Protein AF-A0A9P1D4E1-F1 (afdb_monomer)

Organism: NCBI:txid2562237

Secondary structure (DSSP, 8-state):
-------------------S------------SSHHHHHHHHHHHTTTSTT-TTSHHHHHHHHHHHHHHHHTTT--HHHHHHHHHTT-------TTTTT----THHHHHHHHHHHHHHHTT-TTHHHHHHHHHHHHHHHHHH-HHHHTT-HHHHHHHHHHHHHHHHHHT-HHHHHHHHHHHHHHHHHT-SSSS--HHHHHHHT--HHHHHHHHHHHHHHHHHHHHHHHHTSPP--TT---TT--EEEEEE----TT-S-THHHHHHHHHHHHHHHHT-EEEEESS-SSTTTT--HHHHHHHHHHHHHHTTS-SEEEEE-TTEEE--TTS-HHHHHHHHSSGGGS------------S---S---TTPPPPPTT--EEEEEEEEB-B-SSS-EEEEEEEE--TTS-EEEEEEEE-TT--STTSEEEEEEETTEEEEEE----SSTT---EEEEEEEEPPHHHHTTTEEEEEEEEESB-S-EEEETTTTEEEEHHHHHHHHHHH-PPP-SPEEEEEEEEEEEE----TT-PPP---------------------PPP-PPPPPPP-------TT---EEEEEEEEEESS-EEEEESS--HHHHHHHHHHSTT--EEEEE-GGGTT-EEEE-S---SEEEEEEEEEEE-------------------SS-SSSSSS---------EEEEEETTEEEEEEEEEE-SHHHHHHHHHHHHIIIII-TT--HHHHHHHHHHHHHHT-TT-SS-S-TTEEEEPHHHH-EE-HHHHHHHTSPBP-TT-SEEE-TT---HHHHHHHHHHHHHHHTT---HHHHTTT-HHHHHHHS-HHHHHHHHHHHH-

InterPro domains:
  IPR008630 Glycosyltransferase 34 [PF05637] (262-356)
  IPR008630 Glycosyltransferase 34 [PF05637] (680-793)
  IPR008630 Glycosyltransferase 34 [PTHR31306] (230-350)
  IPR029044 Nucleotide-diphospho-sugar transferases [G3DSA:3.90.550.10] (240-353)

Foldseek 3Di:
DDDDDDDDDDDDDDDDDDDDDDDDDDDDDDDDDPPVVVVVVVVVVCVVPPPDPPVVPVVVVVVVVVCVCVVVVNDDPVNQVVCVVVVVDRPPPPCQQALVDCDDPVVVLLVLLVVLLAPLLPPPVNVVSLLVLLVSLLVQLVALVSCSNYVLSNLLSLQSNLLSCLSLVQLLLSLLSLLLSQLSCCLSVPPSWDPLVSCLSSVDINVVSLLLNLLSCVVCVQLVVVLLVPFDDFDQQDADPPAAEEEEEEQQDPPPALFCLLPQQQVQQVVLCVVRVYHYYYHNHQPPVVVVFDSLLSQLQVVLVVLVVVRGQKYWYFYSQWGFQASSGDPCSVCVRQFFPSSDQDQPPPPDDPDPDPDASADPPRGDAHDQQDKDKDKWFAFFAQQAQQGDKIKYKDFHQLPFKWKKWKWKFLFQLQDPQWWFQWKDKLNDTPGIDRDHDPDNQRRFIDTGDIGTHDSVSSNVSMIMMMIGTHSGGQQWFARSSVRGIGGVVVQVVCCVVSVRHDSGGTTSIMMMMIIGTDDPPPVPPPPPDPDDDDDDDDDDDDDDDDDDDDDDDDDDDDDPFDDDDDPPQDDKGFPDAQKDFPADKAWQDAQADPSVLLVSLLVDPQQFKWWAFAQPRHRTIIRRNDPRPHIDGHRTTMIGRDHPDDDDDDDDDDDDDDDDDDPDPPPPPPPDPPQIQFKEWAAWLSGTDPNIIMGGSDPCSSSLSSQLSCCCRPSSVSRRSRSSSSCVQQSVQSSDPPHRSSGDSNYDYDYCLAIEAEFLQVCLVSVGHHHDPPRRMYGYPPPNDSVLSNLLSVVSSCSSVVNDDCVPPCPPDLSSCRRHNHSVVNNVVVVVVVD

Radius of gyration: 33.72 Å; Cα contacts (8 Å, |Δi|>4): 1392; chains: 1; bounding box: 118×97×82 Å

Nearest PDB structures (foldseek):
  2p6w-assembly1_A  TM=7.660E-01  e=5.331E-03  Paramecium bursaria Chlorella virus 1
  2p72-assembly2_B  TM=7.645E-01  e=8.828E-03  Paramecium bursaria Chlorella virus 1
  6bsu-assembly1_B  TM=6.610E-01  e=6.523E-03  Arabidopsis thaliana

Solvent-accessible surface area (backbone atoms only — not comparable to full-atom values): 48074 Å² total; per-residue (Å²): 135,90,88,85,87,89,85,85,85,89,86,88,84,82,92,81,83,82,82,86,90,89,89,82,90,89,88,87,88,90,79,89,80,73,73,69,55,56,60,58,54,52,62,64,72,50,66,86,60,82,82,58,97,73,57,65,65,62,50,50,53,50,49,51,52,49,49,54,42,62,72,50,74,74,58,51,74,65,58,55,48,52,36,46,75,68,67,69,55,71,95,52,86,46,63,56,43,53,51,66,61,80,63,68,75,56,36,59,49,49,52,51,50,59,50,35,60,79,36,32,76,38,87,79,58,9,57,60,45,47,52,52,51,29,54,55,48,49,58,40,70,73,34,64,76,52,37,59,46,25,40,57,57,54,30,26,52,27,44,54,50,15,54,42,26,46,75,58,61,37,52,66,38,14,44,51,23,35,35,55,21,48,46,53,35,51,51,54,64,72,63,65,38,56,54,68,70,58,18,31,76,55,52,38,50,46,68,58,49,54,50,51,40,44,50,46,44,62,66,45,46,58,59,54,48,54,57,57,69,70,40,69,90,61,60,49,63,39,76,57,90,87,64,39,44,33,42,38,33,61,39,52,56,61,95,84,47,79,53,55,46,64,65,50,33,56,52,51,48,47,53,44,16,68,75,72,73,34,50,66,46,71,34,61,53,68,91,50,62,92,76,71,55,52,73,69,41,44,54,35,48,52,51,28,52,52,37,72,65,67,76,30,52,31,40,35,43,39,42,42,60,38,44,62,38,27,70,68,52,36,70,47,22,53,45,65,47,55,38,39,63,85,62,52,86,71,65,72,75,80,76,84,72,94,67,98,60,92,79,63,71,34,68,74,86,71,63,79,79,49,59,62,78,50,71,44,77,49,78,42,64,43,71,43,64,14,60,35,93,83,32,39,83,44,51,35,45,45,76,38,30,49,88,38,48,37,37,38,36,38,31,35,40,35,30,32,16,52,47,96,75,11,28,33,71,34,33,28,51,42,82,44,78,72,48,63,43,67,63,75,50,98,38,45,69,35,18,54,75,43,81,70,50,75,43,76,52,51,65,75,24,30,57,70,30,39,37,39,40,40,36,30,36,20,40,8,35,43,56,19,29,42,36,84,81,77,73,46,47,41,21,51,67,57,45,52,46,47,22,69,74,72,48,36,55,78,67,55,54,38,24,14,37,42,36,41,41,35,36,38,40,53,74,76,66,82,80,71,64,74,74,80,74,84,79,76,88,79,75,91,84,80,91,79,89,80,86,84,85,83,87,80,81,89,82,85,79,84,82,74,89,83,84,93,83,81,85,92,71,65,96,85,63,78,70,63,49,81,70,44,77,50,19,39,53,70,49,68,68,43,83,75,44,70,77,40,53,70,72,55,40,56,49,56,34,68,73,38,92,84,44,43,32,37,30,38,25,33,80,98,40,49,23,32,22,27,36,38,71,54,86,65,86,50,71,42,85,39,54,16,36,26,28,39,43,63,77,82,76,78,82,74,92,77,84,91,77,88,83,90,79,90,84,86,90,88,84,90,85,81,82,79,83,77,68,69,82,74,81,52,44,37,34,44,31,26,48,54,35,78,36,72,43,70,55,26,37,36,35,33,53,46,76,64,48,37,52,50,25,49,49,26,30,45,37,17,65,69,70,36,68,66,39,47,47,40,42,24,46,48,48,70,35,28,48,69,31,55,48,41,94,83,48,63,77,18,56,39,81,44,51,42,79,45,64,29,51,64,54,54,6,16,31,8,39,58,11,54,76,46,63,40,63,48,43,55,95,80,27,32,24,40,34,49,86,88,68,76,54,40,86,74,37,37,58,39,55,53,47,46,50,35,41,33,70,68,75,49,63,68,92,82,43,55,89,73,43,73,45,37,23,24,43,73,34,56,39,69,57,21,45,48,53,52,58,56,75,75,104

Sequence (839 aa):
MHFTIRGAPSSLVPSCTGTASCLLLYTETLRSREVWGFQAEMHRSLRPWAALGHVTVWMQQFLALAAIHLAAGGKSPADIKARVEEGQGVPFFDERFSCREDGGAWTAFRELVEYGRLRVFDPEEGEELAKELLLSMADRTSNISLILQCNVGVIAGYHLLARRYVAAGDDWRAYRLLQLALIYVFTLRNALRVPVDAARDWATRTDLIVSEIKILKERLQQEQQRRYLRLPHVDPSLRIETMRIAVVSICAYPPEHPLVLRNITPENRRSYGRLHGYDVHVHYDHPMPEKGVHIQHSKLQLVADYLRSGLYDWVAWFDCDSIITNLNRTLDSIIFKYARRDARFTSERKTTSNSSGYDTFGGHDAGTEPLEDEVLESFVGHVGSCNSDDGCFLSTTVRVNPQAHYVATLRVAQIDMAEDSERLSFVTIGGQDMGECNPKPDSDYDCRLHHCFTVEVPEEAVATGRVTLEARAVRTNNDCHCSRIHGICYSAAIAALEEAAEGEKVTDPRYGAFLVLTLTPVAANSSRQPEPAEIEPNQEEAETGVGCSCQQPPMTCSRAPFDLSMWPMSEGAQPAALRRRGAECADPDVLLGISVSLPLCLQLCREVPGCRFVAYGVGRKRGRCHWEVGDCLEFEDDFYMVYDVAPTLAASPASRTAHLGCSTRCALVAEEENNLPEQGVDLLITEEGWGLSSANWLIRASDWSIDFLERAFLLCHADMPLFGDQDAMIHLLLNPGSLSFDAGDSLDPHAVIVPQRELNAYDALNAHFMGCDAFEEGDLLVTFPGCKDPAACNPLFELAAAYSNGSFSLEHETARSAASIRLFGPLELAAELYRASRR

Mean predicted aligned error: 14.96 Å

pLDDT: mean 79.38, std 23.55, range [25.27, 98.81]

Structure (mmCIF, N/CA/C/O backbone):
data_AF-A0A9P1D4E1-F1
#
_entry.id   AF-A0A9P1D4E1-F1
#
loop_
_atom_site.group_PDB
_atom_site.id
_atom_site.type_symbol
_atom_site.label_atom_id
_atom_site.label_alt_id
_atom_site.label_comp_id
_atom_site.label_asym_id
_atom_site.label_entity_id
_atom_site.label_seq_id
_atom_site.pdbx_PDB_ins_code
_atom_site.Cartn_x
_atom_site.Cartn_y
_atom_site.Cartn_z
_atom_site.occupancy
_atom_site.B_iso_or_equiv
_atom_site.auth_seq_id
_atom_site.auth_comp_id
_atom_site.auth_asym_id
_atom_site.auth_atom_id
_atom_site.pdbx_PDB_model_num
ATOM 1 N N . MET A 1 1 ? 32.806 4.586 40.972 1.00 32.34 1 MET A N 1
ATOM 2 C CA . MET A 1 1 ? 33.485 3.894 42.087 1.00 32.34 1 MET A CA 1
ATOM 3 C C . MET A 1 1 ? 34.610 3.051 41.510 1.00 32.34 1 MET A C 1
ATOM 5 O O . MET A 1 1 ? 34.358 2.259 40.615 1.00 32.34 1 MET A O 1
ATOM 9 N N . HIS A 1 2 ? 35.838 3.304 41.961 1.00 28.70 2 HIS A N 1
ATOM 10 C CA . HIS A 1 2 ? 37.046 2.540 41.642 1.00 28.70 2 HIS A CA 1
ATOM 11 C C . HIS A 1 2 ? 36.963 1.109 42.178 1.00 28.70 2 HIS A C 1
ATOM 13 O O . HIS A 1 2 ? 36.552 0.945 43.320 1.00 28.70 2 HIS A O 1
ATOM 19 N N . PHE A 1 3 ? 37.506 0.134 41.444 1.00 25.27 3 PHE A N 1
ATOM 20 C CA . PHE A 1 3 ? 38.372 -0.879 42.052 1.00 25.27 3 PHE A CA 1
ATOM 21 C C . PHE A 1 3 ? 39.476 -1.301 41.078 1.00 25.27 3 PHE A C 1
ATOM 23 O O . PHE A 1 3 ? 39.230 -1.739 39.959 1.00 25.27 3 PHE A O 1
ATOM 30 N N . THR A 1 4 ? 40.705 -1.129 41.550 1.00 29.12 4 THR A N 1
ATOM 31 C CA . THR A 1 4 ? 41.969 -1.498 40.917 1.00 29.12 4 THR A CA 1
ATOM 32 C C . THR A 1 4 ? 42.566 -2.611 41.770 1.00 29.12 4 THR A C 1
ATOM 34 O O . THR A 1 4 ? 42.652 -2.431 42.984 1.00 29.12 4 THR A O 1
ATOM 37 N N . ILE A 1 5 ? 43.050 -3.707 41.181 1.00 27.97 5 ILE A N 1
ATOM 38 C CA . ILE A 1 5 ? 44.009 -4.598 41.852 1.00 27.97 5 ILE A CA 1
ATOM 39 C C . ILE A 1 5 ? 45.175 -4.876 40.899 1.00 27.97 5 ILE A C 1
ATOM 41 O O . ILE A 1 5 ? 45.004 -5.373 39.791 1.00 27.97 5 ILE A O 1
ATOM 45 N N . ARG A 1 6 ? 46.365 -4.480 41.364 1.00 32.62 6 ARG A N 1
ATOM 46 C CA . ARG A 1 6 ? 47.693 -4.725 40.789 1.00 32.62 6 ARG A CA 1
ATOM 47 C C . ARG A 1 6 ? 48.196 -6.114 41.184 1.00 32.62 6 ARG A C 1
ATOM 49 O O . ARG A 1 6 ? 47.969 -6.538 42.312 1.00 32.62 6 ARG A O 1
ATOM 56 N N . GLY A 1 7 ? 49.031 -6.708 40.333 1.00 29.08 7 GLY A N 1
ATOM 57 C CA . GLY A 1 7 ? 49.962 -7.764 40.737 1.00 29.08 7 GLY A CA 1
ATOM 58 C C . GLY A 1 7 ? 50.629 -8.467 39.557 1.00 29.08 7 GLY A C 1
ATOM 59 O O . GLY A 1 7 ? 50.152 -9.507 39.126 1.00 29.08 7 GLY A O 1
ATOM 60 N N . ALA A 1 8 ? 51.730 -7.909 39.046 1.00 30.16 8 ALA A N 1
ATOM 61 C CA . ALA A 1 8 ? 52.682 -8.638 38.199 1.00 30.16 8 ALA A CA 1
ATOM 62 C C . ALA A 1 8 ? 53.682 -9.417 39.079 1.00 30.16 8 ALA A C 1
ATOM 64 O O . ALA A 1 8 ? 53.907 -9.030 40.230 1.00 30.16 8 ALA A O 1
ATOM 65 N N . PRO A 1 9 ? 54.349 -10.446 38.526 1.00 39.97 9 PRO A N 1
ATOM 66 C CA . PRO A 1 9 ? 55.766 -10.227 38.244 1.00 39.97 9 PRO A CA 1
ATOM 67 C C . PRO A 1 9 ? 56.241 -10.780 36.890 1.00 39.97 9 PRO A C 1
ATOM 69 O O . PRO A 1 9 ? 55.778 -11.787 36.367 1.00 39.97 9 PRO A O 1
ATOM 72 N N . SER A 1 10 ? 57.227 -10.065 36.364 1.00 33.34 10 SER A N 1
ATOM 73 C CA . SER A 1 10 ? 58.017 -10.265 35.152 1.00 33.34 10 SER A CA 1
ATOM 74 C C . SER A 1 10 ? 58.994 -11.445 35.220 1.00 33.34 10 SER A C 1
ATOM 76 O O . SER A 1 10 ? 59.761 -11.533 36.176 1.00 33.34 10 SER A O 1
ATOM 78 N N . SER A 1 11 ? 59.090 -12.248 34.156 1.00 30.31 11 SER A N 1
ATOM 79 C CA . SER A 1 11 ? 60.371 -12.685 33.561 1.00 30.31 11 SER A CA 1
ATOM 80 C C . SER A 1 11 ? 60.148 -13.486 32.267 1.00 30.31 11 SER A C 1
ATOM 82 O O . SER A 1 11 ? 59.163 -14.204 32.152 1.00 30.31 11 SER A O 1
ATOM 84 N N . LEU A 1 12 ? 61.111 -13.361 31.341 1.00 29.27 12 LEU A N 1
ATOM 85 C CA . LEU A 1 12 ? 61.277 -14.024 30.033 1.00 29.27 12 LEU A CA 1
ATOM 86 C C . LEU A 1 12 ? 60.630 -13.341 28.815 1.00 29.27 12 LEU A C 1
ATOM 88 O O . LEU A 1 12 ? 59.543 -13.676 28.363 1.00 29.27 12 LEU A O 1
ATOM 92 N N . VAL A 1 13 ? 61.410 -12.430 28.227 1.00 33.59 13 VAL A N 1
ATOM 93 C CA . VAL A 1 13 ? 61.359 -12.069 26.804 1.00 33.59 13 VAL A CA 1
ATOM 94 C C . VAL A 1 13 ? 62.480 -12.835 26.094 1.00 33.59 13 VAL A C 1
ATOM 96 O O . VAL A 1 13 ? 63.618 -12.798 26.571 1.00 33.59 13 VAL A O 1
ATOM 99 N N . PRO A 1 14 ? 62.209 -13.433 24.924 1.00 33.41 14 PRO A N 1
ATOM 100 C CA . PRO A 1 14 ? 63.155 -13.351 23.826 1.00 33.41 14 PRO A CA 1
ATOM 101 C C . PRO A 1 14 ? 62.529 -12.642 22.625 1.00 33.41 14 PRO A C 1
ATOM 103 O O . PRO A 1 14 ? 61.423 -12.933 22.176 1.00 33.41 14 PRO A O 1
ATOM 106 N N . SER A 1 15 ? 63.309 -11.706 22.105 1.00 33.56 15 SER A N 1
ATOM 107 C CA . SER A 1 15 ? 63.177 -11.074 20.803 1.00 33.56 15 SER A CA 1
ATOM 108 C C . SER A 1 15 ? 63.181 -12.104 19.668 1.00 33.56 15 SER A C 1
ATOM 110 O O . SER A 1 15 ? 64.092 -12.929 19.599 1.00 33.56 15 SER A O 1
ATOM 112 N N . CYS A 1 16 ? 62.252 -11.981 18.720 1.00 27.22 16 CYS A N 1
ATOM 113 C CA . CYS A 1 16 ? 62.432 -12.486 17.360 1.00 27.22 16 CYS A CA 1
ATOM 114 C C . CYS A 1 16 ? 62.030 -11.402 16.360 1.00 27.22 16 CYS A C 1
ATOM 116 O O . CYS A 1 16 ? 60.898 -10.928 16.317 1.00 27.22 16 CYS A O 1
ATOM 118 N N . THR A 1 17 ? 63.032 -10.986 15.599 1.00 36.44 17 THR A N 1
ATOM 119 C CA . THR A 1 17 ? 62.999 -10.068 14.468 1.00 36.44 17 THR A CA 1
ATOM 120 C C . THR A 1 17 ? 62.680 -10.836 13.186 1.00 36.44 17 THR A C 1
ATOM 122 O O . THR A 1 17 ? 63.377 -11.797 12.887 1.00 36.44 17 THR A O 1
ATOM 125 N N . GLY A 1 18 ? 61.727 -10.342 12.392 1.00 31.28 18 GLY A N 1
ATOM 126 C CA . GLY A 1 18 ? 61.769 -10.442 10.928 1.00 31.28 18 GLY A CA 1
ATOM 127 C C . GLY A 1 18 ? 61.234 -11.712 10.246 1.00 31.28 18 GLY A C 1
ATOM 128 O O . GLY A 1 18 ? 61.791 -12.792 10.370 1.00 31.28 18 GLY A O 1
ATOM 129 N N . THR A 1 19 ? 60.224 -11.467 9.401 1.00 34.00 19 THR A N 1
ATOM 130 C CA . THR A 1 19 ? 59.847 -12.147 8.142 1.00 34.00 19 THR A CA 1
ATOM 131 C C . THR A 1 19 ? 59.418 -13.619 8.161 1.00 34.00 19 THR A C 1
ATOM 133 O O . THR A 1 19 ? 60.243 -14.515 8.239 1.00 34.00 19 THR A O 1
ATOM 136 N N . ALA A 1 20 ? 58.113 -13.797 7.908 1.00 36.31 20 ALA A N 1
ATOM 137 C CA . ALA A 1 20 ? 57.430 -14.937 7.287 1.00 36.31 20 ALA A CA 1
ATOM 138 C C . ALA A 1 20 ? 57.621 -16.340 7.905 1.00 36.31 20 ALA A C 1
ATOM 140 O O . ALA A 1 20 ? 58.701 -16.915 7.892 1.00 36.31 20 ALA A O 1
ATOM 141 N N . SER A 1 21 ? 56.480 -16.948 8.254 1.00 36.00 21 SER A N 1
ATOM 142 C CA . SER A 1 21 ? 56.278 -18.349 8.674 1.00 36.00 21 SER A CA 1
ATOM 143 C C . SER A 1 21 ? 56.428 -18.620 10.173 1.00 36.00 21 SER A C 1
ATOM 145 O O . SER A 1 21 ? 57.499 -18.986 10.636 1.00 36.00 21 SER A O 1
ATOM 147 N N . CYS A 1 22 ? 55.321 -18.492 10.917 1.00 28.73 22 CYS A N 1
ATOM 148 C CA . CYS A 1 22 ? 55.071 -19.216 12.173 1.00 28.73 22 CYS A CA 1
ATOM 149 C C . CYS A 1 22 ? 53.614 -19.000 12.630 1.00 28.73 22 CYS A C 1
ATOM 151 O O . CYS A 1 22 ? 53.337 -18.158 13.479 1.00 28.73 22 CYS A O 1
ATOM 153 N N . LEU A 1 23 ? 52.666 -19.742 12.047 1.00 27.28 23 LEU A N 1
ATOM 154 C CA . LEU A 1 23 ? 51.347 -19.966 12.653 1.00 27.28 23 LEU A CA 1
ATOM 155 C C . LEU A 1 23 ? 50.782 -21.316 12.187 1.00 27.28 23 LEU A C 1
ATOM 157 O O . LEU A 1 23 ? 49.871 -21.400 11.375 1.00 27.28 23 LEU A O 1
ATOM 161 N N . LEU A 1 24 ? 51.390 -22.391 12.674 1.00 33.19 24 LEU A N 1
ATOM 162 C CA . LEU A 1 24 ? 50.832 -23.740 12.668 1.00 33.19 24 LEU A CA 1
ATOM 163 C C . LEU A 1 24 ? 51.345 -24.412 13.942 1.00 33.19 24 LEU A C 1
ATOM 165 O O . LEU A 1 24 ? 52.542 -24.351 14.206 1.00 33.19 24 LEU A O 1
ATOM 169 N N . LEU A 1 25 ? 50.426 -25.038 14.684 1.00 31.20 25 LEU A N 1
ATOM 170 C CA . LEU A 1 25 ? 50.564 -25.681 16.003 1.00 31.20 25 LEU A CA 1
ATOM 171 C C . LEU A 1 25 ? 50.239 -24.780 17.201 1.00 31.20 25 LEU A C 1
ATOM 173 O O . LEU A 1 25 ? 51.135 -24.257 17.846 1.00 31.20 25 LEU A O 1
ATOM 177 N N . TYR A 1 26 ? 48.949 -24.680 17.538 1.00 25.67 26 TYR A N 1
ATOM 178 C CA . TYR A 1 26 ? 48.451 -24.800 18.919 1.00 25.67 26 TYR A CA 1
ATOM 179 C C . TYR A 1 26 ? 46.920 -24.944 18.885 1.00 25.67 26 TYR A C 1
ATOM 181 O O . TYR A 1 26 ? 46.212 -23.954 18.748 1.00 25.67 26 TYR A O 1
ATOM 189 N N . THR A 1 27 ? 46.420 -26.186 18.927 1.00 26.00 27 THR A N 1
ATOM 190 C CA . THR A 1 27 ? 45.128 -26.625 19.516 1.00 26.00 27 THR A CA 1
ATOM 191 C C . THR A 1 27 ? 44.895 -28.111 19.202 1.00 26.00 27 THR A C 1
ATOM 193 O O . THR A 1 27 ? 43.996 -28.496 18.467 1.00 26.00 27 THR A O 1
ATOM 196 N N . GLU A 1 28 ? 45.706 -28.980 19.802 1.00 29.30 28 GLU A N 1
ATOM 197 C CA . GLU A 1 28 ? 45.331 -30.376 20.046 1.00 29.30 28 GLU A CA 1
ATOM 198 C C . GLU A 1 28 ? 45.457 -30.614 21.546 1.00 29.30 28 GLU A C 1
ATOM 200 O O . GLU A 1 28 ? 46.565 -30.743 22.054 1.00 29.30 28 GLU A O 1
ATOM 205 N N . THR A 1 29 ? 44.337 -30.594 22.271 1.00 30.55 29 THR A N 1
ATOM 206 C CA . THR A 1 29 ? 44.002 -31.538 23.356 1.00 30.55 29 THR A CA 1
ATOM 207 C C . THR A 1 29 ? 42.703 -31.108 24.039 1.00 30.55 29 THR A C 1
ATOM 209 O O . THR A 1 29 ? 42.581 -29.976 24.490 1.00 30.55 29 THR A O 1
ATOM 212 N N . LEU A 1 30 ? 41.773 -32.068 24.139 1.00 30.53 30 LEU A N 1
ATOM 213 C CA . LEU A 1 30 ? 40.460 -32.075 24.816 1.00 30.53 30 LEU A CA 1
ATOM 214 C C . LEU A 1 30 ? 39.245 -32.145 23.879 1.00 30.53 30 LEU A C 1
ATOM 216 O O . LEU A 1 30 ? 38.290 -31.383 23.989 1.00 30.53 30 LEU A O 1
ATOM 220 N N . ARG A 1 31 ? 39.225 -33.173 23.024 1.00 31.59 31 ARG A N 1
ATOM 221 C CA . ARG A 1 31 ? 37.985 -33.866 22.651 1.00 31.59 31 ARG A CA 1
ATOM 222 C C . ARG A 1 31 ? 38.226 -35.373 22.619 1.00 31.59 31 ARG A C 1
ATOM 224 O O . ARG A 1 31 ? 39.291 -35.835 22.229 1.00 31.59 31 ARG A O 1
ATOM 231 N N . SER A 1 32 ? 37.179 -36.105 22.986 1.00 38.88 32 SER A N 1
ATOM 232 C CA . SER A 1 32 ? 37.030 -37.565 22.987 1.00 38.88 32 SER A CA 1
ATOM 233 C C . SER A 1 32 ? 37.583 -38.314 24.210 1.00 38.88 32 SER A C 1
ATOM 235 O O . SER A 1 32 ? 38.723 -38.764 24.246 1.00 38.88 32 SER A O 1
ATOM 237 N N . ARG A 1 33 ? 36.698 -38.540 25.194 1.00 31.45 33 ARG A N 1
ATOM 238 C CA . ARG A 1 33 ? 36.604 -39.859 25.850 1.00 31.45 33 ARG A CA 1
ATOM 239 C C . ARG A 1 33 ? 35.279 -40.205 26.539 1.00 31.45 33 ARG A C 1
ATOM 241 O O . ARG A 1 33 ? 35.138 -41.353 26.930 1.00 31.45 33 ARG A O 1
ATOM 248 N N . GLU A 1 34 ? 34.276 -39.325 26.588 1.00 39.25 34 GLU A N 1
ATOM 249 C CA . GLU A 1 34 ? 33.007 -39.660 27.278 1.00 39.25 34 GLU A CA 1
ATOM 250 C C . GLU A 1 34 ? 31.797 -39.952 26.374 1.00 39.25 34 GLU A C 1
ATOM 252 O O . GLU A 1 34 ? 30.815 -40.513 26.841 1.00 39.25 34 GLU A O 1
ATOM 257 N N . VAL A 1 35 ? 31.863 -39.701 25.061 1.00 39.06 35 VAL A N 1
ATOM 258 C CA . VAL A 1 35 ? 30.693 -39.916 24.174 1.00 39.06 35 VAL A CA 1
ATOM 259 C C . VAL A 1 35 ? 30.660 -41.316 23.537 1.00 39.06 35 VAL A C 1
ATOM 261 O O . VAL A 1 35 ? 29.594 -41.830 23.217 1.00 39.06 35 VAL A O 1
ATOM 264 N N . TRP A 1 36 ? 31.801 -42.007 23.440 1.00 33.53 36 TRP A N 1
ATOM 265 C CA . TRP A 1 36 ? 31.865 -43.350 22.836 1.00 33.53 36 TRP A CA 1
ATOM 266 C C . TRP A 1 36 ? 31.626 -44.500 23.830 1.00 33.53 36 TRP A C 1
ATOM 268 O O . TRP A 1 36 ? 31.346 -45.621 23.410 1.00 33.53 36 TRP A O 1
ATOM 278 N N . GLY A 1 37 ? 31.673 -44.232 25.142 1.00 36.66 37 GLY A N 1
ATOM 279 C CA . GLY A 1 37 ? 31.307 -45.214 26.172 1.00 36.66 37 GLY A CA 1
ATOM 280 C C . GLY A 1 37 ? 29.794 -45.436 26.259 1.00 36.66 37 GLY A C 1
ATOM 281 O O . GLY A 1 37 ? 29.332 -46.571 26.342 1.00 36.66 37 GLY A O 1
ATOM 282 N N . PHE A 1 38 ? 29.006 -44.365 26.131 1.00 37.06 38 PHE A N 1
ATOM 283 C CA . PHE A 1 38 ? 27.554 -44.421 26.314 1.00 37.06 38 PHE A CA 1
ATOM 284 C C . PHE A 1 38 ? 26.831 -45.156 25.169 1.00 37.06 38 PHE A C 1
ATOM 286 O O . PHE A 1 38 ? 25.896 -45.919 25.405 1.00 37.06 38 PHE A O 1
ATOM 293 N N . GLN A 1 39 ? 27.312 -45.019 23.927 1.00 38.16 39 GLN A N 1
ATOM 294 C CA . GLN A 1 39 ? 26.740 -45.718 22.767 1.00 38.16 39 GLN A CA 1
ATOM 295 C C . GLN A 1 39 ? 26.998 -47.236 22.789 1.00 38.16 39 GLN A C 1
ATOM 297 O O . GLN A 1 39 ? 26.144 -48.011 22.352 1.00 38.16 39 GLN A O 1
ATOM 302 N N . ALA A 1 40 ? 28.136 -47.679 23.336 1.00 40.56 40 ALA A N 1
ATOM 303 C CA . ALA A 1 40 ? 28.479 -49.099 23.435 1.00 40.56 40 ALA A CA 1
ATOM 304 C C . ALA A 1 40 ? 27.738 -49.813 24.586 1.00 40.56 40 ALA A C 1
ATOM 306 O O . ALA A 1 40 ? 27.355 -50.979 24.444 1.00 40.56 40 ALA A O 1
ATOM 307 N N . GLU A 1 41 ? 27.478 -49.112 25.695 1.00 39.62 41 GLU A N 1
ATOM 308 C CA . GLU A 1 41 ? 26.704 -49.620 26.839 1.00 39.62 41 GLU A CA 1
ATOM 309 C C . GLU A 1 41 ? 25.198 -49.711 26.510 1.00 39.62 41 GLU A C 1
ATOM 311 O O . GLU A 1 41 ? 24.534 -50.699 26.839 1.00 39.62 41 GLU A O 1
ATOM 316 N N . MET A 1 42 ? 24.662 -48.735 25.764 1.00 42.81 42 MET A N 1
ATOM 317 C CA . MET A 1 42 ? 23.251 -48.708 25.354 1.00 42.81 42 MET A CA 1
ATOM 318 C C . MET A 1 42 ? 22.921 -49.821 24.343 1.00 42.81 42 MET A C 1
ATOM 320 O O . MET A 1 42 ? 21.876 -50.466 24.439 1.00 42.81 42 MET A O 1
ATOM 324 N N . HIS A 1 43 ? 23.851 -50.142 23.434 1.00 44.28 43 HIS A N 1
ATOM 325 C CA . HIS A 1 43 ? 23.685 -51.250 22.483 1.00 44.28 43 HIS A CA 1
ATOM 326 C C . HIS A 1 43 ? 23.759 -52.646 23.127 1.00 44.28 43 HIS A C 1
ATOM 328 O O . HIS A 1 43 ? 23.209 -53.600 22.569 1.00 44.28 43 HIS A O 1
ATOM 334 N N . ARG A 1 44 ? 24.414 -52.793 24.290 1.00 43.88 44 ARG A N 1
ATOM 335 C CA . ARG A 1 44 ? 24.419 -54.056 25.054 1.00 43.88 44 ARG A CA 1
ATOM 336 C C . ARG A 1 44 ? 23.149 -54.243 25.877 1.00 43.88 44 ARG A C 1
ATOM 338 O O . ARG A 1 44 ? 22.650 -55.364 25.939 1.00 43.88 44 ARG A O 1
ATOM 345 N N . SER A 1 45 ? 22.600 -53.167 26.434 1.00 45.31 45 SER A N 1
ATOM 346 C CA . SER A 1 45 ? 21.413 -53.225 27.299 1.00 45.31 45 SER A CA 1
ATOM 347 C C . SER A 1 45 ? 20.089 -53.374 26.536 1.00 45.31 45 SER A C 1
ATOM 349 O O . SER A 1 45 ? 19.115 -53.866 27.099 1.00 45.31 45 SER A O 1
ATOM 351 N N . LEU A 1 46 ? 20.044 -53.019 25.245 1.00 46.09 46 LEU A N 1
ATOM 352 C CA . LEU A 1 46 ? 18.813 -53.050 24.435 1.00 46.09 46 LEU A CA 1
ATOM 353 C C . LEU A 1 46 ? 18.612 -54.325 23.593 1.00 46.09 46 LEU A C 1
ATOM 355 O O . LEU A 1 46 ? 17.566 -54.486 22.965 1.00 46.09 46 LEU A O 1
ATOM 359 N N . ARG A 1 47 ? 19.553 -55.282 23.611 1.00 41.44 47 ARG A N 1
ATOM 360 C CA . ARG A 1 47 ? 19.388 -56.571 22.903 1.00 41.44 47 ARG A CA 1
ATOM 361 C C . ARG A 1 47 ? 18.205 -57.447 23.363 1.00 41.44 47 ARG A C 1
ATOM 363 O O . ARG A 1 47 ? 17.713 -58.183 22.512 1.00 41.44 47 ARG A O 1
ATOM 370 N N . PRO A 1 48 ? 17.693 -57.394 24.611 1.00 39.59 48 PRO A N 1
ATOM 371 C CA . PRO A 1 48 ? 16.541 -58.221 24.989 1.00 39.59 48 PRO A CA 1
ATOM 372 C C . PRO A 1 48 ? 15.175 -57.690 24.517 1.00 39.59 48 PRO A C 1
ATOM 374 O O . PRO A 1 48 ? 14.193 -58.417 24.614 1.00 39.59 48 PRO A O 1
ATOM 377 N N . TRP A 1 49 ? 15.081 -56.451 24.014 1.00 46.34 49 TRP A N 1
ATOM 378 C CA . TRP A 1 49 ? 13.791 -55.777 23.767 1.00 46.34 49 TRP A CA 1
ATOM 379 C C . TRP A 1 49 ? 13.394 -55.683 22.285 1.00 46.34 49 TRP A C 1
ATOM 381 O O . TRP A 1 49 ? 12.312 -55.202 21.961 1.00 46.34 49 TRP A O 1
ATOM 391 N N . ALA A 1 50 ? 14.215 -56.212 21.374 1.00 39.06 50 ALA A N 1
ATOM 392 C CA . ALA A 1 50 ? 13.969 -56.186 19.929 1.00 39.06 50 ALA A CA 1
ATOM 393 C C . ALA A 1 50 ? 12.860 -57.153 19.439 1.00 39.06 50 ALA A C 1
ATOM 395 O O . ALA A 1 50 ? 12.708 -57.341 18.236 1.00 39.06 50 ALA A O 1
ATOM 396 N N . ALA A 1 51 ? 12.084 -57.766 20.341 1.00 44.12 51 ALA A N 1
ATOM 397 C CA . ALA A 1 51 ? 11.055 -58.757 20.004 1.00 44.12 51 ALA A CA 1
ATOM 398 C C . ALA A 1 51 ? 9.599 -58.256 20.118 1.00 44.12 51 ALA A C 1
ATOM 400 O O . ALA A 1 51 ? 8.679 -59.037 19.899 1.00 44.12 51 ALA A O 1
ATOM 401 N N . LEU A 1 52 ? 9.350 -56.979 20.435 1.00 43.06 52 LEU A N 1
ATOM 402 C CA . LEU A 1 52 ? 7.987 -56.436 20.547 1.00 43.06 52 LEU A CA 1
ATOM 403 C C . LEU A 1 52 ? 7.873 -55.121 19.761 1.00 43.06 52 LEU A C 1
ATOM 405 O O . LEU A 1 52 ? 8.316 -54.065 20.206 1.00 43.06 52 LEU A O 1
ATOM 409 N N . GLY A 1 53 ? 7.287 -55.202 18.563 1.00 38.31 53 GLY A N 1
ATOM 410 C CA . GLY A 1 53 ? 7.213 -54.151 17.534 1.00 38.31 53 GLY A CA 1
ATOM 411 C C . GLY A 1 53 ? 6.358 -52.914 17.846 1.00 38.31 53 GLY A C 1
ATOM 412 O O . GLY A 1 53 ? 5.818 -52.321 16.922 1.00 38.31 53 GLY A O 1
ATOM 413 N N . HIS A 1 54 ? 6.239 -52.501 19.110 1.00 41.25 54 HIS A N 1
ATOM 414 C CA . HIS A 1 54 ? 5.453 -51.327 19.525 1.00 41.25 54 HIS A CA 1
ATOM 415 C C . HIS A 1 54 ? 6.282 -50.191 20.158 1.00 41.25 54 HIS A C 1
ATOM 417 O O . HIS A 1 54 ? 5.725 -49.171 20.552 1.00 41.25 54 HIS A O 1
ATOM 423 N N . VAL A 1 55 ? 7.613 -50.315 20.232 1.00 41.44 55 VAL A N 1
ATOM 424 C CA . VAL A 1 55 ? 8.482 -49.334 20.924 1.00 41.44 55 VAL A CA 1
ATOM 425 C C . VAL A 1 55 ? 8.981 -48.198 20.007 1.00 41.44 55 VAL A C 1
ATOM 427 O O . VAL A 1 55 ? 9.427 -47.158 20.485 1.00 41.44 55 VAL A O 1
ATOM 430 N N . THR A 1 56 ? 8.873 -48.326 18.684 1.00 44.16 56 THR A N 1
ATOM 431 C CA . THR A 1 56 ? 9.494 -47.389 17.726 1.00 44.16 56 THR A CA 1
ATOM 432 C C . THR A 1 56 ? 8.817 -46.019 17.640 1.00 44.16 56 THR A C 1
ATOM 434 O O . THR A 1 56 ? 9.519 -45.017 17.533 1.00 44.16 56 THR A O 1
ATOM 437 N N . VAL A 1 57 ? 7.488 -45.936 17.757 1.00 40.25 57 VAL A N 1
ATOM 438 C CA . VAL A 1 57 ? 6.755 -44.658 17.623 1.00 40.25 57 VAL A CA 1
ATOM 439 C C . VAL A 1 57 ? 6.918 -43.782 18.867 1.00 40.25 57 VAL A C 1
ATOM 441 O O . VAL A 1 57 ? 7.203 -42.590 18.760 1.00 40.25 57 VAL A O 1
ATOM 444 N N . TRP A 1 58 ? 6.828 -44.382 20.056 1.00 39.94 58 TRP A N 1
ATOM 445 C CA . TRP A 1 58 ? 6.984 -43.655 21.319 1.00 39.94 58 TRP A CA 1
ATOM 446 C C . TRP A 1 58 ? 8.419 -43.150 21.505 1.00 39.94 58 TRP A C 1
ATOM 448 O O . TRP A 1 58 ? 8.636 -42.033 21.966 1.00 39.94 58 TRP A O 1
ATOM 458 N N . MET A 1 59 ? 9.412 -43.937 21.074 1.00 37.97 59 MET A N 1
ATOM 459 C CA . MET A 1 59 ? 10.816 -43.547 21.177 1.00 37.97 59 MET A CA 1
ATOM 460 C C . MET A 1 59 ? 11.200 -42.473 20.147 1.00 37.97 59 MET A C 1
ATOM 462 O O . MET A 1 59 ? 12.001 -41.603 20.469 1.00 37.97 59 MET A O 1
ATOM 466 N N . GLN A 1 60 ? 10.585 -42.452 18.957 1.00 41.59 60 GLN A N 1
ATOM 467 C CA . GLN A 1 60 ? 10.751 -41.348 18.001 1.00 41.59 60 GLN A CA 1
ATOM 468 C C . GLN A 1 60 ? 10.098 -40.047 18.485 1.00 41.59 60 GLN A C 1
ATOM 470 O O . GLN A 1 60 ? 10.714 -38.991 18.367 1.00 41.59 60 GLN A O 1
ATOM 475 N N . GLN A 1 61 ? 8.911 -40.108 19.099 1.00 42.19 61 GLN A N 1
ATOM 476 C CA . GLN A 1 61 ? 8.272 -38.930 19.702 1.00 42.19 61 GLN A CA 1
ATOM 477 C C . GLN A 1 61 ? 9.052 -38.407 20.914 1.00 42.19 61 GLN A C 1
ATOM 479 O O . GLN A 1 61 ? 9.237 -37.199 21.051 1.00 42.19 61 GLN A O 1
ATOM 484 N N . PHE A 1 62 ? 9.576 -39.299 21.758 1.00 51.12 62 PHE A N 1
ATOM 485 C CA . PHE A 1 62 ? 10.392 -38.915 22.909 1.00 51.12 62 PHE A CA 1
ATOM 486 C C . PHE A 1 62 ? 11.747 -38.330 22.487 1.00 51.12 62 PHE A C 1
ATOM 488 O O . PHE A 1 62 ? 12.192 -37.346 23.069 1.00 51.12 62 PHE A O 1
ATOM 495 N N . LEU A 1 63 ? 12.386 -38.873 21.444 1.00 47.19 63 LEU A N 1
ATOM 496 C CA . LEU A 1 63 ? 13.625 -38.320 20.887 1.00 47.19 63 LEU A CA 1
ATOM 497 C C . LEU A 1 63 ? 13.394 -36.989 20.163 1.00 47.19 63 LEU A C 1
ATOM 499 O O . LEU A 1 63 ? 14.238 -36.105 20.274 1.00 47.19 63 LEU A O 1
ATOM 503 N N . ALA A 1 64 ? 12.252 -36.802 19.493 1.00 41.16 64 ALA A N 1
ATOM 504 C CA . ALA A 1 64 ? 11.872 -35.517 18.909 1.00 41.16 64 ALA A CA 1
ATOM 505 C C . ALA A 1 64 ? 11.626 -34.457 19.996 1.00 41.16 64 ALA A C 1
ATOM 507 O O . ALA A 1 64 ? 12.169 -33.359 19.914 1.00 41.16 64 ALA A O 1
ATOM 508 N N . LEU A 1 65 ? 10.897 -34.799 21.065 1.00 40.59 65 LEU A N 1
ATOM 509 C CA . LEU A 1 65 ? 10.669 -33.908 22.208 1.00 40.59 65 LEU A CA 1
ATOM 510 C C . LEU A 1 65 ? 11.960 -33.607 22.980 1.00 40.59 65 LEU A C 1
ATOM 512 O O . LEU A 1 65 ? 12.203 -32.455 23.329 1.00 40.59 65 LEU A O 1
ATOM 516 N N . ALA A 1 66 ? 12.825 -34.600 23.195 1.00 41.44 66 ALA A N 1
ATOM 517 C CA . ALA A 1 66 ? 14.120 -34.409 23.843 1.00 41.44 66 ALA A CA 1
ATOM 518 C C . ALA A 1 66 ? 15.082 -33.577 22.979 1.00 41.44 66 ALA A C 1
ATOM 520 O O . ALA A 1 66 ? 15.806 -32.745 23.520 1.00 41.44 66 ALA A O 1
ATOM 521 N N . ALA A 1 67 ? 15.058 -33.736 21.651 1.00 40.31 67 ALA A N 1
ATOM 522 C CA . ALA A 1 67 ? 15.821 -32.903 20.724 1.00 40.31 67 ALA A CA 1
ATOM 523 C C . ALA A 1 67 ? 15.305 -31.457 20.703 1.00 40.31 67 ALA A C 1
ATOM 525 O O . ALA A 1 67 ? 16.115 -30.535 20.710 1.00 40.31 67 ALA A O 1
ATOM 526 N N . ILE A 1 68 ? 13.985 -31.245 20.771 1.00 39.75 68 ILE A N 1
ATOM 527 C CA . ILE A 1 68 ? 13.377 -29.914 20.925 1.00 39.75 68 ILE A CA 1
ATOM 528 C C . ILE A 1 68 ? 13.793 -29.284 22.265 1.00 39.75 68 ILE A C 1
ATOM 530 O O . ILE A 1 68 ? 14.155 -28.109 22.307 1.00 39.75 68 ILE A O 1
ATOM 534 N N . HIS A 1 69 ? 13.818 -30.059 23.353 1.00 38.00 69 HIS A N 1
ATOM 535 C CA . HIS A 1 69 ? 14.175 -29.560 24.685 1.00 38.00 69 HIS A CA 1
ATOM 536 C C . HIS A 1 69 ? 15.678 -29.260 24.840 1.00 38.00 69 HIS A C 1
ATOM 538 O O . HIS A 1 69 ? 16.052 -28.253 25.444 1.00 38.00 69 HIS A O 1
ATOM 544 N N . LEU A 1 70 ? 16.543 -30.083 24.238 1.00 41.19 70 LEU A N 1
ATOM 545 C CA . LEU A 1 70 ? 17.990 -29.853 24.172 1.00 41.19 70 LEU A CA 1
ATOM 546 C C . LEU A 1 70 ? 18.344 -28.695 23.225 1.00 41.19 70 LEU A C 1
ATOM 548 O O . LEU A 1 70 ? 19.231 -27.906 23.545 1.00 41.19 70 LEU A O 1
ATOM 552 N N . ALA A 1 71 ? 17.627 -28.537 22.107 1.00 42.12 71 ALA A N 1
ATOM 553 C CA . ALA A 1 71 ? 17.816 -27.425 21.172 1.00 42.12 71 ALA A CA 1
ATOM 554 C C . ALA A 1 71 ? 17.307 -26.077 21.719 1.00 42.12 71 ALA A C 1
ATOM 556 O O . ALA A 1 71 ? 17.813 -25.031 21.322 1.00 42.12 71 ALA A O 1
ATOM 557 N N . ALA A 1 72 ? 16.351 -26.082 22.656 1.00 38.81 72 ALA A N 1
ATOM 558 C CA . ALA A 1 72 ? 15.853 -24.882 23.338 1.00 38.81 72 ALA A CA 1
ATOM 559 C C . ALA A 1 72 ? 16.746 -24.405 24.506 1.00 38.81 72 ALA A C 1
ATOM 561 O O . ALA A 1 72 ? 16.377 -23.481 25.233 1.00 38.81 72 ALA A O 1
ATOM 562 N N . GLY A 1 73 ? 17.902 -25.042 24.739 1.00 48.09 73 GLY A N 1
ATOM 563 C CA . GLY A 1 73 ? 18.790 -24.693 25.851 1.00 48.09 73 GLY A CA 1
ATOM 564 C C . GLY A 1 73 ? 18.137 -24.840 27.233 1.00 48.09 73 GLY A C 1
ATOM 565 O O . GLY A 1 73 ? 18.528 -24.139 28.165 1.00 48.09 73 GLY A O 1
ATOM 566 N N . GLY A 1 74 ? 17.122 -25.705 27.363 1.00 46.34 74 GLY A N 1
ATOM 567 C CA . GLY A 1 74 ? 16.420 -25.969 28.623 1.00 46.34 74 GLY A CA 1
ATOM 568 C C . GLY A 1 74 ? 15.518 -24.841 29.140 1.00 46.34 74 GLY A C 1
ATOM 569 O O . GLY A 1 74 ? 15.096 -24.908 30.291 1.00 46.34 74 GLY A O 1
ATOM 570 N N . LYS A 1 75 ? 15.217 -23.809 28.341 1.00 50.28 75 LYS A N 1
ATOM 571 C CA . LYS A 1 75 ? 14.306 -22.726 28.753 1.00 50.28 75 LYS A CA 1
ATOM 572 C C . LYS A 1 75 ? 12.876 -23.031 28.327 1.00 50.28 75 LYS A C 1
ATOM 574 O O . LYS A 1 75 ? 12.635 -23.443 27.192 1.00 50.28 75 LYS A O 1
ATOM 579 N N . SER A 1 76 ? 11.928 -22.844 29.239 1.00 59.72 76 SER A N 1
ATOM 580 C CA . SER A 1 76 ? 10.514 -23.069 28.954 1.00 59.72 76 SER A CA 1
ATOM 581 C C . SER A 1 76 ? 9.959 -21.966 28.034 1.00 59.72 76 SER A C 1
ATOM 583 O O . SER A 1 76 ? 10.483 -20.848 28.026 1.00 59.72 76 SER A O 1
ATOM 585 N N . PRO A 1 77 ? 8.872 -22.218 27.282 1.00 45.81 77 PRO A N 1
ATOM 586 C CA . PRO A 1 77 ? 8.160 -21.169 26.543 1.00 45.81 77 PRO A CA 1
ATOM 587 C C . PRO A 1 77 ? 7.762 -19.965 27.417 1.00 45.81 77 PRO A C 1
ATOM 589 O O . PRO A 1 77 ? 7.744 -18.835 26.933 1.00 45.81 77 PRO A O 1
ATOM 592 N N . ALA A 1 78 ? 7.513 -20.188 28.713 1.00 53.00 78 ALA A N 1
ATOM 593 C CA . ALA A 1 78 ? 7.231 -19.130 29.680 1.00 53.00 78 ALA A CA 1
ATOM 594 C C . ALA A 1 78 ? 8.456 -18.237 29.955 1.00 53.00 78 ALA A C 1
ATOM 596 O O . ALA A 1 78 ? 8.310 -17.021 30.030 1.00 53.00 78 ALA A O 1
ATOM 597 N N . ASP A 1 79 ? 9.666 -18.804 30.012 1.00 51.12 79 ASP A N 1
ATOM 598 C CA . ASP A 1 79 ? 10.909 -18.033 30.189 1.00 51.12 79 ASP A CA 1
ATOM 599 C C . ASP A 1 79 ? 11.247 -17.193 28.950 1.00 51.12 79 ASP A C 1
ATOM 601 O O . ASP A 1 79 ? 11.807 -16.102 29.051 1.00 51.12 79 ASP A O 1
ATOM 605 N N . ILE A 1 80 ? 10.919 -17.702 27.758 1.00 48.12 80 ILE A N 1
ATOM 606 C CA . ILE A 1 80 ? 11.087 -16.968 26.497 1.00 48.12 80 ILE A CA 1
ATOM 607 C C . ILE A 1 80 ? 10.116 -15.784 26.459 1.00 48.12 80 ILE A C 1
ATOM 609 O O . ILE A 1 80 ? 10.534 -14.669 26.150 1.00 48.12 80 ILE A O 1
ATOM 613 N N . LYS A 1 81 ? 8.852 -16.015 26.833 1.00 53.53 81 LYS A N 1
ATOM 614 C CA . LYS A 1 81 ? 7.813 -14.985 26.929 1.00 53.53 81 LYS A CA 1
ATOM 615 C C . LYS A 1 81 ? 8.172 -13.892 27.940 1.00 53.53 81 LYS A C 1
ATOM 617 O O . LYS A 1 81 ? 8.174 -12.724 27.567 1.00 53.53 81 LYS A O 1
ATOM 622 N N . ALA A 1 82 ? 8.583 -14.261 29.154 1.00 56.03 82 ALA A N 1
ATOM 623 C CA . ALA A 1 82 ? 8.967 -13.304 30.194 1.00 56.03 82 ALA A CA 1
ATOM 624 C C . ALA A 1 82 ? 10.100 -12.366 29.738 1.00 56.03 82 ALA A C 1
ATOM 626 O O . ALA A 1 82 ? 10.056 -11.166 29.978 1.00 56.03 82 ALA A O 1
ATOM 627 N N . ARG A 1 83 ? 11.086 -12.874 28.987 1.00 51.94 83 ARG A N 1
ATOM 628 C CA . ARG A 1 83 ? 12.187 -12.045 28.460 1.00 51.94 83 ARG A CA 1
ATOM 629 C C . ARG A 1 83 ? 11.772 -11.112 27.323 1.00 51.94 83 ARG A C 1
ATOM 631 O O . ARG A 1 83 ? 12.345 -10.029 27.194 1.00 51.94 83 ARG A O 1
ATOM 638 N N . VAL A 1 84 ? 10.813 -11.531 26.492 1.00 47.09 84 VAL A N 1
ATOM 639 C CA . VAL A 1 84 ? 10.205 -10.665 25.465 1.00 47.09 84 VAL A CA 1
ATOM 640 C C . VAL A 1 84 ? 9.460 -9.517 26.144 1.00 47.09 84 VAL A C 1
ATOM 642 O O . VAL A 1 84 ? 9.649 -8.362 25.771 1.00 47.09 84 VAL A O 1
ATOM 645 N N . GLU A 1 85 ? 8.671 -9.836 27.169 1.00 49.62 85 GLU A N 1
ATOM 646 C CA . GLU A 1 85 ? 7.893 -8.872 27.953 1.00 49.62 85 GLU A CA 1
ATOM 647 C C . GLU A 1 85 ? 8.793 -7.916 28.760 1.00 49.62 85 GLU A C 1
ATOM 649 O O . GLU A 1 85 ? 8.492 -6.730 28.860 1.00 49.62 85 GLU A O 1
ATOM 654 N N . GLU A 1 86 ? 9.953 -8.377 29.238 1.00 54.53 86 GLU A N 1
ATOM 655 C CA . GLU A 1 86 ? 10.982 -7.549 29.893 1.00 54.53 86 GLU A CA 1
ATOM 656 C C . GLU A 1 86 ? 11.800 -6.672 28.920 1.00 54.53 86 GLU A C 1
ATOM 658 O O . GLU A 1 86 ? 12.748 -6.000 29.333 1.00 54.53 86 GLU A O 1
ATOM 663 N N . GLY A 1 87 ? 11.492 -6.685 27.618 1.00 35.69 87 GLY A N 1
ATOM 664 C CA . GLY A 1 87 ? 12.202 -5.879 26.621 1.00 35.69 87 GLY A CA 1
ATOM 665 C C . GLY A 1 87 ? 13.661 -6.297 26.401 1.00 35.69 87 GLY A C 1
ATOM 666 O O . GLY A 1 87 ? 14.417 -5.570 25.760 1.00 35.69 87 GLY A O 1
ATOM 667 N N . GLN A 1 88 ? 14.071 -7.476 26.883 1.00 43.31 88 GLN A N 1
ATOM 668 C CA . GLN A 1 88 ? 15.443 -7.980 26.735 1.00 43.31 88 GLN A CA 1
ATOM 669 C C . GLN A 1 88 ? 15.774 -8.441 25.308 1.00 43.31 88 GLN A C 1
ATOM 671 O O . GLN A 1 88 ? 16.901 -8.872 25.053 1.00 43.31 88 GLN A O 1
ATOM 676 N N . GLY A 1 89 ? 14.807 -8.364 24.388 1.00 42.44 89 GLY A N 1
ATOM 677 C CA . GLY A 1 89 ? 14.895 -8.952 23.061 1.00 42.44 89 GLY A CA 1
ATOM 678 C C . GLY A 1 89 ? 14.936 -10.480 23.138 1.00 42.44 89 GLY A C 1
ATOM 679 O O . GLY A 1 89 ? 15.520 -11.091 24.037 1.00 42.44 89 GLY A O 1
ATOM 680 N N . VAL A 1 90 ? 14.306 -11.144 22.179 1.00 43.19 90 VAL A N 1
ATOM 681 C CA . VAL A 1 90 ? 14.521 -12.581 22.002 1.00 43.19 90 VAL A CA 1
ATOM 682 C C . VAL A 1 90 ? 15.860 -12.720 21.272 1.00 43.19 90 VAL A C 1
ATOM 684 O O . VAL A 1 90 ? 15.982 -12.170 20.180 1.00 43.19 90 VAL A O 1
ATOM 687 N N . PRO A 1 91 ? 16.880 -13.418 21.810 1.00 39.53 91 PRO A N 1
ATOM 688 C CA . PRO A 1 91 ? 18.109 -13.681 21.070 1.00 39.53 91 PRO A CA 1
ATOM 689 C C . PRO A 1 91 ? 17.800 -14.747 20.010 1.00 39.53 91 PRO A C 1
ATOM 691 O O . PRO A 1 91 ? 18.075 -15.923 20.201 1.00 39.53 91 PRO A O 1
ATOM 694 N N . PHE A 1 92 ? 17.129 -14.341 18.935 1.00 50.03 92 PHE A N 1
ATOM 695 C CA . PHE A 1 92 ? 16.693 -15.188 17.824 1.00 50.03 92 PHE A CA 1
ATOM 696 C C . PHE A 1 92 ? 17.122 -14.555 16.499 1.00 50.03 92 PHE A C 1
ATOM 698 O O . PHE A 1 92 ? 16.349 -14.522 15.539 1.00 50.03 92 PHE A O 1
ATOM 705 N N . PHE A 1 93 ? 18.347 -14.026 16.398 1.00 45.97 93 PHE A N 1
ATOM 706 C CA . PHE A 1 93 ? 18.966 -14.072 15.074 1.00 45.97 93 PHE A CA 1
ATOM 707 C C . PHE A 1 93 ? 19.294 -15.538 14.832 1.00 45.97 93 PHE A C 1
ATOM 709 O O . PHE A 1 93 ? 20.371 -16.034 15.145 1.00 45.97 93 PHE A O 1
ATOM 716 N N . ASP A 1 94 ? 18.250 -16.260 14.470 1.00 51.62 94 ASP A N 1
ATOM 717 C CA . ASP A 1 94 ? 18.302 -17.675 14.284 1.00 51.62 94 ASP A CA 1
ATOM 718 C C . ASP A 1 94 ? 18.517 -17.883 12.806 1.00 51.62 94 ASP A C 1
ATOM 720 O O . ASP A 1 94 ? 17.612 -17.652 12.002 1.00 51.62 94 ASP A O 1
ATOM 724 N N . GLU A 1 95 ? 19.717 -18.335 12.458 1.00 56.16 95 GLU A N 1
ATOM 725 C CA . GLU A 1 95 ? 20.042 -18.822 11.118 1.00 56.16 95 GLU A CA 1
ATOM 726 C C . GLU A 1 95 ? 18.999 -19.846 10.615 1.00 56.16 95 GLU A C 1
ATOM 728 O O . GLU A 1 95 ? 18.920 -20.113 9.425 1.00 56.16 95 GLU A O 1
ATOM 733 N N . ARG A 1 96 ? 18.135 -20.392 11.491 1.00 54.06 96 ARG A N 1
ATOM 734 C CA . ARG A 1 96 ? 16.930 -21.150 11.122 1.00 54.06 96 ARG A CA 1
ATOM 735 C C . ARG A 1 96 ? 16.001 -20.461 10.123 1.00 54.06 96 ARG A C 1
ATOM 737 O O . ARG A 1 96 ? 15.422 -21.174 9.313 1.00 54.06 96 ARG A O 1
ATOM 744 N N . PHE A 1 97 ? 15.816 -19.141 10.186 1.00 58.94 97 PHE A N 1
ATOM 745 C CA . PHE A 1 97 ? 14.878 -18.442 9.290 1.00 58.94 97 PHE A CA 1
ATOM 746 C C . PHE A 1 97 ? 15.513 -18.042 7.951 1.00 58.94 97 PHE A C 1
ATOM 748 O O . PHE A 1 97 ? 14.802 -17.818 6.967 1.00 58.94 97 PHE A O 1
ATOM 755 N N . SER A 1 98 ? 16.846 -17.997 7.891 1.00 64.62 98 SER A N 1
ATOM 756 C CA . SER A 1 98 ? 17.606 -17.967 6.645 1.00 64.62 98 SER A CA 1
ATOM 757 C C . SER A 1 98 ? 17.741 -19.398 6.130 1.00 64.62 98 SER A C 1
ATOM 759 O O . SER A 1 98 ? 18.652 -20.094 6.548 1.00 64.62 98 SER A O 1
ATOM 761 N N . CYS A 1 99 ? 16.793 -19.839 5.294 1.00 75.38 99 CYS A N 1
ATOM 762 C CA . CYS A 1 99 ? 16.805 -21.073 4.483 1.00 75.38 99 CYS A CA 1
ATOM 763 C C . CYS A 1 99 ? 17.898 -22.081 4.894 1.00 75.38 99 CYS A C 1
ATOM 765 O O . CYS A 1 99 ? 18.977 -22.105 4.306 1.00 75.38 99 CYS A O 1
ATOM 767 N N . ARG A 1 100 ? 17.643 -22.834 5.975 1.00 57.94 100 ARG A N 1
ATOM 768 C CA . ARG A 1 100 ? 18.692 -23.420 6.835 1.00 57.94 100 ARG A CA 1
ATOM 769 C C . ARG A 1 100 ? 19.574 -24.492 6.176 1.00 57.94 100 ARG A C 1
ATOM 771 O O . ARG A 1 100 ? 20.573 -24.860 6.770 1.00 57.94 100 ARG A O 1
ATOM 778 N N . GLU A 1 101 ? 19.203 -25.002 5.005 1.00 60.88 101 GLU A N 1
ATOM 779 C CA . GLU A 1 101 ? 19.977 -25.889 4.123 1.00 60.88 101 GLU A CA 1
ATOM 780 C C . GLU A 1 101 ? 19.117 -26.122 2.864 1.00 60.88 101 GLU A C 1
ATOM 782 O O . GLU A 1 101 ? 17.905 -26.314 2.987 1.00 60.88 101 GLU A O 1
ATOM 787 N N . ASP A 1 102 ? 19.705 -26.112 1.661 1.00 61.16 102 ASP A N 1
ATOM 788 C CA . ASP A 1 102 ? 19.022 -26.407 0.385 1.00 61.16 102 ASP A CA 1
ATOM 789 C C . ASP A 1 102 ? 18.657 -27.901 0.271 1.00 61.16 102 ASP A C 1
ATOM 791 O O . ASP A 1 102 ? 19.138 -28.626 -0.602 1.00 61.16 102 ASP A O 1
ATOM 795 N N . GLY A 1 103 ? 17.832 -28.393 1.193 1.00 69.12 103 GLY A N 1
ATOM 796 C CA . GLY A 1 103 ? 17.288 -29.742 1.190 1.00 69.12 103 GLY A CA 1
ATOM 797 C C . GLY A 1 103 ? 15.857 -29.773 0.656 1.00 69.12 103 GLY A C 1
ATOM 798 O O . GLY A 1 103 ? 14.960 -29.128 1.198 1.00 69.12 103 GLY A O 1
ATOM 799 N N . GLY A 1 104 ? 15.609 -30.591 -0.368 1.00 80.31 104 GLY A N 1
ATOM 800 C CA . GLY A 1 104 ? 14.258 -30.947 -0.812 1.00 80.31 104 GLY A CA 1
ATOM 801 C C . GLY A 1 104 ? 13.540 -29.850 -1.605 1.00 80.31 104 GLY A C 1
ATOM 802 O O . GLY A 1 104 ? 14.031 -29.392 -2.633 1.00 80.31 104 GLY A O 1
ATOM 803 N N . ALA A 1 105 ? 12.335 -29.471 -1.161 1.00 82.19 105 ALA A N 1
ATOM 804 C CA . ALA A 1 105 ? 11.409 -28.609 -1.910 1.00 82.19 105 ALA A CA 1
ATOM 805 C C . ALA A 1 105 ? 11.903 -27.161 -2.103 1.00 82.19 105 ALA A C 1
ATOM 807 O O . ALA A 1 105 ? 11.454 -26.473 -3.024 1.00 82.19 105 ALA A O 1
ATOM 808 N N . TRP A 1 106 ? 12.819 -26.687 -1.254 1.00 89.25 106 TRP A N 1
ATOM 809 C CA . TRP A 1 106 ? 13.377 -25.336 -1.357 1.00 89.25 106 TRP A CA 1
ATOM 810 C C . TRP A 1 106 ? 14.503 -25.225 -2.383 1.00 89.25 106 TRP A C 1
ATOM 812 O O . TRP A 1 106 ? 14.654 -24.157 -2.963 1.00 89.25 106 TRP A O 1
ATOM 822 N N . THR A 1 107 ? 15.216 -26.313 -2.689 1.00 89.75 107 THR A N 1
ATOM 823 C CA . THR A 1 107 ? 16.239 -26.343 -3.748 1.00 89.75 107 THR A CA 1
ATOM 824 C C . THR A 1 107 ? 15.608 -26.115 -5.114 1.00 89.75 107 THR A C 1
ATOM 826 O O . THR A 1 107 ? 15.988 -25.187 -5.816 1.00 89.75 107 THR A O 1
ATOM 829 N N . ALA A 1 108 ? 14.570 -26.892 -5.443 1.00 91.25 108 ALA A N 1
ATOM 830 C CA . ALA A 1 108 ? 13.834 -26.736 -6.697 1.00 91.25 108 ALA A CA 1
ATOM 831 C C . ALA A 1 108 ? 13.188 -25.346 -6.802 1.00 91.25 108 ALA A C 1
ATOM 833 O O . ALA A 1 108 ? 13.178 -24.735 -7.863 1.00 91.25 108 ALA A O 1
ATOM 834 N N . PHE A 1 109 ? 12.687 -24.810 -5.684 1.00 94.06 109 PHE A N 1
ATOM 835 C CA . PHE A 1 109 ? 12.131 -23.461 -5.682 1.00 94.06 109 PHE A CA 1
ATOM 836 C C . PHE A 1 109 ? 13.194 -22.378 -5.860 1.00 94.06 109 PHE A C 1
ATOM 838 O O . PHE A 1 109 ? 12.959 -21.409 -6.571 1.00 94.06 109 PHE A O 1
ATOM 845 N N . ARG A 1 110 ? 14.371 -22.536 -5.249 1.00 92.31 110 ARG A N 1
ATOM 846 C CA . ARG A 1 110 ? 15.505 -21.639 -5.472 1.00 92.31 110 ARG A CA 1
ATOM 847 C C . ARG A 1 110 ? 15.927 -21.665 -6.937 1.00 92.31 110 ARG A C 1
ATOM 849 O O . ARG A 1 110 ? 16.115 -20.605 -7.514 1.00 92.31 110 ARG A O 1
ATOM 856 N N . GLU A 1 111 ? 16.036 -22.846 -7.541 1.00 92.50 111 GLU A N 1
ATOM 857 C CA . GLU A 1 111 ? 16.327 -22.994 -8.972 1.00 92.50 111 GLU A CA 1
ATOM 858 C C . GLU A 1 111 ? 15.263 -22.305 -9.834 1.00 92.50 111 GLU A C 1
ATOM 860 O O . GLU A 1 111 ? 15.617 -21.575 -10.755 1.00 92.50 111 GLU A O 1
ATOM 865 N N . LEU A 1 112 ? 13.979 -22.457 -9.489 1.00 94.69 112 LEU A N 1
ATOM 866 C CA . LEU A 1 112 ? 12.875 -21.771 -10.160 1.00 94.69 112 LEU A CA 1
ATOM 867 C C . LEU A 1 112 ? 12.970 -20.246 -10.022 1.00 94.69 112 LEU A C 1
ATOM 869 O O . LEU A 1 112 ? 12.760 -19.537 -10.999 1.00 94.69 112 LEU A O 1
ATOM 873 N N . VAL A 1 113 ? 13.300 -19.725 -8.838 1.00 93.56 113 VAL A N 1
ATOM 874 C CA . VAL A 1 113 ? 13.488 -18.283 -8.617 1.00 93.56 113 VAL A CA 1
ATOM 875 C C . VAL A 1 113 ? 14.714 -17.773 -9.375 1.00 93.56 113 VAL A C 1
ATOM 877 O O . VAL A 1 113 ? 14.621 -16.752 -10.046 1.00 93.56 113 VAL A O 1
ATOM 880 N N . GLU A 1 114 ? 15.844 -18.477 -9.339 1.00 90.88 114 GLU A N 1
ATOM 881 C CA . GLU A 1 114 ? 17.061 -18.100 -10.072 1.00 90.88 114 GLU A CA 1
ATOM 882 C C . GLU A 1 114 ? 16.853 -18.133 -11.592 1.00 90.88 114 GLU A C 1
ATOM 884 O O . GLU A 1 114 ? 17.262 -17.203 -12.287 1.00 90.88 114 GLU A O 1
ATOM 889 N N . TYR A 1 115 ? 16.162 -19.151 -12.110 1.00 92.00 115 TYR A N 1
ATOM 890 C CA . TYR A 1 115 ? 15.755 -19.212 -13.514 1.00 92.00 115 TYR A CA 1
ATOM 891 C C . TYR A 1 115 ? 14.763 -18.089 -13.852 1.00 92.00 115 TYR A C 1
ATOM 893 O O . TYR A 1 115 ? 14.954 -17.345 -14.816 1.00 92.00 115 TYR A O 1
ATOM 901 N N . GLY A 1 116 ? 13.767 -17.910 -12.980 1.00 91.12 116 GLY A N 1
ATOM 902 C CA . GLY A 1 116 ? 12.815 -16.805 -12.916 1.00 91.12 116 GLY A CA 1
ATOM 903 C C . GLY A 1 116 ? 13.466 -15.460 -13.164 1.00 91.12 116 GLY A C 1
ATOM 904 O O . GLY A 1 116 ? 13.138 -14.754 -14.105 1.00 91.12 116 GLY A O 1
ATOM 905 N N . ARG A 1 117 ? 14.463 -15.110 -12.371 1.00 87.94 117 ARG A N 1
ATOM 906 C CA . ARG A 1 117 ? 15.138 -13.816 -12.474 1.00 87.94 117 ARG A CA 1
ATOM 907 C C . ARG A 1 117 ? 15.748 -13.531 -13.844 1.00 87.94 117 ARG A C 1
ATOM 909 O O . ARG A 1 117 ? 15.792 -12.376 -14.252 1.00 87.94 117 ARG A O 1
ATOM 916 N N . LEU A 1 118 ? 16.213 -14.563 -14.543 1.00 84.75 118 LEU A N 1
ATOM 917 C CA . LEU A 1 118 ? 16.844 -14.419 -15.855 1.00 84.75 118 LEU A CA 1
ATOM 918 C C . LEU A 1 118 ? 15.828 -14.373 -17.001 1.00 84.75 118 LEU A C 1
ATOM 920 O O . LEU A 1 118 ? 16.137 -13.812 -18.050 1.00 84.75 118 LEU A O 1
ATOM 924 N N . ARG A 1 119 ? 14.654 -14.992 -16.826 1.00 88.44 119 ARG A N 1
ATOM 925 C CA . ARG A 1 119 ? 13.711 -15.285 -17.920 1.00 88.44 119 ARG A CA 1
ATOM 926 C C . ARG A 1 119 ? 12.287 -14.794 -17.695 1.00 88.44 119 ARG A C 1
ATOM 928 O O . ARG A 1 119 ? 11.512 -14.769 -18.638 1.00 88.44 119 ARG A O 1
ATOM 935 N N . VAL A 1 120 ? 11.914 -14.356 -16.493 1.00 86.94 120 VAL A N 1
ATOM 936 C CA . VAL A 1 120 ? 10.522 -13.976 -16.191 1.00 86.94 120 VAL A CA 1
ATOM 937 C C . VAL A 1 120 ? 10.088 -12.759 -17.007 1.00 86.94 120 VAL A C 1
ATOM 939 O O . VAL A 1 120 ? 8.910 -12.600 -17.290 1.00 86.94 120 VAL A O 1
ATOM 942 N N . PHE A 1 121 ? 11.034 -11.920 -17.431 1.00 87.06 121 PHE A N 1
ATOM 943 C CA . PHE A 1 121 ? 10.781 -10.750 -18.273 1.00 87.06 121 PHE A CA 1
ATOM 944 C C . PHE A 1 121 ? 10.782 -11.051 -19.776 1.00 87.06 121 PHE A C 1
ATOM 946 O O . PHE A 1 121 ? 10.544 -10.142 -20.570 1.00 87.06 121 PHE A O 1
ATOM 953 N N . ASP A 1 122 ? 11.063 -12.294 -20.164 1.00 85.88 122 ASP A N 1
ATOM 954 C CA . ASP A 1 122 ? 10.948 -12.736 -21.547 1.00 85.88 122 ASP A CA 1
ATOM 955 C C . ASP A 1 122 ? 9.464 -12.732 -21.975 1.00 85.88 122 ASP A C 1
ATOM 957 O O . ASP A 1 122 ? 8.615 -13.210 -21.214 1.00 85.88 122 ASP A O 1
ATOM 961 N N . PRO A 1 123 ? 9.109 -12.191 -23.153 1.00 78.81 123 PRO A N 1
ATOM 962 C CA . PRO A 1 123 ? 7.717 -12.148 -23.599 1.00 78.81 123 PRO A CA 1
ATOM 963 C C . PRO A 1 123 ? 7.076 -13.527 -23.813 1.00 78.81 123 PRO A C 1
ATOM 965 O O . PRO A 1 123 ? 5.871 -13.656 -23.611 1.00 78.81 123 PRO A O 1
ATOM 968 N N . GLU A 1 124 ? 7.850 -14.537 -24.222 1.00 83.38 124 GLU A N 1
ATOM 969 C CA . GLU A 1 124 ? 7.348 -15.876 -24.550 1.00 83.38 124 GLU A CA 1
ATOM 970 C C . GLU A 1 124 ? 7.420 -16.814 -23.338 1.00 83.38 124 GLU A C 1
ATOM 972 O O . GLU A 1 124 ? 6.437 -17.466 -22.987 1.00 83.38 124 GLU A O 1
ATOM 977 N N . GLU A 1 125 ? 8.572 -16.869 -22.664 1.00 89.81 125 GLU A N 1
ATOM 978 C CA . GLU A 1 125 ? 8.798 -17.767 -21.521 1.00 89.81 125 GLU A CA 1
ATOM 979 C C . GLU A 1 125 ? 8.264 -17.185 -20.204 1.00 89.81 125 GLU A C 1
ATOM 981 O O . GLU A 1 125 ? 7.892 -17.918 -19.282 1.00 89.81 125 GLU A O 1
ATOM 986 N N . GLY A 1 126 ? 8.228 -15.857 -20.089 1.00 88.88 126 GLY A N 1
ATOM 987 C CA . GLY A 1 126 ? 8.026 -15.178 -18.819 1.00 88.88 126 GLY A CA 1
ATOM 988 C C . GLY A 1 126 ? 6.625 -15.311 -18.237 1.00 88.88 126 GLY A C 1
ATOM 989 O O . GLY A 1 126 ? 6.463 -15.237 -17.020 1.00 88.88 126 GLY A O 1
ATOM 990 N N . GLU A 1 127 ? 5.601 -15.497 -19.073 1.00 91.00 127 GLU A N 1
ATOM 991 C CA . GLU A 1 127 ? 4.235 -15.761 -18.604 1.00 91.00 127 GLU A CA 1
ATOM 992 C C . GLU A 1 127 ? 4.118 -17.152 -17.971 1.00 91.00 127 GLU A C 1
ATOM 994 O O . GLU A 1 127 ? 3.647 -17.271 -16.842 1.00 91.00 127 GLU A O 1
ATOM 999 N N . GLU A 1 128 ? 4.594 -18.197 -18.650 1.00 93.12 128 GLU A N 1
ATOM 1000 C CA . GLU A 1 128 ? 4.564 -19.566 -18.119 1.00 93.12 128 GLU A CA 1
ATOM 1001 C C . GLU A 1 128 ? 5.396 -19.689 -16.840 1.00 93.12 128 GLU A C 1
ATOM 1003 O O . GLU A 1 128 ? 4.962 -20.294 -15.859 1.00 93.12 128 GLU A O 1
ATOM 1008 N N . LEU A 1 129 ? 6.544 -19.014 -16.794 1.00 94.38 129 LEU A N 1
ATOM 1009 C CA . LEU A 1 129 ? 7.386 -18.972 -15.605 1.00 94.38 129 LEU A CA 1
ATOM 1010 C C . LEU A 1 129 ? 6.722 -18.228 -14.441 1.00 94.38 129 LEU A C 1
ATOM 1012 O O . LEU A 1 129 ? 6.803 -18.668 -13.293 1.00 94.38 129 LEU A O 1
ATOM 1016 N N . ALA A 1 130 ? 6.019 -17.127 -14.721 1.00 94.31 130 ALA A N 1
ATOM 1017 C CA . ALA A 1 130 ? 5.203 -16.456 -13.716 1.00 94.31 130 ALA A CA 1
ATOM 1018 C C . ALA A 1 130 ? 4.097 -17.385 -13.199 1.00 94.31 130 ALA A C 1
ATOM 1020 O O . ALA A 1 130 ? 3.868 -17.433 -11.992 1.00 94.31 130 ALA A O 1
ATOM 1021 N N . LYS A 1 131 ? 3.454 -18.169 -14.077 1.00 94.94 131 LYS A N 1
ATOM 1022 C CA . LYS A 1 131 ? 2.428 -19.138 -13.669 1.00 94.94 131 LYS A CA 1
ATOM 1023 C C . LYS A 1 131 ? 2.986 -20.217 -12.749 1.00 94.94 131 LYS A C 1
ATOM 1025 O O . LYS A 1 131 ? 2.381 -20.516 -11.719 1.00 94.94 131 LYS A O 1
ATOM 1030 N N . GLU A 1 132 ? 4.149 -20.765 -13.080 1.00 96.25 132 GLU A N 1
ATOM 1031 C CA . GLU A 1 132 ? 4.824 -21.759 -12.247 1.00 96.25 132 GLU A CA 1
ATOM 1032 C C . GLU A 1 132 ? 5.216 -21.180 -10.878 1.00 96.25 132 GLU A C 1
ATOM 1034 O O . GLU A 1 132 ? 4.948 -21.790 -9.837 1.00 96.25 132 GLU A O 1
ATOM 1039 N N . LEU A 1 133 ? 5.771 -19.963 -10.860 1.00 96.00 133 LEU A N 1
ATOM 1040 C CA . LEU A 1 133 ? 6.094 -19.242 -9.628 1.00 96.00 133 LEU A CA 1
ATOM 1041 C C . LEU A 1 133 ? 4.848 -18.995 -8.766 1.00 96.00 133 LEU A C 1
ATOM 1043 O O . LEU A 1 133 ? 4.906 -19.230 -7.560 1.00 96.00 133 LEU A O 1
ATOM 1047 N N . LEU A 1 134 ? 3.722 -18.579 -9.356 1.00 95.88 134 LEU A N 1
ATOM 1048 C CA . LEU A 1 134 ? 2.454 -18.363 -8.643 1.00 95.88 134 LEU A CA 1
ATOM 1049 C C . LEU A 1 134 ? 1.959 -19.643 -7.967 1.00 95.88 134 LEU A C 1
ATOM 1051 O O . LEU A 1 134 ? 1.649 -19.619 -6.778 1.00 95.88 134 LEU A O 1
ATOM 1055 N N . LEU A 1 135 ? 1.933 -20.766 -8.693 1.00 95.69 135 LEU A N 1
ATOM 1056 C CA . LEU A 1 135 ? 1.506 -22.060 -8.149 1.00 95.69 135 LEU A CA 1
ATOM 1057 C C . LEU A 1 135 ? 2.422 -22.522 -7.015 1.00 95.69 135 LEU A C 1
ATOM 1059 O O . LEU A 1 135 ? 1.947 -22.940 -5.957 1.00 95.69 135 LEU A O 1
ATOM 1063 N N . SER A 1 136 ? 3.736 -22.405 -7.213 1.00 95.56 136 SER A N 1
ATOM 1064 C CA . SER A 1 136 ? 4.725 -22.769 -6.200 1.00 95.56 136 SER A CA 1
ATOM 1065 C C . SER A 1 136 ? 4.608 -21.903 -4.940 1.00 95.56 136 SER A C 1
ATOM 1067 O O . SER A 1 136 ? 4.727 -22.414 -3.819 1.00 95.56 136 SER A O 1
ATOM 1069 N N . MET A 1 137 ? 4.350 -20.603 -5.113 1.00 96.31 137 MET A N 1
ATOM 1070 C CA . MET A 1 137 ? 4.114 -19.662 -4.020 1.00 96.31 137 MET A CA 1
ATOM 1071 C C . MET A 1 137 ? 2.800 -19.945 -3.298 1.00 96.31 137 MET A C 1
ATOM 1073 O O . MET A 1 137 ? 2.778 -19.907 -2.069 1.00 96.31 137 MET A O 1
ATOM 1077 N N . ALA A 1 138 ? 1.726 -20.276 -4.017 1.00 94.81 138 ALA A N 1
ATOM 1078 C CA . ALA A 1 138 ? 0.432 -20.598 -3.419 1.00 94.81 138 ALA A CA 1
ATOM 1079 C C . ALA A 1 138 ? 0.533 -21.851 -2.540 1.00 94.81 138 ALA A C 1
ATOM 1081 O O . ALA A 1 138 ? 0.096 -21.838 -1.391 1.00 94.81 138 ALA A O 1
ATOM 1082 N N . ASP A 1 139 ? 1.200 -22.897 -3.035 1.00 92.81 139 ASP A N 1
ATOM 1083 C CA . ASP A 1 139 ? 1.482 -24.114 -2.268 1.00 92.81 139 ASP A CA 1
ATOM 1084 C C . ASP A 1 139 ? 2.291 -23.806 -0.996 1.00 92.81 139 ASP A C 1
ATOM 1086 O O . ASP A 1 139 ? 1.855 -24.106 0.119 1.00 92.81 139 ASP A O 1
ATOM 1090 N N . ARG A 1 140 ? 3.421 -23.098 -1.132 1.00 92.25 140 ARG A N 1
ATOM 1091 C CA . ARG A 1 140 ? 4.294 -22.748 0.005 1.00 92.25 140 ARG A CA 1
ATOM 1092 C C . ARG A 1 140 ? 3.609 -21.877 1.034 1.00 92.25 140 ARG A C 1
ATOM 1094 O O . ARG A 1 140 ? 3.835 -22.060 2.227 1.00 92.25 140 ARG A O 1
ATOM 1101 N N . THR A 1 141 ? 2.798 -20.929 0.585 1.00 93.56 141 THR A N 1
ATOM 1102 C CA . THR A 1 141 ? 2.196 -19.936 1.473 1.00 93.56 141 THR A CA 1
ATOM 1103 C C . THR A 1 141 ? 0.888 -20.406 2.094 1.00 93.56 141 THR A C 1
ATOM 1105 O O . THR A 1 141 ? 0.461 -19.840 3.095 1.00 93.56 141 THR A O 1
ATOM 1108 N N . SER A 1 142 ? 0.312 -21.499 1.580 1.00 89.62 142 SER A N 1
ATOM 1109 C CA . SER A 1 142 ? -0.804 -22.208 2.212 1.00 89.62 142 SER A CA 1
ATOM 1110 C C . SER A 1 142 ? -0.398 -22.979 3.475 1.00 89.62 142 SER A C 1
ATOM 1112 O O . SER A 1 142 ? -1.247 -23.263 4.321 1.00 89.62 142 SER A O 1
ATOM 1114 N N . ASN A 1 143 ? 0.892 -23.315 3.625 1.00 85.31 143 ASN A N 1
ATOM 1115 C CA . ASN A 1 143 ? 1.404 -24.072 4.761 1.00 85.31 143 ASN A CA 1
ATOM 1116 C C . ASN A 1 143 ? 2.467 -23.292 5.535 1.00 85.31 143 ASN A C 1
ATOM 1118 O O . ASN A 1 143 ? 3.631 -23.174 5.149 1.00 85.31 143 ASN A O 1
ATOM 1122 N N . ILE A 1 144 ? 2.068 -22.872 6.726 1.00 79.88 144 ILE A N 1
ATOM 1123 C CA . ILE A 1 144 ? 2.881 -22.139 7.689 1.00 79.88 144 ILE A CA 1
ATOM 1124 C C . ILE A 1 144 ? 4.247 -22.782 7.969 1.00 79.88 144 ILE A C 1
ATOM 1126 O O . ILE A 1 144 ? 5.266 -22.101 8.076 1.00 79.88 144 ILE A O 1
ATOM 1130 N N . SER A 1 145 ? 4.284 -24.116 8.039 1.00 81.00 145 SER A N 1
ATOM 1131 C CA . SER A 1 145 ? 5.490 -24.873 8.367 1.00 81.00 145 SER A CA 1
ATOM 1132 C C . SER A 1 145 ? 6.497 -24.846 7.226 1.00 81.00 145 SER A C 1
ATOM 1134 O O . SER A 1 145 ? 7.686 -25.017 7.482 1.00 81.00 145 SER A O 1
ATOM 1136 N N . LEU A 1 146 ? 6.046 -24.640 5.983 1.00 84.44 146 LEU A N 1
ATOM 1137 C CA . LEU A 1 146 ? 6.932 -24.454 4.837 1.00 84.44 146 LEU A CA 1
ATOM 1138 C C . LEU A 1 146 ? 7.550 -23.059 4.867 1.00 84.44 146 LEU A C 1
ATOM 1140 O O . LEU A 1 146 ? 8.763 -22.945 4.730 1.00 84.44 146 LEU A O 1
ATOM 1144 N N . ILE A 1 147 ? 6.759 -22.017 5.133 1.00 86.69 147 ILE A N 1
ATOM 1145 C CA . ILE A 1 147 ? 7.261 -20.635 5.216 1.00 86.69 147 ILE A CA 1
ATOM 1146 C C . ILE A 1 147 ? 8.402 -20.524 6.234 1.00 86.69 147 ILE A C 1
ATOM 1148 O O . ILE A 1 147 ? 9.454 -19.961 5.935 1.00 86.69 147 ILE A O 1
ATOM 1152 N N . LEU A 1 148 ? 8.231 -21.112 7.424 1.00 83.06 148 LEU A N 1
ATOM 1153 C CA . LEU A 1 148 ? 9.243 -21.060 8.485 1.00 83.06 148 LEU A CA 1
ATOM 1154 C C . LEU A 1 148 ? 10.546 -21.806 8.140 1.00 83.06 148 LEU A C 1
ATOM 1156 O O . LEU A 1 148 ? 11.547 -21.593 8.821 1.00 83.06 148 LEU A O 1
ATOM 1160 N N . GLN A 1 149 ? 10.566 -22.650 7.101 1.00 86.81 149 GLN A N 1
ATOM 1161 C CA . GLN A 1 149 ? 11.791 -23.312 6.633 1.00 86.81 149 GLN A CA 1
ATOM 1162 C C . GLN A 1 149 ? 12.684 -22.378 5.806 1.00 86.81 149 GLN A C 1
ATOM 1164 O O . GLN A 1 149 ? 13.904 -22.538 5.825 1.00 86.81 149 GLN A O 1
ATOM 1169 N N . CYS A 1 150 ? 12.100 -21.426 5.070 1.00 90.06 150 CYS A N 1
ATOM 1170 C CA . CYS A 1 150 ? 12.842 -20.510 4.202 1.00 90.06 150 CYS A CA 1
ATOM 1171 C C . CYS A 1 150 ? 12.034 -19.236 3.931 1.00 90.06 150 CYS A C 1
ATOM 1173 O O . CYS A 1 150 ? 11.503 -19.004 2.845 1.00 90.06 150 CYS A O 1
ATOM 1175 N N . ASN A 1 151 ? 11.976 -18.372 4.940 1.00 90.69 151 ASN A N 1
ATOM 1176 C CA . ASN A 1 151 ? 11.214 -17.130 4.869 1.00 90.69 151 ASN A CA 1
ATOM 1177 C C . ASN A 1 151 ? 11.771 -16.174 3.796 1.00 90.69 151 ASN A C 1
ATOM 1179 O O . ASN A 1 151 ? 11.023 -15.550 3.051 1.00 90.69 151 ASN A O 1
ATOM 1183 N N . VAL A 1 152 ? 13.100 -16.128 3.637 1.00 91.69 152 VAL A N 1
ATOM 1184 C CA . VAL A 1 152 ? 13.748 -15.323 2.584 1.00 91.69 152 VAL A CA 1
ATOM 1185 C C . VAL A 1 152 ? 13.366 -15.796 1.179 1.00 91.69 152 VAL A C 1
ATOM 1187 O O . VAL A 1 152 ? 13.165 -14.961 0.303 1.00 91.69 152 VAL A O 1
ATOM 1190 N N . GLY A 1 153 ? 13.179 -17.103 0.974 1.00 93.88 153 GLY A N 1
ATOM 1191 C CA . GLY A 1 153 ? 12.690 -17.628 -0.300 1.00 93.88 153 GLY A CA 1
ATOM 1192 C C . GLY A 1 153 ? 11.274 -17.150 -0.618 1.00 93.88 153 GLY A C 1
ATOM 1193 O O . GLY A 1 153 ? 11.004 -16.746 -1.745 1.00 93.88 153 GLY A O 1
ATOM 1194 N N . VAL A 1 154 ? 10.386 -17.108 0.382 1.00 94.94 154 VAL A N 1
ATOM 1195 C CA . VAL A 1 154 ? 9.033 -16.537 0.238 1.00 94.94 154 VAL A CA 1
ATOM 1196 C C . VAL A 1 154 ? 9.100 -15.053 -0.141 1.00 94.94 154 VAL A C 1
ATOM 1198 O O . VAL A 1 154 ? 8.450 -14.635 -1.097 1.00 94.94 154 VAL A O 1
ATOM 1201 N N . ILE A 1 155 ? 9.929 -14.267 0.556 1.00 95.56 155 ILE A N 1
ATOM 1202 C CA . ILE A 1 155 ? 10.147 -12.839 0.260 1.00 95.56 155 ILE A CA 1
ATOM 1203 C C . ILE A 1 155 ? 10.635 -12.656 -1.186 1.00 95.56 155 ILE A C 1
ATOM 1205 O O . ILE A 1 155 ? 10.118 -11.808 -1.911 1.00 95.56 155 ILE A O 1
ATOM 1209 N N . ALA A 1 156 ? 11.603 -13.465 -1.622 1.00 95.19 156 ALA A N 1
ATOM 1210 C CA . ALA A 1 156 ? 12.155 -13.417 -2.974 1.00 95.19 156 ALA A CA 1
ATOM 1211 C C . ALA A 1 156 ? 11.126 -13.794 -4.046 1.00 95.19 156 ALA A C 1
ATOM 1213 O O . ALA A 1 156 ? 11.044 -13.123 -5.071 1.00 95.19 156 ALA A O 1
ATOM 1214 N N . GLY A 1 157 ? 10.309 -14.822 -3.798 1.00 96.56 157 GLY A N 1
ATOM 1215 C CA . GLY A 1 157 ? 9.250 -15.242 -4.714 1.00 96.56 157 GLY A CA 1
ATOM 1216 C C . GLY A 1 157 ? 8.205 -14.150 -4.946 1.00 96.56 157 GLY A C 1
ATOM 1217 O O . GLY A 1 157 ? 7.888 -13.843 -6.095 1.00 96.56 157 GLY A O 1
ATOM 1218 N N . TYR A 1 158 ? 7.721 -13.508 -3.877 1.00 97.69 158 TYR A N 1
ATOM 1219 C CA . TYR A 1 158 ? 6.794 -12.378 -4.003 1.00 97.69 158 TYR A CA 1
ATOM 1220 C C . TYR A 1 158 ? 7.427 -11.175 -4.704 1.00 97.69 158 TYR A C 1
ATOM 1222 O O . TYR A 1 158 ? 6.804 -10.600 -5.592 1.00 97.69 158 TYR A O 1
ATOM 1230 N N . HIS A 1 159 ? 8.659 -10.809 -4.342 1.00 96.69 159 HIS A N 1
ATOM 1231 C CA . HIS A 1 159 ? 9.366 -9.680 -4.952 1.00 96.69 159 HIS A CA 1
ATOM 1232 C C . HIS A 1 159 ? 9.617 -9.903 -6.456 1.00 96.69 159 HIS A C 1
ATOM 1234 O O . HIS A 1 159 ? 9.368 -9.008 -7.264 1.00 96.69 159 HIS A O 1
ATOM 1240 N N . LEU A 1 160 ? 10.015 -11.114 -6.864 1.00 95.50 160 LEU A N 1
ATOM 1241 C CA . LEU A 1 160 ? 10.198 -11.457 -8.276 1.00 95.50 160 LEU A CA 1
ATOM 1242 C C . LEU A 1 160 ? 8.880 -11.390 -9.060 1.00 95.50 160 LEU A C 1
ATOM 1244 O O . LEU A 1 160 ? 8.834 -10.797 -10.140 1.00 95.50 160 LEU A O 1
ATOM 1248 N N . LEU A 1 161 ? 7.804 -11.961 -8.507 1.00 96.38 161 LEU A N 1
ATOM 1249 C CA . LEU A 1 161 ? 6.472 -11.869 -9.106 1.00 96.38 161 LEU A CA 1
ATOM 1250 C C . LEU A 1 161 ? 6.021 -10.411 -9.224 1.00 96.38 161 LEU A C 1
ATOM 1252 O O . LEU A 1 161 ? 5.522 -10.021 -10.276 1.00 96.38 161 LEU A O 1
ATOM 1256 N N . ALA A 1 162 ? 6.238 -9.588 -8.196 1.00 96.00 162 ALA A N 1
ATOM 1257 C CA . ALA A 1 162 ? 5.862 -8.180 -8.228 1.00 96.00 162 ALA A CA 1
ATOM 1258 C C . ALA A 1 162 ? 6.503 -7.455 -9.414 1.00 96.00 162 ALA A C 1
ATOM 1260 O O . ALA A 1 162 ? 5.814 -6.828 -10.215 1.00 96.00 162 ALA A O 1
ATOM 1261 N N . ARG A 1 163 ? 7.814 -7.618 -9.597 1.00 93.44 163 ARG A N 1
ATOM 1262 C CA . ARG A 1 163 ? 8.539 -6.980 -10.702 1.00 93.44 163 ARG A CA 1
ATOM 1263 C C . ARG A 1 163 ? 8.099 -7.486 -12.063 1.00 93.44 163 ARG A C 1
ATOM 1265 O O . ARG A 1 163 ? 8.002 -6.696 -13.003 1.00 93.44 163 ARG A O 1
ATOM 1272 N N . ARG A 1 164 ? 7.769 -8.774 -12.171 1.00 92.75 164 ARG A N 1
ATOM 1273 C CA . ARG A 1 164 ? 7.146 -9.317 -13.380 1.00 92.75 164 ARG A CA 1
ATOM 1274 C C . ARG A 1 164 ? 5.806 -8.646 -13.684 1.00 92.75 164 ARG A C 1
ATOM 1276 O O . ARG A 1 164 ? 5.541 -8.354 -14.850 1.00 92.75 164 ARG A O 1
ATOM 1283 N N . TYR A 1 165 ? 4.972 -8.401 -12.679 1.00 92.50 165 TYR A N 1
ATOM 1284 C CA . TYR A 1 165 ? 3.684 -7.740 -12.885 1.00 92.50 165 TYR A CA 1
ATOM 1285 C C . TYR A 1 165 ? 3.831 -6.257 -13.233 1.00 92.50 165 TYR A C 1
ATOM 1287 O O . TYR A 1 165 ? 3.134 -5.805 -14.134 1.00 92.50 165 TYR A O 1
ATOM 1295 N N . VAL A 1 166 ? 4.829 -5.544 -12.700 1.00 90.38 166 VAL A N 1
ATOM 1296 C CA . VAL A 1 166 ? 5.179 -4.202 -13.216 1.00 90.38 166 VAL A CA 1
ATOM 1297 C C . VAL A 1 166 ? 5.601 -4.272 -14.686 1.00 90.38 166 VAL A C 1
ATOM 1299 O O . VAL A 1 166 ? 5.185 -3.460 -15.510 1.00 90.38 166 VAL A O 1
ATOM 1302 N N . ALA A 1 167 ? 6.391 -5.278 -15.073 1.00 85.81 167 ALA A N 1
ATOM 1303 C CA . ALA A 1 167 ? 6.726 -5.490 -16.482 1.00 85.81 167 ALA A CA 1
ATOM 1304 C C . ALA A 1 167 ? 5.506 -5.865 -17.348 1.00 85.81 167 ALA A C 1
ATOM 1306 O O . ALA A 1 167 ? 5.507 -5.598 -18.549 1.00 85.81 167 ALA A O 1
ATOM 1307 N N . ALA A 1 168 ? 4.456 -6.428 -16.748 1.00 85.94 168 ALA A N 1
ATOM 1308 C CA . ALA A 1 168 ? 3.174 -6.690 -17.398 1.00 85.94 168 ALA A CA 1
ATOM 1309 C C . ALA A 1 168 ? 2.249 -5.458 -17.465 1.00 85.94 168 ALA A C 1
ATOM 1311 O O . ALA A 1 168 ? 1.242 -5.516 -18.165 1.00 85.94 168 ALA A O 1
ATOM 1312 N N . GLY A 1 169 ? 2.562 -4.375 -16.743 1.00 84.62 169 GLY A N 1
ATOM 1313 C CA . GLY A 1 169 ? 1.678 -3.216 -16.570 1.00 84.62 169 GLY A CA 1
ATOM 1314 C C . GLY A 1 169 ? 0.574 -3.406 -15.517 1.00 84.62 169 GLY A C 1
ATOM 1315 O O . GLY A 1 169 ? -0.414 -2.678 -15.534 1.00 84.62 169 GLY A O 1
ATOM 1316 N N . ASP A 1 170 ? 0.713 -4.383 -14.615 1.00 89.56 170 ASP A N 1
ATOM 1317 C CA . ASP A 1 170 ? -0.208 -4.629 -13.498 1.00 89.56 170 ASP A CA 1
ATOM 1318 C C . ASP A 1 170 ? 0.399 -4.142 -12.172 1.00 89.56 170 ASP A C 1
ATOM 1320 O O . ASP A 1 170 ? 0.822 -4.914 -11.301 1.00 89.56 170 ASP A O 1
ATOM 1324 N N . ASP A 1 171 ? 0.471 -2.818 -12.042 1.00 91.19 171 ASP A N 1
ATOM 1325 C CA . ASP A 1 171 ? 1.077 -2.150 -10.889 1.00 91.19 171 ASP A CA 1
ATOM 1326 C C . ASP A 1 171 ? 0.306 -2.420 -9.585 1.00 91.19 171 ASP A C 1
ATOM 1328 O O . ASP A 1 171 ? 0.925 -2.531 -8.527 1.00 91.19 171 ASP A O 1
ATOM 1332 N N . TRP A 1 172 ? -1.021 -2.607 -9.636 1.00 91.69 172 TRP A N 1
ATOM 1333 C CA . TRP A 1 172 ? -1.822 -2.949 -8.452 1.00 91.69 172 TRP A CA 1
ATOM 1334 C C . TRP A 1 172 ? -1.417 -4.300 -7.879 1.00 91.69 172 TRP A C 1
ATOM 1336 O O . TRP A 1 172 ? -1.128 -4.407 -6.684 1.00 91.69 172 TRP A O 1
ATOM 1346 N N . ARG A 1 173 ? -1.370 -5.336 -8.720 1.00 93.94 173 ARG A N 1
ATOM 1347 C CA . ARG A 1 173 ? -0.965 -6.668 -8.278 1.00 93.94 173 ARG A CA 1
ATOM 1348 C C . ARG A 1 173 ? 0.483 -6.689 -7.821 1.00 93.94 173 ARG A C 1
ATOM 1350 O O . ARG A 1 173 ? 0.782 -7.284 -6.785 1.00 93.94 173 ARG A O 1
ATOM 1357 N N . ALA A 1 174 ? 1.368 -6.002 -8.542 1.00 95.12 174 ALA A N 1
ATOM 1358 C CA . ALA A 1 174 ? 2.752 -5.843 -8.126 1.00 95.12 174 ALA A CA 1
ATOM 1359 C C . ALA A 1 174 ? 2.860 -5.215 -6.732 1.00 95.12 174 ALA A C 1
ATOM 1361 O O . ALA A 1 174 ? 3.540 -5.750 -5.857 1.00 95.12 174 ALA A O 1
ATOM 1362 N N . TYR A 1 175 ? 2.120 -4.135 -6.492 1.00 95.31 175 TYR A N 1
ATOM 1363 C CA . TYR A 1 175 ? 2.081 -3.458 -5.206 1.00 95.31 175 TYR A CA 1
ATOM 1364 C C . TYR A 1 175 ? 1.582 -4.377 -4.078 1.00 95.31 175 TYR A C 1
ATOM 1366 O O . TYR A 1 175 ? 2.200 -4.424 -3.013 1.00 95.31 175 TYR A O 1
ATOM 1374 N N . ARG A 1 176 ? 0.540 -5.192 -4.312 1.00 95.81 176 ARG A N 1
ATOM 1375 C CA . ARG A 1 176 ? 0.066 -6.192 -3.327 1.00 95.81 176 ARG A CA 1
ATOM 1376 C C . ARG A 1 176 ? 1.099 -7.277 -3.038 1.00 95.81 176 ARG A C 1
ATOM 1378 O O . ARG A 1 176 ? 1.293 -7.644 -1.880 1.00 95.81 176 ARG A O 1
ATOM 1385 N N . LEU A 1 177 ? 1.798 -7.758 -4.064 1.00 97.06 177 LEU A N 1
ATOM 1386 C CA . LEU A 1 177 ? 2.873 -8.738 -3.911 1.00 97.06 177 LEU A CA 1
ATOM 1387 C C . LEU A 1 177 ? 4.050 -8.165 -3.106 1.00 97.06 177 LEU A C 1
ATOM 1389 O O . LEU A 1 177 ? 4.597 -8.867 -2.258 1.00 97.06 177 LEU A O 1
ATOM 1393 N N . LEU A 1 178 ? 4.402 -6.888 -3.286 1.00 97.19 178 LEU A N 1
ATOM 1394 C CA . LEU A 1 178 ? 5.424 -6.245 -2.455 1.00 97.19 178 LEU A CA 1
ATOM 1395 C C . LEU A 1 178 ? 4.980 -6.087 -0.995 1.00 97.19 178 LEU A C 1
ATOM 1397 O O . LEU A 1 178 ? 5.786 -6.319 -0.095 1.00 97.19 178 LEU A O 1
ATOM 1401 N N . GLN A 1 179 ? 3.710 -5.757 -0.734 1.00 96.31 179 GLN A N 1
ATOM 1402 C CA . GLN A 1 179 ? 3.177 -5.742 0.637 1.00 96.31 179 GLN A CA 1
ATOM 1403 C C . GLN A 1 179 ? 3.265 -7.126 1.287 1.00 96.31 179 GLN A C 1
ATOM 1405 O O . GLN A 1 179 ? 3.690 -7.243 2.437 1.00 96.31 179 GLN A O 1
ATOM 1410 N N . LEU A 1 180 ? 2.933 -8.184 0.538 1.00 96.69 180 LEU A N 1
ATOM 1411 C CA . LEU A 1 180 ? 3.113 -9.563 0.991 1.00 96.69 180 LEU A CA 1
ATOM 1412 C C . LEU A 1 180 ? 4.590 -9.861 1.278 1.00 96.69 180 LEU A C 1
ATOM 1414 O O . LEU A 1 180 ? 4.904 -10.397 2.336 1.00 96.69 180 LEU A O 1
ATOM 1418 N N . ALA A 1 181 ? 5.518 -9.457 0.408 1.00 96.69 181 ALA A N 1
ATOM 1419 C CA . ALA A 1 181 ? 6.949 -9.600 0.674 1.00 96.69 181 ALA A CA 1
ATOM 1420 C C . ALA A 1 181 ? 7.363 -8.884 1.978 1.00 96.69 181 ALA A C 1
ATOM 1422 O O . ALA A 1 181 ? 8.110 -9.443 2.785 1.00 96.69 181 ALA A O 1
ATOM 1423 N N . LEU A 1 182 ? 6.845 -7.676 2.220 1.00 95.31 182 LEU A N 1
ATOM 1424 C CA . LEU A 1 182 ? 7.193 -6.861 3.381 1.00 95.31 182 LEU A CA 1
ATOM 1425 C C . LEU A 1 182 ? 6.698 -7.449 4.711 1.00 95.31 182 LEU A C 1
ATOM 1427 O O . LEU A 1 182 ? 7.465 -7.460 5.676 1.00 95.31 182 LEU A O 1
ATOM 1431 N N . ILE A 1 183 ? 5.482 -8.006 4.782 1.00 94.00 183 ILE A N 1
ATOM 1432 C CA . ILE A 1 183 ? 5.018 -8.650 6.029 1.00 94.00 183 ILE A CA 1
ATOM 1433 C C . ILE A 1 183 ? 5.926 -9.826 6.419 1.00 94.00 183 ILE A C 1
ATOM 1435 O O . ILE A 1 183 ? 6.255 -10.019 7.591 1.00 94.00 183 ILE A O 1
ATOM 1439 N N . TYR A 1 184 ? 6.451 -10.564 5.436 1.00 93.12 184 TYR A N 1
ATOM 1440 C CA . TYR A 1 184 ? 7.415 -11.630 5.696 1.00 93.12 184 TYR A CA 1
ATOM 1441 C C . TYR A 1 184 ? 8.785 -11.086 6.117 1.00 93.12 184 TYR A C 1
ATOM 1443 O O . TYR A 1 184 ? 9.426 -11.683 6.984 1.00 93.12 184 TYR A O 1
ATOM 1451 N N . VAL A 1 185 ? 9.208 -9.912 5.635 1.00 92.00 185 VAL A N 1
ATOM 1452 C CA . VAL A 1 185 ? 10.394 -9.220 6.174 1.00 92.00 185 VAL A CA 1
ATOM 1453 C C . VAL A 1 185 ? 10.221 -8.902 7.663 1.00 92.00 185 VAL A C 1
ATOM 1455 O O . VAL A 1 185 ? 11.145 -9.139 8.446 1.00 92.00 185 VAL A O 1
ATOM 1458 N N . PHE A 1 186 ? 9.055 -8.408 8.093 1.00 88.19 186 PHE A N 1
ATOM 1459 C CA . PHE A 1 186 ? 8.813 -8.075 9.505 1.00 88.19 186 PHE A CA 1
ATOM 1460 C C . PHE A 1 186 ? 8.908 -9.290 10.427 1.00 88.19 186 PHE A C 1
ATOM 1462 O O . PHE A 1 186 ? 9.368 -9.189 11.569 1.00 88.19 186 PHE A O 1
ATOM 1469 N N . THR A 1 187 ? 8.595 -10.471 9.906 1.00 82.94 187 THR A N 1
ATOM 1470 C CA . THR A 1 187 ? 8.659 -11.720 10.674 1.00 82.94 187 THR A CA 1
ATOM 1471 C C . THR A 1 187 ? 10.085 -12.216 10.900 1.00 82.94 187 THR A C 1
ATOM 1473 O O . THR A 1 187 ? 10.317 -13.022 11.800 1.00 82.94 187 THR A O 1
ATOM 1476 N N . LEU A 1 188 ? 11.075 -11.648 10.196 1.00 81.31 188 LEU A N 1
ATOM 1477 C CA . LEU A 1 188 ? 12.497 -11.838 10.498 1.00 81.31 188 LEU A CA 1
ATOM 1478 C C . LEU A 1 188 ? 12.925 -11.146 11.815 1.00 81.31 188 LEU A C 1
ATOM 1480 O O . LEU A 1 188 ? 14.068 -11.337 12.226 1.00 81.31 188 LEU A O 1
ATOM 1484 N N . ARG A 1 189 ? 12.019 -10.366 12.452 1.00 62.38 189 ARG A N 1
ATOM 1485 C CA . ARG A 1 189 ? 11.963 -9.687 13.781 1.00 62.38 189 ARG A CA 1
ATOM 1486 C C . ARG A 1 189 ? 13.233 -9.104 14.417 1.00 62.38 189 ARG A C 1
ATOM 1488 O O . ARG A 1 189 ? 13.152 -8.039 15.015 1.00 62.38 189 ARG A O 1
ATOM 1495 N N . ASN A 1 190 ? 14.398 -9.731 14.309 1.00 53.91 190 ASN A N 1
ATOM 1496 C CA . ASN A 1 190 ? 15.634 -9.252 14.931 1.00 53.91 190 ASN A CA 1
ATOM 1497 C C . ASN A 1 190 ? 16.428 -8.266 14.080 1.00 53.91 190 ASN A C 1
ATOM 1499 O O . ASN A 1 190 ? 17.412 -7.710 14.564 1.00 53.91 190 ASN A O 1
ATOM 1503 N N . ALA A 1 191 ? 16.008 -8.014 12.841 1.00 55.72 191 ALA A N 1
ATOM 1504 C CA . ALA A 1 191 ? 16.694 -7.029 12.019 1.00 55.72 191 ALA A CA 1
ATOM 1505 C C . ALA A 1 191 ? 15.792 -6.174 11.122 1.00 55.72 191 ALA A C 1
ATOM 1507 O O . ALA A 1 191 ? 16.316 -5.235 10.528 1.00 55.72 191 ALA A O 1
ATOM 1508 N N . LEU A 1 192 ? 14.481 -6.478 11.032 1.00 77.12 192 LEU A N 1
ATOM 1509 C CA . LEU A 1 192 ? 13.535 -5.827 10.102 1.00 77.12 192 LEU A CA 1
ATOM 1510 C C . LEU A 1 192 ? 14.144 -5.659 8.701 1.00 77.12 192 LEU A C 1
ATOM 1512 O O . LEU A 1 192 ? 13.925 -4.664 8.021 1.00 77.12 192 LEU A O 1
ATOM 1516 N N . ARG A 1 193 ? 15.001 -6.613 8.330 1.00 84.75 193 ARG A N 1
ATOM 1517 C CA . ARG A 1 193 ? 15.796 -6.607 7.116 1.00 84.75 193 ARG A CA 1
ATOM 1518 C C . ARG A 1 193 ? 16.132 -8.040 6.745 1.00 84.75 193 ARG A C 1
ATOM 1520 O O . ARG A 1 193 ? 16.409 -8.858 7.629 1.00 84.75 193 ARG A O 1
ATOM 1527 N N . VAL A 1 194 ? 16.157 -8.322 5.452 1.00 85.88 194 VAL A N 1
ATOM 1528 C CA . VAL A 1 194 ? 16.732 -9.565 4.934 1.00 85.88 194 VAL A CA 1
ATOM 1529 C C . VAL A 1 194 ? 18.226 -9.610 5.316 1.00 85.88 194 VAL A C 1
ATOM 1531 O O . VAL A 1 194 ? 18.922 -8.605 5.147 1.00 85.88 194 VAL A O 1
ATOM 1534 N N . PRO A 1 195 ? 18.744 -10.720 5.880 1.00 87.12 195 PRO A N 1
ATOM 1535 C CA . PRO A 1 195 ? 20.172 -10.865 6.171 1.00 87.12 195 PRO A CA 1
ATOM 1536 C C . PRO A 1 195 ? 21.018 -10.703 4.903 1.00 87.12 195 PRO A C 1
ATOM 1538 O O . PRO A 1 195 ? 20.629 -11.224 3.868 1.00 87.12 195 PRO A O 1
ATOM 1541 N N . VAL A 1 196 ? 22.182 -10.049 4.983 1.00 83.81 196 VAL A N 1
ATOM 1542 C CA . VAL A 1 196 ? 23.013 -9.710 3.804 1.00 83.81 196 VAL A CA 1
ATOM 1543 C C . VAL A 1 196 ? 23.366 -10.936 2.956 1.00 83.81 196 VAL A C 1
ATOM 1545 O O . VAL A 1 196 ? 23.183 -10.908 1.744 1.00 83.81 196 VAL A O 1
ATOM 1548 N N . ASP A 1 197 ? 23.808 -12.035 3.574 1.00 83.75 197 ASP A N 1
ATOM 1549 C CA . ASP A 1 197 ? 24.148 -13.254 2.828 1.00 83.75 197 ASP A CA 1
ATOM 1550 C C . ASP A 1 197 ? 22.923 -13.859 2.127 1.00 83.75 197 ASP A C 1
ATOM 1552 O O . ASP A 1 197 ? 22.990 -14.221 0.957 1.00 83.75 197 ASP A O 1
ATOM 1556 N N . ALA A 1 198 ? 21.775 -13.892 2.809 1.00 86.00 198 ALA A N 1
ATOM 1557 C CA . ALA A 1 198 ? 20.535 -14.386 2.221 1.00 86.00 198 ALA A CA 1
ATOM 1558 C C . ALA A 1 198 ? 19.999 -13.440 1.131 1.00 86.00 198 ALA A C 1
ATOM 1560 O O . ALA A 1 198 ? 19.452 -13.904 0.135 1.00 86.00 198 ALA A O 1
ATOM 1561 N N . ALA A 1 199 ? 20.188 -12.129 1.300 1.00 84.12 199 ALA A N 1
ATOM 1562 C CA . ALA A 1 199 ? 19.846 -11.117 0.312 1.00 84.12 199 ALA A CA 1
ATOM 1563 C C . ALA A 1 199 ? 20.666 -11.298 -0.967 1.00 84.12 199 ALA A C 1
ATOM 1565 O O . ALA A 1 199 ? 20.088 -11.268 -2.045 1.00 84.12 199 ALA A O 1
ATOM 1566 N N . ARG A 1 200 ? 21.974 -11.577 -0.859 1.00 83.94 200 ARG A N 1
ATOM 1567 C CA . ARG A 1 200 ? 22.820 -11.959 -2.003 1.00 83.94 200 ARG A CA 1
ATOM 1568 C C . ARG A 1 200 ? 22.307 -13.222 -2.684 1.00 83.94 200 ARG A C 1
ATOM 1570 O O . ARG A 1 200 ? 22.158 -13.256 -3.906 1.00 83.94 200 ARG A O 1
ATOM 1577 N N . ASP A 1 201 ? 22.049 -14.261 -1.898 1.00 86.06 201 ASP A N 1
ATOM 1578 C CA . ASP A 1 201 ? 21.746 -15.587 -2.431 1.00 86.06 201 ASP A CA 1
ATOM 1579 C C . ASP A 1 201 ? 20.383 -15.653 -3.132 1.00 86.06 201 ASP A C 1
ATOM 1581 O O . ASP A 1 201 ? 20.223 -16.441 -4.061 1.00 86.06 201 ASP A O 1
ATOM 1585 N N . TRP A 1 202 ? 19.424 -14.827 -2.703 1.00 89.50 202 TRP A N 1
ATOM 1586 C CA . TRP A 1 202 ? 18.067 -14.756 -3.256 1.00 89.50 202 TRP A CA 1
ATOM 1587 C C . TRP A 1 202 ? 17.792 -13.482 -4.073 1.00 89.50 202 TRP A C 1
ATOM 1589 O O . TRP A 1 202 ? 16.688 -13.323 -4.590 1.00 89.50 202 TRP A O 1
ATOM 1599 N N . ALA A 1 203 ? 18.770 -12.572 -4.160 1.00 88.56 203 ALA A N 1
ATOM 1600 C CA . ALA A 1 203 ? 18.659 -11.217 -4.715 1.00 88.56 203 ALA A CA 1
ATOM 1601 C C . ALA A 1 203 ? 17.379 -10.485 -4.330 1.00 88.56 203 ALA A C 1
ATOM 1603 O O . ALA A 1 203 ? 16.585 -10.046 -5.164 1.00 88.56 203 ALA A O 1
ATOM 1604 N N . THR A 1 204 ? 17.170 -10.386 -3.027 1.00 90.69 204 THR A N 1
ATOM 1605 C CA . THR A 1 204 ? 16.049 -9.641 -2.483 1.00 90.69 204 THR A CA 1
ATOM 1606 C C . THR A 1 204 ? 16.495 -8.883 -1.250 1.00 90.69 204 THR A C 1
ATOM 1608 O O . THR A 1 204 ? 17.174 -9.427 -0.377 1.00 90.69 204 THR A O 1
ATOM 1611 N N . ARG A 1 205 ? 16.121 -7.609 -1.177 1.00 89.94 205 ARG A N 1
ATOM 1612 C CA . ARG A 1 205 ? 16.513 -6.703 -0.104 1.00 89.94 205 ARG A CA 1
ATOM 1613 C C . ARG A 1 205 ? 15.316 -5.939 0.408 1.00 89.94 205 ARG A C 1
ATOM 1615 O O . ARG A 1 205 ? 14.408 -5.581 -0.334 1.00 89.94 205 ARG A O 1
ATOM 1622 N N . THR A 1 206 ? 15.353 -5.643 1.696 1.00 91.50 206 THR A N 1
ATOM 1623 C CA . THR A 1 206 ? 14.272 -4.907 2.343 1.00 91.50 206 THR A CA 1
ATOM 1624 C C . THR A 1 206 ? 14.184 -3.464 1.884 1.00 91.50 206 THR A C 1
ATOM 1626 O O . THR A 1 206 ? 13.084 -2.981 1.658 1.00 91.50 206 THR A O 1
ATOM 1629 N N . ASP A 1 207 ? 15.308 -2.766 1.753 1.00 89.00 207 ASP A N 1
ATOM 1630 C CA . ASP A 1 207 ? 15.310 -1.372 1.315 1.00 89.00 207 ASP A CA 1
ATOM 1631 C C . ASP A 1 207 ? 14.842 -1.229 -0.135 1.00 89.00 207 ASP A C 1
ATOM 1633 O O . ASP A 1 207 ? 14.090 -0.302 -0.423 1.00 89.00 207 ASP A O 1
ATOM 1637 N N . LEU A 1 208 ? 15.180 -2.193 -0.999 1.00 89.62 208 LEU A N 1
ATOM 1638 C CA . LEU A 1 208 ? 14.646 -2.263 -2.358 1.00 89.62 208 LEU A CA 1
ATOM 1639 C C . LEU A 1 208 ? 13.124 -2.476 -2.350 1.00 89.62 208 LEU A C 1
ATOM 1641 O O . LEU A 1 208 ? 12.409 -1.658 -2.914 1.00 89.62 208 LEU A O 1
ATOM 1645 N N . ILE A 1 209 ? 12.614 -3.482 -1.625 1.00 94.06 209 ILE A N 1
ATOM 1646 C CA . ILE A 1 209 ? 11.161 -3.722 -1.494 1.00 94.06 209 ILE A CA 1
ATOM 1647 C C . ILE A 1 209 ? 10.438 -2.467 -0.982 1.00 94.06 209 ILE A C 1
ATOM 1649 O O . ILE A 1 209 ? 9.416 -2.072 -1.534 1.00 94.06 209 ILE A O 1
ATOM 1653 N N . VAL A 1 210 ? 10.961 -1.812 0.060 1.00 92.25 210 VAL A N 1
ATOM 1654 C CA . VAL A 1 210 ? 10.353 -0.595 0.624 1.00 92.25 210 VAL A CA 1
ATOM 1655 C C . VAL A 1 210 ? 10.402 0.572 -0.367 1.00 92.25 210 VAL A C 1
ATOM 1657 O O . VAL A 1 210 ? 9.434 1.326 -0.450 1.00 92.25 210 VAL A O 1
ATOM 1660 N N . SER A 1 211 ? 11.498 0.732 -1.113 1.00 90.56 211 SER A N 1
ATOM 1661 C CA . SER A 1 211 ? 11.614 1.745 -2.171 1.00 90.56 211 SER A CA 1
ATOM 1662 C C . SER A 1 211 ? 10.574 1.518 -3.269 1.00 90.56 211 SER A C 1
ATOM 1664 O O . SER A 1 211 ? 9.826 2.429 -3.617 1.00 90.56 211 SER A O 1
ATOM 1666 N N . GLU A 1 212 ? 10.457 0.282 -3.753 1.00 94.44 212 GLU A N 1
ATOM 1667 C CA . GLU A 1 212 ? 9.508 -0.089 -4.801 1.00 94.44 212 GLU A CA 1
ATOM 1668 C C . GLU A 1 212 ? 8.047 0.067 -4.346 1.00 94.44 212 GLU A C 1
ATOM 1670 O O . GLU A 1 212 ? 7.221 0.561 -5.113 1.00 94.44 212 GLU A O 1
ATOM 1675 N N . ILE A 1 213 ? 7.727 -0.255 -3.085 1.00 94.69 213 ILE A N 1
ATOM 1676 C CA . ILE A 1 213 ? 6.409 0.018 -2.480 1.00 94.69 213 ILE A CA 1
ATOM 1677 C C . ILE A 1 213 ? 6.088 1.509 -2.538 1.00 94.69 213 ILE A C 1
ATOM 1679 O O . ILE A 1 213 ? 4.977 1.866 -2.921 1.00 94.69 213 ILE A O 1
ATOM 1683 N N . LYS A 1 214 ? 7.032 2.381 -2.163 1.00 91.25 214 LYS A N 1
ATOM 1684 C CA . LYS A 1 214 ? 6.811 3.835 -2.170 1.00 91.25 214 LYS A CA 1
ATOM 1685 C C . LYS A 1 214 ? 6.553 4.352 -3.580 1.00 91.25 214 LYS A C 1
ATOM 1687 O O . LYS A 1 214 ? 5.577 5.063 -3.786 1.00 91.25 214 LYS A O 1
ATOM 1692 N N . ILE A 1 215 ? 7.365 3.925 -4.545 1.00 91.19 215 ILE A N 1
ATOM 1693 C CA . ILE A 1 215 ? 7.226 4.352 -5.940 1.00 91.19 215 ILE A CA 1
ATOM 1694 C C . ILE A 1 215 ? 5.894 3.882 -6.533 1.00 91.19 215 ILE A C 1
ATOM 1696 O O . ILE A 1 215 ? 5.167 4.678 -7.125 1.00 91.19 215 ILE A O 1
ATOM 1700 N N . LEU A 1 216 ? 5.538 2.603 -6.359 1.00 92.56 216 LEU A N 1
ATOM 1701 C CA . LEU A 1 216 ? 4.258 2.096 -6.857 1.00 92.56 216 LEU A CA 1
ATOM 1702 C C . LEU A 1 216 ? 3.079 2.761 -6.147 1.00 92.56 216 LEU A C 1
ATOM 1704 O O . LEU A 1 216 ? 2.100 3.102 -6.800 1.00 92.56 216 LEU A O 1
ATOM 1708 N N . LYS A 1 217 ? 3.171 3.013 -4.838 1.00 92.50 217 LYS A N 1
ATOM 1709 C CA . LYS A 1 217 ? 2.131 3.742 -4.110 1.00 92.50 217 LYS A CA 1
ATOM 1710 C C . LYS A 1 217 ? 1.908 5.136 -4.692 1.00 92.50 217 LYS A C 1
ATOM 1712 O O . LYS A 1 217 ? 0.764 5.489 -4.943 1.00 92.50 217 LYS A O 1
ATOM 1717 N N . GLU A 1 218 ? 2.969 5.908 -4.922 1.00 89.38 218 GLU A N 1
ATOM 1718 C CA . GLU A 1 218 ? 2.873 7.253 -5.508 1.00 89.38 218 GLU A CA 1
ATOM 1719 C C . GLU A 1 218 ? 2.192 7.222 -6.886 1.00 89.38 218 GLU A C 1
ATOM 1721 O O . GLU A 1 218 ? 1.299 8.028 -7.150 1.00 89.38 218 GLU A O 1
ATOM 1726 N N . ARG A 1 219 ? 2.535 6.239 -7.732 1.00 87.62 219 ARG A N 1
ATOM 1727 C CA . ARG A 1 219 ? 1.879 6.026 -9.037 1.00 87.62 219 ARG A CA 1
ATOM 1728 C C . ARG A 1 219 ? 0.394 5.694 -8.896 1.00 87.62 219 ARG A C 1
ATOM 1730 O O . ARG A 1 219 ? -0.443 6.243 -9.607 1.00 87.62 219 ARG A O 1
ATOM 1737 N N . LEU A 1 220 ? 0.059 4.800 -7.969 1.00 89.44 220 LEU A N 1
ATOM 1738 C CA . LEU A 1 220 ? -1.307 4.312 -7.771 1.00 89.44 220 LEU A CA 1
ATOM 1739 C C . LEU A 1 220 ? -2.193 5.310 -7.011 1.00 89.44 220 LEU A C 1
ATOM 1741 O O . LEU A 1 220 ? -3.416 5.258 -7.141 1.00 89.44 220 LEU A O 1
ATOM 1745 N N . GLN A 1 221 ? -1.608 6.242 -6.253 1.00 88.19 221 GLN A N 1
ATOM 1746 C CA . GLN A 1 221 ? -2.336 7.208 -5.428 1.00 88.19 221 GLN A CA 1
ATOM 1747 C C . GLN A 1 221 ? -3.276 8.088 -6.258 1.00 88.19 221 GLN A C 1
ATOM 1749 O O . GLN A 1 221 ? -4.406 8.333 -5.838 1.00 88.19 221 GLN A O 1
ATOM 1754 N N . GLN A 1 222 ? -2.856 8.514 -7.452 1.00 84.44 222 GLN A 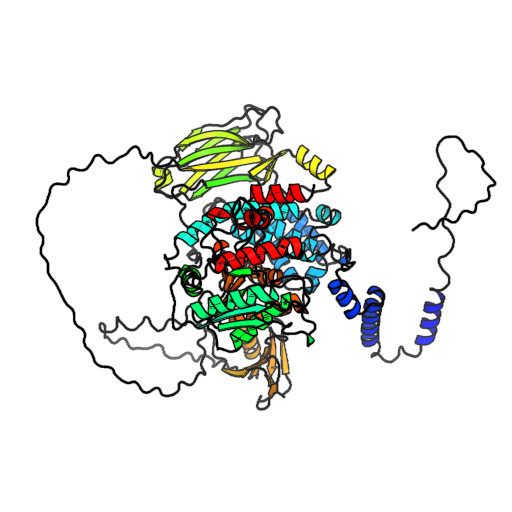N 1
ATOM 1755 C CA . GLN A 1 222 ? -3.706 9.299 -8.354 1.00 84.44 222 GLN A CA 1
ATOM 1756 C C . GLN A 1 222 ? -4.918 8.486 -8.817 1.00 84.44 222 GLN A C 1
ATOM 1758 O O . GLN A 1 222 ? -6.056 8.957 -8.745 1.00 84.44 222 GLN A O 1
ATOM 1763 N N . GLU A 1 223 ? -4.709 7.226 -9.211 1.00 85.19 223 GLU A N 1
ATOM 1764 C CA . GLU A 1 223 ? -5.810 6.334 -9.567 1.00 85.19 223 GLU A CA 1
ATOM 1765 C C . GLU A 1 223 ? -6.763 6.119 -8.392 1.00 85.19 223 GLU A C 1
ATOM 1767 O O . GLU A 1 223 ? -7.983 6.190 -8.550 1.00 85.19 223 GLU A O 1
ATOM 1772 N N . GLN A 1 224 ? -6.215 5.903 -7.204 1.00 86.75 224 GLN A N 1
ATOM 1773 C CA . GLN A 1 224 ? -6.989 5.734 -5.988 1.00 86.75 224 GLN A CA 1
ATOM 1774 C C . GLN A 1 224 ? -7.813 6.993 -5.665 1.00 86.75 224 GLN A C 1
ATOM 1776 O O . GLN A 1 224 ? -9.004 6.896 -5.368 1.00 86.75 224 GLN A O 1
ATOM 1781 N N . GLN A 1 225 ? -7.231 8.185 -5.817 1.00 86.69 225 GLN A N 1
ATOM 1782 C CA . GLN A 1 225 ? -7.923 9.460 -5.637 1.00 86.69 225 GLN A CA 1
ATOM 1783 C C . GLN A 1 225 ? -9.059 9.645 -6.651 1.00 86.69 225 GLN A C 1
ATOM 1785 O O . GLN A 1 225 ? -10.159 10.038 -6.257 1.00 86.69 225 GLN A O 1
ATOM 1790 N N . ARG A 1 226 ? -8.856 9.281 -7.928 1.00 83.88 226 ARG A N 1
ATOM 1791 C CA . ARG A 1 226 ? -9.930 9.265 -8.943 1.00 83.88 226 ARG A CA 1
ATOM 1792 C C . ARG A 1 226 ? -11.100 8.392 -8.512 1.00 83.88 226 ARG A C 1
ATOM 1794 O O . ARG A 1 226 ? -12.253 8.802 -8.648 1.00 83.88 226 ARG A O 1
ATOM 1801 N N . ARG A 1 227 ? -10.815 7.200 -7.978 1.00 83.50 227 ARG A N 1
ATOM 1802 C CA . ARG A 1 227 ? -11.853 6.287 -7.474 1.00 83.50 227 ARG A CA 1
ATOM 1803 C C . ARG A 1 227 ? -12.657 6.953 -6.358 1.00 83.50 22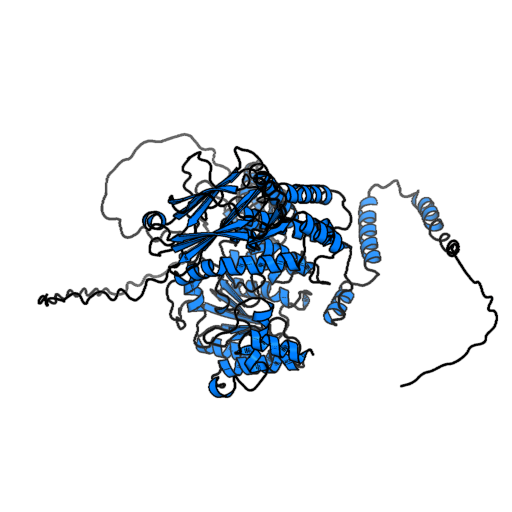7 ARG A C 1
ATOM 1805 O O . ARG A 1 227 ? -13.882 6.902 -6.382 1.00 83.50 227 ARG A O 1
ATOM 1812 N N . TYR A 1 228 ? -11.993 7.651 -5.440 1.00 87.38 228 TYR A N 1
ATOM 1813 C CA . TYR A 1 228 ? -12.663 8.340 -4.336 1.00 87.38 228 TYR A CA 1
ATOM 1814 C C . TYR A 1 228 ? -13.486 9.558 -4.761 1.00 87.38 228 TYR A C 1
ATOM 1816 O O . TYR A 1 228 ? -14.534 9.802 -4.165 1.00 87.38 228 TYR A O 1
ATOM 1824 N N . LEU A 1 229 ? -13.053 10.300 -5.784 1.00 87.00 229 LEU A N 1
ATOM 1825 C CA . LEU A 1 229 ? -13.791 11.453 -6.315 1.00 87.00 229 LEU A CA 1
ATOM 1826 C C . LEU A 1 229 ? -15.096 11.057 -7.023 1.00 87.00 229 LEU A C 1
ATOM 1828 O O . LEU A 1 229 ? -16.008 11.873 -7.118 1.00 87.00 229 LEU A O 1
ATOM 1832 N N . ARG A 1 230 ? -15.203 9.810 -7.496 1.00 85.75 230 ARG A N 1
ATOM 1833 C CA . ARG A 1 230 ? -16.423 9.264 -8.120 1.00 85.75 230 ARG A CA 1
ATOM 1834 C C . ARG A 1 230 ? -17.465 8.805 -7.109 1.00 85.75 230 ARG A C 1
ATOM 1836 O O . ARG A 1 230 ? -18.624 8.607 -7.473 1.00 85.75 230 ARG A O 1
ATOM 1843 N N . LEU A 1 231 ? -17.061 8.602 -5.858 1.00 87.75 231 LEU A N 1
ATOM 1844 C CA . LEU A 1 231 ? -17.997 8.257 -4.800 1.00 87.75 231 LEU A CA 1
ATOM 1845 C C . LEU A 1 231 ? -18.941 9.437 -4.553 1.00 87.75 231 LEU A C 1
ATOM 1847 O O . LEU A 1 231 ? -18.529 10.593 -4.683 1.00 87.75 231 LEU A O 1
ATOM 1851 N N . PRO A 1 232 ? -20.207 9.173 -4.184 1.00 88.06 232 PRO A N 1
ATOM 1852 C CA . PRO A 1 232 ? -21.153 10.241 -3.909 1.00 88.06 232 PRO A CA 1
ATOM 1853 C C . PRO A 1 232 ? -20.598 11.180 -2.836 1.00 88.06 232 PRO A C 1
ATOM 1855 O O . PRO A 1 232 ? -19.962 10.745 -1.872 1.00 88.06 232 PRO A O 1
ATOM 1858 N N . HIS A 1 233 ? -20.871 12.474 -2.988 1.00 93.56 233 HIS A N 1
ATOM 1859 C CA . HIS A 1 233 ? -20.659 13.409 -1.896 1.00 93.56 233 HIS A CA 1
ATOM 1860 C C . HIS A 1 233 ? -21.591 13.031 -0.739 1.00 93.56 233 HIS A C 1
ATOM 1862 O O . HIS A 1 233 ? -22.795 12.852 -0.935 1.00 93.56 233 HIS A O 1
ATOM 1868 N N . VAL A 1 234 ? -21.027 12.889 0.457 1.00 94.44 234 VAL A N 1
ATOM 1869 C CA . VAL A 1 234 ? -21.756 12.528 1.673 1.00 94.44 234 VAL A CA 1
ATOM 1870 C C . VAL A 1 234 ? -21.509 13.619 2.696 1.00 94.44 234 VAL A C 1
ATOM 1872 O O . VAL A 1 234 ? -20.356 13.975 2.939 1.00 94.44 234 VAL A O 1
ATOM 1875 N N . ASP A 1 235 ? -22.585 14.134 3.292 1.00 96.69 235 ASP A N 1
ATOM 1876 C CA . ASP A 1 235 ? -22.484 15.053 4.422 1.00 96.69 235 ASP A CA 1
ATOM 1877 C C . ASP A 1 235 ? -21.669 14.371 5.541 1.00 96.69 235 ASP A C 1
ATOM 1879 O O . ASP A 1 235 ? -22.063 13.291 5.996 1.00 96.69 235 ASP A O 1
ATOM 1883 N N . PRO A 1 236 ? -20.546 14.956 6.001 1.00 96.94 236 PRO A N 1
ATOM 1884 C CA . PRO A 1 236 ? -19.736 14.373 7.071 1.00 96.94 236 PRO A CA 1
ATOM 1885 C C . PRO A 1 236 ? -20.525 14.113 8.364 1.00 96.94 236 PRO A C 1
ATOM 1887 O O . PRO A 1 236 ? -20.144 13.257 9.161 1.00 96.94 236 PRO A O 1
ATOM 1890 N N . SER A 1 237 ? -21.634 14.825 8.576 1.00 97.50 237 SER A N 1
ATOM 1891 C CA . SER A 1 237 ? -22.522 14.692 9.733 1.00 97.50 237 SER A CA 1
ATOM 1892 C C . SER A 1 237 ? -23.684 13.706 9.535 1.00 97.50 237 SER A C 1
ATOM 1894 O O . SER A 1 237 ? -24.500 13.545 10.443 1.00 97.50 237 SER A O 1
ATOM 1896 N N . LEU A 1 238 ? -23.770 13.027 8.380 1.00 97.19 238 LEU A N 1
ATOM 1897 C CA . LEU A 1 238 ? -24.834 12.065 8.076 1.00 97.19 238 LEU A CA 1
ATOM 1898 C C . LEU A 1 238 ? -24.979 11.022 9.194 1.00 97.19 238 LEU A C 1
ATOM 1900 O O . LEU A 1 238 ? -24.046 10.284 9.470 1.00 97.19 238 LEU A O 1
ATOM 1904 N N . ARG A 1 239 ? -26.172 10.888 9.781 1.00 97.31 239 ARG A N 1
ATOM 1905 C CA . ARG A 1 239 ? -26.508 9.791 10.702 1.00 97.31 239 ARG A CA 1
ATOM 1906 C C . ARG A 1 239 ? -27.603 8.913 10.117 1.00 97.31 239 ARG A C 1
ATOM 1908 O O . ARG A 1 239 ? -28.643 9.412 9.695 1.00 97.31 239 ARG A O 1
ATOM 1915 N N . ILE A 1 240 ? -27.386 7.601 10.132 1.00 95.19 240 ILE A N 1
ATOM 1916 C CA . ILE A 1 240 ? -28.394 6.600 9.794 1.00 95.19 240 ILE A CA 1
ATOM 1917 C C . ILE A 1 240 ? -28.903 6.027 11.118 1.00 95.19 240 ILE A C 1
ATOM 1919 O O . ILE A 1 240 ? -28.239 5.208 11.751 1.00 95.19 240 ILE A O 1
ATOM 1923 N N . GLU A 1 241 ? -30.081 6.475 11.563 1.00 92.50 241 GLU A N 1
ATOM 1924 C CA . GLU A 1 241 ? -30.627 6.145 12.895 1.00 92.50 241 GLU A CA 1
ATOM 1925 C C . GLU A 1 241 ? -30.812 4.640 13.130 1.00 92.50 241 GLU A C 1
ATOM 1927 O O . GLU A 1 241 ? -30.753 4.167 14.263 1.00 92.50 241 GLU A O 1
ATOM 1932 N N . THR A 1 242 ? -31.025 3.871 12.061 1.00 92.31 242 THR A N 1
ATOM 1933 C CA . THR A 1 242 ? -31.214 2.419 12.137 1.00 92.31 242 THR A CA 1
ATOM 1934 C C . THR A 1 242 ? -29.906 1.635 12.199 1.00 92.31 242 THR A C 1
ATOM 1936 O O . THR A 1 242 ? -29.955 0.437 12.459 1.00 92.31 242 THR A O 1
ATOM 1939 N N . MET A 1 243 ? -28.756 2.262 11.926 1.00 96.88 243 MET A N 1
ATOM 1940 C CA . MET A 1 243 ? -27.457 1.590 11.913 1.00 96.88 243 MET A CA 1
ATOM 1941 C C . MET A 1 243 ? -26.851 1.581 13.317 1.00 96.88 243 MET A C 1
ATOM 1943 O O . MET A 1 243 ? -26.554 2.628 13.896 1.00 96.88 243 MET A O 1
ATOM 1947 N N . ARG A 1 244 ? -26.648 0.383 13.869 1.00 97.56 244 ARG A N 1
ATOM 1948 C CA . ARG A 1 244 ? -26.075 0.181 15.204 1.00 97.56 244 ARG A CA 1
ATOM 1949 C C . ARG A 1 244 ? -24.567 0.017 15.086 1.00 97.56 244 ARG A C 1
ATOM 1951 O O . ARG A 1 244 ? -24.093 -0.993 14.562 1.00 97.56 244 ARG A O 1
ATOM 1958 N N . ILE A 1 245 ? -23.821 0.995 15.588 1.00 98.56 245 ILE A N 1
ATOM 1959 C CA . ILE A 1 245 ? -22.358 1.021 15.505 1.00 98.56 245 ILE A CA 1
ATOM 1960 C C . ILE A 1 245 ? -21.758 0.959 16.909 1.00 98.56 245 ILE A C 1
ATOM 1962 O O . ILE A 1 245 ? -22.151 1.727 17.791 1.00 98.56 245 ILE A O 1
ATOM 1966 N N . ALA A 1 246 ? -20.783 0.068 17.095 1.00 98.81 246 ALA A N 1
ATOM 1967 C CA . ALA A 1 246 ? -19.928 0.040 18.277 1.00 98.81 246 ALA A CA 1
ATOM 1968 C C . ALA A 1 246 ? -18.538 0.605 17.969 1.00 98.81 246 ALA A C 1
ATOM 1970 O O . ALA A 1 246 ? -17.933 0.256 16.959 1.00 98.81 246 ALA A O 1
ATOM 1971 N N . VAL A 1 247 ? -18.001 1.415 18.878 1.00 98.75 247 VAL A N 1
ATOM 1972 C CA . VAL A 1 247 ? -16.600 1.844 18.897 1.00 98.75 247 VAL A CA 1
ATOM 1973 C C . VAL A 1 247 ? -15.855 1.009 19.931 1.00 98.75 247 VAL A C 1
ATOM 1975 O O . VAL A 1 247 ? -16.146 1.102 21.124 1.00 98.75 247 VAL A O 1
ATOM 1978 N N . VAL A 1 248 ? -14.896 0.197 19.489 1.00 98.62 248 VAL A N 1
ATOM 1979 C CA . VAL A 1 248 ? -14.184 -0.774 20.331 1.00 98.62 248 VAL A CA 1
ATOM 1980 C C . VAL A 1 248 ? -12.690 -0.451 20.373 1.00 98.62 248 VAL A C 1
ATOM 1982 O O . VAL A 1 248 ? -12.076 -0.176 19.345 1.00 98.62 248 VAL A O 1
ATOM 1985 N N . SER A 1 249 ? -12.099 -0.490 21.569 1.00 98.31 249 SER A N 1
ATOM 1986 C CA . SER A 1 249 ? -10.663 -0.267 21.781 1.00 98.31 249 SER A CA 1
ATOM 1987 C C . SER A 1 249 ? -10.137 -1.058 22.985 1.00 98.31 249 SER A C 1
ATOM 1989 O O . SER A 1 249 ? -10.886 -1.352 23.922 1.00 98.31 249 SER A O 1
ATOM 1991 N N . ILE A 1 250 ? -8.839 -1.373 22.993 1.00 97.69 250 ILE A N 1
ATOM 1992 C CA . ILE A 1 250 ? -8.134 -1.954 24.148 1.00 97.69 250 ILE A CA 1
ATOM 1993 C C . ILE A 1 250 ? -7.078 -0.957 24.632 1.00 97.69 250 ILE A C 1
ATOM 1995 O O . ILE A 1 250 ? -6.078 -0.732 23.960 1.00 97.69 250 ILE A O 1
ATOM 1999 N N . CYS A 1 251 ? -7.263 -0.429 25.839 1.00 96.38 251 CYS A N 1
ATOM 2000 C CA . CYS A 1 251 ? -6.355 0.493 26.522 1.00 96.38 251 CYS A CA 1
ATOM 2001 C C . CYS A 1 251 ? -5.801 -0.131 27.814 1.00 96.38 251 CYS A C 1
ATOM 2003 O O . CYS A 1 251 ? -5.802 0.501 28.875 1.00 96.38 251 CYS A O 1
ATOM 2005 N N . ALA A 1 252 ? -5.334 -1.380 27.734 1.00 94.81 252 ALA A N 1
ATOM 2006 C CA . ALA A 1 252 ? -4.886 -2.161 28.889 1.00 94.81 252 ALA A CA 1
ATOM 2007 C C . ALA A 1 252 ? -3.457 -1.830 29.361 1.00 94.81 252 ALA A C 1
ATOM 2009 O O . ALA A 1 252 ? -2.631 -2.712 29.592 1.00 94.81 252 ALA A O 1
ATOM 2010 N N . TYR A 1 253 ? -3.155 -0.540 29.503 1.00 92.81 253 TYR A N 1
ATOM 2011 C CA . TYR A 1 253 ? -1.950 -0.070 30.186 1.00 92.81 253 TYR A CA 1
ATOM 2012 C C . TYR A 1 253 ? -2.123 -0.238 31.693 1.00 92.81 253 TYR A C 1
ATOM 2014 O O . TYR A 1 253 ? -3.202 0.090 32.169 1.00 92.81 253 TYR A O 1
ATOM 2022 N N . PRO A 1 254 ? -1.120 -0.659 32.478 1.00 92.62 254 PRO A N 1
ATOM 2023 C CA . PRO A 1 254 ? -1.207 -0.631 33.941 1.00 92.62 254 PRO A CA 1
ATOM 2024 C C . PRO A 1 254 ? -1.586 0.764 34.487 1.00 92.62 254 PRO A C 1
ATOM 2026 O O . PRO A 1 254 ? -1.264 1.766 33.845 1.00 92.62 254 PRO A O 1
ATOM 2029 N N . PRO A 1 255 ? -2.267 0.883 35.643 1.00 92.75 255 PRO A N 1
ATOM 2030 C CA . PRO A 1 255 ? -2.629 2.184 36.223 1.00 92.75 255 PRO A CA 1
ATOM 2031 C C . PRO A 1 255 ? -1.440 3.134 36.438 1.00 92.75 255 PRO A C 1
ATOM 2033 O O . PRO A 1 255 ? -1.584 4.346 36.324 1.00 92.75 255 PRO A O 1
ATOM 2036 N N . GLU A 1 256 ? -0.271 2.576 36.739 1.00 95.06 256 GLU A N 1
ATOM 2037 C CA . GLU A 1 256 ? 1.003 3.266 36.939 1.00 95.06 256 GLU A CA 1
ATOM 2038 C C . GLU A 1 256 ? 1.791 3.508 35.642 1.00 95.06 256 GLU A C 1
ATOM 2040 O O . GLU A 1 256 ? 2.894 4.057 35.685 1.00 95.06 256 GLU A O 1
ATOM 2045 N N . HIS A 1 257 ? 1.259 3.088 34.490 1.00 94.19 257 HIS A N 1
ATOM 2046 C CA . HIS A 1 257 ? 1.935 3.271 33.216 1.00 94.19 257 HIS A CA 1
ATOM 2047 C C . HIS A 1 257 ? 2.086 4.771 32.909 1.00 94.19 257 HIS A C 1
ATOM 2049 O O . HIS A 1 257 ? 1.112 5.519 32.993 1.00 94.19 257 HIS A O 1
ATOM 2055 N N . PRO A 1 258 ? 3.281 5.239 32.514 1.00 95.94 258 PRO A N 1
ATOM 2056 C CA . PRO A 1 258 ? 3.552 6.670 32.365 1.00 95.94 258 PRO A CA 1
ATOM 2057 C C . PRO A 1 258 ? 2.880 7.321 31.144 1.00 95.94 258 PRO A C 1
ATOM 2059 O O . PRO A 1 258 ? 2.842 8.549 31.059 1.00 95.94 258 PRO A O 1
ATOM 2062 N N . LEU A 1 259 ? 2.365 6.532 30.193 1.00 95.88 259 LEU A N 1
ATOM 2063 C CA . LEU A 1 259 ? 1.587 7.064 29.068 1.00 95.88 259 LEU A CA 1
ATOM 2064 C C . LEU A 1 259 ? 0.180 7.478 29.507 1.00 95.88 259 LEU A C 1
ATOM 2066 O O . LEU A 1 259 ? -0.552 6.690 30.103 1.00 95.88 259 LEU A O 1
ATOM 2070 N N . VAL A 1 260 ? -0.237 8.682 29.116 1.00 96.62 260 VAL A N 1
ATOM 2071 C CA . VAL A 1 260 ? -1.546 9.262 29.481 1.00 96.62 260 VAL A CA 1
ATOM 2072 C C . VAL A 1 260 ? -2.746 8.641 28.748 1.00 96.62 260 VAL A C 1
ATOM 2074 O O . VAL A 1 260 ? -3.895 8.932 29.087 1.00 96.62 260 VAL A O 1
ATOM 2077 N N . LEU A 1 261 ? -2.507 7.754 27.775 1.00 95.38 261 LEU A N 1
ATOM 2078 C CA . LEU A 1 261 ? -3.538 7.151 26.919 1.00 95.38 261 LEU A CA 1
ATOM 2079 C C . LEU A 1 261 ? -4.649 6.439 27.701 1.00 95.38 261 LEU A C 1
ATOM 2081 O O . LEU A 1 261 ? -5.814 6.564 27.335 1.00 95.38 261 LEU A O 1
ATOM 2085 N N . ARG A 1 262 ? -4.326 5.773 28.825 1.00 94.75 262 ARG A N 1
ATOM 2086 C CA . ARG A 1 262 ? -5.327 5.112 29.693 1.00 94.75 262 ARG A CA 1
ATOM 2087 C C . ARG A 1 262 ? -6.426 6.073 30.163 1.00 94.75 262 ARG A C 1
ATOM 2089 O O . ARG A 1 262 ? -7.545 5.634 30.417 1.00 94.75 262 ARG A O 1
ATOM 2096 N N . ASN A 1 263 ? -6.120 7.365 30.277 1.00 94.88 263 ASN A N 1
ATOM 2097 C CA . ASN A 1 263 ? -7.053 8.381 30.757 1.00 94.88 263 ASN A CA 1
ATOM 2098 C C . ASN A 1 263 ? -7.657 9.203 29.613 1.00 94.88 263 ASN A C 1
ATOM 2100 O O . ASN A 1 263 ? -8.846 9.511 29.650 1.00 94.88 263 ASN A O 1
ATOM 2104 N N . ILE A 1 264 ? -6.858 9.534 28.595 1.00 97.00 264 ILE A N 1
ATOM 2105 C CA . ILE A 1 264 ? -7.276 10.413 27.496 1.00 97.00 264 ILE A CA 1
ATOM 2106 C C . ILE A 1 264 ? -8.171 9.683 26.494 1.00 97.00 264 ILE A C 1
ATOM 2108 O O . ILE A 1 264 ? -9.287 10.131 26.221 1.00 97.00 264 ILE A O 1
ATOM 2112 N N . THR A 1 265 ? -7.708 8.551 25.962 1.00 97.38 265 THR A N 1
ATOM 2113 C CA . THR A 1 265 ? -8.399 7.850 24.875 1.00 97.38 265 THR A CA 1
ATOM 2114 C C . THR A 1 265 ? -9.822 7.449 25.263 1.00 97.38 265 THR A C 1
ATOM 2116 O O . THR A 1 265 ? -10.740 7.730 24.491 1.00 97.38 265 THR A O 1
ATOM 2119 N N . PRO A 1 266 ? -10.088 6.877 26.455 1.00 97.94 266 PRO A N 1
ATOM 2120 C CA . PRO A 1 266 ? -11.439 6.439 26.775 1.00 97.94 266 PRO A CA 1
ATOM 2121 C C . PRO A 1 266 ? -12.447 7.585 26.870 1.00 97.94 266 PRO A C 1
ATOM 2123 O O . PRO A 1 266 ? -13.583 7.424 26.432 1.00 97.94 266 PRO A O 1
ATOM 2126 N N . GLU A 1 267 ? -12.053 8.747 27.404 1.00 97.94 267 GLU A N 1
ATOM 2127 C CA . GLU A 1 267 ? -12.955 9.902 27.471 1.00 97.94 267 GLU A CA 1
ATOM 2128 C C . GLU A 1 267 ? -13.190 10.530 26.095 1.00 97.94 267 GLU A C 1
ATOM 2130 O O . GLU A 1 267 ? -14.322 10.901 25.779 1.00 97.94 267 GLU A O 1
ATOM 2135 N N . ASN A 1 268 ? -12.159 10.570 25.244 1.00 98.38 268 ASN A N 1
ATOM 2136 C CA . ASN A 1 268 ? -12.294 10.981 23.848 1.00 98.38 268 ASN A CA 1
ATOM 2137 C C . ASN A 1 268 ? -13.315 10.093 23.106 1.00 98.38 268 ASN A C 1
ATOM 2139 O O . ASN A 1 268 ? -14.270 10.611 22.523 1.00 98.38 268 ASN A O 1
ATOM 2143 N N . ARG A 1 269 ? -13.212 8.758 23.227 1.00 98.38 269 ARG A N 1
ATOM 2144 C CA . ARG A 1 269 ? -14.183 7.829 22.615 1.00 98.38 269 ARG A CA 1
ATOM 2145 C C . ARG A 1 269 ? -15.586 7.978 23.200 1.00 98.38 269 ARG A C 1
ATOM 2147 O O . ARG A 1 269 ? -16.547 8.011 22.440 1.00 98.38 269 ARG A O 1
ATOM 2154 N N . ARG A 1 270 ? -15.731 8.103 24.527 1.00 98.44 270 ARG A N 1
ATOM 2155 C CA . ARG A 1 270 ? -17.047 8.303 25.170 1.00 98.44 270 ARG A CA 1
ATOM 2156 C C . ARG A 1 270 ? -17.712 9.599 24.740 1.00 98.44 270 ARG A C 1
ATOM 2158 O O . ARG A 1 270 ? -18.926 9.618 24.570 1.00 98.44 270 ARG A O 1
ATOM 2165 N N . SER A 1 271 ? -16.948 10.677 24.598 1.00 98.12 271 SER A N 1
ATOM 2166 C CA . SER A 1 271 ? -17.472 11.963 24.132 1.00 98.12 271 SER A CA 1
ATOM 2167 C C . SER A 1 271 ? -17.986 11.849 22.699 1.00 98.12 271 SER A C 1
ATOM 2169 O O . SER A 1 271 ? -19.116 12.247 22.428 1.00 98.12 271 SER A O 1
ATOM 2171 N N . TYR A 1 272 ? -17.216 11.198 21.824 1.00 98.62 272 TYR A N 1
ATOM 2172 C CA . TYR A 1 272 ? -17.632 10.908 20.453 1.00 98.62 272 TYR A CA 1
ATOM 2173 C C . TYR A 1 272 ? -18.878 10.008 20.381 1.00 98.62 272 TYR A C 1
ATOM 2175 O O . TYR A 1 272 ? -19.841 10.330 19.689 1.00 98.62 272 TYR A O 1
ATOM 2183 N N . GLY A 1 273 ? -18.909 8.913 21.146 1.00 98.56 273 GLY A N 1
ATOM 2184 C CA . GLY A 1 273 ? -20.060 8.010 21.185 1.00 98.56 273 GLY A CA 1
ATOM 2185 C C . GLY A 1 273 ? -21.327 8.675 21.719 1.00 98.56 273 GLY A C 1
ATOM 2186 O O . GLY A 1 273 ? -22.388 8.524 21.121 1.00 98.56 273 GLY A O 1
ATOM 2187 N N . ARG A 1 274 ? -21.221 9.490 22.782 1.00 98.44 274 ARG A N 1
ATOM 2188 C CA . ARG A 1 274 ? -22.351 10.276 23.315 1.00 98.44 274 ARG A CA 1
ATOM 2189 C C . ARG A 1 274 ? -22.906 11.267 22.296 1.00 98.44 274 ARG A C 1
ATOM 2191 O O . ARG A 1 274 ? -24.116 11.462 22.270 1.00 98.44 274 ARG A O 1
ATOM 2198 N N . LEU A 1 275 ? -22.042 11.890 21.495 1.00 98.12 275 LEU A N 1
ATOM 2199 C CA . LEU A 1 275 ? -22.449 12.869 20.488 1.00 98.12 275 LEU A CA 1
ATOM 2200 C C . LEU A 1 275 ? -23.282 12.231 19.366 1.00 98.12 275 LEU A C 1
ATOM 2202 O O . LEU A 1 275 ? -24.267 12.820 18.934 1.00 98.12 275 LEU A O 1
ATOM 2206 N N . HIS A 1 276 ? -22.922 11.018 18.937 1.00 98.25 276 HIS A N 1
ATOM 2207 C CA . HIS A 1 276 ? -23.523 10.366 17.763 1.00 98.25 276 HIS A CA 1
ATOM 2208 C C . HIS A 1 276 ? -24.459 9.195 18.072 1.00 98.25 276 HIS A C 1
ATOM 2210 O O . HIS A 1 276 ? -25.037 8.607 17.152 1.00 98.25 276 HIS A O 1
ATOM 2216 N N . GLY A 1 277 ? -24.597 8.834 19.348 1.00 97.94 277 GLY A N 1
ATOM 2217 C CA . GLY A 1 277 ? -25.373 7.675 19.787 1.00 97.94 277 GLY A CA 1
ATOM 2218 C C . GLY A 1 277 ? -24.711 6.331 19.465 1.00 97.94 277 GLY A C 1
ATOM 2219 O O . GLY A 1 277 ? -25.421 5.364 19.208 1.00 97.94 277 GLY A O 1
ATOM 2220 N N . TYR A 1 278 ? -23.376 6.264 19.440 1.00 98.56 278 TYR A N 1
ATOM 2221 C CA . TYR A 1 278 ? -22.647 4.998 19.297 1.00 98.56 278 TYR A CA 1
ATOM 2222 C C . TYR A 1 278 ? -22.377 4.368 20.662 1.00 98.56 278 TYR A C 1
ATOM 2224 O O . TYR A 1 278 ? -22.034 5.068 21.621 1.00 98.56 278 TYR A O 1
ATOM 2232 N N . ASP A 1 279 ? -22.433 3.040 20.725 1.00 98.62 279 ASP A N 1
ATOM 2233 C CA . ASP A 1 279 ? -21.966 2.311 21.900 1.00 98.62 279 ASP A CA 1
ATOM 2234 C C . ASP A 1 279 ? -20.436 2.316 21.932 1.00 98.62 279 ASP A C 1
ATOM 2236 O O . ASP A 1 279 ? -19.777 2.086 20.920 1.00 98.62 279 ASP A O 1
ATOM 2240 N N . VAL A 1 280 ? -19.849 2.571 23.102 1.00 98.69 280 VAL A N 1
ATOM 2241 C CA . VAL A 1 280 ? -18.393 2.680 23.262 1.00 98.69 280 VAL A CA 1
ATOM 2242 C C . VAL A 1 280 ? -17.901 1.640 24.253 1.00 98.69 280 VAL A C 1
ATOM 2244 O O . VAL A 1 280 ? -18.267 1.665 25.429 1.00 98.69 280 VAL A O 1
ATOM 2247 N N . HIS A 1 281 ? -17.002 0.776 23.788 1.00 98.44 281 HIS A N 1
ATOM 2248 C CA . HIS A 1 281 ? -16.410 -0.308 24.559 1.00 98.44 281 HIS A CA 1
ATOM 2249 C C . HIS A 1 281 ? -14.896 -0.153 24.624 1.00 98.44 281 HIS A C 1
ATOM 2251 O O . HIS A 1 281 ? -14.173 -0.482 23.685 1.00 98.44 281 HIS A O 1
ATOM 2257 N N . VAL A 1 282 ? -14.407 0.331 25.762 1.00 98.19 282 VAL A N 1
ATOM 2258 C CA . VAL A 1 282 ? -12.971 0.444 26.025 1.00 98.19 282 VAL A CA 1
ATOM 2259 C C . VAL A 1 282 ? -12.583 -0.571 27.088 1.00 98.19 282 VAL A C 1
ATOM 2261 O O . VAL A 1 282 ? -13.026 -0.484 28.234 1.00 98.19 282 VAL A O 1
ATOM 2264 N N . HIS A 1 283 ? -11.718 -1.504 26.707 1.00 97.81 283 HIS A N 1
ATOM 2265 C CA . HIS A 1 283 ? -11.199 -2.540 27.593 1.00 97.81 283 HIS A CA 1
ATOM 2266 C C . HIS A 1 283 ? -9.944 -2.034 28.309 1.00 97.81 283 HIS A C 1
ATOM 2268 O O . HIS A 1 283 ? -8.930 -1.747 27.675 1.00 97.81 283 HIS A O 1
ATOM 2274 N N . TYR A 1 284 ? -10.027 -1.894 29.634 1.00 96.81 284 TYR A N 1
ATOM 2275 C CA . TYR A 1 284 ? -8.930 -1.425 30.499 1.00 96.81 284 TYR A CA 1
ATOM 2276 C C . TYR A 1 284 ? -7.988 -2.532 30.964 1.00 96.81 284 TYR A C 1
ATOM 2278 O O . TYR A 1 284 ? -6.926 -2.246 31.515 1.00 96.81 284 TYR A O 1
ATOM 2286 N N . ASP A 1 285 ? -8.395 -3.775 30.749 1.00 96.00 285 ASP A N 1
ATOM 2287 C CA . ASP A 1 285 ? -7.650 -4.972 31.082 1.00 96.00 285 ASP A CA 1
ATOM 2288 C C . ASP A 1 285 ? -7.471 -5.800 29.811 1.00 96.00 285 ASP A C 1
ATOM 2290 O O . ASP A 1 285 ? -8.203 -5.643 28.828 1.00 96.00 285 ASP A O 1
ATOM 2294 N N . HIS A 1 286 ? -6.471 -6.676 29.814 1.00 95.38 286 HIS A N 1
ATOM 2295 C CA . HIS A 1 286 ? -6.265 -7.597 28.707 1.00 95.38 286 HIS A CA 1
ATOM 2296 C C . HIS A 1 286 ? -7.509 -8.497 28.582 1.00 95.38 286 HIS A C 1
ATOM 2298 O O . HIS A 1 286 ? -7.831 -9.176 29.554 1.00 95.38 286 HIS A O 1
ATOM 2304 N N . PRO A 1 287 ? -8.203 -8.561 27.429 1.00 93.62 287 PRO A N 1
ATOM 2305 C CA . PRO A 1 287 ? -9.496 -9.251 27.338 1.00 93.62 287 PRO A CA 1
ATOM 2306 C C . PRO A 1 287 ? -9.367 -10.783 27.375 1.00 93.62 287 PRO A C 1
ATOM 2308 O O . PRO A 1 287 ? -10.324 -11.483 27.688 1.00 93.62 287 PRO A O 1
ATOM 2311 N N . MET A 1 288 ? -8.184 -11.329 27.063 1.00 92.50 288 MET A N 1
ATOM 2312 C CA . MET A 1 288 ? -7.924 -12.780 27.063 1.00 92.50 288 MET A CA 1
ATOM 2313 C C . MET A 1 288 ? -6.594 -13.177 27.740 1.00 92.50 288 MET A C 1
ATOM 2315 O O . MET A 1 288 ? -5.745 -13.803 27.103 1.00 92.50 288 MET A O 1
ATOM 2319 N N . PRO A 1 289 ? -6.363 -12.813 29.015 1.00 88.50 289 PRO A N 1
ATOM 2320 C CA . PRO A 1 289 ? -5.058 -12.987 29.655 1.00 88.50 289 PRO A CA 1
ATOM 2321 C C . PRO A 1 289 ? -4.753 -14.465 29.940 1.00 88.50 289 PRO A C 1
ATOM 2323 O O . PRO A 1 289 ? -3.630 -14.928 29.751 1.00 88.50 289 PRO A O 1
ATOM 2326 N N . GLU A 1 290 ? -5.773 -15.236 30.322 1.00 86.00 290 GLU A N 1
ATOM 2327 C CA . GLU A 1 290 ? -5.649 -16.647 30.715 1.00 86.00 290 GLU A CA 1
ATOM 2328 C C . GLU A 1 290 ? -5.247 -17.569 29.556 1.00 86.00 290 GLU A C 1
ATOM 2330 O O . GLU A 1 290 ? -4.676 -18.634 29.772 1.00 86.00 290 GLU A O 1
ATOM 2335 N N . LYS A 1 291 ? -5.505 -17.148 28.313 1.00 82.62 291 LYS A N 1
ATOM 2336 C CA . LYS A 1 291 ? -5.204 -17.926 27.104 1.00 82.62 291 LYS A CA 1
ATOM 2337 C C . LYS A 1 291 ? -3.770 -17.722 26.604 1.00 82.62 291 LYS A C 1
ATOM 2339 O O . LYS A 1 291 ? -3.395 -18.273 25.577 1.00 82.62 291 LYS A O 1
ATOM 2344 N N . GLY A 1 292 ? -2.972 -16.896 27.288 1.00 86.88 292 GLY A N 1
ATOM 2345 C CA . GLY A 1 292 ? -1.610 -16.564 26.867 1.00 86.88 292 GLY A CA 1
ATOM 2346 C C . GLY A 1 292 ? -1.530 -15.774 25.555 1.00 86.88 292 GLY A C 1
ATOM 2347 O O . GLY A 1 292 ? -0.429 -15.601 25.033 1.00 86.88 292 GLY A O 1
ATOM 2348 N N . VAL A 1 293 ? -2.670 -15.294 25.052 1.00 90.31 293 VAL A N 1
ATOM 2349 C CA . VAL A 1 293 ? -2.812 -14.491 23.835 1.00 90.31 293 VAL A CA 1
ATOM 2350 C C . VAL A 1 293 ? -2.087 -13.164 24.021 1.00 90.31 293 VAL A C 1
ATOM 2352 O O . VAL A 1 293 ? -2.178 -12.557 25.083 1.00 90.31 293 VAL A O 1
ATOM 2355 N N . HIS A 1 294 ? -1.357 -12.715 23.000 1.00 90.44 294 HIS A N 1
ATOM 2356 C CA . HIS A 1 294 ? -0.742 -11.392 23.017 1.00 90.44 294 HIS A CA 1
ATOM 2357 C C . HIS A 1 294 ? -1.809 -10.303 22.843 1.00 90.44 294 HIS A C 1
ATOM 2359 O O . HIS A 1 294 ? -2.768 -10.472 22.084 1.00 90.44 294 HIS A O 1
ATOM 2365 N N . ILE A 1 295 ? -1.635 -9.152 23.492 1.00 90.62 295 ILE A N 1
ATOM 2366 C CA . ILE A 1 295 ? -2.645 -8.085 23.477 1.00 90.62 295 ILE A CA 1
ATOM 2367 C C . ILE A 1 295 ? -2.971 -7.595 22.062 1.00 90.62 295 ILE A C 1
ATOM 2369 O O . ILE A 1 295 ? -4.135 -7.364 21.750 1.00 90.62 295 ILE A O 1
ATOM 2373 N N . GLN A 1 296 ? -1.970 -7.536 21.179 1.00 88.06 296 GLN A N 1
ATOM 2374 C CA . GLN A 1 296 ? -2.166 -7.138 19.782 1.00 88.06 296 GLN A CA 1
ATOM 2375 C C . GLN A 1 296 ? -3.080 -8.109 19.030 1.00 88.06 296 GLN A C 1
ATOM 2377 O O . GLN A 1 296 ? -3.920 -7.677 18.257 1.00 88.06 296 GLN A O 1
ATOM 2382 N N . HIS A 1 297 ? -2.986 -9.413 19.303 1.00 93.81 297 HIS A N 1
ATOM 2383 C CA . HIS A 1 297 ? -3.805 -10.422 18.620 1.00 93.81 297 HIS A CA 1
ATOM 2384 C C . HIS A 1 297 ? -5.220 -10.446 19.200 1.00 93.81 297 HIS A C 1
ATOM 2386 O O . HIS A 1 297 ? -6.176 -10.843 18.537 1.00 93.81 297 HIS A O 1
ATOM 2392 N N . SER A 1 298 ? -5.364 -9.994 20.449 1.00 95.06 298 SER A N 1
ATOM 2393 C CA . SER A 1 298 ? -6.630 -10.044 21.165 1.00 95.06 298 SER A CA 1
ATOM 2394 C C . SER A 1 298 ? -7.733 -9.220 20.507 1.00 95.06 298 SER A C 1
ATOM 2396 O O . SER A 1 298 ? -8.902 -9.577 20.644 1.00 95.06 298 SER A O 1
ATOM 2398 N N . LYS A 1 299 ? -7.376 -8.158 19.770 1.00 96.00 299 LYS A N 1
ATOM 2399 C CA . LYS A 1 299 ? -8.345 -7.310 19.067 1.00 96.00 299 LYS A CA 1
ATOM 2400 C C . LYS A 1 299 ? -9.182 -8.091 18.050 1.00 96.00 299 LYS A C 1
ATOM 2402 O O . LYS A 1 299 ? -10.382 -7.864 17.960 1.00 96.00 299 LYS A O 1
ATOM 2407 N N . LEU A 1 300 ? -8.578 -9.053 17.347 1.00 97.88 300 LEU A N 1
ATOM 2408 C CA . LEU A 1 300 ? -9.234 -9.807 16.275 1.00 97.88 300 LEU A CA 1
ATOM 2409 C C . LEU A 1 300 ? -10.382 -10.658 16.825 1.00 97.88 300 LEU A C 1
ATOM 2411 O O . LEU A 1 300 ? -11.531 -10.514 16.409 1.00 97.88 300 LEU A O 1
ATOM 2415 N N . GLN A 1 301 ? -10.087 -11.483 17.831 1.00 97.25 301 GLN A N 1
ATOM 2416 C CA . GLN A 1 301 ? -11.097 -12.307 18.492 1.00 97.25 301 GLN A CA 1
ATOM 2417 C C . GLN A 1 301 ? -12.129 -11.450 19.237 1.00 97.25 301 GLN A C 1
ATOM 2419 O O . GLN A 1 301 ? -13.314 -11.759 19.183 1.00 97.25 301 GLN A O 1
ATOM 2424 N N . LEU A 1 302 ? -11.703 -10.363 19.892 1.00 97.81 302 LEU A N 1
ATOM 2425 C CA . LEU A 1 302 ? -12.613 -9.468 20.607 1.00 97.81 302 LEU A CA 1
ATOM 2426 C C . LEU A 1 302 ? -13.644 -8.840 19.661 1.00 97.81 302 LEU A C 1
ATOM 2428 O O . LEU A 1 302 ? -14.836 -8.849 19.961 1.00 97.81 302 LEU A O 1
ATOM 2432 N N . VAL A 1 303 ? -13.212 -8.316 18.512 1.00 98.50 303 VAL A N 1
ATOM 2433 C CA . VAL A 1 303 ? -14.139 -7.759 17.519 1.00 98.50 303 VAL A CA 1
ATOM 2434 C C . VAL A 1 303 ? -15.048 -8.856 16.962 1.00 98.50 303 VAL A C 1
ATOM 2436 O O . VAL A 1 303 ? -16.252 -8.636 16.863 1.00 98.50 303 VAL A O 1
ATOM 2439 N N . ALA A 1 304 ? -14.529 -10.059 16.695 1.00 98.38 304 ALA A N 1
ATOM 2440 C CA . ALA A 1 304 ? -15.357 -11.190 16.268 1.00 98.38 304 ALA A CA 1
ATOM 2441 C C . ALA A 1 304 ? -16.446 -11.546 17.302 1.00 98.38 304 ALA A C 1
ATOM 2443 O O . ALA A 1 304 ? -17.585 -11.822 16.924 1.00 98.38 304 ALA A O 1
ATOM 2444 N N . ASP A 1 305 ? -16.134 -11.486 18.602 1.00 97.88 305 ASP A N 1
ATOM 2445 C CA . ASP A 1 305 ? -17.104 -11.690 19.686 1.00 97.88 305 ASP A CA 1
ATOM 2446 C C . ASP A 1 305 ? -18.208 -10.613 19.667 1.00 97.88 305 ASP A C 1
ATOM 2448 O O . ASP A 1 305 ? -19.392 -10.942 19.795 1.00 97.88 305 ASP A O 1
ATOM 2452 N N . TYR A 1 306 ? -17.853 -9.342 19.431 1.00 98.44 306 TYR A N 1
ATOM 2453 C CA . TYR A 1 306 ? -18.831 -8.258 19.273 1.00 98.44 306 TYR A CA 1
ATOM 2454 C C . TYR A 1 306 ? -19.739 -8.457 18.057 1.00 98.44 306 TYR A C 1
ATOM 2456 O O . TYR A 1 306 ? -20.950 -8.270 18.181 1.00 98.44 306 TYR A O 1
ATOM 2464 N N . LEU A 1 307 ? -19.201 -8.883 16.912 1.00 98.12 307 LEU A N 1
ATOM 2465 C CA . LEU A 1 307 ? -20.013 -9.181 15.726 1.00 98.12 307 LEU A CA 1
ATOM 2466 C C . LEU A 1 307 ? -20.959 -10.367 15.974 1.00 98.12 307 LEU A C 1
ATOM 2468 O O . LEU A 1 307 ? -22.147 -10.281 15.667 1.00 98.12 307 LEU A O 1
ATOM 2472 N N . ARG A 1 308 ? -20.472 -11.444 16.610 1.00 97.88 308 ARG A N 1
ATOM 2473 C CA . ARG A 1 308 ? -21.284 -12.633 16.945 1.00 97.88 308 ARG A CA 1
ATOM 2474 C C . ARG A 1 308 ? -22.438 -12.338 17.901 1.00 97.88 308 ARG A C 1
ATOM 2476 O O . ARG A 1 308 ? -23.424 -13.070 17.901 1.00 97.88 308 ARG A O 1
ATOM 2483 N N . SER A 1 309 ? -22.343 -11.278 18.701 1.00 97.69 309 SER A N 1
ATOM 2484 C CA . SER A 1 309 ? -23.418 -10.890 19.619 1.00 97.69 309 SER A CA 1
ATOM 2485 C C . SER A 1 309 ? -24.723 -10.496 18.907 1.00 97.69 309 SER A C 1
ATOM 2487 O O . SER A 1 309 ? -25.784 -10.515 19.529 1.00 97.69 309 SER A O 1
ATOM 2489 N N . GLY A 1 310 ? -24.659 -10.103 17.626 1.00 95.75 310 GLY A N 1
ATOM 2490 C CA . GLY A 1 310 ? -25.804 -9.587 16.867 1.00 95.75 310 GLY A CA 1
ATOM 2491 C C . GLY A 1 310 ? -26.314 -8.214 17.337 1.00 95.75 310 GLY A C 1
ATOM 2492 O O . GLY A 1 310 ? -27.335 -7.720 16.843 1.00 95.75 310 GLY A O 1
ATOM 2493 N N . LEU A 1 311 ? -25.623 -7.579 18.293 1.00 97.56 311 LEU A N 1
ATOM 2494 C CA . LEU A 1 311 ? -25.998 -6.274 18.846 1.00 97.56 311 LEU A CA 1
ATOM 2495 C C . LEU A 1 311 ? -25.664 -5.110 17.909 1.00 97.56 311 LEU A C 1
ATOM 2497 O O . LEU A 1 311 ? -26.329 -4.077 17.976 1.00 97.56 311 LEU A O 1
ATOM 2501 N N . TYR A 1 312 ? -24.685 -5.294 17.025 1.00 98.38 312 TYR A N 1
ATOM 2502 C CA . TYR A 1 312 ? -24.141 -4.250 16.164 1.00 98.38 312 TYR A CA 1
ATOM 2503 C C . TYR A 1 312 ? -24.181 -4.673 14.705 1.00 98.38 312 TYR A C 1
ATOM 2505 O O . TYR A 1 312 ? -23.950 -5.837 14.387 1.00 98.38 312 TYR A O 1
ATOM 2513 N N . ASP A 1 313 ? -24.457 -3.713 13.829 1.00 96.88 313 ASP A N 1
ATOM 2514 C CA . ASP A 1 313 ? -24.366 -3.896 12.381 1.00 96.88 313 ASP A CA 1
ATOM 2515 C C . ASP A 1 313 ? -22.936 -3.624 11.904 1.00 96.88 313 ASP A C 1
ATOM 2517 O O . ASP A 1 313 ? -22.471 -4.255 10.957 1.00 96.88 313 ASP A O 1
ATOM 2521 N N . TRP A 1 314 ? -22.232 -2.719 12.595 1.00 98.50 314 TRP A N 1
ATOM 2522 C CA . TRP A 1 314 ? -20.829 -2.392 12.365 1.00 98.50 314 TRP A CA 1
ATOM 2523 C C . TRP A 1 314 ? -20.055 -2.248 13.673 1.00 98.50 314 TRP A C 1
ATOM 2525 O O . TRP A 1 314 ? -20.560 -1.727 14.670 1.00 98.50 314 TRP A O 1
ATOM 2535 N N . VAL A 1 315 ? -18.791 -2.656 13.644 1.00 98.81 315 VAL A N 1
ATOM 2536 C CA . VAL A 1 315 ? -17.819 -2.407 14.708 1.00 98.81 315 VAL A CA 1
ATOM 2537 C C . VAL A 1 315 ? -16.670 -1.593 14.128 1.00 98.81 315 VAL A C 1
ATOM 2539 O O . VAL A 1 315 ? -16.022 -2.020 13.176 1.00 98.81 315 VAL A O 1
ATOM 2542 N N . ALA A 1 316 ? -16.420 -0.422 14.705 1.00 98.75 316 ALA A N 1
ATOM 2543 C CA . ALA A 1 316 ? -15.236 0.381 14.452 1.00 98.75 316 ALA A CA 1
ATOM 2544 C C . ALA A 1 316 ? -14.172 0.031 15.494 1.00 98.75 316 ALA A C 1
ATOM 2546 O O . ALA A 1 316 ? -14.333 0.319 16.685 1.00 98.75 316 ALA A O 1
ATOM 2547 N N . TRP A 1 317 ? -13.099 -0.609 15.045 1.00 98.62 317 TRP A N 1
ATOM 2548 C CA . TRP A 1 317 ? -11.918 -0.830 15.860 1.00 98.62 317 TRP A CA 1
ATOM 2549 C C . TRP A 1 317 ? -11.003 0.382 15.759 1.00 98.62 317 TRP A C 1
ATOM 2551 O O . TRP A 1 317 ? -10.643 0.788 14.653 1.00 98.62 317 TRP A O 1
ATOM 2561 N N . PHE A 1 318 ? -10.575 0.899 16.909 1.00 98.44 318 PHE A N 1
ATOM 2562 C CA . PHE A 1 318 ? -9.546 1.922 16.958 1.00 98.44 318 PHE A CA 1
ATOM 2563 C C . PHE A 1 318 ? -8.498 1.624 18.031 1.00 98.44 318 PHE A C 1
ATOM 2565 O O . PHE A 1 318 ? -8.837 1.438 19.207 1.00 98.44 318 PHE A O 1
ATOM 2572 N N . ASP A 1 319 ? -7.222 1.625 17.648 1.00 97.50 319 ASP A N 1
ATOM 2573 C CA . ASP A 1 319 ? -6.114 1.432 18.583 1.00 97.50 319 ASP A CA 1
ATOM 2574 C C . ASP A 1 319 ? -6.083 2.536 19.663 1.00 97.50 319 ASP A C 1
ATOM 2576 O O . ASP A 1 319 ? -6.574 3.659 19.486 1.00 97.50 319 ASP A O 1
ATOM 2580 N N . CYS A 1 320 ? -5.534 2.206 20.838 1.00 97.12 320 CYS A N 1
ATOM 2581 C CA . CYS A 1 320 ? -5.566 3.115 21.987 1.00 97.12 320 CYS A CA 1
ATOM 2582 C C . CYS A 1 320 ? -4.706 4.374 21.787 1.00 97.12 320 CYS A C 1
ATOM 2584 O O . CYS A 1 320 ? -4.980 5.408 22.393 1.00 97.12 320 CYS A O 1
ATOM 2586 N N . ASP A 1 321 ? -3.686 4.294 20.938 1.00 97.00 321 ASP A N 1
ATOM 2587 C CA . ASP A 1 321 ? -2.814 5.393 20.514 1.00 97.00 321 ASP A CA 1
ATOM 2588 C C . ASP A 1 321 ? -3.375 6.159 19.301 1.00 97.00 321 ASP A C 1
ATOM 2590 O O . ASP A 1 321 ? -2.640 6.862 18.610 1.00 97.00 321 ASP A O 1
ATOM 2594 N N . SER A 1 322 ? -4.683 6.053 19.056 1.00 97.81 322 SER A N 1
ATOM 2595 C CA . SER A 1 322 ? -5.421 6.891 18.112 1.00 97.81 322 SER A CA 1
ATOM 2596 C C . SER A 1 322 ? -6.395 7.810 18.855 1.00 97.81 322 SER A C 1
ATOM 2598 O O . SER A 1 322 ? -7.116 7.363 19.754 1.00 97.81 322 SER A O 1
ATOM 2600 N N . ILE A 1 323 ? -6.442 9.088 18.476 1.00 98.44 323 ILE A N 1
ATOM 2601 C CA . ILE A 1 323 ? -7.290 10.121 19.091 1.00 98.44 323 ILE A CA 1
ATOM 2602 C C . ILE A 1 323 ? -8.246 10.679 18.040 1.00 98.44 323 ILE A C 1
ATOM 2604 O O . ILE A 1 323 ? -7.799 11.150 16.999 1.00 98.44 323 ILE A O 1
ATOM 2608 N N . ILE A 1 324 ? -9.555 10.652 18.314 1.00 98.56 324 ILE A N 1
ATOM 2609 C CA . ILE A 1 324 ? -10.567 11.264 17.441 1.00 98.56 324 ILE A CA 1
ATOM 2610 C C . ILE A 1 324 ? -10.424 12.777 17.539 1.00 98.56 324 ILE A C 1
ATOM 2612 O O . ILE A 1 324 ? -10.585 13.335 18.622 1.00 98.56 324 ILE A O 1
ATOM 2616 N N . THR A 1 325 ? -10.135 13.426 16.421 1.00 98.00 325 THR A N 1
ATOM 2617 C CA . THR A 1 325 ? -9.846 14.860 16.303 1.00 98.00 325 THR A CA 1
ATOM 2618 C C . THR A 1 325 ? -11.025 15.643 15.751 1.00 98.00 325 THR A C 1
ATOM 2620 O O . THR A 1 325 ? -11.256 16.766 16.187 1.00 98.00 325 THR A O 1
ATOM 2623 N N . ASN A 1 326 ? -11.813 15.052 14.850 1.00 97.69 326 ASN A N 1
ATOM 2624 C CA . ASN A 1 326 ? -13.022 15.671 14.316 1.00 97.69 326 ASN A CA 1
ATOM 2625 C C . ASN A 1 326 ? -14.266 14.989 14.891 1.00 97.69 326 ASN A C 1
ATOM 2627 O O . ASN A 1 326 ? -14.760 13.994 14.359 1.00 97.69 326 ASN A O 1
ATOM 2631 N N . LEU A 1 327 ? -14.799 15.555 15.975 1.00 97.94 327 LEU A N 1
ATOM 2632 C CA . LEU A 1 327 ? -15.993 15.017 16.621 1.00 97.94 327 LEU A CA 1
ATOM 2633 C C . LEU A 1 327 ? -17.263 15.188 15.778 1.00 97.94 327 LEU A C 1
ATOM 2635 O O . LEU A 1 327 ? -18.220 14.474 16.034 1.00 97.94 327 LEU A O 1
ATOM 2639 N N . ASN A 1 328 ? -17.300 16.069 14.775 1.00 97.81 328 ASN A N 1
ATOM 2640 C CA . ASN A 1 328 ? -18.503 16.294 13.960 1.00 97.81 328 ASN A CA 1
ATOM 2641 C C . ASN A 1 328 ? -18.656 15.284 12.816 1.00 97.81 328 ASN A C 1
ATOM 2643 O O . ASN A 1 328 ? -19.757 15.114 12.293 1.00 97.81 328 ASN A O 1
ATOM 2647 N N . ARG A 1 329 ? -17.571 14.606 12.430 1.00 98.06 329 ARG A N 1
ATOM 2648 C CA . ARG A 1 329 ? -17.597 13.580 11.388 1.00 98.06 329 ARG A CA 1
ATOM 2649 C C . ARG A 1 329 ? -18.135 12.267 11.947 1.00 98.06 329 ARG A C 1
ATOM 2651 O O . ARG A 1 329 ? -17.668 11.780 12.972 1.00 98.06 329 ARG A O 1
ATOM 2658 N N . THR A 1 330 ? -19.109 11.680 11.273 1.00 98.44 330 THR A N 1
ATOM 2659 C CA . THR A 1 330 ? -19.805 10.453 11.690 1.00 98.44 330 THR A CA 1
ATOM 2660 C C . THR A 1 330 ? -19.193 9.211 11.046 1.00 98.44 330 THR A C 1
ATOM 2662 O O . THR A 1 330 ? -18.704 9.273 9.917 1.00 98.44 330 THR A O 1
ATOM 2665 N N . LEU A 1 331 ? -19.269 8.059 11.719 1.00 98.50 331 LEU A N 1
ATOM 2666 C CA . LEU A 1 331 ? -18.870 6.776 11.131 1.00 98.50 331 LEU A CA 1
ATOM 2667 C C . LEU A 1 331 ? -19.826 6.356 10.011 1.00 98.50 331 LEU A C 1
ATOM 2669 O O . LEU A 1 331 ? -19.392 5.773 9.024 1.00 98.50 331 LEU A O 1
ATOM 2673 N N . ASP A 1 332 ? -21.105 6.711 10.115 1.00 97.88 332 ASP A N 1
ATOM 2674 C CA . ASP A 1 332 ? -22.097 6.481 9.067 1.00 97.88 332 ASP A CA 1
ATOM 2675 C C . ASP A 1 332 ? -21.759 7.184 7.766 1.00 97.88 332 ASP A C 1
ATOM 2677 O O . ASP A 1 332 ? -21.928 6.574 6.718 1.00 97.88 332 ASP A O 1
ATOM 2681 N N . SER A 1 333 ? -21.271 8.430 7.804 1.00 97.19 333 SER A N 1
ATOM 2682 C CA . SER A 1 333 ? -20.860 9.117 6.576 1.00 97.19 333 SER A CA 1
ATOM 2683 C C . SER A 1 333 ? -19.773 8.331 5.835 1.00 97.19 333 SER A C 1
ATOM 2685 O O . SER A 1 333 ? -19.851 8.162 4.618 1.00 97.19 333 SER A O 1
ATOM 2687 N N . ILE A 1 334 ? -18.814 7.761 6.572 1.00 97.50 334 ILE A N 1
ATOM 2688 C CA . ILE A 1 334 ? -17.729 6.935 6.031 1.00 97.50 334 ILE A CA 1
ATOM 2689 C C . ILE A 1 334 ? -18.289 5.604 5.511 1.00 97.50 334 ILE A C 1
ATOM 2691 O O . ILE A 1 334 ? -18.049 5.239 4.360 1.00 97.50 334 ILE A O 1
ATOM 2695 N N . ILE A 1 335 ? -19.091 4.896 6.311 1.00 96.50 335 ILE A N 1
ATOM 2696 C CA . ILE A 1 335 ? -19.706 3.618 5.918 1.00 96.50 335 ILE A CA 1
ATOM 2697 C C . ILE A 1 335 ? -20.591 3.800 4.684 1.00 96.50 335 ILE A C 1
ATOM 2699 O O . ILE A 1 335 ? -20.485 3.040 3.726 1.00 96.50 335 ILE A O 1
ATOM 2703 N N . PHE A 1 336 ? -21.442 4.821 4.668 1.00 93.94 336 PHE A N 1
ATOM 2704 C CA . PHE A 1 336 ? -22.331 5.112 3.550 1.00 93.94 336 PHE A CA 1
ATOM 2705 C C . PHE A 1 336 ? -21.551 5.460 2.280 1.00 93.94 336 PHE A C 1
ATOM 2707 O O . PHE A 1 336 ? -21.954 5.057 1.189 1.00 93.94 336 PHE A O 1
ATOM 2714 N N . LYS A 1 337 ? -20.427 6.174 2.411 1.00 93.69 337 LYS A N 1
ATOM 2715 C CA . LYS A 1 337 ? -19.573 6.532 1.277 1.00 93.69 337 LYS A CA 1
ATOM 2716 C C . LYS A 1 337 ? -18.853 5.318 0.683 1.00 93.69 337 LYS A C 1
ATOM 2718 O O . LYS A 1 337 ? -18.865 5.159 -0.534 1.00 93.69 337 LYS A O 1
ATOM 2723 N N . TYR A 1 338 ? -18.250 4.467 1.518 1.00 94.56 338 TYR A N 1
ATOM 2724 C CA . TYR A 1 338 ? -17.303 3.439 1.057 1.00 94.56 338 TYR A CA 1
ATOM 2725 C C . TYR A 1 338 ? -17.831 1.999 1.089 1.00 94.56 338 TYR A C 1
ATOM 2727 O O . TYR A 1 338 ? -17.329 1.159 0.350 1.00 94.56 338 TYR A O 1
ATOM 2735 N N . ALA A 1 339 ? -18.851 1.675 1.891 1.00 92.06 339 ALA A N 1
ATOM 2736 C CA . ALA A 1 339 ? -19.347 0.298 2.012 1.00 92.06 339 ALA A CA 1
ATOM 2737 C C . ALA A 1 339 ? -20.400 -0.094 0.953 1.00 92.06 339 ALA A C 1
ATOM 2739 O O . ALA A 1 339 ? -21.027 -1.158 1.043 1.00 92.06 339 ALA A O 1
ATOM 2740 N N . ARG A 1 340 ? -20.633 0.774 -0.039 1.00 81.38 340 ARG A N 1
ATOM 2741 C CA . ARG A 1 340 ? -21.557 0.536 -1.155 1.00 81.38 340 ARG A CA 1
ATOM 2742 C C . ARG A 1 340 ? -20.916 -0.364 -2.206 1.00 81.38 340 ARG A C 1
ATOM 2744 O O . ARG A 1 340 ? -19.711 -0.324 -2.418 1.00 81.38 340 ARG A O 1
ATOM 2751 N N . ARG A 1 341 ? -21.732 -1.151 -2.913 1.00 67.81 341 ARG A N 1
ATOM 2752 C CA . ARG A 1 341 ? -21.251 -2.033 -3.988 1.00 67.81 341 ARG A CA 1
ATOM 2753 C C . ARG A 1 341 ? -20.535 -1.257 -5.097 1.00 67.81 341 ARG A C 1
ATOM 2755 O O . ARG A 1 341 ? -19.483 -1.709 -5.530 1.00 67.81 341 ARG A O 1
ATOM 2762 N N . ASP A 1 342 ? -21.053 -0.085 -5.459 1.00 59.88 342 ASP A N 1
ATOM 2763 C CA . ASP A 1 342 ? -20.476 0.809 -6.478 1.00 59.88 342 ASP A CA 1
ATOM 2764 C C . ASP A 1 342 ? -19.093 1.356 -6.091 1.00 59.88 342 ASP A C 1
ATOM 2766 O O . ASP A 1 342 ? -18.360 1.844 -6.944 1.00 59.88 342 ASP A O 1
ATOM 2770 N N . ALA A 1 343 ? -18.718 1.277 -4.808 1.00 55.97 343 ALA A N 1
ATOM 2771 C CA . ALA A 1 343 ? -17.377 1.641 -4.368 1.00 55.97 343 ALA A CA 1
ATOM 2772 C C . ALA A 1 343 ? -16.325 0.582 -4.746 1.00 55.97 343 ALA A C 1
ATOM 2774 O O . ALA A 1 343 ? -15.129 0.852 -4.642 1.00 55.97 343 ALA A O 1
ATOM 2775 N N . ARG A 1 344 ? -16.747 -0.616 -5.186 1.00 57.94 344 ARG A N 1
ATOM 2776 C CA . ARG A 1 344 ? -15.844 -1.672 -5.651 1.00 57.94 344 ARG A CA 1
ATOM 2777 C C . ARG A 1 344 ? -15.591 -1.590 -7.144 1.00 57.94 344 ARG A C 1
ATOM 2779 O O . ARG A 1 344 ? -16.475 -1.327 -7.953 1.00 57.94 344 ARG A O 1
ATOM 2786 N N . PHE A 1 345 ? -14.362 -1.944 -7.491 1.00 52.12 345 PHE A N 1
ATOM 2787 C CA . PHE A 1 345 ? -13.948 -2.217 -8.851 1.00 52.12 345 PHE A CA 1
ATOM 2788 C C . PHE A 1 345 ? -14.586 -3.528 -9.322 1.00 52.12 345 PHE A C 1
ATOM 2790 O O . PHE A 1 345 ? -14.067 -4.613 -9.070 1.00 52.12 345 PHE A O 1
ATOM 2797 N N . THR A 1 346 ? -15.718 -3.464 -10.019 1.00 49.69 346 THR A N 1
ATOM 2798 C CA . THR A 1 346 ? -16.050 -4.557 -10.931 1.00 49.69 346 THR A CA 1
ATOM 2799 C C . THR A 1 346 ? -15.258 -4.307 -12.200 1.00 49.69 346 THR A C 1
ATOM 2801 O O . THR A 1 346 ? -15.658 -3.484 -13.019 1.00 49.69 346 THR A O 1
ATOM 2804 N N . SER A 1 347 ? -14.130 -5.005 -12.359 1.00 45.78 347 SER A N 1
ATOM 2805 C CA . SER A 1 347 ? -13.617 -5.296 -13.698 1.00 45.78 347 SER A CA 1
ATOM 2806 C C . SER A 1 347 ? -14.798 -5.885 -14.460 1.00 45.78 347 SER A C 1
ATOM 2808 O O . SER A 1 347 ? -15.241 -6.992 -14.137 1.00 45.78 347 SER A O 1
ATOM 2810 N N . GLU A 1 348 ? -15.415 -5.110 -15.354 1.00 46.06 348 GLU A N 1
ATOM 2811 C CA . GLU A 1 348 ? -16.440 -5.650 -16.235 1.00 46.06 348 GLU A CA 1
ATOM 2812 C C . GLU A 1 348 ? -15.803 -6.856 -16.912 1.00 46.06 348 GLU A C 1
ATOM 2814 O O . GLU A 1 348 ? -14.794 -6.730 -17.608 1.00 46.06 348 GLU A O 1
ATOM 2819 N N . ARG A 1 349 ? -16.332 -8.050 -16.608 1.00 43.31 349 ARG A N 1
ATOM 2820 C CA . ARG A 1 349 ? -15.859 -9.316 -17.166 1.00 43.31 349 ARG A CA 1
ATOM 2821 C C . ARG A 1 349 ? -15.657 -9.097 -18.658 1.00 43.31 349 ARG A C 1
ATOM 2823 O O . ARG A 1 349 ? -16.649 -8.868 -19.350 1.00 43.31 349 ARG A O 1
ATOM 2830 N N . LYS A 1 350 ? -14.403 -9.193 -19.131 1.00 44.75 350 LYS A N 1
ATOM 2831 C CA . LYS A 1 350 ? -14.067 -9.298 -20.555 1.00 44.75 350 LYS A CA 1
ATOM 2832 C C . LYS A 1 350 ? -15.013 -10.343 -21.139 1.00 44.75 350 LYS A C 1
ATOM 2834 O O . LYS A 1 350 ? -14.843 -11.542 -20.924 1.00 44.75 350 LYS A O 1
ATOM 2839 N N . THR A 1 351 ? -16.064 -9.890 -21.814 1.00 39.06 351 THR A N 1
ATOM 2840 C CA . THR A 1 351 ? -16.902 -10.758 -22.625 1.00 39.06 351 THR A CA 1
ATOM 2841 C C . THR A 1 351 ? -16.015 -11.108 -23.798 1.00 39.06 351 THR A C 1
ATOM 2843 O O . THR A 1 351 ? -15.821 -10.312 -24.704 1.00 39.06 351 THR A O 1
ATOM 2846 N N . THR A 1 352 ? -15.376 -12.269 -23.682 1.00 39.91 352 THR A N 1
ATOM 2847 C CA . THR A 1 352 ? -14.473 -12.904 -24.640 1.00 39.91 352 THR A CA 1
ATOM 2848 C C . THR A 1 352 ? -14.897 -12.641 -26.084 1.00 39.91 352 THR A C 1
ATOM 2850 O O . THR A 1 352 ? -15.714 -13.376 -26.644 1.00 39.91 352 THR A O 1
ATOM 2853 N N . SER A 1 353 ? -14.338 -11.597 -26.693 1.00 36.66 353 SER A N 1
ATOM 2854 C CA . SER A 1 353 ? -14.272 -11.439 -28.135 1.00 36.66 353 SER A CA 1
ATOM 2855 C C . SER A 1 353 ? -13.002 -12.147 -28.596 1.00 36.66 353 SER A C 1
ATOM 2857 O O . SER A 1 353 ? -11.886 -11.758 -28.268 1.00 36.66 353 SER A O 1
ATOM 2859 N N . ASN A 1 354 ? -13.175 -13.242 -29.333 1.00 38.62 354 ASN A N 1
ATOM 2860 C CA . ASN A 1 354 ? -12.083 -13.957 -29.988 1.00 38.62 354 ASN A CA 1
ATOM 2861 C C . ASN A 1 354 ? -11.487 -13.081 -31.104 1.00 38.62 354 ASN A C 1
ATOM 2863 O O . ASN A 1 354 ? -11.897 -13.200 -32.259 1.00 38.62 354 ASN A O 1
ATOM 2867 N N . SER A 1 355 ? -10.522 -12.217 -30.789 1.00 34.38 355 SER A N 1
ATOM 2868 C CA . SER A 1 355 ? -9.631 -11.623 -31.791 1.00 34.38 355 SER A CA 1
ATOM 2869 C C . SER A 1 355 ? -8.191 -12.037 -31.511 1.00 34.38 355 SER A C 1
ATOM 2871 O O . SER A 1 355 ? -7.558 -11.543 -30.587 1.00 34.38 355 SER A O 1
ATOM 2873 N N . SER A 1 356 ? -7.679 -12.954 -32.332 1.00 32.56 356 SER A N 1
ATOM 2874 C CA . SER A 1 356 ? -6.263 -13.302 -32.415 1.00 32.56 356 SER A CA 1
ATOM 2875 C C . SER A 1 356 ? -5.508 -12.181 -33.139 1.00 32.56 356 SER A C 1
ATOM 2877 O O . SER A 1 356 ? -5.344 -12.215 -34.360 1.00 32.56 356 SER A O 1
ATOM 2879 N N . GLY A 1 357 ? -5.105 -11.158 -32.399 1.00 31.27 357 GLY A N 1
ATOM 2880 C CA . GLY A 1 357 ? -4.165 -10.130 -32.832 1.00 31.27 357 GLY A CA 1
ATOM 2881 C C . GLY A 1 357 ? -3.142 -9.953 -31.721 1.00 31.27 357 GLY A C 1
ATOM 2882 O O . GLY A 1 357 ? -3.511 -10.074 -30.561 1.00 31.27 357 GLY A O 1
ATOM 2883 N N . TYR A 1 358 ? -1.873 -9.756 -32.078 1.00 32.38 358 TYR A N 1
ATOM 2884 C CA . TYR A 1 358 ? -0.778 -9.501 -31.144 1.00 32.38 358 TYR A CA 1
ATOM 2885 C C . TYR A 1 358 ? -1.194 -8.435 -30.120 1.00 32.38 358 TYR A C 1
ATOM 2887 O O . TYR A 1 358 ? -1.274 -7.257 -30.459 1.00 32.38 358 TYR A O 1
ATOM 2895 N N . ASP A 1 359 ? -1.509 -8.869 -28.898 1.00 31.70 359 ASP A N 1
ATOM 2896 C CA . ASP A 1 359 ? -1.922 -7.985 -27.813 1.00 31.70 359 ASP A CA 1
ATOM 2897 C C . ASP A 1 359 ? -0.647 -7.324 -27.283 1.00 31.70 359 ASP A C 1
ATOM 2899 O O . ASP A 1 359 ? 0.197 -7.941 -26.629 1.00 31.70 359 ASP A O 1
ATOM 2903 N N . THR A 1 360 ? -0.442 -6.073 -27.679 1.00 38.44 360 THR A N 1
ATOM 2904 C CA . THR A 1 360 ? 0.651 -5.231 -27.204 1.00 38.44 360 THR A CA 1
ATOM 2905 C C . THR A 1 360 ? 0.537 -5.070 -25.690 1.00 38.44 360 THR A C 1
ATOM 2907 O O . THR A 1 360 ? -0.464 -4.559 -25.189 1.00 38.44 360 THR A O 1
ATOM 2910 N N . PHE A 1 361 ? 1.572 -5.503 -24.967 1.00 35.94 361 PHE A N 1
ATOM 2911 C CA . PHE A 1 361 ? 1.738 -5.305 -23.528 1.00 35.94 361 PHE A CA 1
ATOM 2912 C C . PHE A 1 361 ? 1.640 -3.813 -23.175 1.00 35.94 361 PHE A C 1
ATOM 2914 O O . PHE A 1 361 ? 2.578 -3.053 -23.399 1.00 35.94 361 PHE A O 1
ATOM 2921 N N . GLY A 1 362 ? 0.498 -3.399 -22.628 1.00 38.38 362 GLY A N 1
ATOM 2922 C CA . GLY A 1 362 ? 0.246 -2.018 -22.217 1.00 38.38 362 GLY A CA 1
ATOM 2923 C C . GLY A 1 362 ? -1.229 -1.667 -22.352 1.00 38.38 362 GLY A C 1
ATOM 2924 O O . GLY A 1 362 ? -1.626 -0.980 -23.287 1.00 38.38 362 GLY A O 1
ATOM 2925 N N . GLY A 1 363 ? -2.062 -2.178 -21.446 1.00 36.06 363 GLY A N 1
ATOM 2926 C CA . GLY A 1 363 ? -3.496 -1.916 -21.487 1.00 36.06 363 GLY A CA 1
ATOM 2927 C C . GLY A 1 363 ? -4.166 -2.138 -20.141 1.00 36.06 363 GLY A C 1
ATOM 2928 O O . GLY A 1 363 ? -4.652 -3.230 -19.861 1.00 36.06 363 GLY A O 1
ATOM 2929 N N . HIS A 1 364 ? -4.245 -1.078 -19.331 1.00 46.56 364 HIS A N 1
ATOM 2930 C CA . HIS A 1 364 ? -5.159 -0.966 -18.191 1.00 46.56 364 HIS A CA 1
ATOM 2931 C C . HIS A 1 364 ? -6.611 -1.080 -18.671 1.00 46.56 364 HIS A C 1
ATOM 2933 O O . HIS A 1 364 ? -7.289 -0.070 -18.838 1.00 46.56 364 HIS A O 1
ATOM 2939 N N . ASP A 1 365 ? -7.107 -2.286 -18.956 1.00 45.12 365 ASP A N 1
ATOM 2940 C CA . ASP A 1 365 ? -8.328 -2.404 -19.757 1.00 45.12 365 ASP A CA 1
ATOM 2941 C C . ASP A 1 365 ? -9.647 -2.207 -18.984 1.00 45.12 365 ASP A C 1
ATOM 2943 O O . ASP A 1 365 ? -10.704 -2.059 -19.592 1.00 45.12 365 ASP A O 1
ATOM 2947 N N . ALA A 1 366 ? -9.588 -2.061 -17.659 1.00 49.12 366 ALA A N 1
ATOM 2948 C CA . ALA A 1 366 ? -10.752 -1.774 -16.812 1.00 49.12 366 ALA A CA 1
ATOM 2949 C C . ALA A 1 366 ? -10.622 -0.467 -15.995 1.00 49.12 366 ALA A C 1
ATOM 2951 O O . ALA A 1 366 ? -11.454 -0.185 -15.138 1.00 49.12 366 ALA A O 1
ATOM 2952 N N . GLY A 1 367 ? -9.585 0.341 -16.249 1.00 57.00 367 GLY A N 1
ATOM 2953 C CA . GLY A 1 367 ? -9.284 1.537 -15.458 1.00 57.00 367 GLY A CA 1
ATOM 2954 C C . GLY A 1 367 ? -10.199 2.732 -15.746 1.00 57.00 367 GLY A C 1
ATOM 2955 O O . GLY A 1 367 ? -10.611 2.967 -16.883 1.00 57.00 367 GLY A O 1
ATOM 2956 N N . THR A 1 368 ? -10.471 3.507 -14.700 1.00 66.19 368 THR A N 1
ATOM 2957 C CA . THR A 1 368 ? -11.134 4.817 -14.732 1.00 66.19 368 THR A CA 1
ATOM 2958 C C . THR A 1 368 ? -10.412 5.808 -15.657 1.00 66.19 368 THR A C 1
ATOM 2960 O O . THR A 1 368 ? -9.194 5.918 -15.557 1.00 66.19 368 THR A O 1
ATOM 2963 N N . GLU A 1 369 ? -11.144 6.552 -16.503 1.00 83.50 369 GLU A N 1
ATOM 2964 C CA . GLU A 1 369 ? -10.592 7.667 -17.308 1.00 83.50 369 GLU A CA 1
ATOM 2965 C C . GLU A 1 369 ? -9.723 8.635 -16.469 1.00 83.50 369 GLU A C 1
ATOM 2967 O O . GLU A 1 369 ? -10.137 8.966 -15.346 1.00 83.50 369 GLU A O 1
ATOM 2972 N N . PRO A 1 370 ? -8.558 9.088 -16.989 1.00 86.12 370 PRO A N 1
ATOM 2973 C CA . PRO A 1 370 ? -7.684 10.044 -16.302 1.00 86.12 370 PRO A CA 1
ATOM 2974 C C . PRO A 1 370 ? -8.292 11.416 -16.007 1.00 86.12 370 PRO A C 1
ATOM 2976 O O . PRO A 1 370 ? -9.232 11.841 -16.679 1.00 86.12 370 PRO A O 1
ATOM 2979 N N . LEU A 1 371 ? -7.747 12.131 -15.011 1.00 86.94 3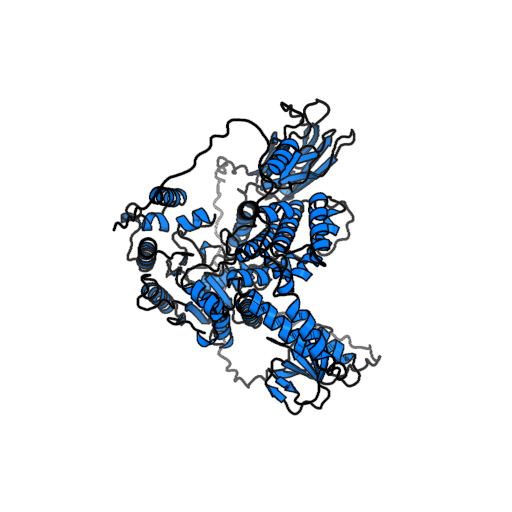71 LEU A N 1
ATOM 2980 C CA . LEU A 1 371 ? -8.136 13.527 -14.758 1.00 86.94 371 LEU A CA 1
ATOM 2981 C C . LEU A 1 371 ? -7.585 14.450 -15.855 1.00 86.94 371 LEU A C 1
ATOM 2983 O O . LEU A 1 371 ? -6.625 14.111 -16.548 1.00 86.94 371 LEU A O 1
ATOM 2987 N N . GLU A 1 372 ? -8.207 15.618 -16.021 1.00 87.88 372 GLU A N 1
ATOM 2988 C CA . GLU A 1 372 ? -7.817 16.594 -17.050 1.00 87.88 372 GLU A CA 1
ATOM 2989 C C . GLU A 1 372 ? -6.405 17.162 -16.838 1.00 87.88 372 GLU A C 1
ATOM 2991 O O . GLU A 1 372 ? -5.737 17.509 -17.805 1.00 87.88 372 GLU A O 1
ATOM 2996 N N . ASP A 1 373 ? -5.948 17.248 -15.589 1.00 87.50 373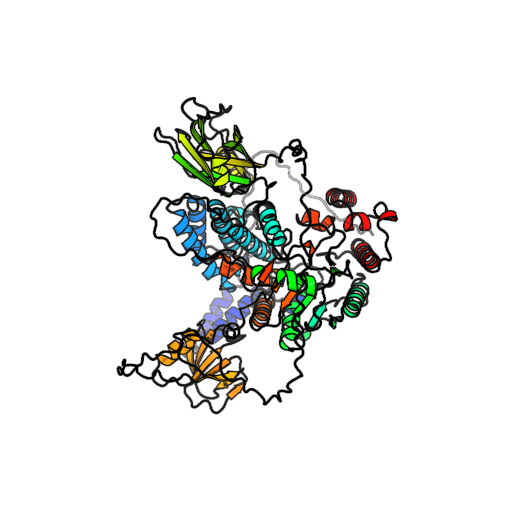 ASP A N 1
ATOM 2997 C CA . ASP A 1 373 ? -4.661 17.806 -15.166 1.00 87.50 373 ASP A CA 1
ATOM 2998 C C . ASP A 1 373 ? -3.623 16.735 -14.776 1.00 87.50 373 ASP A C 1
ATOM 3000 O O . ASP A 1 373 ? -2.527 17.054 -14.313 1.00 87.50 373 ASP A O 1
ATOM 3004 N N . GLU A 1 374 ? -3.928 15.460 -15.021 1.00 88.75 374 GLU A N 1
ATOM 3005 C CA . GLU A 1 374 ? -3.060 14.339 -14.673 1.00 88.75 374 GLU A CA 1
ATOM 3006 C C . GLU A 1 374 ? -1.906 14.126 -15.658 1.00 88.75 374 GLU A C 1
ATOM 3008 O O . GLU A 1 374 ? -2.113 13.941 -16.860 1.00 88.75 374 GLU A O 1
ATOM 3013 N N . VAL A 1 375 ? -0.680 14.078 -15.129 1.00 91.25 375 VAL A N 1
ATOM 3014 C CA . VAL A 1 375 ? 0.513 13.674 -15.883 1.00 91.25 375 VAL A CA 1
ATOM 3015 C C . VAL A 1 375 ? 0.570 12.154 -15.954 1.00 91.25 375 VAL A C 1
ATOM 3017 O O . VAL A 1 375 ? 0.629 11.484 -14.927 1.00 91.25 375 VAL A O 1
ATOM 3020 N N . LEU A 1 376 ? 0.606 11.616 -17.169 1.00 92.12 376 LEU A N 1
ATOM 3021 C CA . LEU A 1 376 ? 0.616 10.176 -17.408 1.00 92.12 376 LEU A CA 1
ATOM 3022 C C . LEU A 1 376 ? 2.011 9.741 -17.840 1.00 92.12 376 LEU A C 1
ATOM 3024 O O . LEU A 1 376 ? 2.592 10.337 -18.743 1.00 92.12 376 LEU A O 1
ATOM 3028 N N . GLU A 1 377 ? 2.541 8.685 -17.235 1.00 91.31 377 GLU A N 1
ATOM 3029 C CA . GLU A 1 377 ? 3.838 8.119 -17.601 1.00 91.31 377 GLU A CA 1
ATOM 3030 C C . GLU A 1 377 ? 3.682 6.650 -18.003 1.00 91.31 377 GLU A C 1
ATOM 3032 O O . GLU A 1 377 ? 2.973 5.886 -17.352 1.00 91.31 377 GLU A O 1
ATOM 3037 N N . SER A 1 378 ? 4.336 6.250 -19.094 1.00 91.62 378 SER A N 1
ATOM 3038 C CA . SER A 1 378 ? 4.344 4.873 -19.582 1.00 91.62 378 SER A CA 1
ATOM 3039 C C . SER A 1 378 ? 5.733 4.470 -20.058 1.00 91.62 378 SER A C 1
ATOM 3041 O O . SER A 1 378 ? 6.449 5.245 -20.690 1.00 91.62 378 SER A O 1
ATOM 3043 N N . PHE A 1 379 ? 6.076 3.206 -19.822 1.00 92.31 379 PHE A N 1
ATOM 3044 C CA . PHE A 1 379 ? 7.350 2.607 -20.203 1.00 92.31 379 PHE A CA 1
ATOM 3045 C C . PHE A 1 379 ? 7.137 1.586 -21.316 1.00 92.31 379 PHE A C 1
ATOM 3047 O O . PHE A 1 379 ? 6.210 0.780 -21.252 1.00 92.31 379 PHE A O 1
ATOM 3054 N N . VAL A 1 380 ? 8.020 1.572 -22.310 1.00 93.25 380 VAL A N 1
ATOM 3055 C CA . VAL A 1 380 ? 8.064 0.509 -23.320 1.00 93.25 380 VAL A CA 1
ATOM 3056 C C . VAL A 1 380 ? 9.509 0.118 -23.577 1.00 93.25 380 VAL A C 1
ATOM 3058 O O . VAL A 1 380 ? 10.389 0.966 -23.679 1.00 93.25 380 VAL A O 1
ATOM 3061 N N . GLY A 1 381 ? 9.780 -1.178 -23.653 1.00 92.81 381 GLY A N 1
ATOM 3062 C CA . GLY A 1 381 ? 11.132 -1.667 -23.876 1.00 92.81 381 GLY A CA 1
ATOM 3063 C C . GLY A 1 381 ? 11.149 -3.097 -24.384 1.00 92.81 381 GLY A C 1
ATOM 3064 O O . GLY A 1 381 ? 10.204 -3.850 -24.146 1.00 92.81 381 GLY A O 1
ATOM 3065 N N . HIS A 1 382 ? 12.234 -3.457 -25.063 1.00 92.88 382 HIS A N 1
ATOM 3066 C CA . HIS A 1 382 ? 12.489 -4.798 -25.574 1.00 92.88 382 HIS A CA 1
ATOM 3067 C C . HIS A 1 382 ? 13.608 -5.444 -24.757 1.00 92.88 382 HIS A C 1
ATOM 3069 O O . HIS A 1 382 ? 14.729 -4.933 -24.735 1.00 92.88 382 HIS A O 1
ATOM 3075 N N . VAL A 1 383 ? 13.290 -6.539 -24.067 1.00 90.00 383 VAL A N 1
ATOM 3076 C CA . VAL A 1 383 ? 14.269 -7.335 -23.316 1.00 90.00 383 VAL A CA 1
ATOM 3077 C C . VAL A 1 383 ? 15.082 -8.166 -24.305 1.00 90.00 383 VAL A C 1
ATOM 3079 O O . VAL A 1 383 ? 14.507 -8.831 -25.157 1.00 90.00 383 VAL A O 1
ATOM 3082 N N . GLY A 1 384 ? 16.409 -8.147 -24.185 1.00 91.38 384 GLY A N 1
ATOM 3083 C CA . GLY A 1 384 ? 17.302 -8.744 -25.185 1.00 91.38 384 GLY A CA 1
ATOM 3084 C C . GLY A 1 384 ? 17.805 -7.733 -26.217 1.00 91.38 384 GLY A C 1
ATOM 3085 O O . GLY A 1 384 ? 17.490 -6.555 -26.142 1.00 91.38 384 GLY A O 1
ATOM 3086 N N . SER A 1 385 ? 18.674 -8.172 -27.127 1.00 94.25 385 SER A N 1
ATOM 3087 C CA . SER A 1 385 ? 19.383 -7.290 -28.066 1.00 94.25 385 SER A CA 1
ATOM 3088 C C . SER A 1 385 ? 18.529 -6.952 -29.288 1.00 94.25 385 SER A C 1
ATOM 3090 O O . SER A 1 385 ? 17.906 -7.838 -29.867 1.00 94.25 385 SER A O 1
ATOM 3092 N N . CYS A 1 386 ? 18.571 -5.691 -29.720 1.00 96.19 386 CYS A N 1
ATOM 3093 C CA . CYS A 1 386 ? 17.993 -5.211 -30.976 1.00 96.19 386 CYS A CA 1
ATOM 3094 C C . CYS A 1 386 ? 19.065 -5.013 -32.055 1.00 96.19 386 CYS A C 1
ATOM 3096 O O . CYS A 1 386 ? 18.833 -4.317 -33.049 1.00 96.19 386 CYS A O 1
ATOM 3098 N N . ASN A 1 387 ? 20.235 -5.643 -31.872 1.00 95.94 387 ASN A N 1
ATOM 3099 C CA . ASN A 1 387 ? 21.403 -5.467 -32.720 1.00 95.94 387 ASN A CA 1
ATOM 3100 C C . ASN A 1 387 ? 21.278 -6.206 -34.065 1.00 95.94 387 ASN A C 1
ATOM 3102 O O . ASN A 1 387 ? 21.935 -7.213 -34.331 1.00 95.94 387 ASN A O 1
ATOM 3106 N N . SER A 1 388 ? 20.370 -5.725 -34.909 1.00 96.44 388 SER A N 1
ATOM 3107 C CA . SER A 1 388 ? 20.187 -6.166 -36.287 1.00 96.44 388 SER A CA 1
ATOM 3108 C C . SER A 1 388 ? 19.663 -5.022 -37.156 1.00 96.44 388 SER A C 1
ATOM 3110 O O . SER A 1 388 ? 19.169 -4.013 -36.647 1.00 96.44 388 SER A O 1
ATOM 3112 N N . ASP A 1 389 ? 19.741 -5.196 -38.477 1.00 94.94 389 ASP A N 1
ATOM 3113 C CA . ASP A 1 389 ? 19.139 -4.268 -39.446 1.00 94.94 389 ASP A CA 1
ATOM 3114 C C . ASP A 1 389 ? 17.610 -4.239 -39.341 1.00 94.94 389 ASP A C 1
ATOM 3116 O O . ASP A 1 389 ? 16.983 -3.209 -39.594 1.00 94.94 389 ASP A O 1
ATOM 3120 N N . ASP A 1 390 ? 17.014 -5.364 -38.937 1.00 95.19 390 ASP A N 1
ATOM 3121 C CA . ASP A 1 390 ? 15.578 -5.455 -38.710 1.00 95.19 390 ASP A CA 1
ATOM 3122 C C . ASP A 1 390 ? 15.164 -4.791 -37.386 1.00 95.1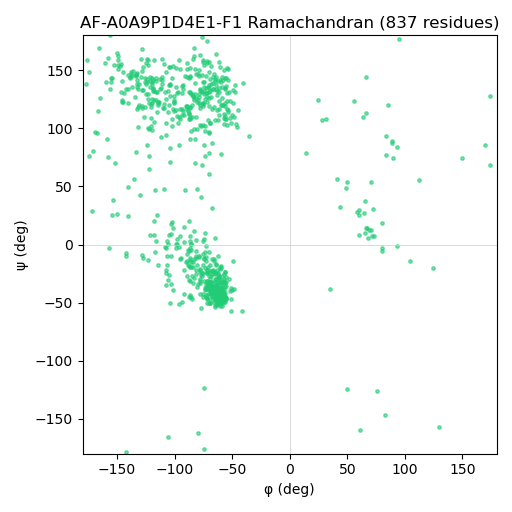9 390 ASP A C 1
ATOM 3124 O O . ASP A 1 390 ? 14.055 -4.260 -37.283 1.00 95.19 390 ASP A O 1
ATOM 3128 N N . GLY A 1 391 ? 16.065 -4.740 -36.406 1.00 95.88 391 GLY A N 1
ATOM 3129 C CA . GLY A 1 391 ? 15.820 -4.126 -35.108 1.00 95.88 391 GLY A CA 1
ATOM 3130 C C . GLY A 1 391 ? 14.684 -4.782 -34.321 1.00 95.88 391 GLY A C 1
ATOM 3131 O O . GLY A 1 391 ? 14.287 -5.916 -34.583 1.00 95.88 391 GLY A O 1
ATOM 3132 N N . CYS A 1 392 ? 14.140 -4.041 -33.361 1.00 96.06 392 CYS A N 1
ATOM 3133 C CA . CYS A 1 392 ? 12.972 -4.428 -32.577 1.00 96.06 392 CYS A CA 1
ATOM 3134 C C . CYS A 1 392 ? 11.855 -3.405 -32.741 1.00 96.06 392 CYS A C 1
ATOM 3136 O O . CYS A 1 392 ? 12.102 -2.197 -32.716 1.00 96.06 392 CYS A O 1
ATOM 3138 N N . PHE A 1 393 ? 10.621 -3.893 -32.830 1.00 96.31 393 PHE A N 1
ATOM 3139 C CA . PHE A 1 393 ? 9.431 -3.055 -32.758 1.00 96.31 393 PHE A CA 1
ATOM 3140 C C . PHE A 1 393 ? 8.922 -2.974 -31.319 1.00 96.31 393 PHE A C 1
ATOM 3142 O O . PHE A 1 393 ? 8.894 -3.969 -30.595 1.00 96.31 393 PHE A O 1
ATOM 3149 N N . LEU A 1 394 ? 8.534 -1.773 -30.913 1.00 94.81 394 LEU A N 1
ATOM 3150 C CA . LEU A 1 394 ? 8.089 -1.427 -29.572 1.00 94.81 394 LEU A CA 1
ATOM 3151 C C . LEU A 1 394 ? 6.748 -0.719 -29.709 1.00 94.81 394 LEU A C 1
ATOM 3153 O O . LEU A 1 394 ? 6.624 0.191 -30.525 1.00 94.81 394 LEU A O 1
ATOM 3157 N N . SER A 1 395 ? 5.761 -1.104 -28.908 1.00 94.50 395 SER A N 1
ATOM 3158 C CA . SER A 1 395 ? 4.479 -0.406 -28.870 1.00 94.50 395 SER A CA 1
ATOM 3159 C C . SER A 1 395 ? 3.896 -0.421 -27.465 1.00 94.50 395 SER A C 1
ATOM 3161 O O . SER A 1 395 ? 4.025 -1.413 -26.747 1.00 94.50 395 SER A O 1
ATOM 3163 N N . THR A 1 396 ? 3.293 0.693 -27.064 1.00 93.00 396 THR A N 1
ATOM 3164 C CA . THR A 1 396 ? 2.492 0.804 -25.842 1.00 93.00 396 THR A CA 1
ATOM 3165 C C . THR A 1 396 ? 1.326 1.755 -26.075 1.00 93.00 396 THR A C 1
ATOM 3167 O O . THR A 1 396 ? 1.434 2.712 -26.845 1.00 93.00 396 THR A O 1
ATOM 3170 N N . THR A 1 397 ? 0.206 1.503 -25.402 1.00 93.19 397 THR A N 1
ATOM 3171 C CA . THR A 1 397 ? -0.986 2.348 -25.469 1.00 93.19 397 THR A CA 1
ATOM 3172 C C . THR A 1 397 ? -1.296 2.924 -24.097 1.00 93.19 397 THR A C 1
ATOM 3174 O O . THR A 1 397 ? -1.496 2.195 -23.128 1.00 93.19 397 THR A O 1
ATOM 3177 N N . VAL A 1 398 ? -1.391 4.248 -24.020 1.00 92.38 398 VAL A N 1
ATOM 3178 C CA . VAL A 1 398 ? -1.729 4.976 -22.795 1.00 92.38 398 VAL A CA 1
ATOM 3179 C C . VAL A 1 398 ? -3.173 5.447 -22.884 1.00 92.38 398 VAL A C 1
ATOM 3181 O O . VAL A 1 398 ? -3.568 6.069 -23.869 1.00 92.38 398 VAL A O 1
ATOM 3184 N N . ARG A 1 399 ? -3.985 5.152 -21.865 1.00 90.31 399 ARG A N 1
ATOM 3185 C CA . ARG A 1 399 ? -5.329 5.736 -21.747 1.00 90.31 399 ARG A CA 1
ATOM 3186 C C . ARG A 1 399 ? -5.207 7.202 -21.355 1.00 90.31 399 ARG A C 1
ATOM 3188 O O . ARG A 1 399 ? -4.451 7.515 -20.446 1.00 90.31 399 ARG A O 1
ATOM 3195 N N . VAL A 1 400 ? -5.961 8.070 -22.016 1.00 94.75 400 VAL A N 1
ATOM 3196 C CA . VAL A 1 400 ? -5.937 9.525 -21.809 1.00 94.75 400 VAL A CA 1
ATOM 3197 C C . VAL A 1 400 ? -7.349 10.062 -21.606 1.00 94.75 400 VAL A C 1
ATOM 3199 O O . VAL A 1 400 ? -8.318 9.411 -21.998 1.00 94.75 400 VAL A O 1
ATOM 3202 N N . ASN A 1 401 ? -7.479 11.245 -21.007 1.00 93.38 401 ASN A N 1
ATOM 3203 C CA . ASN A 1 401 ? -8.760 11.939 -20.958 1.00 93.38 401 ASN A CA 1
ATOM 3204 C C . ASN A 1 401 ? -9.060 12.548 -22.344 1.00 93.38 401 ASN A C 1
ATOM 3206 O O . ASN A 1 401 ? -8.278 13.383 -22.802 1.00 93.38 401 ASN A O 1
ATOM 3210 N N . PRO A 1 402 ? -10.170 12.185 -23.014 1.00 95.19 402 PRO A N 1
ATOM 3211 C CA . PRO A 1 402 ? -10.479 12.681 -24.357 1.00 95.19 402 PRO A CA 1
ATOM 3212 C C . PRO A 1 402 ? -10.799 14.184 -24.411 1.00 95.19 402 PRO A C 1
ATOM 3214 O O . PRO A 1 402 ? -10.870 14.749 -25.499 1.00 95.19 402 PRO A O 1
ATOM 3217 N N . GLN A 1 403 ? -11.019 14.827 -23.260 1.00 93.75 403 GLN A N 1
ATOM 3218 C CA . GLN A 1 403 ? -11.304 16.259 -23.132 1.00 93.75 403 GLN A CA 1
ATOM 3219 C C . GLN A 1 403 ? -10.052 17.096 -22.835 1.00 93.75 403 GLN A C 1
ATOM 3221 O O . GLN A 1 403 ? -10.102 18.321 -22.937 1.00 93.75 403 GLN A O 1
ATOM 3226 N N . ALA A 1 404 ? -8.936 16.460 -22.478 1.00 94.69 404 ALA A N 1
ATOM 3227 C CA . ALA A 1 404 ? -7.686 17.151 -22.199 1.00 94.69 404 ALA A CA 1
ATOM 3228 C C . ALA A 1 404 ? -6.838 17.312 -23.468 1.00 94.69 404 ALA A C 1
ATOM 3230 O O . ALA A 1 404 ? -6.936 16.543 -24.420 1.00 94.69 404 ALA A O 1
ATOM 3231 N N . HIS A 1 405 ? -5.953 18.305 -23.464 1.00 96.06 405 HIS A N 1
ATOM 3232 C CA . HIS A 1 405 ? -4.897 18.434 -24.466 1.00 96.06 405 HIS A CA 1
ATOM 3233 C C . HIS A 1 405 ? -3.582 18.004 -23.836 1.00 96.06 405 HIS A C 1
ATOM 3235 O O . HIS A 1 405 ? -3.305 18.392 -22.706 1.00 96.06 405 HIS A O 1
ATOM 3241 N N . TYR A 1 406 ? -2.755 17.249 -24.555 1.00 96.94 406 TYR A N 1
ATOM 3242 C CA . TYR A 1 406 ? -1.503 16.724 -24.011 1.00 96.94 406 TYR A CA 1
ATOM 3243 C C . TYR A 1 406 ? -0.294 17.174 -24.822 1.00 96.94 406 TYR A C 1
ATOM 3245 O O . TYR A 1 406 ? -0.323 17.224 -26.050 1.00 96.94 406 TYR A O 1
ATOM 3253 N N . VAL A 1 407 ? 0.804 17.421 -24.115 1.00 97.81 407 VAL A N 1
ATOM 3254 C CA . VAL A 1 407 ? 2.155 17.466 -24.667 1.00 97.81 407 VAL A CA 1
ATOM 3255 C C . VAL A 1 407 ? 2.839 16.152 -24.319 1.00 97.81 407 VAL A C 1
ATOM 3257 O O . VAL A 1 407 ? 3.053 15.838 -23.148 1.00 97.81 407 VAL A O 1
ATOM 3260 N N . ALA A 1 408 ? 3.190 15.382 -25.343 1.00 97.81 408 ALA A N 1
ATOM 3261 C CA . ALA A 1 408 ? 3.971 14.168 -25.204 1.00 97.81 408 ALA A CA 1
ATOM 3262 C C . ALA A 1 408 ? 5.464 14.495 -25.176 1.00 97.81 408 ALA A C 1
ATOM 3264 O O . ALA A 1 408 ? 5.984 15.175 -26.060 1.00 97.81 408 ALA A O 1
ATOM 3265 N N . THR A 1 409 ? 6.165 13.969 -24.177 1.00 98.06 409 THR A N 1
ATOM 3266 C CA . THR A 1 409 ? 7.622 13.976 -24.076 1.00 98.06 409 THR A CA 1
ATOM 3267 C C . THR A 1 409 ? 8.129 12.545 -24.163 1.00 98.06 409 THR A C 1
ATOM 3269 O O . THR A 1 409 ? 7.737 11.705 -23.356 1.00 98.06 409 THR A O 1
ATOM 3272 N N . LEU A 1 410 ? 9.005 12.268 -25.132 1.00 98.00 410 LEU A N 1
ATOM 3273 C CA . LEU A 1 410 ? 9.628 10.956 -25.294 1.00 98.00 410 LEU A CA 1
ATOM 3274 C C . LEU A 1 410 ? 11.097 11.008 -24.890 1.00 98.00 410 LEU A C 1
ATOM 3276 O O . LEU A 1 410 ? 11.882 11.795 -25.432 1.00 98.00 410 LEU A O 1
ATOM 3280 N N . ARG A 1 411 ? 11.471 10.118 -23.972 1.00 97.94 411 ARG A N 1
ATOM 3281 C CA . ARG A 1 411 ? 12.858 9.876 -23.580 1.00 97.94 411 ARG A CA 1
ATOM 3282 C C . ARG A 1 411 ? 13.265 8.455 -23.945 1.00 97.94 411 ARG A C 1
ATOM 3284 O O . ARG A 1 411 ? 12.461 7.537 -23.816 1.00 97.94 411 ARG A O 1
ATOM 3291 N N . VAL A 1 412 ? 14.508 8.270 -24.370 1.00 97.38 412 VAL A N 1
ATOM 3292 C CA . VAL A 1 412 ? 15.079 6.968 -24.743 1.00 97.38 412 VAL A CA 1
ATOM 3293 C C . VAL A 1 412 ? 16.352 6.712 -23.950 1.00 97.38 412 VAL A C 1
ATOM 3295 O O . VAL A 1 412 ? 17.156 7.623 -23.766 1.00 97.38 412 VAL A O 1
ATOM 3298 N N . ALA A 1 413 ? 16.544 5.490 -23.465 1.00 96.81 413 ALA A N 1
ATOM 3299 C CA . ALA A 1 413 ? 17.830 5.074 -22.921 1.00 96.81 413 ALA A CA 1
ATOM 3300 C C . ALA A 1 413 ? 18.848 4.967 -24.064 1.00 96.81 413 ALA A C 1
ATOM 3302 O O . ALA A 1 413 ? 18.547 4.372 -25.096 1.00 96.81 413 ALA A O 1
ATOM 3303 N N . GLN A 1 414 ? 20.040 5.535 -23.888 1.00 96.25 414 GLN A N 1
ATOM 3304 C CA . GLN A 1 414 ? 21.087 5.612 -24.918 1.00 96.25 414 GLN A CA 1
ATOM 3305 C C . GLN A 1 414 ? 21.847 4.280 -25.116 1.00 96.25 414 GLN A C 1
ATOM 3307 O O . GLN A 1 414 ? 23.061 4.267 -25.273 1.00 96.25 414 GLN A O 1
ATOM 3312 N N . ILE A 1 415 ? 21.113 3.166 -25.105 1.00 94.81 415 ILE A N 1
ATOM 3313 C CA . ILE A 1 415 ? 21.627 1.793 -25.148 1.00 94.81 415 ILE A CA 1
ATOM 3314 C C . ILE A 1 415 ? 22.328 1.544 -26.482 1.00 94.81 415 ILE A C 1
ATOM 3316 O O . ILE A 1 415 ? 21.635 1.412 -27.492 1.00 94.81 415 ILE A O 1
ATOM 3320 N N . ASP A 1 416 ? 23.663 1.468 -26.473 1.00 93.25 416 ASP A N 1
ATOM 3321 C CA . ASP A 1 416 ? 24.474 1.173 -27.658 1.00 93.25 416 ASP A CA 1
ATOM 3322 C C . ASP A 1 416 ? 24.072 2.066 -28.844 1.00 93.25 416 ASP A C 1
ATOM 3324 O O . ASP A 1 416 ? 23.644 1.562 -29.873 1.00 93.25 416 ASP A O 1
ATOM 3328 N N . MET A 1 417 ? 24.065 3.394 -28.633 1.00 94.75 417 MET A N 1
ATOM 3329 C CA . MET A 1 417 ? 23.706 4.419 -29.637 1.00 94.75 417 MET A CA 1
ATOM 3330 C C . MET A 1 417 ? 24.883 5.342 -30.000 1.00 94.75 417 MET A C 1
ATOM 3332 O O . MET A 1 417 ? 24.693 6.501 -30.358 1.00 94.75 417 MET A O 1
ATOM 3336 N N . ALA A 1 418 ? 26.126 4.883 -29.850 1.00 93.94 418 ALA A N 1
ATOM 3337 C CA . ALA A 1 418 ? 27.307 5.710 -30.110 1.00 93.94 418 ALA A CA 1
ATOM 3338 C C . ALA A 1 418 ? 27.575 5.905 -31.614 1.00 93.94 418 ALA A C 1
ATOM 3340 O O . ALA A 1 418 ? 28.208 6.893 -32.011 1.00 93.94 418 ALA A O 1
ATOM 3341 N N . GLU A 1 419 ? 27.099 4.987 -32.458 1.00 94.12 419 GLU A N 1
ATOM 3342 C CA . GLU A 1 419 ? 27.260 5.048 -33.906 1.00 94.12 419 GLU A CA 1
ATOM 3343 C C . GLU A 1 419 ? 26.027 5.611 -34.629 1.00 94.12 419 GLU A C 1
ATOM 3345 O O . GLU A 1 419 ? 24.878 5.411 -34.249 1.00 94.12 419 GLU A O 1
ATOM 3350 N N . ASP A 1 420 ? 26.237 6.243 -35.791 1.00 93.50 420 ASP A N 1
ATOM 3351 C CA . ASP A 1 420 ? 25.131 6.802 -36.588 1.00 93.50 420 ASP A CA 1
ATOM 3352 C C . ASP A 1 420 ? 24.108 5.727 -37.044 1.00 93.50 420 ASP A C 1
ATOM 3354 O O . ASP A 1 420 ? 22.974 6.043 -37.426 1.00 93.50 420 ASP A O 1
ATOM 3358 N N . SER A 1 421 ? 24.511 4.450 -37.040 1.00 94.75 421 SER A N 1
ATOM 3359 C CA . SER A 1 421 ? 23.667 3.321 -37.439 1.00 94.75 421 SER A CA 1
ATOM 3360 C C . SER A 1 421 ? 22.784 2.761 -36.321 1.00 94.75 421 SER A C 1
ATOM 3362 O O . SER A 1 421 ? 21.815 2.066 -36.625 1.00 94.75 421 SER A O 1
ATOM 3364 N N . GLU A 1 422 ? 23.075 3.118 -35.074 1.00 96.31 422 GLU A N 1
ATOM 3365 C CA . GLU A 1 422 ? 22.361 2.705 -33.871 1.00 96.31 422 GLU A CA 1
ATOM 3366 C C . GLU A 1 422 ? 21.378 3.802 -33.461 1.00 96.31 422 GLU A C 1
ATOM 3368 O O . GLU A 1 422 ? 21.777 4.910 -33.108 1.00 96.31 422 GLU A O 1
ATOM 3373 N N . ARG A 1 423 ? 20.070 3.556 -33.584 1.00 97.00 423 ARG A N 1
ATOM 3374 C CA . ARG A 1 423 ? 19.073 4.616 -33.360 1.00 97.00 423 ARG A CA 1
ATOM 3375 C C . ARG A 1 423 ? 17.654 4.106 -33.203 1.00 97.00 423 ARG A C 1
ATOM 3377 O O . ARG A 1 423 ? 17.326 2.976 -33.569 1.00 97.00 423 ARG A O 1
ATOM 3384 N N . LEU A 1 424 ? 16.770 5.003 -32.772 1.00 97.88 424 LEU A N 1
ATOM 3385 C CA . LEU A 1 424 ? 15.349 4.891 -33.082 1.00 97.88 424 LEU A CA 1
ATOM 3386 C C . LEU A 1 424 ? 15.145 5.307 -34.539 1.00 97.88 424 LEU A C 1
ATOM 3388 O O . LEU A 1 424 ? 15.180 6.489 -34.864 1.00 97.88 424 LEU A O 1
ATOM 3392 N N . SER A 1 425 ? 14.961 4.326 -35.418 1.00 97.25 425 SER A N 1
ATOM 3393 C CA . SER A 1 425 ? 14.775 4.538 -36.862 1.00 97.25 425 SER A CA 1
ATOM 3394 C C . SER A 1 425 ? 13.413 5.132 -37.229 1.00 97.25 425 SER A C 1
ATOM 3396 O O . SER A 1 425 ? 13.259 5.686 -38.314 1.00 97.25 425 SER A O 1
ATOM 3398 N N . PHE A 1 426 ? 12.430 4.980 -36.342 1.00 96.31 426 PHE A N 1
ATOM 3399 C CA . PHE A 1 426 ? 11.059 5.439 -36.520 1.00 96.31 426 PHE A CA 1
ATOM 3400 C C . PHE A 1 426 ? 10.378 5.561 -35.159 1.00 96.31 426 PHE A C 1
ATOM 3402 O O . PHE A 1 426 ? 10.565 4.685 -34.307 1.00 96.31 426 PHE A O 1
ATOM 3409 N N . VAL A 1 427 ? 9.582 6.615 -34.982 1.00 97.88 427 VAL A N 1
ATOM 3410 C CA . VAL A 1 427 ? 8.750 6.854 -33.801 1.00 97.88 427 VAL A CA 1
ATOM 3411 C C . VAL A 1 427 ? 7.436 7.509 -34.224 1.00 97.88 427 VAL A C 1
ATOM 3413 O O . VAL A 1 427 ? 7.450 8.542 -34.889 1.00 97.88 427 VAL A O 1
ATOM 3416 N N . THR A 1 428 ? 6.307 6.976 -33.762 1.00 97.94 428 THR A N 1
ATOM 3417 C CA . THR A 1 428 ? 4.994 7.628 -33.854 1.00 97.94 428 THR A CA 1
ATOM 3418 C C . THR A 1 428 ? 4.341 7.784 -32.495 1.00 97.94 428 THR A C 1
ATOM 3420 O O . THR A 1 428 ? 4.366 6.866 -31.678 1.00 97.94 428 THR A O 1
ATOM 3423 N N . ILE A 1 429 ? 3.695 8.930 -32.278 1.00 97.62 429 ILE A N 1
ATOM 3424 C CA . ILE A 1 429 ? 2.900 9.215 -31.078 1.00 97.62 429 ILE A CA 1
ATOM 3425 C C . ILE A 1 429 ? 1.508 9.646 -31.530 1.00 97.62 429 ILE A C 1
ATOM 3427 O O . ILE A 1 429 ? 1.363 10.631 -32.249 1.00 97.62 429 ILE A O 1
ATOM 3431 N N . GLY A 1 430 ? 0.478 8.885 -31.155 1.00 95.56 430 GLY A N 1
ATOM 3432 C CA . GLY A 1 430 ? -0.897 9.151 -31.590 1.00 95.56 430 GLY A CA 1
ATOM 3433 C C . GLY A 1 430 ? -1.072 9.093 -33.114 1.00 95.56 430 GLY A C 1
ATOM 3434 O O . GLY A 1 430 ? -1.886 9.823 -33.663 1.00 95.56 430 GLY A O 1
ATOM 3435 N N . GLY A 1 431 ? -0.266 8.280 -33.806 1.00 95.69 431 GLY A N 1
ATOM 3436 C CA . GLY A 1 431 ? -0.254 8.186 -35.272 1.00 95.69 431 GLY A CA 1
ATOM 3437 C C . GLY A 1 431 ? 0.527 9.295 -35.992 1.00 95.69 431 GLY A C 1
ATOM 3438 O O . GLY A 1 431 ? 0.710 9.208 -37.204 1.00 95.69 431 GLY A O 1
ATOM 3439 N N . GLN A 1 432 ? 1.031 10.306 -35.278 1.00 96.88 432 GLN A N 1
ATOM 3440 C CA . GLN A 1 432 ? 1.887 11.340 -35.855 1.00 96.88 432 GLN A CA 1
ATOM 3441 C C . GLN A 1 432 ? 3.347 10.870 -35.897 1.00 96.88 432 GLN A C 1
ATOM 3443 O O . GLN A 1 432 ? 3.887 10.453 -34.872 1.00 96.88 432 GLN A O 1
ATOM 3448 N N . ASP A 1 433 ? 3.984 10.961 -37.068 1.00 97.19 433 ASP A N 1
ATOM 3449 C CA . ASP A 1 433 ? 5.393 10.596 -37.287 1.00 97.19 433 ASP A CA 1
ATOM 3450 C C . ASP A 1 433 ? 6.342 11.658 -36.716 1.00 97.19 433 ASP A C 1
ATOM 3452 O O . ASP A 1 433 ? 6.263 12.839 -37.068 1.00 97.19 433 ASP A O 1
ATOM 3456 N N . MET A 1 434 ? 7.213 11.231 -35.803 1.00 97.25 434 MET A N 1
ATOM 3457 C CA . MET A 1 434 ? 8.217 12.063 -35.134 1.00 97.25 434 MET A CA 1
ATOM 3458 C C . MET A 1 434 ? 9.580 12.008 -35.835 1.00 97.25 434 MET A C 1
ATOM 3460 O O . MET A 1 434 ? 10.462 12.811 -35.528 1.00 97.25 434 MET A O 1
ATOM 3464 N N . GLY A 1 435 ? 9.764 11.079 -36.777 1.00 95.75 435 GLY A N 1
ATOM 3465 C CA . GLY A 1 435 ? 11.036 10.801 -37.429 1.00 95.75 435 GLY A CA 1
ATOM 3466 C C . GLY A 1 435 ? 11.940 9.872 -36.615 1.00 95.75 435 GLY A C 1
ATOM 3467 O O . GLY A 1 435 ? 11.484 8.955 -35.929 1.00 95.75 435 GLY A O 1
ATOM 3468 N N . GLU A 1 436 ? 13.249 10.091 -36.731 1.00 97.25 436 GLU A N 1
ATOM 3469 C CA . GLU A 1 436 ? 14.280 9.293 -36.064 1.00 97.25 436 GLU A CA 1
ATOM 3470 C C . GLU A 1 436 ? 14.886 10.025 -34.859 1.00 97.25 436 GLU A C 1
ATOM 3472 O O . GLU A 1 436 ? 14.937 11.254 -34.816 1.00 97.25 436 GLU A O 1
ATOM 3477 N N . CYS A 1 437 ? 15.382 9.261 -33.886 1.00 97.44 437 CYS A N 1
ATOM 3478 C CA . CYS A 1 437 ? 16.172 9.786 -32.775 1.00 97.44 437 CYS A CA 1
ATOM 3479 C C . CYS A 1 437 ? 17.474 8.999 -32.658 1.00 97.44 437 CYS A C 1
ATOM 3481 O O . CYS A 1 437 ? 17.458 7.796 -32.395 1.00 97.44 437 CYS A O 1
ATOM 3483 N N . ASN A 1 438 ? 18.593 9.695 -32.850 1.00 96.12 438 ASN A N 1
ATOM 3484 C CA . ASN A 1 438 ? 19.935 9.158 -32.674 1.00 96.12 438 ASN A CA 1
ATOM 3485 C C . ASN A 1 438 ? 20.699 10.029 -31.659 1.00 96.12 438 ASN A C 1
ATOM 3487 O O . ASN A 1 438 ? 21.346 11.011 -32.052 1.00 96.12 438 ASN A O 1
ATOM 3491 N N . PRO A 1 439 ? 20.559 9.752 -30.353 1.00 94.00 439 PRO A N 1
ATOM 3492 C CA . PRO A 1 439 ? 21.370 10.419 -29.352 1.00 94.00 439 PRO A CA 1
ATOM 3493 C C . PRO A 1 439 ? 22.835 10.026 -29.543 1.00 94.00 439 PRO A C 1
ATOM 3495 O O . PRO A 1 439 ? 23.119 8.868 -29.780 1.00 94.00 439 PRO A O 1
ATOM 3498 N N . LYS A 1 440 ? 23.771 10.967 -29.381 1.00 93.44 440 LYS A N 1
ATOM 3499 C CA . LYS A 1 440 ? 25.215 10.686 -29.469 1.00 93.44 440 LYS A CA 1
ATOM 3500 C C . LYS A 1 440 ? 25.827 10.661 -28.064 1.00 93.44 440 LYS A C 1
ATOM 3502 O O . LYS A 1 440 ? 26.282 11.716 -27.611 1.00 93.44 440 LYS A O 1
ATOM 3507 N N . PRO A 1 441 ? 25.749 9.539 -27.322 1.00 94.50 441 PRO A N 1
ATOM 3508 C CA . PRO A 1 441 ? 26.371 9.429 -26.011 1.00 94.50 441 PRO A CA 1
ATOM 3509 C C . PRO A 1 441 ? 27.897 9.531 -26.091 1.00 94.50 441 PRO A C 1
ATOM 3511 O O . PRO A 1 441 ? 28.504 9.353 -27.145 1.00 94.50 441 PRO A O 1
ATOM 3514 N N . ASP A 1 442 ? 28.522 9.775 -24.939 1.00 91.19 442 ASP A N 1
ATOM 3515 C CA . ASP A 1 442 ? 29.985 9.796 -24.819 1.00 91.19 442 ASP A CA 1
ATOM 3516 C C . ASP A 1 442 ? 30.604 8.382 -24.936 1.00 91.19 442 ASP A C 1
ATOM 3518 O O . ASP A 1 442 ? 31.800 8.251 -25.201 1.00 91.19 442 ASP A O 1
ATOM 3522 N N . SER A 1 443 ? 29.800 7.331 -24.720 1.00 92.31 443 SER A N 1
ATOM 3523 C CA . SER A 1 443 ? 30.170 5.910 -24.797 1.00 92.31 443 SER A CA 1
ATOM 3524 C C . SER A 1 443 ? 28.971 5.074 -25.250 1.00 92.31 443 SER A C 1
ATOM 3526 O O . SER A 1 443 ? 27.838 5.403 -24.916 1.00 92.31 443 SER A O 1
ATOM 3528 N N . ASP A 1 444 ? 29.241 3.957 -25.918 1.00 88.12 444 ASP A N 1
ATOM 3529 C CA . ASP A 1 444 ? 28.319 2.830 -26.156 1.00 88.12 444 ASP A CA 1
ATOM 3530 C C . ASP A 1 444 ? 27.599 2.353 -24.877 1.00 88.12 444 ASP A C 1
ATOM 3532 O O . ASP A 1 444 ? 26.397 2.125 -24.901 1.00 88.12 444 ASP A O 1
ATOM 3536 N N . TYR A 1 445 ? 28.297 2.331 -23.735 1.00 90.50 445 TYR A N 1
ATOM 3537 C CA . TYR A 1 445 ? 27.740 1.931 -22.432 1.00 90.50 445 TYR A CA 1
ATOM 3538 C C . TYR A 1 445 ? 26.980 3.038 -21.671 1.00 90.50 445 TYR A C 1
ATOM 3540 O O . TYR A 1 445 ? 26.745 2.906 -20.462 1.00 90.50 445 TYR A O 1
ATOM 3548 N N . ASP A 1 446 ? 26.666 4.175 -22.298 1.00 93.50 446 ASP A N 1
ATOM 3549 C CA . ASP A 1 446 ? 25.907 5.241 -21.638 1.00 93.50 446 ASP A CA 1
ATOM 3550 C C . ASP A 1 446 ? 24.420 4.885 -21.588 1.00 93.50 446 ASP A C 1
ATOM 3552 O O . ASP A 1 446 ? 23.688 5.035 -22.552 1.00 93.50 446 ASP A O 1
ATOM 3556 N N . CYS A 1 447 ? 23.935 4.456 -20.430 1.00 95.75 447 CYS A N 1
ATOM 3557 C CA . CYS A 1 447 ? 22.538 4.057 -20.282 1.00 95.75 447 CYS A CA 1
ATOM 3558 C C . CYS A 1 447 ? 21.616 5.199 -19.830 1.00 95.75 447 CYS A C 1
ATOM 3560 O O . CYS A 1 447 ? 20.511 4.942 -19.356 1.00 95.75 447 CYS A O 1
ATOM 3562 N N . ARG A 1 448 ? 22.035 6.469 -19.909 1.00 95.75 448 ARG A N 1
ATOM 3563 C CA . ARG A 1 448 ? 21.187 7.593 -19.481 1.00 95.75 448 ARG A CA 1
ATOM 3564 C C . ARG A 1 448 ? 19.979 7.771 -20.404 1.00 95.75 448 ARG A C 1
ATOM 3566 O O . ARG A 1 448 ? 20.000 7.429 -21.582 1.00 95.75 448 ARG A O 1
ATOM 3573 N N . LEU A 1 449 ? 18.907 8.342 -19.852 1.00 96.62 449 LEU A N 1
ATOM 3574 C CA . LEU A 1 449 ? 17.710 8.705 -20.611 1.00 96.62 449 LEU A CA 1
ATOM 3575 C C . LEU A 1 449 ? 17.909 10.046 -21.332 1.00 96.62 449 LEU A C 1
ATOM 3577 O O . LEU A 1 449 ? 17.890 11.102 -20.688 1.00 96.62 449 LEU A O 1
ATOM 3581 N N . HIS A 1 450 ? 18.018 10.003 -22.657 1.00 97.31 450 HIS A N 1
ATOM 3582 C CA . HIS A 1 450 ? 18.067 11.158 -23.549 1.00 97.31 450 HIS A CA 1
ATOM 3583 C C . HIS A 1 450 ? 16.668 11.635 -23.940 1.00 97.31 450 HIS A C 1
ATOM 3585 O O . HIS A 1 450 ? 15.760 10.832 -24.131 1.00 97.31 450 HIS A O 1
ATOM 3591 N N . HIS A 1 451 ? 16.489 12.946 -24.077 1.00 97.75 451 HIS A N 1
ATOM 3592 C CA . HIS A 1 451 ? 15.248 13.552 -24.560 1.00 97.75 451 HIS A CA 1
ATOM 3593 C C . HIS A 1 451 ? 15.255 13.608 -26.092 1.00 97.75 451 HIS A C 1
ATOM 3595 O O . HIS A 1 451 ? 16.132 14.243 -26.664 1.00 97.75 451 HIS A O 1
ATOM 3601 N N . CYS A 1 452 ? 14.302 12.938 -26.746 1.00 97.62 452 CYS A N 1
ATOM 3602 C CA . CYS A 1 452 ? 14.205 12.929 -28.210 1.00 97.62 452 CYS A CA 1
ATOM 3603 C C . CYS A 1 452 ? 13.213 13.970 -28.725 1.00 97.62 452 CYS A C 1
ATOM 3605 O O . CYS A 1 452 ? 13.527 14.753 -29.619 1.00 97.62 452 CYS A O 1
ATOM 3607 N N . PHE A 1 453 ? 11.995 13.957 -28.177 1.00 97.00 453 PHE A N 1
ATOM 3608 C CA . PHE A 1 453 ? 10.874 14.710 -28.730 1.00 97.00 453 PHE A CA 1
ATOM 3609 C C . PHE A 1 453 ? 10.026 15.336 -27.628 1.00 97.00 453 PHE A C 1
ATOM 3611 O O . PHE A 1 453 ? 9.814 14.741 -26.569 1.00 97.00 453 PHE A O 1
ATOM 3618 N N . THR A 1 454 ? 9.491 16.514 -27.934 1.00 97.56 454 THR A N 1
ATOM 3619 C CA . THR A 1 454 ? 8.354 17.122 -27.244 1.00 97.56 454 THR A CA 1
ATOM 3620 C C . THR A 1 454 ? 7.374 17.577 -28.313 1.00 97.56 454 THR A C 1
ATOM 3622 O O . THR A 1 454 ? 7.734 18.396 -29.159 1.00 97.56 454 THR A O 1
ATOM 3625 N N . VAL A 1 455 ? 6.164 17.024 -28.304 1.00 97.38 455 VAL A N 1
ATOM 3626 C CA . VAL A 1 455 ? 5.156 17.255 -29.344 1.00 97.38 455 VAL A CA 1
ATOM 3627 C C . VAL A 1 455 ? 3.774 17.416 -28.724 1.00 97.38 455 VAL A C 1
ATOM 3629 O O . VAL A 1 455 ? 3.446 16.752 -27.744 1.00 97.38 455 VAL A O 1
ATOM 3632 N N . GLU A 1 456 ? 2.957 18.301 -29.284 1.00 97.38 456 GLU A N 1
ATOM 3633 C CA . GLU A 1 456 ? 1.531 18.354 -28.959 1.00 97.38 456 GLU A CA 1
ATOM 3634 C C . GLU A 1 456 ? 0.833 17.140 -29.577 1.00 97.38 456 GLU A C 1
ATOM 3636 O O . GLU A 1 456 ? 0.985 16.872 -30.767 1.00 97.38 456 GLU A O 1
ATOM 3641 N N . VAL A 1 457 ? 0.090 16.384 -28.769 1.00 97.38 457 VAL A N 1
ATOM 3642 C CA . VAL A 1 457 ? -0.626 15.201 -29.251 1.00 97.38 457 VAL A CA 1
ATOM 3643 C C . VAL A 1 457 ? -1.852 15.656 -30.053 1.00 97.38 457 VAL A C 1
ATOM 3645 O O . VAL A 1 457 ? -2.631 16.459 -29.533 1.00 97.38 457 VAL A O 1
ATOM 3648 N N . PRO A 1 458 ? -2.069 15.146 -31.283 1.00 96.75 458 PRO A N 1
ATOM 3649 C CA . PRO A 1 458 ? -3.238 15.504 -32.081 1.00 96.75 458 PRO A CA 1
ATOM 3650 C C . PRO A 1 458 ? -4.552 15.253 -31.333 1.00 96.75 458 PRO A C 1
ATOM 3652 O O . PRO A 1 458 ? -4.744 14.185 -30.747 1.00 96.75 458 PRO A O 1
ATOM 3655 N N . GLU A 1 459 ? -5.488 16.204 -31.407 1.00 95.69 459 GLU A N 1
ATOM 3656 C CA . GLU A 1 459 ? -6.811 16.085 -30.769 1.00 95.69 459 GLU A CA 1
ATOM 3657 C C . GLU A 1 459 ? -7.548 14.816 -31.215 1.00 95.69 459 GLU A C 1
ATOM 3659 O O . GLU A 1 459 ? -8.204 14.166 -30.411 1.00 95.69 459 GLU A O 1
ATOM 3664 N N . GLU A 1 460 ? -7.392 14.416 -32.480 1.00 96.38 460 GLU A N 1
ATOM 3665 C CA . GLU A 1 460 ? -7.986 13.193 -33.029 1.00 96.38 460 GLU A CA 1
ATOM 3666 C C . GLU A 1 460 ? -7.465 11.914 -32.363 1.00 96.38 460 GLU A C 1
ATOM 3668 O O . GLU A 1 460 ? -8.232 10.970 -32.177 1.00 96.38 460 GLU A O 1
ATOM 3673 N N . ALA A 1 461 ? -6.193 11.889 -31.949 1.00 94.75 461 ALA A N 1
ATOM 3674 C CA . ALA A 1 461 ? -5.624 10.765 -31.216 1.00 94.75 461 ALA A CA 1
ATOM 3675 C C . ALA A 1 461 ? -6.180 10.727 -29.788 1.00 94.75 461 ALA A C 1
ATOM 3677 O O . ALA A 1 461 ? -6.649 9.684 -29.328 1.00 94.75 461 ALA A O 1
ATOM 3678 N N . VAL A 1 462 ? -6.210 11.882 -29.116 1.00 96.12 462 VAL A N 1
ATOM 3679 C CA . VAL A 1 462 ? -6.735 12.009 -27.749 1.00 96.12 462 VAL A CA 1
ATOM 3680 C C . VAL A 1 462 ? -8.234 11.704 -27.683 1.00 96.12 462 VAL A C 1
ATOM 3682 O O . VAL A 1 462 ? -8.676 11.030 -26.755 1.00 96.12 462 VAL A O 1
ATOM 3685 N N . ALA A 1 463 ? -9.006 12.089 -28.703 1.00 94.62 463 ALA A N 1
ATOM 3686 C CA . ALA A 1 463 ? -10.449 11.856 -28.793 1.00 94.62 463 ALA A CA 1
ATOM 3687 C C . ALA A 1 463 ? -10.841 10.368 -28.763 1.00 94.62 463 ALA A C 1
ATOM 3689 O O . ALA A 1 463 ? -11.977 10.038 -28.425 1.00 94.62 463 ALA A O 1
ATOM 3690 N N . THR A 1 464 ? -9.915 9.455 -29.079 1.00 94.12 464 THR A N 1
ATOM 3691 C CA . THR A 1 464 ? -10.143 8.006 -28.939 1.00 94.12 464 THR A CA 1
ATOM 3692 C C . THR A 1 464 ? -10.078 7.519 -27.484 1.00 94.12 464 THR A C 1
ATOM 3694 O O . THR A 1 464 ? -10.358 6.351 -27.209 1.00 94.12 464 THR A O 1
ATOM 3697 N N . GLY A 1 465 ? -9.669 8.387 -26.552 1.00 94.12 465 GLY A N 1
ATOM 3698 C CA . GLY A 1 465 ? -9.348 8.042 -25.167 1.00 94.12 465 GLY A CA 1
ATOM 3699 C C . GLY A 1 465 ? -8.044 7.250 -25.026 1.00 94.12 465 GLY A C 1
ATOM 3700 O O . GLY A 1 465 ? -7.743 6.741 -23.943 1.00 94.12 465 GLY A O 1
ATOM 3701 N N . ARG A 1 466 ? -7.269 7.093 -26.110 1.00 95.31 466 ARG A N 1
ATOM 3702 C CA . ARG A 1 466 ? -6.026 6.314 -26.140 1.00 95.31 466 ARG A CA 1
ATOM 3703 C C . ARG A 1 466 ? -4.964 6.980 -27.011 1.00 95.31 466 ARG A C 1
ATOM 3705 O O . ARG A 1 466 ? -5.210 7.341 -28.153 1.00 95.31 466 ARG A O 1
ATOM 3712 N N . VAL A 1 467 ? -3.742 7.062 -26.501 1.00 96.31 467 VAL A N 1
ATOM 3713 C CA . VAL A 1 467 ? -2.569 7.513 -27.256 1.00 96.31 467 VAL A CA 1
ATOM 3714 C C . VAL A 1 467 ? -1.607 6.344 -27.383 1.00 96.31 467 VAL A C 1
ATOM 3716 O O . VAL A 1 467 ? -1.148 5.796 -26.384 1.00 96.31 467 VAL A O 1
ATOM 3719 N N . THR A 1 468 ? -1.313 5.952 -28.622 1.00 97.00 468 THR A N 1
ATOM 3720 C CA . THR A 1 468 ? -0.373 4.860 -28.916 1.00 97.00 468 THR A CA 1
ATOM 3721 C C . THR A 1 468 ? 1.004 5.437 -29.223 1.00 97.00 468 THR A C 1
ATOM 3723 O O . THR A 1 468 ? 1.115 6.359 -30.033 1.00 97.00 468 THR A O 1
ATOM 3726 N N . LEU A 1 469 ? 2.039 4.898 -28.582 1.00 97.25 469 LEU A N 1
ATOM 3727 C CA . LEU A 1 469 ? 3.437 5.079 -28.962 1.00 97.25 469 LEU A CA 1
ATOM 3728 C C . LEU A 1 469 ? 3.886 3.833 -29.713 1.00 97.25 469 LEU A C 1
ATOM 3730 O O . LEU A 1 469 ? 3.776 2.734 -29.178 1.00 97.25 469 LEU A O 1
ATOM 3734 N N . GLU A 1 470 ? 4.460 4.019 -30.895 1.00 97.81 470 GLU A N 1
ATOM 3735 C CA . GLU A 1 470 ? 5.155 2.963 -31.627 1.00 97.81 470 GLU A CA 1
ATOM 3736 C C . GLU A 1 470 ? 6.569 3.431 -31.961 1.00 97.81 470 GLU A C 1
ATOM 3738 O O . GLU A 1 470 ? 6.783 4.594 -32.301 1.00 97.81 470 GLU A O 1
ATOM 3743 N N . ALA A 1 471 ? 7.550 2.544 -31.844 1.00 97.88 471 ALA A N 1
ATOM 3744 C CA . ALA A 1 471 ? 8.939 2.860 -32.135 1.00 97.88 471 ALA A CA 1
ATOM 3745 C C . ALA A 1 471 ? 9.685 1.645 -32.687 1.00 97.88 471 ALA A C 1
ATOM 3747 O O . ALA A 1 471 ? 9.353 0.498 -32.383 1.00 97.88 471 ALA A O 1
ATOM 3748 N N . ARG A 1 472 ? 10.738 1.896 -33.471 1.00 97.94 472 ARG A N 1
ATOM 3749 C CA . ARG A 1 472 ? 11.652 0.853 -33.953 1.00 97.94 472 ARG A CA 1
ATOM 3750 C C . ARG A 1 472 ? 13.099 1.193 -33.624 1.00 97.94 472 ARG A C 1
ATOM 3752 O O . ARG A 1 472 ? 13.678 2.089 -34.244 1.00 97.94 472 ARG A O 1
ATOM 3759 N N . ALA A 1 473 ? 13.685 0.446 -32.696 1.00 97.81 473 ALA A N 1
ATOM 3760 C CA . ALA A 1 473 ? 15.107 0.523 -32.376 1.00 97.81 473 ALA A CA 1
ATOM 3761 C C . ALA A 1 473 ? 15.895 -0.414 -33.294 1.00 97.81 473 ALA A C 1
ATOM 3763 O O . ALA A 1 473 ? 15.500 -1.566 -33.459 1.00 97.81 473 ALA A O 1
ATOM 3764 N N . VAL A 1 474 ? 16.976 0.067 -33.905 1.00 97.75 474 VAL A N 1
ATOM 3765 C CA . VAL A 1 474 ? 17.825 -0.721 -34.812 1.00 97.75 474 VAL A CA 1
ATOM 3766 C C . VAL A 1 474 ? 19.265 -0.697 -34.339 1.00 97.75 474 VAL A C 1
ATOM 3768 O O . VAL A 1 474 ? 19.752 0.340 -33.893 1.00 97.75 474 VAL A O 1
ATOM 3771 N N . ARG A 1 475 ? 19.935 -1.842 -34.486 1.00 96.31 475 ARG A N 1
ATOM 3772 C CA . ARG A 1 475 ? 21.355 -2.045 -34.172 1.00 96.31 475 ARG A CA 1
ATOM 3773 C C . ARG A 1 475 ? 21.779 -1.793 -32.718 1.00 96.31 475 ARG A C 1
ATOM 3775 O O . ARG A 1 475 ? 22.954 -1.915 -32.436 1.00 96.31 475 ARG A O 1
ATOM 3782 N N . THR A 1 476 ? 20.849 -1.574 -31.795 1.00 95.81 476 THR A N 1
ATOM 3783 C CA . THR A 1 476 ? 21.153 -1.364 -30.374 1.00 95.81 476 THR A CA 1
ATOM 3784 C C . THR A 1 476 ? 21.324 -2.691 -29.626 1.00 95.81 476 THR A C 1
ATOM 3786 O O . THR A 1 476 ? 20.451 -3.566 -29.654 1.00 95.81 476 THR A O 1
ATOM 3789 N N . ASN A 1 477 ? 22.461 -2.886 -28.965 1.00 94.94 477 ASN A N 1
ATOM 3790 C CA . ASN A 1 477 ? 22.749 -4.061 -28.145 1.00 94.94 477 ASN A CA 1
ATOM 3791 C C . ASN A 1 477 ? 22.038 -4.041 -26.775 1.00 94.94 477 ASN A C 1
ATOM 3793 O O . ASN A 1 477 ? 21.297 -3.120 -26.479 1.00 94.94 477 ASN A O 1
ATOM 3797 N N . ASN A 1 478 ? 22.200 -5.079 -25.944 1.00 93.06 478 ASN A N 1
ATOM 3798 C CA . ASN A 1 478 ? 21.550 -5.212 -24.631 1.00 93.06 478 ASN A CA 1
ATOM 3799 C C . ASN A 1 478 ? 22.509 -5.063 -23.442 1.00 93.06 478 ASN A C 1
ATOM 3801 O O . ASN A 1 478 ? 22.524 -5.881 -22.516 1.00 93.06 478 ASN A O 1
ATOM 3805 N N . ASP A 1 479 ? 23.340 -4.036 -23.473 1.00 92.38 479 ASP A N 1
ATOM 3806 C CA . ASP A 1 479 ? 24.357 -3.754 -22.462 1.00 92.38 479 ASP A CA 1
ATOM 3807 C C . ASP A 1 479 ? 23.848 -2.897 -21.286 1.00 92.38 479 ASP A C 1
ATOM 3809 O O . ASP A 1 479 ? 24.563 -2.739 -20.295 1.00 92.38 479 ASP A O 1
ATOM 3813 N N . CYS A 1 480 ? 22.603 -2.418 -21.342 1.00 94.38 480 CYS A N 1
ATOM 3814 C CA . CYS A 1 480 ? 21.952 -1.666 -20.272 1.00 94.38 480 CYS A CA 1
ATOM 3815 C C . CYS A 1 480 ? 20.913 -2.499 -19.508 1.00 94.38 480 CYS A C 1
ATOM 3817 O O . CYS A 1 480 ? 20.081 -3.197 -20.093 1.00 94.38 480 CYS A O 1
ATOM 3819 N N . HIS A 1 481 ? 20.919 -2.366 -18.183 1.00 93.25 481 HIS A N 1
ATOM 3820 C CA . HIS A 1 481 ? 19.856 -2.814 -17.288 1.00 93.25 481 HIS A CA 1
ATOM 3821 C C . HIS A 1 481 ? 18.892 -1.654 -17.033 1.00 93.25 481 HIS A C 1
ATOM 3823 O O . HIS A 1 481 ? 19.343 -0.535 -16.797 1.00 93.25 481 HIS A O 1
ATOM 3829 N N . CYS A 1 482 ? 17.581 -1.904 -17.067 1.00 92.88 482 CYS A N 1
ATOM 3830 C CA . CYS A 1 482 ? 16.579 -0.862 -16.819 1.00 92.88 482 CYS A CA 1
ATOM 3831 C C . CYS A 1 482 ? 15.506 -1.312 -15.829 1.00 92.88 482 CYS A C 1
ATOM 3833 O O . CYS A 1 482 ? 14.910 -2.381 -15.971 1.00 92.88 482 CYS A O 1
ATOM 3835 N N . SER A 1 483 ? 15.198 -0.443 -14.870 1.00 89.62 483 SER A N 1
ATOM 3836 C CA . SER A 1 483 ? 14.127 -0.651 -13.903 1.00 89.62 483 SER A CA 1
ATOM 3837 C C . SER A 1 483 ? 12.876 0.105 -14.335 1.00 89.62 483 SER A C 1
ATOM 3839 O O . SER A 1 483 ? 12.864 1.335 -14.354 1.00 89.62 483 SER A O 1
ATOM 3841 N N . ARG A 1 484 ? 11.786 -0.611 -14.640 1.00 87.94 484 ARG A N 1
ATOM 3842 C CA . ARG A 1 484 ? 10.472 0.014 -14.907 1.00 87.94 484 ARG A CA 1
ATOM 3843 C C . ARG A 1 484 ? 9.858 0.654 -13.661 1.00 87.94 484 ARG A C 1
ATOM 3845 O O . ARG A 1 484 ? 9.080 1.599 -13.776 1.00 87.94 484 ARG A O 1
ATOM 3852 N N . ILE A 1 485 ? 10.210 0.154 -12.475 1.00 86.00 485 ILE A N 1
ATOM 3853 C CA . ILE A 1 485 ? 9.760 0.745 -11.211 1.00 86.00 485 ILE A CA 1
ATOM 3854 C C . ILE A 1 485 ? 10.481 2.069 -10.989 1.00 86.00 485 ILE A C 1
ATOM 3856 O O . ILE A 1 485 ? 9.833 3.080 -10.792 1.00 86.00 485 ILE A O 1
ATOM 3860 N N . HIS A 1 486 ? 11.807 2.107 -11.101 1.00 86.19 486 HIS A N 1
ATOM 3861 C CA . HIS A 1 486 ? 12.551 3.339 -10.827 1.00 86.19 486 HIS A CA 1
ATOM 3862 C C . HIS A 1 486 ? 12.613 4.301 -12.024 1.00 86.19 486 HIS A C 1
ATOM 3864 O O . HIS A 1 486 ? 12.980 5.459 -11.853 1.00 86.19 486 HIS A O 1
ATOM 3870 N N . GLY A 1 487 ? 12.283 3.842 -13.235 1.00 87.62 487 GLY A N 1
ATOM 3871 C CA . GLY A 1 487 ? 12.388 4.644 -14.455 1.00 87.62 487 GLY A CA 1
ATOM 3872 C C . GLY A 1 487 ? 13.831 5.028 -14.802 1.00 87.62 487 GLY A C 1
ATOM 3873 O O . GLY A 1 487 ? 14.060 6.062 -15.425 1.00 87.62 487 GLY A O 1
ATOM 3874 N N . ILE A 1 488 ? 14.809 4.222 -14.380 1.00 91.00 488 ILE A N 1
ATOM 3875 C CA . ILE A 1 488 ? 16.240 4.458 -14.611 1.00 91.00 488 ILE A CA 1
ATOM 3876 C C . ILE A 1 488 ? 16.872 3.278 -15.343 1.00 91.00 488 ILE A C 1
ATOM 3878 O O . ILE A 1 488 ? 16.414 2.140 -15.223 1.00 91.00 488 ILE A O 1
ATOM 3882 N N . CYS A 1 489 ? 17.957 3.564 -16.055 1.00 94.19 489 CYS A N 1
ATOM 3883 C CA . CYS A 1 489 ? 18.807 2.571 -16.690 1.00 94.19 489 CYS A CA 1
ATOM 3884 C C . CYS A 1 489 ? 20.270 2.800 -16.290 1.00 94.19 489 CYS A C 1
ATOM 3886 O O . CYS A 1 489 ? 20.690 3.932 -16.042 1.00 94.19 489 CYS A O 1
ATOM 3888 N N . TYR A 1 490 ? 21.040 1.721 -16.227 1.00 94.00 490 TYR A N 1
ATOM 3889 C CA . TYR A 1 490 ? 22.457 1.713 -15.868 1.00 94.00 490 TYR A CA 1
ATOM 3890 C C . TYR A 1 490 ? 23.183 0.605 -16.639 1.00 94.00 490 TYR A C 1
ATOM 3892 O O . TYR A 1 490 ? 22.570 -0.362 -17.090 1.00 94.00 490 TYR A O 1
ATOM 3900 N N . SER A 1 491 ? 24.492 0.755 -16.843 1.00 93.50 491 SER A N 1
ATOM 3901 C CA . SER A 1 491 ? 25.254 -0.179 -17.679 1.00 93.50 491 SER A CA 1
ATOM 3902 C C . SER A 1 491 ? 25.495 -1.509 -16.984 1.00 93.50 491 SER A C 1
ATOM 3904 O O . SER A 1 491 ? 25.585 -1.576 -15.759 1.00 93.50 491 SER A O 1
ATOM 3906 N N . ALA A 1 492 ? 25.688 -2.571 -17.764 1.00 89.06 492 ALA A N 1
ATOM 3907 C CA . ALA A 1 492 ? 26.086 -3.882 -17.259 1.00 89.06 492 ALA A CA 1
ATOM 3908 C C . ALA A 1 492 ? 27.397 -3.830 -16.457 1.00 89.06 492 ALA A C 1
ATOM 3910 O O . ALA A 1 492 ? 27.612 -4.661 -15.579 1.00 89.06 492 ALA A O 1
ATOM 3911 N N . ALA A 1 493 ? 28.263 -2.847 -16.724 1.00 87.12 493 ALA A N 1
ATOM 3912 C CA . ALA A 1 493 ? 29.470 -2.614 -15.942 1.00 87.12 493 ALA A CA 1
ATOM 3913 C C . ALA A 1 493 ? 29.165 -2.019 -14.557 1.00 87.12 493 ALA A C 1
ATOM 3915 O O . ALA A 1 493 ? 29.744 -2.475 -13.573 1.00 87.12 493 ALA A O 1
ATOM 3916 N N . ILE A 1 494 ? 28.256 -1.037 -14.470 1.00 87.44 494 ILE A N 1
ATOM 3917 C CA . ILE A 1 494 ? 27.784 -0.495 -13.183 1.00 87.44 494 ILE A CA 1
ATOM 3918 C C . ILE A 1 494 ? 27.055 -1.587 -12.407 1.00 87.44 494 ILE A C 1
ATOM 3920 O O . ILE A 1 494 ? 27.385 -1.815 -11.250 1.00 87.44 494 ILE A O 1
ATOM 3924 N N . ALA A 1 495 ? 26.167 -2.321 -13.080 1.00 85.81 495 ALA A N 1
ATOM 3925 C CA . ALA A 1 495 ? 25.466 -3.473 -12.535 1.00 85.81 495 ALA A CA 1
ATOM 3926 C C . ALA A 1 495 ? 26.463 -4.457 -11.905 1.00 85.81 495 ALA A C 1
ATOM 3928 O O . ALA A 1 495 ? 26.418 -4.688 -10.706 1.00 85.81 495 ALA A O 1
ATOM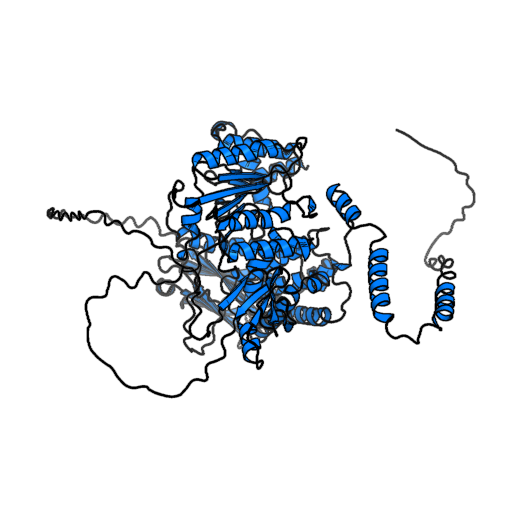 3929 N N . ALA A 1 496 ? 27.443 -4.947 -12.675 1.00 85.62 496 ALA A N 1
ATOM 3930 C CA . ALA A 1 496 ? 28.469 -5.874 -12.192 1.00 85.62 496 ALA A CA 1
ATOM 3931 C C . ALA A 1 496 ? 29.334 -5.299 -11.056 1.00 85.62 496 ALA A C 1
ATOM 3933 O O . ALA A 1 496 ? 29.802 -6.050 -10.199 1.00 85.62 496 ALA A O 1
ATOM 3934 N N . LEU A 1 497 ? 29.574 -3.983 -11.043 1.00 86.00 497 LEU A N 1
ATOM 3935 C CA . LEU A 1 497 ? 30.292 -3.316 -9.959 1.00 86.00 497 LEU A CA 1
ATOM 3936 C C . LEU A 1 497 ? 29.462 -3.294 -8.673 1.00 86.00 497 LEU A C 1
ATOM 3938 O O . LEU A 1 497 ? 30.016 -3.572 -7.613 1.00 86.00 497 LEU A O 1
ATOM 3942 N N . GLU A 1 498 ? 28.166 -3.003 -8.762 1.00 81.81 498 GLU A N 1
ATOM 3943 C CA . GLU A 1 498 ? 27.225 -3.087 -7.640 1.00 81.81 498 GLU A CA 1
ATOM 3944 C C . GLU A 1 498 ? 27.111 -4.534 -7.143 1.00 81.81 498 GLU A C 1
ATOM 3946 O O . GLU A 1 498 ? 27.239 -4.771 -5.940 1.00 81.81 498 GLU A O 1
ATOM 3951 N N . GLU A 1 499 ? 27.040 -5.521 -8.050 1.00 81.81 499 GLU A N 1
ATOM 3952 C CA . GLU A 1 499 ? 27.064 -6.937 -7.660 1.00 81.81 499 GLU A CA 1
ATOM 3953 C C . GLU A 1 499 ? 28.352 -7.312 -6.928 1.00 81.81 499 GLU A C 1
ATOM 3955 O O . GLU A 1 499 ? 28.324 -8.052 -5.946 1.00 81.81 499 GLU A O 1
ATOM 3960 N N . ALA A 1 500 ? 29.498 -6.802 -7.378 1.00 80.38 500 ALA A N 1
ATOM 3961 C CA . ALA A 1 500 ? 30.782 -7.085 -6.753 1.00 80.38 500 ALA A CA 1
ATOM 3962 C C . ALA A 1 500 ? 30.966 -6.353 -5.412 1.00 80.38 500 ALA A C 1
ATOM 3964 O O . ALA A 1 500 ? 31.567 -6.909 -4.491 1.00 80.38 500 ALA A O 1
ATOM 3965 N N . ALA A 1 501 ? 30.487 -5.111 -5.305 1.00 76.75 501 ALA A N 1
ATOM 3966 C CA . ALA A 1 501 ? 30.655 -4.265 -4.127 1.00 76.75 501 ALA A CA 1
ATOM 3967 C C . ALA A 1 501 ? 29.694 -4.651 -2.999 1.00 76.75 501 ALA A C 1
ATOM 3969 O O . ALA A 1 501 ? 30.098 -4.713 -1.836 1.00 76.75 501 ALA A O 1
ATOM 3970 N N . GLU A 1 502 ? 28.439 -4.927 -3.343 1.00 73.88 502 GLU A N 1
ATOM 3971 C CA . GLU A 1 502 ? 27.368 -5.193 -2.381 1.00 73.88 502 GLU A CA 1
ATOM 3972 C C . GLU A 1 502 ? 27.049 -6.690 -2.272 1.00 73.88 502 GLU A C 1
ATOM 3974 O O . GLU A 1 502 ? 26.349 -7.120 -1.355 1.00 73.88 502 GLU A O 1
ATOM 3979 N N . GLY A 1 503 ? 27.610 -7.509 -3.170 1.00 65.12 503 GLY A N 1
ATOM 3980 C CA . GLY A 1 503 ? 27.279 -8.924 -3.290 1.00 65.12 503 GLY A CA 1
ATOM 3981 C C . GLY A 1 503 ? 25.904 -9.155 -3.915 1.00 65.12 503 GLY A C 1
ATOM 3982 O O . GLY A 1 503 ? 25.430 -10.283 -3.898 1.00 65.12 503 GLY A O 1
ATOM 3983 N N . GLU A 1 504 ? 25.225 -8.124 -4.411 1.00 66.50 504 GLU A N 1
ATOM 3984 C CA . GLU A 1 504 ? 23.842 -8.220 -4.864 1.00 66.50 504 GLU A CA 1
ATOM 3985 C C . GLU A 1 504 ? 23.766 -8.579 -6.340 1.00 66.50 504 GLU A C 1
ATOM 3987 O O . GLU A 1 504 ? 24.196 -7.818 -7.186 1.00 66.50 504 GLU A O 1
ATOM 3992 N N . LYS A 1 505 ? 23.154 -9.707 -6.683 1.00 74.50 505 LYS A N 1
ATOM 3993 C CA . LYS A 1 505 ? 22.904 -10.008 -8.093 1.00 74.50 505 LYS A CA 1
ATOM 3994 C C . LYS A 1 505 ? 21.831 -9.062 -8.650 1.00 74.50 505 LYS A C 1
ATOM 3996 O O . LYS A 1 505 ? 20.709 -9.053 -8.139 1.00 74.50 505 LYS A O 1
ATOM 4001 N N . VAL A 1 506 ? 22.131 -8.374 -9.743 1.00 75.88 506 VAL A N 1
ATOM 4002 C CA . VAL A 1 506 ? 21.216 -7.504 -10.477 1.00 75.88 506 VAL A CA 1
ATOM 4003 C C . VAL A 1 506 ? 20.012 -8.307 -10.955 1.00 75.88 506 VAL A C 1
ATOM 4005 O O . VAL A 1 506 ? 20.078 -9.480 -11.331 1.00 75.88 506 VAL A O 1
ATOM 4008 N N . THR A 1 507 ? 18.859 -7.670 -10.856 1.00 75.81 507 THR A N 1
ATOM 4009 C CA . THR A 1 507 ? 17.542 -8.272 -11.088 1.00 75.81 507 THR A CA 1
ATOM 4010 C C . THR A 1 507 ? 16.764 -7.535 -12.169 1.00 75.81 507 THR A C 1
ATOM 4012 O O . THR A 1 507 ? 15.769 -8.060 -12.662 1.00 75.81 507 THR A O 1
ATOM 4015 N N . ASP A 1 508 ? 17.215 -6.339 -12.559 1.00 85.44 508 ASP A N 1
ATOM 4016 C CA . ASP A 1 508 ? 16.638 -5.630 -13.693 1.00 85.44 508 ASP A CA 1
ATOM 4017 C C . ASP A 1 508 ? 17.028 -6.341 -14.994 1.00 85.44 508 ASP A C 1
ATOM 4019 O O . ASP A 1 508 ? 18.194 -6.720 -15.163 1.00 85.44 508 ASP A O 1
ATOM 4023 N N . PRO A 1 509 ? 16.087 -6.533 -15.931 1.00 86.56 509 PRO A N 1
ATOM 4024 C CA . PRO A 1 509 ? 16.396 -7.175 -17.195 1.00 86.56 509 PRO A CA 1
ATOM 4025 C C . PRO A 1 509 ? 17.264 -6.275 -18.076 1.00 86.56 509 PRO A C 1
ATOM 4027 O O . PRO A 1 509 ? 17.279 -5.047 -17.941 1.00 86.56 509 PRO A O 1
ATOM 4030 N N . ARG A 1 510 ? 17.987 -6.914 -18.999 1.00 91.38 510 ARG A N 1
ATOM 4031 C CA . ARG A 1 510 ? 18.777 -6.229 -20.022 1.00 91.38 510 ARG A CA 1
ATOM 4032 C C . ARG A 1 510 ? 17.903 -5.871 -21.208 1.00 91.38 510 ARG A C 1
ATOM 4034 O O . ARG A 1 510 ? 17.244 -6.751 -21.764 1.00 91.38 510 ARG A O 1
ATOM 4041 N N . TYR A 1 511 ? 17.937 -4.611 -21.608 1.00 92.75 511 TYR A N 1
ATOM 4042 C CA . TYR A 1 511 ? 17.118 -4.099 -22.700 1.00 92.75 511 TYR A CA 1
ATOM 4043 C C . TYR A 1 511 ? 17.974 -3.739 -23.898 1.00 92.75 511 TYR A C 1
ATOM 4045 O O . TYR A 1 511 ? 19.043 -3.174 -23.727 1.00 92.75 511 TYR A O 1
ATOM 4053 N N . GLY A 1 512 ? 17.466 -4.025 -25.092 1.00 93.88 512 GLY A N 1
ATOM 4054 C CA . GLY A 1 512 ? 17.987 -3.515 -26.359 1.00 93.88 512 GLY A CA 1
ATOM 4055 C C . GLY A 1 512 ? 17.356 -2.185 -26.742 1.00 93.88 512 GLY A C 1
ATOM 4056 O O . GLY A 1 512 ? 17.877 -1.449 -27.568 1.00 93.88 512 GLY A O 1
ATOM 4057 N N . ALA A 1 513 ? 16.223 -1.855 -26.129 1.00 96.12 513 ALA A N 1
ATOM 4058 C CA . ALA A 1 513 ? 15.587 -0.555 -26.233 1.00 96.12 513 ALA A CA 1
ATOM 4059 C C . ALA A 1 513 ? 14.725 -0.312 -24.998 1.00 96.12 513 ALA A C 1
ATOM 4061 O O . ALA A 1 513 ? 14.030 -1.221 -24.539 1.00 96.12 513 ALA A O 1
ATOM 4062 N N . PHE A 1 514 ? 14.742 0.915 -24.486 1.00 96.50 514 PHE A N 1
ATOM 4063 C CA . PHE A 1 514 ? 13.910 1.334 -23.365 1.00 96.50 514 PHE A CA 1
ATOM 4064 C C . PHE A 1 514 ? 13.505 2.796 -23.540 1.00 96.50 514 PHE A C 1
ATOM 4066 O O . PHE A 1 514 ? 14.355 3.666 -23.728 1.00 96.50 514 PHE A O 1
ATOM 4073 N N . LEU A 1 515 ? 12.202 3.058 -23.517 1.00 96.69 515 LEU A N 1
ATOM 4074 C CA . LEU A 1 515 ? 11.604 4.357 -23.778 1.00 96.69 515 LEU A CA 1
ATOM 4075 C C . LEU A 1 515 ? 10.635 4.717 -22.653 1.00 96.69 515 LEU A C 1
ATOM 4077 O O . LEU A 1 515 ? 9.924 3.859 -22.124 1.00 96.69 515 LEU A O 1
ATOM 4081 N N . VAL A 1 516 ? 10.593 6.006 -22.334 1.00 96.06 516 VAL A N 1
ATOM 4082 C CA . VAL A 1 516 ? 9.672 6.609 -21.369 1.00 96.06 516 VAL A CA 1
ATOM 4083 C C . VAL A 1 516 ? 8.844 7.657 -22.098 1.00 96.06 516 VAL A C 1
ATOM 4085 O O . VAL A 1 516 ? 9.394 8.626 -22.629 1.00 96.06 516 VAL A O 1
ATOM 4088 N N . LEU A 1 517 ? 7.532 7.448 -22.138 1.00 96.56 517 LEU A N 1
ATOM 4089 C CA . LEU A 1 517 ? 6.556 8.405 -22.640 1.00 96.56 517 LEU A CA 1
ATOM 4090 C C . LEU A 1 517 ? 5.904 9.113 -21.458 1.00 96.56 517 LEU A C 1
ATOM 4092 O O . LEU A 1 517 ? 5.265 8.463 -20.635 1.00 96.56 517 LEU A O 1
ATOM 4096 N N . THR A 1 518 ? 6.001 10.436 -21.428 1.00 96.31 518 THR A N 1
ATOM 4097 C CA . THR A 1 518 ? 5.278 11.279 -20.474 1.00 96.31 518 THR A CA 1
ATOM 4098 C C . THR A 1 518 ? 4.263 12.127 -21.233 1.00 96.31 518 THR A C 1
ATOM 4100 O O . THR A 1 518 ? 4.643 12.875 -22.132 1.00 96.31 518 THR A O 1
ATOM 4103 N N . LEU A 1 519 ? 2.981 12.025 -20.893 1.00 96.81 519 LEU A N 1
ATOM 4104 C CA . LEU A 1 519 ? 1.910 12.875 -21.408 1.00 96.81 519 LEU A CA 1
ATOM 4105 C C . LEU A 1 519 ? 1.559 13.906 -20.338 1.00 96.81 519 LEU A C 1
ATOM 4107 O O . LEU A 1 519 ? 0.964 13.574 -19.314 1.00 96.81 519 LEU A O 1
ATOM 4111 N N . THR A 1 520 ? 1.933 15.158 -20.578 1.00 96.81 520 THR A N 1
ATOM 4112 C CA . THR A 1 520 ? 1.654 16.272 -19.670 1.00 96.81 520 THR A CA 1
ATOM 4113 C C . THR A 1 520 ? 0.451 17.050 -20.191 1.00 96.81 520 THR A C 1
ATOM 4115 O O . THR A 1 520 ? 0.513 17.542 -21.322 1.00 96.81 520 THR A O 1
ATOM 4118 N N . PRO A 1 521 ? -0.633 17.195 -19.419 1.00 96.00 521 PRO A N 1
ATOM 4119 C CA . PRO A 1 521 ? -1.780 17.961 -19.863 1.00 96.00 521 PRO A CA 1
ATOM 4120 C C . PRO A 1 521 ? -1.436 19.447 -19.949 1.00 96.00 521 PRO A C 1
ATOM 4122 O O . PRO A 1 521 ? -0.751 20.015 -19.095 1.00 96.00 521 PRO A O 1
ATOM 4125 N N . VAL A 1 522 ? -1.909 20.089 -21.009 1.00 95.31 522 VAL A N 1
ATOM 4126 C CA . VAL A 1 522 ? -1.798 21.529 -21.211 1.00 95.31 522 VAL A CA 1
ATOM 4127 C C . VAL A 1 522 ? -2.996 22.156 -20.526 1.00 95.31 522 VAL A C 1
ATOM 4129 O O . VAL A 1 522 ? -4.129 21.961 -20.965 1.00 95.31 522 VAL A O 1
ATOM 4132 N N . ALA A 1 523 ? -2.749 22.914 -19.454 1.00 86.81 523 ALA A N 1
ATOM 4133 C CA . ALA A 1 523 ? -3.798 23.676 -18.791 1.00 86.81 523 ALA A CA 1
ATOM 4134 C C . ALA A 1 523 ? -4.572 24.468 -19.850 1.00 86.81 523 ALA A C 1
ATOM 4136 O O . ALA A 1 523 ? -3.965 25.245 -20.596 1.00 86.81 523 ALA A O 1
ATOM 4137 N N . ALA A 1 524 ? -5.888 24.238 -19.935 1.00 77.19 524 ALA A N 1
ATOM 4138 C CA . ALA A 1 524 ? -6.751 24.945 -20.866 1.00 77.19 524 ALA A CA 1
ATOM 4139 C C . ALA A 1 524 ? -6.472 26.436 -20.700 1.00 77.19 524 ALA A C 1
ATOM 4141 O O . ALA A 1 524 ? -6.697 27.004 -19.629 1.00 77.19 524 ALA A O 1
ATOM 4142 N N . ASN A 1 525 ? -5.869 27.040 -21.725 1.00 65.12 525 ASN A N 1
ATOM 4143 C CA . ASN A 1 525 ? -5.398 28.411 -21.660 1.00 65.12 525 ASN A CA 1
ATOM 4144 C C . ASN A 1 525 ? -6.608 29.272 -21.273 1.00 65.12 525 ASN A C 1
ATOM 4146 O O . ASN A 1 525 ? -7.526 29.462 -22.074 1.00 65.12 525 ASN A O 1
ATOM 4150 N N . SER A 1 526 ? -6.629 29.780 -20.038 1.00 55.84 526 SER A N 1
ATOM 4151 C CA . SER A 1 526 ? -7.748 30.539 -19.457 1.00 55.84 526 SER A CA 1
ATOM 4152 C C . SER A 1 526 ? -8.010 31.873 -20.175 1.00 55.84 526 SER A C 1
ATOM 4154 O O . SER A 1 526 ? -8.858 32.665 -19.770 1.00 55.84 526 SER A O 1
ATOM 4156 N N . SER A 1 527 ? -7.294 32.120 -21.274 1.00 48.19 527 SER A N 1
ATOM 4157 C CA . SER A 1 527 ? -7.419 33.250 -22.182 1.00 48.19 527 SER A CA 1
ATOM 4158 C C . SER A 1 527 ? -8.536 33.111 -23.219 1.00 48.19 527 SER A C 1
ATOM 4160 O O . SER A 1 527 ? -8.881 34.116 -23.840 1.00 48.19 527 SER A O 1
ATOM 4162 N N . ARG A 1 528 ? -9.178 31.943 -23.381 1.00 47.50 528 ARG A N 1
ATOM 4163 C CA . ARG A 1 528 ? -10.504 31.883 -24.024 1.00 47.50 528 ARG A CA 1
ATOM 4164 C C . ARG A 1 528 ? -11.579 32.231 -22.993 1.00 47.50 528 ARG A C 1
ATOM 4166 O O . ARG A 1 528 ? -12.361 31.378 -22.587 1.00 47.50 528 ARG A O 1
ATOM 4173 N N . GLN A 1 529 ? -11.636 33.502 -22.582 1.00 44.75 529 GLN A N 1
ATOM 4174 C CA . GLN A 1 529 ? -12.922 34.037 -22.142 1.00 44.75 529 GLN A CA 1
ATOM 4175 C C . GLN A 1 529 ? -13.869 33.883 -23.338 1.00 44.75 529 GLN A C 1
ATOM 4177 O O . GLN A 1 529 ? -13.545 34.415 -24.404 1.00 44.75 529 GLN A O 1
ATOM 4182 N N . PRO A 1 530 ? -14.980 33.135 -23.230 1.00 47.66 530 PRO A N 1
ATOM 4183 C CA . PRO A 1 530 ? -16.002 33.209 -24.256 1.00 47.66 530 PRO A CA 1
ATOM 4184 C C . PRO A 1 530 ? -16.380 34.686 -24.380 1.00 47.66 530 PRO A C 1
ATOM 4186 O O . PRO A 1 530 ? -16.706 35.321 -23.372 1.00 47.66 530 PRO A O 1
ATOM 4189 N N . GLU A 1 531 ? -16.269 35.255 -25.586 1.00 46.31 531 GLU A N 1
ATOM 4190 C CA . GLU A 1 531 ? -16.908 36.540 -25.860 1.00 46.31 531 GLU A CA 1
ATOM 4191 C C . GLU A 1 531 ? -18.347 36.435 -25.343 1.00 46.31 531 GLU A C 1
ATOM 4193 O O . GLU A 1 531 ? -18.995 35.410 -25.587 1.00 46.31 531 GLU A O 1
ATOM 4198 N N . PRO A 1 532 ? -18.825 37.415 -24.557 1.00 46.47 532 PRO A N 1
ATOM 4199 C CA . PRO A 1 532 ? -20.149 37.344 -23.970 1.00 46.47 532 PRO A CA 1
ATOM 4200 C C . PRO A 1 532 ? -21.150 37.186 -25.109 1.00 46.47 532 PRO A C 1
ATOM 4202 O O . PRO A 1 532 ? -21.357 38.112 -25.890 1.00 46.47 532 PRO A O 1
ATOM 4205 N N . ALA A 1 533 ? -21.736 35.994 -25.221 1.00 45.88 533 ALA A N 1
ATOM 4206 C CA . ALA A 1 533 ? -22.843 35.762 -26.124 1.00 45.88 533 ALA A CA 1
ATOM 4207 C C . ALA A 1 533 ? -23.931 36.773 -25.750 1.00 45.88 533 ALA A C 1
ATOM 4209 O O . ALA A 1 533 ? -24.380 36.804 -24.601 1.00 45.88 533 ALA A O 1
ATOM 4210 N N . GLU A 1 534 ? -24.301 37.638 -26.694 1.00 45.59 534 GLU A N 1
ATOM 4211 C CA . GLU A 1 534 ? -25.439 38.538 -26.551 1.00 45.59 534 GLU A CA 1
ATOM 4212 C C . GLU A 1 534 ? -26.682 37.683 -26.276 1.00 45.59 534 GLU A C 1
ATOM 4214 O O . GLU A 1 534 ? -27.211 37.001 -27.152 1.00 45.59 534 GLU A O 1
ATOM 4219 N N . ILE A 1 535 ? -27.112 37.669 -25.014 1.00 41.94 535 ILE A N 1
ATOM 4220 C CA . ILE A 1 535 ? -28.361 37.045 -24.593 1.00 41.94 535 ILE A CA 1
ATOM 4221 C C . ILE A 1 535 ? -29.487 37.962 -25.077 1.00 41.94 535 ILE A C 1
ATOM 4223 O O . ILE A 1 535 ? -29.754 39.002 -24.471 1.00 41.94 535 ILE A O 1
ATOM 4227 N N . GLU A 1 536 ? -30.150 37.584 -26.170 1.00 44.16 536 GLU A N 1
ATOM 4228 C CA . GLU A 1 536 ? -31.450 38.157 -26.518 1.00 44.16 536 GLU A CA 1
ATOM 4229 C C . GLU A 1 536 ? -32.507 37.737 -25.475 1.00 44.16 536 GLU A C 1
ATOM 4231 O O . GLU A 1 536 ? -32.588 36.560 -25.106 1.00 44.16 536 GLU A O 1
ATOM 4236 N N . PRO A 1 537 ? -33.341 38.670 -24.981 1.00 43.56 537 PRO A N 1
ATOM 4237 C CA . PRO A 1 537 ? -34.344 38.377 -23.968 1.00 43.56 537 PRO A CA 1
ATOM 4238 C C . PRO A 1 537 ? -35.611 37.809 -24.619 1.00 43.56 537 PRO A C 1
ATOM 4240 O O . PRO A 1 537 ? -36.461 38.566 -25.087 1.00 43.56 537 PRO A O 1
ATOM 4243 N N . ASN A 1 538 ? -35.780 36.485 -24.599 1.00 39.78 538 ASN A N 1
ATOM 4244 C CA . ASN A 1 538 ? -37.059 35.858 -24.939 1.00 39.78 538 ASN A CA 1
ATOM 4245 C C . ASN A 1 538 ? -37.880 35.516 -23.687 1.00 39.78 538 ASN A C 1
ATOM 4247 O O . ASN A 1 538 ? -37.568 34.609 -22.925 1.00 39.78 538 ASN A O 1
ATOM 4251 N N . GLN A 1 539 ? -38.891 36.365 -23.502 1.00 41.09 539 GLN A N 1
ATOM 4252 C CA . GLN A 1 539 ? -40.296 36.111 -23.163 1.00 41.09 539 GLN A CA 1
ATOM 4253 C C . GLN A 1 539 ? -40.692 34.817 -22.427 1.00 41.09 539 GLN A C 1
ATOM 4255 O O . GLN A 1 539 ? -40.511 33.712 -22.920 1.00 41.09 539 GLN A O 1
ATOM 4260 N N . GLU A 1 540 ? -41.357 35.055 -21.287 1.00 47.88 540 GLU A N 1
ATOM 4261 C CA . GLU A 1 540 ? -42.586 34.411 -20.790 1.00 47.88 540 GLU A CA 1
ATOM 4262 C C . GLU A 1 540 ? -42.867 32.966 -21.225 1.00 47.88 540 GLU A C 1
ATOM 4264 O O . GLU A 1 540 ? -43.418 32.742 -22.299 1.00 47.88 540 GLU A O 1
ATOM 4269 N N . GLU A 1 541 ? -42.710 32.013 -20.300 1.00 39.09 541 GLU A N 1
ATOM 4270 C CA . GLU A 1 541 ? -43.577 30.832 -20.276 1.00 39.09 541 GLU A CA 1
ATOM 4271 C C . GLU A 1 541 ? -44.084 30.515 -18.866 1.00 39.09 541 GLU A C 1
ATOM 4273 O O . GLU A 1 541 ? -43.452 30.790 -17.846 1.00 39.09 541 GLU A O 1
ATOM 4278 N N . ALA A 1 542 ? -45.316 30.014 -18.866 1.00 38.09 542 ALA A N 1
ATOM 4279 C CA . ALA A 1 542 ? -46.268 30.016 -17.778 1.00 38.09 542 ALA A CA 1
ATOM 4280 C C . ALA A 1 542 ? -46.014 28.930 -16.726 1.00 38.09 542 ALA A C 1
ATOM 4282 O O . ALA A 1 542 ? -45.660 27.790 -17.023 1.00 38.09 542 ALA A O 1
ATOM 4283 N N . GLU A 1 543 ? -46.346 29.284 -15.486 1.00 40.97 543 GLU A N 1
ATOM 4284 C CA . GLU A 1 543 ? -46.578 28.352 -14.393 1.00 40.97 543 GLU A CA 1
ATOM 4285 C C . GLU A 1 543 ? -47.757 27.421 -14.724 1.00 40.97 543 GLU A C 1
ATOM 4287 O O . GLU A 1 543 ? -48.911 27.847 -14.804 1.00 40.97 543 GLU A O 1
ATOM 4292 N N . THR A 1 544 ? -47.496 26.120 -14.829 1.00 36.34 544 THR A N 1
ATOM 4293 C CA . THR A 1 544 ? -48.529 25.095 -14.640 1.00 36.34 544 THR A CA 1
ATOM 4294 C C . THR A 1 544 ? -48.135 24.200 -13.480 1.00 36.34 544 THR A C 1
ATOM 4296 O O . THR A 1 544 ? -47.339 23.273 -13.619 1.00 36.34 544 THR A O 1
ATOM 4299 N N . GLY A 1 545 ? -48.711 24.498 -12.316 1.00 38.38 545 GLY A N 1
ATOM 4300 C CA . GLY A 1 545 ? -48.687 23.625 -11.154 1.00 38.38 545 GLY A CA 1
ATOM 4301 C C . GLY A 1 545 ? -49.528 22.373 -11.393 1.00 38.38 545 GLY A C 1
ATOM 4302 O O . GLY A 1 545 ? -50.713 22.456 -11.716 1.00 38.38 545 GLY A O 1
ATOM 4303 N N . VAL A 1 546 ? -48.922 21.208 -11.177 1.00 36.41 546 VAL A N 1
ATOM 4304 C CA . VAL A 1 546 ? -49.629 19.935 -11.025 1.00 36.41 546 VAL A CA 1
ATOM 4305 C C . VAL A 1 546 ? -49.247 19.371 -9.664 1.00 36.41 546 VAL A C 1
ATOM 4307 O O . VAL A 1 546 ? -48.169 18.815 -9.472 1.00 36.41 546 VAL A O 1
ATOM 4310 N N . GLY A 1 547 ? -50.137 19.575 -8.695 1.00 34.38 547 GLY A N 1
ATOM 4311 C CA . GLY A 1 547 ? -50.080 18.918 -7.398 1.00 34.38 547 GLY A CA 1
ATOM 4312 C C . GLY A 1 547 ? -50.636 17.501 -7.501 1.00 34.38 547 GLY A C 1
ATOM 4313 O O . GLY A 1 547 ? -51.791 17.317 -7.881 1.00 34.38 547 GLY A O 1
ATOM 4314 N N . CYS A 1 548 ? -49.840 16.511 -7.105 1.00 30.67 548 CYS A N 1
ATOM 4315 C CA . CYS A 1 548 ? -50.313 15.157 -6.832 1.00 30.67 548 CYS A CA 1
ATOM 4316 C C . CYS A 1 548 ? -50.291 14.920 -5.319 1.00 30.67 548 CYS A C 1
ATOM 4318 O O . CYS A 1 548 ? -49.241 14.738 -4.709 1.00 30.67 548 CYS A O 1
ATOM 4320 N N . SER A 1 549 ? -51.483 14.954 -4.723 1.00 32.09 549 SER A N 1
ATOM 4321 C CA . SER A 1 549 ? -51.764 14.530 -3.352 1.00 32.09 549 SER A CA 1
ATOM 4322 C C . SER A 1 549 ? -52.123 13.046 -3.364 1.00 32.09 549 SER A C 1
ATOM 4324 O O . SER A 1 549 ? -53.142 12.666 -3.940 1.00 32.09 549 SER A O 1
ATOM 4326 N N . CYS A 1 550 ? -51.312 12.216 -2.710 1.00 28.27 550 CYS A N 1
ATOM 4327 C CA . CYS A 1 550 ? -51.650 10.830 -2.399 1.00 28.27 550 CYS A CA 1
ATOM 4328 C C . CYS A 1 550 ? -51.814 10.698 -0.882 1.00 28.27 550 CYS A C 1
ATOM 4330 O O . CYS A 1 550 ? -50.853 10.471 -0.154 1.00 28.27 550 CYS A O 1
ATOM 4332 N N . GLN A 1 551 ? -53.048 10.851 -0.403 1.00 33.62 551 GLN A N 1
ATOM 4333 C CA . GLN A 1 551 ? -53.452 10.362 0.913 1.00 33.62 551 GLN A CA 1
ATOM 4334 C C . GLN A 1 551 ? -53.959 8.925 0.760 1.00 33.62 551 GLN A C 1
ATOM 4336 O O . GLN A 1 551 ? -54.965 8.698 0.089 1.00 33.62 551 GLN A O 1
ATOM 4341 N N . GLN A 1 552 ? -53.305 7.963 1.414 1.00 35.50 552 GLN A N 1
ATOM 4342 C CA . GLN A 1 552 ? -53.915 6.677 1.755 1.00 35.50 552 GLN A CA 1
ATOM 4343 C C . GLN A 1 552 ? -53.617 6.300 3.220 1.00 35.50 552 GLN A C 1
ATOM 4345 O O . GLN A 1 552 ? -52.573 6.686 3.747 1.00 35.50 552 GLN A O 1
ATOM 4350 N N . PRO A 1 553 ? -54.554 5.608 3.899 1.00 36.75 553 PRO A N 1
ATOM 4351 C CA . PRO A 1 553 ? -54.490 5.311 5.331 1.00 36.75 553 PRO A CA 1
ATOM 4352 C C . PRO A 1 553 ? -53.628 4.070 5.642 1.00 36.75 553 PRO A C 1
ATOM 4354 O O . PRO A 1 553 ? -53.391 3.248 4.755 1.00 36.75 553 PRO A O 1
ATOM 4357 N N . PRO A 1 554 ? -53.187 3.882 6.902 1.00 36.00 554 PRO A N 1
ATOM 4358 C CA . PRO A 1 554 ? -52.285 2.793 7.264 1.00 36.00 554 PRO A CA 1
ATOM 4359 C C . PRO A 1 554 ? -53.022 1.446 7.319 1.00 36.00 554 PRO A C 1
ATOM 4361 O O . PRO A 1 554 ? -53.951 1.266 8.109 1.00 36.00 554 PRO A O 1
ATOM 4364 N N . MET A 1 555 ? -52.576 0.473 6.518 1.00 30.22 555 MET A N 1
ATOM 4365 C CA . MET A 1 555 ? -52.902 -0.938 6.735 1.00 30.22 555 MET A CA 1
ATOM 4366 C C . MET A 1 555 ? -51.974 -1.518 7.803 1.00 30.22 555 MET A C 1
ATOM 4368 O O . MET A 1 555 ? -50.751 -1.446 7.709 1.00 30.22 555 MET A O 1
ATOM 4372 N N . THR A 1 556 ? -52.573 -2.108 8.831 1.00 32.81 556 THR A N 1
ATOM 4373 C CA . THR A 1 556 ? -51.886 -2.877 9.867 1.00 32.81 556 THR A CA 1
ATOM 4374 C C . THR A 1 556 ? -51.744 -4.325 9.398 1.00 32.81 556 THR A C 1
ATOM 4376 O O . THR A 1 556 ? -52.724 -5.062 9.341 1.00 32.81 556 THR A O 1
ATOM 4379 N N . CYS A 1 557 ? -50.520 -4.752 9.076 1.00 27.19 557 CYS A N 1
ATOM 4380 C CA . CYS A 1 557 ? -50.200 -6.165 8.861 1.00 27.19 557 CYS A CA 1
ATOM 4381 C C . CYS A 1 557 ? -49.690 -6.785 10.165 1.00 27.19 557 CYS A C 1
ATOM 4383 O O . CYS A 1 557 ? -48.651 -6.400 10.701 1.00 27.19 557 CYS A O 1
ATOM 4385 N N . SER A 1 558 ? -50.434 -7.760 10.678 1.00 32.06 558 SER A N 1
ATOM 4386 C CA . SER A 1 558 ? -50.032 -8.611 11.796 1.00 32.06 558 SER A CA 1
ATOM 4387 C C . SER A 1 558 ? -49.003 -9.631 11.296 1.00 32.06 558 SER A C 1
ATOM 4389 O O . SER A 1 558 ? -49.298 -10.428 10.409 1.00 32.06 558 SER A O 1
ATOM 4391 N N . ARG A 1 559 ? -47.787 -9.607 11.854 1.00 30.41 559 ARG A N 1
ATOM 4392 C CA . ARG A 1 559 ? -46.748 -10.616 11.598 1.00 30.41 559 ARG A CA 1
ATOM 4393 C C . ARG A 1 559 ? -47.118 -11.942 12.271 1.00 30.41 559 ARG A C 1
ATOM 4395 O O . ARG A 1 559 ? -47.272 -11.989 13.489 1.00 30.41 559 ARG A O 1
ATOM 4402 N N . ALA A 1 560 ? -47.197 -13.011 11.483 1.00 32.47 560 ALA A N 1
ATOM 4403 C CA . ALA A 1 560 ? -46.962 -14.378 11.947 1.00 32.47 560 ALA A CA 1
ATOM 4404 C C . ALA A 1 560 ? -45.445 -14.683 11.872 1.00 32.47 560 ALA A C 1
ATOM 4406 O O . ALA A 1 560 ? -44.753 -14.061 11.060 1.00 32.47 560 ALA A O 1
ATOM 4407 N N . PRO A 1 561 ? -44.902 -15.583 12.711 1.00 31.73 561 PRO A N 1
ATOM 4408 C CA . PRO A 1 561 ? -43.471 -15.880 12.735 1.00 31.73 561 PRO A CA 1
ATOM 4409 C C . PRO A 1 561 ? -43.038 -16.668 11.490 1.00 31.73 561 PRO A C 1
ATOM 4411 O O . PRO A 1 561 ? -43.653 -17.673 11.139 1.00 31.73 561 PRO A O 1
ATOM 4414 N N . PHE A 1 562 ? -41.972 -16.196 10.840 1.00 29.08 562 PHE A N 1
ATOM 4415 C CA . PHE A 1 562 ? -41.274 -16.882 9.752 1.00 29.08 562 PHE A CA 1
ATOM 4416 C C . PHE A 1 562 ? -40.289 -17.912 10.326 1.00 29.08 562 PHE A C 1
ATOM 4418 O O . PHE A 1 562 ? -39.483 -17.586 11.197 1.00 29.08 562 PHE A O 1
ATOM 4425 N N . ASP A 1 563 ? -40.373 -19.139 9.818 1.00 32.41 563 ASP A N 1
ATOM 4426 C CA . ASP A 1 563 ? -39.454 -20.258 10.046 1.00 32.41 563 ASP A CA 1
ATOM 4427 C C . ASP A 1 563 ? -38.268 -20.142 9.065 1.00 32.41 563 ASP A C 1
ATOM 4429 O O . ASP A 1 563 ? -38.457 -20.089 7.848 1.00 32.41 563 ASP A O 1
ATOM 4433 N N . LEU A 1 564 ? -37.051 -20.030 9.604 1.00 33.84 564 LEU A N 1
ATOM 4434 C CA . LEU A 1 564 ? -35.787 -19.912 8.870 1.00 33.84 564 LEU A CA 1
ATOM 4435 C C . LEU A 1 564 ? -35.137 -21.298 8.737 1.00 33.84 564 LEU A C 1
ATOM 4437 O O . LEU A 1 564 ? -34.282 -21.665 9.542 1.00 33.84 564 LEU A O 1
ATOM 4441 N N . SER A 1 565 ? -35.510 -22.066 7.711 1.00 33.78 565 SER A N 1
ATOM 4442 C CA . SER A 1 565 ? -34.899 -23.384 7.456 1.00 33.78 565 SER A CA 1
ATOM 4443 C C . SER A 1 565 ? -34.645 -23.733 5.981 1.00 33.78 565 SER A C 1
ATOM 4445 O O . SER A 1 565 ? -34.491 -24.906 5.649 1.00 33.78 565 SER A O 1
ATOM 4447 N N . MET A 1 566 ? -34.493 -22.753 5.079 1.00 31.86 566 MET A N 1
ATOM 4448 C CA . MET A 1 566 ? -34.054 -23.027 3.698 1.00 31.86 566 MET A CA 1
ATOM 4449 C C . MET A 1 566 ? -33.073 -21.974 3.164 1.00 31.86 566 MET A C 1
ATOM 4451 O O . MET A 1 566 ? -33.384 -20.789 3.108 1.00 31.86 566 MET A O 1
ATOM 4455 N N . TRP A 1 567 ? -31.882 -22.429 2.765 1.00 36.97 567 TRP A N 1
ATOM 4456 C CA . TRP A 1 567 ? -30.884 -21.655 2.017 1.00 36.97 567 TRP A CA 1
ATOM 4457 C C . TRP A 1 567 ? -31.136 -21.774 0.501 1.00 36.97 567 TRP A C 1
ATOM 4459 O O . TRP A 1 567 ? -31.460 -22.872 0.041 1.00 36.97 567 TRP A O 1
ATOM 4469 N N . PRO A 1 568 ? -30.920 -20.715 -0.299 1.00 33.88 568 PRO A N 1
ATOM 4470 C CA . PRO A 1 568 ? -30.886 -20.805 -1.754 1.00 33.88 568 PRO A CA 1
ATOM 4471 C C . PRO A 1 568 ? -29.455 -21.114 -2.227 1.00 33.88 568 PRO A C 1
ATOM 4473 O O . PRO A 1 568 ? -28.528 -20.348 -1.972 1.00 33.88 568 PRO A O 1
ATOM 4476 N N . MET A 1 569 ? -29.271 -22.245 -2.914 1.00 36.31 569 MET A N 1
ATOM 4477 C CA . MET A 1 569 ? -28.033 -22.575 -3.634 1.00 36.31 569 MET A CA 1
ATOM 4478 C C . MET A 1 569 ? -28.229 -22.407 -5.146 1.00 36.31 569 MET A C 1
ATOM 4480 O O . MET A 1 569 ? -29.346 -22.515 -5.649 1.00 36.31 569 MET A O 1
ATOM 4484 N N . SER A 1 570 ? -27.131 -22.126 -5.852 1.00 36.97 570 SER A N 1
ATOM 4485 C CA . SER A 1 570 ? -27.055 -21.903 -7.300 1.00 36.97 570 SER A CA 1
ATOM 4486 C C . SER A 1 570 ? -27.637 -23.051 -8.139 1.00 36.97 570 SER A C 1
ATOM 4488 O O . SER A 1 570 ? -27.629 -24.218 -7.734 1.00 36.97 570 SER A O 1
ATOM 4490 N N . GLU A 1 571 ? -28.124 -22.709 -9.339 1.00 37.50 571 GLU A N 1
ATOM 4491 C CA . GLU A 1 571 ? -28.673 -23.653 -10.318 1.00 37.50 571 GLU A CA 1
ATOM 4492 C C . GLU A 1 571 ? -27.693 -24.807 -10.591 1.00 37.50 571 GLU A C 1
ATOM 4494 O O . GLU A 1 571 ? -26.642 -24.635 -11.205 1.00 37.50 571 GLU A O 1
ATOM 4499 N N . GLY A 1 572 ? -28.048 -25.998 -10.099 1.00 49.62 572 GLY A N 1
ATOM 4500 C CA . GLY A 1 572 ? -27.298 -27.245 -10.277 1.00 49.62 572 GLY A CA 1
ATOM 4501 C C . GLY A 1 572 ? -26.917 -27.958 -8.975 1.00 49.62 572 GLY A C 1
ATOM 4502 O O . GLY A 1 572 ? -26.706 -29.172 -8.991 1.00 49.62 572 GLY A O 1
ATOM 4503 N N . ALA A 1 573 ? -26.892 -27.265 -7.832 1.00 46.12 573 ALA A N 1
ATOM 4504 C CA . ALA A 1 573 ? -26.572 -27.879 -6.545 1.00 46.12 573 ALA A CA 1
ATOM 4505 C C . ALA A 1 573 ? -27.828 -28.497 -5.899 1.00 46.12 573 ALA A C 1
ATOM 4507 O O . ALA A 1 573 ? -28.635 -27.817 -5.272 1.00 46.12 573 ALA A O 1
ATOM 4508 N N . GLN A 1 574 ? -28.005 -29.812 -6.061 1.00 58.09 574 GLN A N 1
ATOM 4509 C CA . GLN A 1 574 ? -29.064 -30.574 -5.382 1.00 58.09 574 GLN A CA 1
ATOM 4510 C C . GLN A 1 574 ? -28.969 -30.406 -3.846 1.00 58.09 574 GLN A C 1
ATOM 4512 O O . GLN A 1 574 ? -27.851 -30.362 -3.312 1.00 58.09 574 GLN A O 1
ATOM 4517 N N . PRO A 1 575 ? -30.106 -30.339 -3.127 1.00 68.12 575 PRO A N 1
ATOM 4518 C CA . PRO A 1 575 ? -30.163 -29.891 -1.738 1.00 68.12 575 PRO A CA 1
ATOM 4519 C C . PRO A 1 575 ? -29.456 -30.852 -0.772 1.00 68.12 575 PRO A C 1
ATOM 4521 O O . PRO A 1 575 ? -29.578 -32.074 -0.876 1.00 68.12 575 PRO A O 1
ATOM 4524 N N . ALA A 1 576 ? -28.736 -30.279 0.188 1.00 87.69 576 ALA A N 1
ATOM 4525 C CA . ALA A 1 576 ? -28.362 -30.924 1.441 1.00 87.69 576 ALA A CA 1
ATOM 4526 C C . ALA A 1 576 ? -28.976 -30.094 2.573 1.00 87.69 576 ALA A C 1
ATOM 4528 O O . ALA A 1 576 ? -28.910 -28.864 2.529 1.00 87.69 576 ALA A O 1
ATOM 4529 N N . ALA A 1 577 ? -29.614 -30.741 3.546 1.00 93.06 577 ALA A N 1
ATOM 4530 C CA . ALA A 1 577 ? -30.246 -30.043 4.663 1.00 93.06 577 ALA A CA 1
ATOM 4531 C C . ALA A 1 577 ? -29.303 -30.055 5.865 1.00 93.06 577 ALA A C 1
ATOM 4533 O O . ALA A 1 577 ? -28.774 -31.100 6.228 1.00 93.06 577 ALA A O 1
ATOM 4534 N N . LEU A 1 578 ? -29.065 -28.899 6.483 1.00 94.19 578 LEU A N 1
ATOM 4535 C CA . LEU A 1 578 ? -28.273 -28.839 7.707 1.00 94.19 578 LEU A CA 1
ATOM 4536 C C . LEU A 1 578 ? -29.041 -29.531 8.839 1.00 94.19 578 LEU A C 1
ATOM 4538 O O . LEU A 1 578 ? -30.110 -29.070 9.235 1.00 94.19 578 LEU A O 1
ATOM 4542 N N . ARG A 1 579 ? -28.477 -30.615 9.368 1.00 94.88 579 ARG A N 1
ATOM 4543 C CA . ARG A 1 579 ? -29.054 -31.414 10.450 1.00 94.88 579 ARG A CA 1
ATOM 4544 C C . ARG A 1 579 ? -28.697 -30.841 11.823 1.00 94.88 579 ARG A C 1
ATOM 4546 O O . ARG A 1 579 ? -29.568 -30.713 12.681 1.00 94.88 579 ARG A O 1
ATOM 4553 N N . ARG A 1 580 ? -27.426 -30.471 12.041 1.00 96.62 580 ARG A N 1
ATOM 4554 C CA . ARG A 1 580 ? -26.922 -29.944 13.327 1.00 96.62 580 ARG A CA 1
ATOM 4555 C C . ARG A 1 580 ? -25.693 -29.046 13.134 1.00 96.62 580 ARG A C 1
ATOM 4557 O O . ARG A 1 580 ? -24.850 -29.325 12.286 1.00 96.62 580 ARG A O 1
ATOM 4564 N N . ARG A 1 581 ? -25.583 -27.973 13.930 1.00 95.56 581 ARG A N 1
ATOM 4565 C CA . ARG A 1 581 ? -24.396 -27.096 14.005 1.00 95.56 581 ARG A CA 1
ATOM 4566 C C . ARG A 1 581 ? -23.576 -27.421 15.248 1.00 95.56 581 ARG A C 1
ATOM 4568 O O . ARG A 1 581 ? -24.172 -27.636 16.300 1.00 95.56 581 ARG A O 1
ATOM 4575 N N . GLY A 1 582 ? -22.251 -27.352 15.127 1.00 91.00 582 GLY A N 1
ATOM 4576 C CA . GLY A 1 582 ? -21.336 -27.485 16.260 1.00 91.00 582 GLY A CA 1
ATOM 4577 C C . GLY A 1 582 ? -21.376 -28.873 16.893 1.00 91.00 582 GLY A C 1
ATOM 4578 O O . GLY A 1 582 ? -21.326 -28.981 18.113 1.00 91.00 582 GLY A O 1
ATOM 4579 N N . ALA A 1 583 ? -21.528 -29.915 16.077 1.00 95.38 583 ALA A N 1
ATOM 4580 C CA . ALA A 1 583 ? -21.602 -31.288 16.551 1.00 95.38 583 ALA A CA 1
ATOM 4581 C C . ALA A 1 583 ? -21.109 -32.283 15.498 1.00 95.38 583 ALA A C 1
ATOM 4583 O O . ALA A 1 583 ? -21.213 -32.000 14.303 1.00 95.38 583 ALA A O 1
ATOM 4584 N N . GLU A 1 584 ? -20.644 -33.444 15.952 1.00 95.81 584 GLU A N 1
ATOM 4585 C CA . GLU A 1 584 ? -20.497 -34.675 15.158 1.00 95.81 584 GLU A CA 1
ATOM 4586 C C . GLU A 1 584 ? -21.518 -35.723 15.629 1.00 95.81 584 GLU A C 1
ATOM 4588 O O . GLU A 1 584 ? -22.102 -35.584 16.712 1.00 95.81 584 GLU A O 1
ATOM 4593 N N . CYS A 1 585 ? -21.826 -36.717 14.794 1.00 97.12 585 CYS A N 1
ATOM 4594 C CA . CYS A 1 585 ? -22.692 -37.813 15.231 1.00 97.12 585 CYS A CA 1
ATOM 4595 C C . CYS A 1 585 ? -21.925 -38.681 16.246 1.00 97.12 585 CYS A C 1
ATOM 4597 O O . CYS A 1 585 ? -20.714 -38.828 16.146 1.00 97.12 585 CYS A O 1
ATOM 4599 N N . ALA A 1 586 ? -22.616 -39.285 17.217 1.00 96.12 586 ALA A N 1
ATOM 4600 C CA . ALA A 1 586 ? -21.968 -40.192 18.180 1.00 96.12 586 ALA A CA 1
ATOM 4601 C C . ALA A 1 586 ? -21.574 -41.559 17.565 1.00 96.12 586 ALA A C 1
ATOM 4603 O O . ALA A 1 586 ? -20.891 -42.375 18.188 1.00 96.12 586 ALA A O 1
ATOM 4604 N N . ASP A 1 587 ? -22.051 -41.832 16.349 1.00 93.81 587 ASP A N 1
ATOM 4605 C CA . ASP A 1 587 ? -21.783 -43.054 15.598 1.00 93.81 587 ASP A CA 1
ATOM 4606 C C . ASP A 1 587 ? -20.387 -43.038 14.939 1.00 93.81 587 ASP A C 1
ATOM 4608 O O . ASP A 1 587 ? -19.792 -41.980 14.764 1.00 93.81 587 ASP A O 1
ATOM 4612 N N . PRO A 1 588 ? -19.847 -44.198 14.513 1.00 95.62 588 PRO A N 1
ATOM 4613 C CA . PRO A 1 588 ? -18.590 -44.245 13.774 1.00 95.62 588 PRO A CA 1
ATOM 4614 C C . PRO A 1 588 ? -18.637 -43.467 12.455 1.00 95.62 588 PRO A C 1
ATOM 4616 O O . PRO A 1 588 ? -19.594 -43.576 11.678 1.00 95.62 588 PRO A O 1
ATOM 4619 N N . ASP A 1 589 ? -17.532 -42.795 12.154 1.00 96.19 589 ASP A N 1
ATOM 4620 C CA . ASP A 1 589 ? -17.356 -41.962 10.978 1.00 96.19 589 ASP A CA 1
ATOM 4621 C C . ASP A 1 589 ? -16.229 -42.474 10.057 1.00 96.19 589 ASP A C 1
ATOM 4623 O O . ASP A 1 589 ? -15.346 -43.251 10.433 1.00 96.19 589 ASP A O 1
ATOM 4627 N N . VAL A 1 590 ? -16.273 -42.066 8.788 1.00 96.62 590 VAL A N 1
ATOM 4628 C CA . VAL A 1 590 ? -15.258 -42.389 7.776 1.00 96.62 590 VAL A CA 1
ATOM 4629 C C . VAL A 1 590 ? -14.793 -41.102 7.111 1.00 96.62 590 VAL A C 1
ATOM 4631 O O . VAL A 1 590 ? -15.573 -40.414 6.458 1.00 96.62 590 VAL A O 1
ATOM 4634 N N . LEU A 1 591 ? -13.503 -40.787 7.219 1.00 96.00 591 LEU A N 1
ATOM 4635 C CA . LEU A 1 591 ? -12.913 -39.624 6.556 1.00 96.00 591 LEU A CA 1
ATOM 4636 C C . LEU A 1 591 ? -13.000 -39.765 5.025 1.00 96.00 591 LEU A C 1
ATOM 4638 O O . LEU A 1 591 ? -12.356 -40.630 4.433 1.00 96.00 591 LEU A O 1
ATOM 4642 N N . LEU A 1 592 ? -13.757 -38.874 4.389 1.00 94.00 592 LEU A N 1
ATOM 4643 C CA . LEU A 1 592 ? -13.891 -38.762 2.936 1.00 94.00 592 LEU A CA 1
ATOM 4644 C C . LEU A 1 592 ? -12.819 -37.854 2.316 1.00 94.00 592 LEU A C 1
ATOM 4646 O O . LEU A 1 592 ? -12.431 -38.058 1.170 1.00 94.00 592 LEU A O 1
ATOM 4650 N N . GLY A 1 593 ? -12.337 -36.845 3.052 1.00 89.25 593 GLY A N 1
ATOM 4651 C CA . GLY A 1 593 ? -11.322 -35.914 2.552 1.00 89.25 593 GLY A CA 1
ATOM 4652 C C . GLY A 1 593 ? -10.847 -34.892 3.585 1.00 89.25 593 GLY A C 1
ATOM 4653 O O . GLY A 1 593 ? -11.532 -34.614 4.568 1.00 89.25 593 GLY A O 1
ATOM 4654 N N . ILE A 1 594 ? -9.663 -34.323 3.350 1.00 85.94 594 ILE A N 1
ATOM 4655 C CA . ILE A 1 594 ? -9.073 -33.225 4.134 1.00 85.94 594 ILE A CA 1
ATOM 4656 C C . ILE A 1 594 ? -8.868 -32.040 3.191 1.00 85.94 594 ILE A C 1
ATOM 4658 O O . ILE A 1 594 ? -8.517 -32.236 2.030 1.00 85.94 594 ILE A O 1
ATOM 4662 N N . SER A 1 595 ? -9.083 -30.824 3.690 1.00 82.00 595 SER A N 1
ATOM 4663 C CA . SER A 1 595 ? -9.012 -29.581 2.911 1.00 82.00 595 SER A CA 1
ATOM 4664 C C . SER A 1 595 ? -9.981 -29.541 1.722 1.00 82.00 595 SER A C 1
ATOM 4666 O O . SER A 1 595 ? -9.723 -28.868 0.728 1.00 82.00 595 SER A O 1
ATOM 4668 N N . VAL A 1 596 ? -11.109 -30.251 1.815 1.00 87.38 596 VAL A N 1
ATOM 4669 C CA . VAL A 1 596 ? -12.162 -30.212 0.792 1.00 87.38 596 VAL A CA 1
ATOM 4670 C C . VAL A 1 596 ? -13.156 -29.095 1.098 1.00 87.38 596 VAL A C 1
ATOM 4672 O O . VAL A 1 596 ? -13.362 -28.743 2.256 1.00 87.38 596 VAL A O 1
ATOM 4675 N N . SER A 1 597 ? -13.785 -28.527 0.070 1.00 89.31 597 SER A N 1
ATOM 4676 C CA . SER A 1 597 ? -14.901 -27.591 0.247 1.00 89.31 597 SER A CA 1
ATOM 4677 C C . SER A 1 597 ? -16.183 -28.343 0.625 1.00 89.31 597 SER A C 1
ATOM 4679 O O . SER A 1 597 ? -16.314 -29.532 0.334 1.00 89.31 597 SER A O 1
ATOM 4681 N N . LEU A 1 598 ? -17.163 -27.667 1.235 1.00 94.06 598 LEU A N 1
ATOM 4682 C CA . LEU A 1 598 ? -18.458 -28.287 1.548 1.00 94.06 598 LEU A CA 1
ATOM 4683 C C . LEU A 1 598 ? -19.152 -28.881 0.299 1.00 94.06 598 LEU A C 1
ATOM 4685 O O . LEU A 1 598 ? -19.593 -30.027 0.378 1.00 94.06 598 LEU A O 1
ATOM 4689 N N . PRO A 1 599 ? -19.213 -28.199 -0.867 1.00 94.19 599 PRO A N 1
ATOM 4690 C CA . PRO A 1 599 ? -19.773 -28.799 -2.080 1.00 94.19 599 PRO A CA 1
ATOM 4691 C C . PRO A 1 599 ? -19.061 -30.088 -2.504 1.00 94.19 599 PRO A C 1
ATOM 4693 O O . PRO A 1 599 ? -19.725 -31.070 -2.835 1.00 94.19 599 PRO A O 1
ATOM 4696 N N . LEU A 1 600 ? -17.724 -30.109 -2.435 1.00 92.00 600 LEU A N 1
ATOM 4697 C CA . LEU A 1 600 ? -16.936 -31.299 -2.753 1.00 92.00 600 LEU A CA 1
ATOM 4698 C C . LEU A 1 600 ? -17.167 -32.411 -1.722 1.00 92.00 600 LEU A C 1
ATOM 4700 O O . LEU A 1 600 ? -17.322 -33.565 -2.094 1.00 92.00 600 LEU A O 1
ATOM 4704 N N . CYS A 1 601 ? -17.275 -32.071 -0.438 1.00 96.88 601 CYS A N 1
ATOM 4705 C CA . CYS A 1 601 ? -17.602 -33.015 0.628 1.00 96.88 601 CYS A CA 1
ATOM 4706 C C . CYS A 1 601 ? -18.968 -33.694 0.408 1.00 96.88 601 CYS A C 1
ATOM 4708 O O . CYS A 1 601 ? -19.086 -34.918 0.480 1.00 96.88 601 CYS A O 1
ATOM 4710 N N . LEU A 1 602 ? -19.993 -32.909 0.058 1.00 95.56 602 LEU A N 1
ATOM 4711 C CA . LEU A 1 602 ? -21.324 -33.421 -0.280 1.00 95.56 602 LEU A CA 1
ATOM 4712 C C . LEU A 1 602 ? -21.296 -34.307 -1.532 1.00 95.56 602 LEU A C 1
ATOM 4714 O O . LEU A 1 602 ? -22.012 -35.305 -1.593 1.00 95.56 602 LEU A O 1
ATOM 4718 N N . GLN A 1 603 ? -20.480 -33.957 -2.529 1.00 93.81 603 GLN A N 1
ATOM 4719 C CA . GLN A 1 603 ? -20.292 -34.780 -3.720 1.00 93.81 603 GLN A CA 1
ATOM 4720 C C . GLN A 1 603 ? -19.615 -36.115 -3.388 1.00 93.81 603 GLN A C 1
ATOM 4722 O O . GLN A 1 603 ? -20.136 -37.156 -3.779 1.00 93.81 603 GLN A O 1
ATOM 4727 N N . LEU A 1 604 ? -18.523 -36.095 -2.618 1.00 94.56 604 LEU A N 1
ATOM 4728 C CA . LEU A 1 604 ? -17.819 -37.302 -2.177 1.00 94.56 604 LEU A CA 1
ATOM 4729 C C . LEU A 1 604 ? -18.760 -38.247 -1.425 1.00 94.56 604 LEU A C 1
ATOM 4731 O O . LEU A 1 604 ? -18.762 -39.444 -1.685 1.00 94.56 604 LEU A O 1
ATOM 4735 N N . CYS A 1 605 ? -19.618 -37.712 -0.552 1.00 96.06 605 CYS A N 1
ATOM 4736 C CA . CYS A 1 605 ? -20.641 -38.511 0.117 1.00 96.06 605 CYS A CA 1
ATOM 4737 C C . CYS A 1 605 ? -21.597 -39.169 -0.895 1.00 96.06 605 CYS A C 1
ATOM 4739 O O . CYS A 1 605 ? -21.819 -40.372 -0.835 1.00 96.06 605 CYS A O 1
ATOM 4741 N N . ARG A 1 606 ? -22.105 -38.436 -1.894 1.00 93.75 606 ARG A N 1
ATOM 4742 C CA . ARG A 1 606 ? -23.017 -38.998 -2.916 1.00 93.75 606 ARG A CA 1
ATOM 4743 C C . ARG A 1 606 ? -22.395 -40.116 -3.755 1.00 93.75 606 ARG A C 1
ATOM 4745 O O . ARG A 1 606 ? -23.125 -40.981 -4.235 1.00 93.75 606 ARG A O 1
ATOM 4752 N N . GLU A 1 607 ? -21.080 -40.096 -3.943 1.00 94.38 607 GLU A N 1
ATOM 4753 C CA . GLU A 1 607 ? -20.343 -41.142 -4.660 1.00 94.38 607 GLU A CA 1
ATOM 4754 C C . GLU A 1 607 ? -20.171 -42.423 -3.822 1.00 94.38 607 GLU A C 1
ATOM 4756 O O . GLU A 1 607 ? -19.931 -43.495 -4.381 1.00 94.38 607 GLU A O 1
ATOM 4761 N N . VAL A 1 608 ? -20.353 -42.345 -2.498 1.00 93.56 608 VAL A N 1
ATOM 4762 C CA . VAL A 1 608 ? -20.258 -43.479 -1.573 1.00 93.56 608 VAL A CA 1
ATOM 4763 C C . VAL A 1 608 ? -21.643 -44.112 -1.352 1.00 93.56 608 VAL A C 1
ATOM 4765 O O . VAL A 1 608 ? -22.530 -43.489 -0.759 1.00 93.56 608 VAL A O 1
ATOM 4768 N N . PRO A 1 609 ? -21.864 -45.376 -1.776 1.00 94.12 609 PRO A N 1
ATOM 4769 C CA . PRO A 1 609 ? -23.141 -46.053 -1.575 1.00 94.12 609 PRO A CA 1
ATOM 4770 C C . PRO A 1 609 ? -23.526 -46.122 -0.092 1.00 94.12 609 PRO A C 1
ATOM 4772 O O . PRO A 1 609 ? -22.822 -46.724 0.714 1.00 94.12 609 PRO A O 1
ATOM 4775 N N . GLY A 1 610 ? -24.676 -45.540 0.254 1.00 93.69 610 GLY A N 1
ATOM 4776 C CA . GLY A 1 610 ? -25.199 -45.533 1.623 1.00 93.69 610 GLY A CA 1
ATOM 4777 C C . GLY A 1 610 ? -24.823 -44.307 2.461 1.00 93.69 610 GLY A C 1
ATOM 4778 O O . GLY A 1 610 ? -25.303 -44.206 3.588 1.00 93.69 610 GLY A O 1
ATOM 4779 N N . CYS A 1 611 ? -24.049 -43.355 1.930 1.00 96.25 611 CYS A N 1
ATOM 4780 C CA . CYS A 1 611 ? -23.759 -42.113 2.639 1.00 96.25 611 CYS A CA 1
ATOM 4781 C C . CYS A 1 611 ? -24.996 -41.207 2.702 1.00 96.25 611 CYS A C 1
ATOM 4783 O O . CYS A 1 611 ? -25.441 -40.651 1.698 1.00 96.25 611 CYS A O 1
ATOM 4785 N N . ARG A 1 612 ? -25.588 -41.110 3.897 1.00 96.12 612 ARG A N 1
ATOM 4786 C CA . ARG A 1 612 ? -26.791 -40.302 4.170 1.00 96.12 612 ARG A CA 1
ATOM 4787 C C . ARG A 1 612 ? -26.487 -39.022 4.932 1.00 96.12 612 ARG A C 1
ATOM 4789 O O . ARG A 1 612 ? -27.243 -38.062 4.810 1.00 96.12 612 ARG A O 1
ATOM 4796 N N . PHE A 1 613 ? -25.408 -39.022 5.701 1.00 97.31 613 PHE A N 1
ATOM 4797 C CA . PHE A 1 613 ? -25.031 -37.941 6.594 1.00 97.31 613 PHE A CA 1
ATOM 4798 C C . PHE A 1 613 ? -23.552 -37.626 6.385 1.00 97.31 613 PHE A C 1
ATOM 4800 O O . PHE A 1 613 ? -22.730 -38.540 6.277 1.00 97.31 613 PHE A O 1
ATOM 4807 N N . VAL A 1 614 ? -23.213 -36.342 6.313 1.00 97.75 614 VAL A N 1
ATOM 4808 C CA . VAL A 1 614 ? -21.817 -35.901 6.255 1.00 97.75 614 VAL A CA 1
ATOM 4809 C C . VAL A 1 614 ? -21.565 -34.863 7.338 1.00 97.75 614 VAL A C 1
ATOM 4811 O O . VAL A 1 614 ? -22.340 -33.916 7.473 1.00 97.75 614 VAL A O 1
ATOM 4814 N N . ALA A 1 615 ? -20.481 -35.021 8.085 1.00 98.12 615 ALA A N 1
ATOM 4815 C CA . ALA A 1 615 ? -19.950 -34.009 8.979 1.00 98.12 615 ALA A CA 1
ATOM 4816 C C . ALA A 1 615 ? -18.853 -33.228 8.251 1.00 98.12 615 ALA A C 1
ATOM 4818 O O . ALA A 1 615 ? -17.820 -33.767 7.843 1.00 98.12 615 ALA A O 1
ATOM 4819 N N . TYR A 1 616 ? -19.093 -31.933 8.062 1.00 97.88 616 TYR A N 1
ATOM 4820 C CA . TYR A 1 616 ? -18.138 -31.012 7.462 1.00 97.88 616 TYR A CA 1
ATOM 4821 C C . TYR A 1 616 ? -17.520 -30.126 8.532 1.00 97.88 616 TYR A C 1
ATOM 4823 O O . TYR A 1 616 ? -18.217 -29.425 9.269 1.00 97.88 616 TYR A O 1
ATOM 4831 N N . GLY A 1 617 ? -16.202 -30.203 8.651 1.00 95.00 617 GLY A N 1
ATOM 4832 C CA . GLY A 1 617 ? -15.477 -29.544 9.713 1.00 95.00 617 GLY A CA 1
ATOM 4833 C C . GLY A 1 617 ? -15.500 -28.035 9.541 1.00 95.00 617 GLY A C 1
ATOM 4834 O O . GLY A 1 617 ? -15.392 -27.505 8.432 1.00 95.00 617 GLY A O 1
ATOM 4835 N N . VAL A 1 618 ? -15.606 -27.346 10.667 1.00 84.81 618 VAL A N 1
ATOM 4836 C CA . VAL A 1 618 ? -15.540 -25.891 10.806 1.00 84.81 618 VAL A CA 1
ATOM 4837 C C . VAL A 1 618 ? -14.507 -25.535 11.877 1.00 84.81 618 VAL A C 1
ATOM 4839 O O . VAL A 1 618 ? -13.987 -26.416 12.566 1.00 84.81 618 VAL A O 1
ATOM 4842 N N . GLY A 1 619 ? -14.128 -24.260 11.994 1.00 87.69 619 GLY A N 1
ATOM 4843 C CA . GLY A 1 619 ? -13.092 -23.826 12.941 1.00 87.69 619 GLY A CA 1
ATOM 4844 C C . GLY A 1 619 ? -11.811 -24.672 12.847 1.00 87.69 619 GLY A C 1
ATOM 4845 O O . GLY A 1 619 ? -11.261 -24.863 11.764 1.00 87.69 619 GLY A O 1
ATOM 4846 N N . ARG A 1 620 ? -11.370 -25.260 13.970 1.00 74.94 620 ARG A N 1
ATOM 4847 C CA . ARG A 1 620 ? -10.149 -26.096 14.043 1.00 74.94 620 ARG A CA 1
ATOM 4848 C C . ARG A 1 620 ? -10.194 -27.389 13.214 1.00 74.94 620 ARG A C 1
ATOM 4850 O O . ARG A 1 620 ? -9.152 -27.999 12.986 1.00 74.94 620 ARG A O 1
ATOM 4857 N N . LYS A 1 621 ? -11.385 -27.846 12.812 1.00 86.62 621 LYS A N 1
ATOM 4858 C CA . LYS A 1 621 ? -11.572 -29.036 11.969 1.00 86.62 621 LYS A CA 1
ATOM 4859 C C . LYS A 1 621 ? -11.897 -28.652 10.510 1.00 86.62 621 LYS A C 1
ATOM 4861 O O . LYS A 1 621 ? -12.211 -29.539 9.722 1.00 86.62 621 LYS A O 1
ATOM 4866 N N . ARG A 1 622 ? -11.796 -27.364 10.124 1.00 88.38 622 ARG A N 1
ATOM 4867 C CA . ARG A 1 622 ? -12.188 -26.857 8.793 1.00 88.38 622 ARG A CA 1
ATOM 4868 C C . ARG A 1 622 ? -11.608 -27.672 7.638 1.00 88.38 622 ARG A C 1
ATOM 4870 O O . ARG A 1 622 ? -10.423 -27.991 7.614 1.00 88.38 622 ARG A O 1
ATOM 4877 N N . GLY A 1 623 ? -12.470 -27.997 6.676 1.00 80.38 623 GLY A N 1
ATOM 4878 C CA . GLY A 1 623 ? -12.109 -28.733 5.463 1.00 80.38 623 GLY A CA 1
ATOM 4879 C C . GLY A 1 623 ? -11.981 -30.247 5.648 1.00 80.38 623 GLY A C 1
ATOM 4880 O O . GLY A 1 623 ? -11.747 -30.956 4.671 1.00 80.38 623 GLY A O 1
ATOM 4881 N N . ARG A 1 624 ? -12.144 -30.773 6.869 1.00 94.75 624 ARG A N 1
ATOM 4882 C CA . ARG A 1 624 ? -12.299 -32.216 7.087 1.00 94.75 624 ARG A CA 1
ATOM 4883 C C . ARG A 1 624 ? -13.717 -32.632 6.726 1.00 94.75 624 ARG A C 1
ATOM 4885 O O . ARG A 1 624 ? -14.674 -31.999 7.159 1.00 94.75 624 ARG A O 1
ATOM 4892 N N . CYS A 1 625 ? -13.847 -33.693 5.951 1.00 97.88 625 CYS A N 1
ATOM 4893 C CA . CYS A 1 625 ? -15.122 -34.225 5.498 1.00 97.88 625 CYS A CA 1
ATOM 4894 C C . CYS A 1 625 ? -15.254 -35.670 5.950 1.00 97.88 625 CYS A C 1
ATOM 4896 O O . CYS A 1 625 ? -14.408 -36.490 5.597 1.00 97.88 625 CYS A O 1
ATOM 4898 N N . HIS A 1 626 ? -16.296 -35.973 6.714 1.00 97.88 626 HIS A N 1
ATOM 4899 C CA . HIS A 1 626 ? -16.524 -37.291 7.292 1.00 97.88 626 HIS A CA 1
ATOM 4900 C C . HIS A 1 626 ? -17.907 -37.802 6.902 1.00 97.88 626 HIS A C 1
ATOM 4902 O O . HIS A 1 626 ? -18.895 -37.092 7.053 1.00 97.88 626 HIS A O 1
ATOM 4908 N N . TRP A 1 627 ? -17.980 -39.025 6.389 1.00 97.94 627 TRP A N 1
ATOM 4909 C CA . TRP A 1 627 ? -19.229 -39.762 6.262 1.00 97.94 627 TRP A CA 1
ATOM 4910 C C . TRP A 1 627 ? -19.602 -40.336 7.624 1.00 97.94 627 TRP A C 1
ATOM 4912 O O . TRP A 1 627 ? -18.873 -41.156 8.173 1.00 97.94 627 TRP A O 1
ATOM 4922 N N . GLU A 1 628 ? -20.763 -39.939 8.119 1.00 97.38 628 GLU A N 1
ATOM 4923 C CA . GLU A 1 628 ? -21.355 -40.443 9.352 1.00 97.38 628 GLU A CA 1
ATOM 4924 C C . GLU A 1 628 ? -22.162 -41.716 9.032 1.00 97.38 628 GLU A C 1
ATOM 4926 O O . GLU A 1 628 ? -23.186 -41.665 8.339 1.00 97.38 628 GLU A O 1
ATOM 4931 N N . VAL A 1 629 ? -21.658 -42.886 9.450 1.00 95.50 629 VAL A N 1
ATOM 4932 C CA . VAL A 1 629 ? -22.164 -44.200 8.994 1.00 95.50 629 VAL A CA 1
ATOM 4933 C C . VAL A 1 629 ? -23.486 -44.584 9.670 1.00 95.50 629 VAL A C 1
ATOM 4935 O O . VAL A 1 629 ? -24.268 -45.352 9.102 1.00 95.50 629 VAL A O 1
ATOM 4938 N N . GLY A 1 630 ? -23.738 -44.065 10.872 1.00 92.12 630 GLY A N 1
ATOM 4939 C CA . GLY A 1 630 ? -24.924 -44.373 11.670 1.00 92.12 630 GLY A CA 1
ATOM 4940 C C . GLY A 1 630 ? -26.195 -43.621 11.268 1.00 92.12 630 GLY A C 1
ATOM 4941 O O . GLY A 1 630 ? -26.336 -43.123 10.149 1.00 92.12 630 GLY A O 1
ATOM 4942 N N . ASP A 1 631 ? -27.172 -43.586 12.176 1.00 93.94 631 ASP A N 1
ATOM 4943 C CA . ASP A 1 631 ? -28.454 -42.906 11.946 1.00 93.94 631 ASP A CA 1
ATOM 4944 C C . ASP A 1 631 ? -28.441 -41.428 12.366 1.00 93.94 631 ASP A C 1
ATOM 4946 O O . ASP A 1 631 ? -29.378 -40.683 12.039 1.00 93.94 631 ASP A O 1
ATOM 4950 N N . CYS A 1 632 ? -27.358 -41.009 13.033 1.00 94.69 632 CYS A N 1
ATOM 4951 C CA . CYS A 1 632 ? -27.125 -39.655 13.501 1.00 94.69 632 CYS A CA 1
ATOM 4952 C C . CYS A 1 632 ? -28.341 -39.090 14.256 1.00 94.69 632 CYS A C 1
ATOM 4954 O O . CYS A 1 632 ? -28.871 -38.008 13.946 1.00 94.69 632 CYS A O 1
ATOM 4956 N N . LEU A 1 633 ? -28.860 -39.892 15.191 1.00 95.75 633 LEU A N 1
ATOM 4957 C CA . LEU A 1 633 ? -29.885 -39.487 16.154 1.00 95.75 633 LEU A CA 1
ATOM 4958 C C . LEU A 1 633 ? -29.277 -38.903 17.438 1.00 95.75 633 LEU A C 1
ATOM 4960 O O . LEU A 1 633 ? -29.914 -38.062 18.076 1.00 95.75 633 LEU A O 1
ATOM 4964 N N . GLU A 1 634 ? -28.054 -39.308 17.783 1.00 96.00 634 GLU A N 1
ATOM 4965 C CA . GLU A 1 634 ? -27.276 -38.797 18.915 1.00 96.00 634 GLU A CA 1
ATOM 4966 C C . GLU A 1 634 ? -26.068 -37.988 18.422 1.00 96.00 634 GLU A C 1
ATOM 4968 O O . GLU A 1 634 ? -25.474 -38.294 17.387 1.00 96.00 634 GLU A O 1
ATOM 4973 N N . PHE A 1 635 ? -25.729 -36.929 19.159 1.00 96.75 635 PHE A N 1
ATOM 4974 C CA . PHE A 1 635 ? -24.711 -35.950 18.783 1.00 96.75 635 PHE A CA 1
ATOM 4975 C C . PHE A 1 635 ? -23.783 -35.663 19.956 1.00 96.75 635 PHE A C 1
ATOM 4977 O O . PHE A 1 635 ? -24.245 -35.559 21.095 1.00 96.75 635 PHE A O 1
ATOM 4984 N N . GLU A 1 636 ? -22.514 -35.430 19.649 1.00 94.69 636 GLU A N 1
ATOM 4985 C CA . GLU A 1 636 ? -21.526 -34.902 20.586 1.00 94.69 636 GLU A CA 1
ATOM 4986 C C . GLU A 1 636 ? -21.103 -33.495 20.149 1.00 94.69 636 GLU A C 1
ATOM 4988 O O . GLU A 1 636 ? -21.016 -33.207 18.953 1.00 94.69 636 GLU A O 1
ATOM 4993 N N . ASP A 1 637 ? -20.884 -32.595 21.112 1.00 93.88 637 ASP A N 1
ATOM 4994 C CA . ASP A 1 637 ? -20.459 -31.223 20.822 1.00 93.88 637 ASP A CA 1
ATOM 4995 C C . ASP A 1 637 ? -19.052 -31.230 20.203 1.00 93.88 637 ASP A C 1
ATOM 4997 O O . ASP A 1 637 ? -18.074 -31.624 20.842 1.00 93.88 637 ASP A O 1
ATOM 5001 N N . ASP A 1 638 ? -18.933 -30.739 18.968 1.00 94.25 638 ASP A N 1
ATOM 5002 C CA . ASP A 1 638 ? -17.660 -30.681 18.251 1.00 94.25 638 ASP A CA 1
ATOM 5003 C C . ASP A 1 638 ? -17.649 -29.595 17.161 1.00 94.25 638 ASP A C 1
ATOM 5005 O O . ASP A 1 638 ? -18.597 -28.852 16.940 1.00 94.25 638 ASP A O 1
ATOM 5009 N N . PHE A 1 639 ? -16.541 -29.454 16.448 1.00 91.38 639 PHE A N 1
ATOM 5010 C CA . PHE A 1 639 ? -16.313 -28.442 15.429 1.00 91.38 639 PHE A CA 1
ATOM 5011 C C . PHE A 1 639 ? -16.723 -28.945 14.040 1.00 91.38 639 PHE A C 1
ATOM 5013 O O . PHE A 1 639 ? -15.981 -28.788 13.072 1.00 91.38 639 PHE A O 1
ATOM 5020 N N . TYR A 1 640 ? -17.911 -29.541 13.943 1.00 96.75 640 TYR A N 1
ATOM 5021 C CA . TYR A 1 640 ? -18.509 -30.015 12.695 1.00 96.75 640 TYR A CA 1
ATOM 5022 C C . TYR A 1 640 ? -19.907 -29.424 12.472 1.00 96.75 640 TYR A C 1
ATOM 5024 O O . TYR A 1 640 ? -20.601 -28.986 13.394 1.00 96.75 640 TYR A O 1
ATOM 5032 N N . MET A 1 641 ? -20.312 -29.374 11.207 1.00 96.19 641 MET A N 1
ATOM 5033 C CA . MET A 1 641 ? -21.693 -29.179 10.783 1.00 96.19 641 MET A CA 1
ATOM 5034 C C . MET A 1 641 ? -22.157 -30.454 10.084 1.00 96.19 641 MET A C 1
ATOM 5036 O O . MET A 1 641 ? -21.539 -30.873 9.104 1.00 96.19 641 MET A O 1
ATOM 5040 N N . VAL A 1 642 ? -23.229 -31.066 10.584 1.00 97.50 642 VAL A N 1
ATOM 5041 C CA . VAL A 1 642 ? -23.777 -32.311 10.032 1.00 97.50 642 VAL A CA 1
ATOM 5042 C C . VAL A 1 642 ? -24.873 -31.985 9.028 1.00 97.50 642 VAL A C 1
ATOM 5044 O O . VAL A 1 642 ? -25.790 -31.226 9.346 1.00 97.50 642 VAL A O 1
ATOM 5047 N N . TYR A 1 643 ? -24.811 -32.581 7.839 1.00 97.62 643 TYR A N 1
ATOM 5048 C CA . TYR A 1 643 ? -25.784 -32.402 6.763 1.00 97.62 643 TYR A CA 1
ATOM 5049 C C . TYR A 1 643 ? -26.449 -33.723 6.377 1.00 97.62 643 TYR A C 1
ATOM 5051 O O . TYR A 1 643 ? -25.777 -34.742 6.236 1.00 97.62 643 TYR A O 1
ATOM 5059 N N . ASP A 1 644 ? -27.754 -33.671 6.118 1.00 96.81 644 ASP A N 1
ATOM 5060 C CA . ASP A 1 644 ? -28.508 -34.715 5.431 1.00 96.81 644 ASP A CA 1
ATOM 5061 C C . ASP A 1 644 ? -28.241 -34.617 3.922 1.00 96.81 644 ASP A C 1
ATOM 5063 O O . ASP A 1 644 ? -28.585 -33.623 3.270 1.00 96.81 644 ASP A O 1
ATOM 5067 N N . VAL A 1 645 ? -27.648 -35.664 3.351 1.00 94.75 645 VAL A N 1
ATOM 5068 C CA . VAL A 1 645 ? -27.356 -35.759 1.920 1.00 94.75 645 VAL A CA 1
ATOM 5069 C C . VAL A 1 645 ? -28.488 -36.520 1.242 1.00 94.75 645 VAL A C 1
ATOM 5071 O O . VAL A 1 645 ? -28.650 -37.730 1.410 1.00 94.75 645 VAL A O 1
ATOM 5074 N N . ALA A 1 646 ? -29.309 -35.803 0.472 1.00 85.44 646 ALA A N 1
ATOM 5075 C CA . ALA A 1 646 ? -30.392 -36.428 -0.273 1.00 85.44 646 ALA A CA 1
ATOM 5076 C C . ALA A 1 646 ? -29.825 -37.401 -1.330 1.00 85.44 646 ALA A C 1
ATOM 5078 O O . ALA A 1 646 ? -28.901 -37.026 -2.066 1.00 85.44 646 ALA A O 1
ATOM 5079 N N . PRO A 1 647 ? -30.375 -38.627 -1.451 1.00 72.94 647 PRO A N 1
ATOM 5080 C CA . PRO A 1 647 ? -29.998 -39.534 -2.525 1.00 72.94 647 PRO A CA 1
ATOM 5081 C C . PRO A 1 647 ? -30.339 -38.888 -3.867 1.00 72.94 647 PRO A C 1
ATOM 5083 O O . PRO A 1 647 ? -31.422 -38.326 -4.042 1.00 72.94 647 PRO A O 1
ATOM 5086 N N . THR A 1 648 ? -29.413 -38.956 -4.821 1.00 64.38 648 THR A N 1
ATOM 5087 C CA . THR A 1 648 ? -29.617 -38.409 -6.163 1.00 64.38 648 THR A CA 1
ATOM 5088 C C . THR A 1 648 ? -30.788 -39.149 -6.805 1.00 64.38 648 THR A C 1
ATOM 5090 O O . THR A 1 648 ? -30.673 -40.326 -7.151 1.00 64.38 648 THR A O 1
ATOM 5093 N N . LEU A 1 649 ? -31.944 -38.491 -6.926 1.00 56.16 649 LEU A N 1
ATOM 5094 C CA . LEU A 1 649 ? -33.075 -39.051 -7.658 1.00 56.16 649 LEU A CA 1
ATOM 5095 C C . LEU A 1 649 ? -32.620 -39.247 -9.104 1.00 56.16 649 LEU A C 1
ATOM 5097 O O . LEU A 1 649 ? -32.358 -38.276 -9.813 1.00 56.16 649 LEU A O 1
ATOM 5101 N N . ALA A 1 650 ? -32.482 -40.505 -9.526 1.00 47.22 650 ALA A N 1
ATOM 5102 C CA . ALA A 1 650 ? -32.169 -40.843 -10.904 1.00 47.22 650 ALA A CA 1
ATOM 5103 C C . ALA A 1 650 ? -33.197 -40.159 -11.816 1.00 47.22 650 ALA A C 1
ATOM 5105 O O . ALA A 1 650 ? -34.398 -40.429 -11.726 1.00 47.22 650 ALA A O 1
ATOM 5106 N N . ALA A 1 651 ? -32.728 -39.232 -12.652 1.00 40.03 651 ALA A N 1
ATOM 5107 C CA . ALA A 1 651 ? -33.576 -38.473 -13.556 1.00 40.03 651 ALA A CA 1
ATOM 5108 C C . ALA A 1 651 ? -34.360 -39.438 -14.463 1.00 40.03 651 ALA A C 1
ATOM 5110 O O . ALA A 1 651 ? -33.786 -40.120 -15.311 1.00 40.03 651 ALA A O 1
ATOM 5111 N N . SER A 1 652 ? -35.681 -39.505 -14.281 1.00 33.19 652 SER A N 1
ATOM 5112 C CA . SER A 1 652 ? -36.570 -40.165 -15.238 1.00 33.19 652 SER A CA 1
ATOM 5113 C C . SER A 1 652 ? -36.697 -39.300 -16.495 1.00 33.19 652 SER A C 1
ATOM 5115 O O . SER A 1 652 ? -37.010 -38.113 -16.380 1.00 33.19 652 SER A O 1
ATOM 5117 N N . PRO A 1 653 ? -36.513 -39.856 -17.704 1.00 41.84 653 PRO A N 1
ATOM 5118 C CA . PRO A 1 653 ? -36.706 -39.116 -18.938 1.00 41.84 653 PRO A CA 1
ATOM 5119 C C . PRO A 1 653 ? -38.182 -39.190 -19.340 1.00 41.84 653 PRO A C 1
ATOM 5121 O O . PRO A 1 653 ? -38.589 -40.112 -20.042 1.00 41.84 653 PRO A O 1
ATOM 5124 N N . ALA A 1 654 ? -39.009 -38.234 -18.909 1.00 34.97 654 ALA A N 1
ATOM 5125 C CA . ALA A 1 654 ? -40.343 -38.084 -19.488 1.00 34.97 654 ALA A CA 1
ATOM 5126 C C . ALA A 1 654 ? -40.926 -36.671 -19.346 1.00 34.97 654 ALA A C 1
ATOM 5128 O O . ALA A 1 654 ? -41.003 -36.111 -18.259 1.00 34.97 654 ALA A O 1
ATOM 5129 N N . SER A 1 655 ? -41.471 -36.204 -20.472 1.00 29.89 655 SER A N 1
ATOM 5130 C CA . SER A 1 655 ? -42.489 -35.158 -20.614 1.00 29.89 655 SER A CA 1
ATOM 5131 C C . SER A 1 655 ? -42.016 -33.707 -20.765 1.00 29.89 655 SER A C 1
ATOM 5133 O O . SER A 1 655 ? -42.200 -32.853 -19.904 1.00 29.89 655 SER A O 1
ATOM 5135 N N . ARG A 1 656 ? -41.509 -33.402 -21.966 1.00 34.84 656 ARG A N 1
ATOM 5136 C CA . ARG A 1 656 ? -41.763 -32.110 -22.617 1.00 34.84 656 ARG A CA 1
ATOM 5137 C C . ARG A 1 656 ? -43.063 -32.230 -23.409 1.00 34.84 656 ARG A C 1
ATOM 5139 O O . ARG A 1 656 ? -43.039 -32.854 -24.461 1.00 34.84 656 ARG A O 1
ATOM 5146 N N . THR A 1 657 ? -44.142 -31.593 -22.957 1.00 33.41 657 THR A N 1
ATOM 5147 C CA . THR A 1 657 ? -45.194 -31.074 -23.851 1.00 33.41 657 THR A CA 1
ATOM 5148 C C . THR A 1 657 ? -46.106 -30.079 -23.132 1.00 33.41 657 THR A C 1
ATOM 5150 O O . THR A 1 657 ? -46.723 -30.424 -22.134 1.00 33.41 657 THR A O 1
ATOM 5153 N N . ALA A 1 658 ? -46.222 -28.900 -23.753 1.00 31.94 658 ALA A N 1
ATOM 5154 C CA . ALA A 1 658 ? -47.357 -27.971 -23.768 1.00 31.94 658 ALA A CA 1
ATOM 5155 C C . ALA A 1 658 ? -47.778 -27.258 -22.465 1.00 31.94 658 ALA A C 1
ATOM 5157 O O . ALA A 1 658 ? -48.411 -27.839 -21.596 1.00 31.94 658 ALA A O 1
ATOM 5158 N N . HIS A 1 659 ? -47.601 -25.930 -22.431 1.00 31.28 659 HIS A N 1
ATOM 5159 C CA . HIS A 1 659 ? -48.699 -25.008 -22.758 1.00 31.28 659 HIS A CA 1
ATOM 5160 C C . HIS A 1 659 ? -48.188 -23.569 -22.967 1.00 31.28 659 HIS A C 1
ATOM 5162 O O . HIS A 1 659 ? -47.716 -22.916 -22.044 1.00 31.28 659 HIS A O 1
ATOM 5168 N N . LEU A 1 660 ? -48.321 -23.074 -24.204 1.00 39.72 660 LEU A N 1
ATOM 5169 C CA . LEU A 1 660 ? -48.404 -21.643 -24.508 1.00 39.72 660 LEU A CA 1
ATOM 5170 C C . LEU A 1 660 ? -49.830 -21.171 -24.188 1.00 39.72 660 LEU A C 1
ATOM 5172 O O . LEU A 1 660 ? -50.792 -21.807 -24.622 1.00 39.72 660 LEU A O 1
ATOM 5176 N N . GLY A 1 661 ? -49.958 -20.038 -23.496 1.00 29.86 661 GLY A N 1
ATOM 5177 C CA . GLY A 1 661 ? -51.250 -19.420 -23.196 1.00 29.86 661 GLY A CA 1
ATOM 5178 C C . GLY A 1 661 ? -51.138 -18.056 -22.509 1.00 29.86 661 GLY A C 1
ATOM 5179 O O . GLY A 1 661 ? -51.344 -17.957 -21.313 1.00 29.86 661 GLY A O 1
ATOM 5180 N N . CYS A 1 662 ? -50.796 -17.032 -23.295 1.00 30.53 662 CYS A N 1
ATOM 5181 C CA . CYS A 1 662 ? -51.301 -15.651 -23.251 1.00 30.53 662 CYS A CA 1
ATOM 5182 C C . CYS A 1 662 ? -51.726 -15.035 -21.893 1.00 30.53 662 CYS A C 1
ATOM 5184 O O . CYS A 1 662 ? -52.839 -15.275 -21.439 1.00 30.53 662 CYS A O 1
ATOM 5186 N N . SER A 1 663 ? -50.935 -14.090 -21.365 1.00 30.59 663 SER A N 1
ATOM 5187 C CA . SER A 1 663 ? -51.446 -12.787 -20.887 1.00 30.59 663 SER A CA 1
ATOM 5188 C C . SER A 1 663 ? -50.292 -11.826 -20.588 1.00 30.59 663 SER A C 1
ATOM 5190 O O . SER A 1 663 ? -49.694 -11.838 -19.515 1.00 30.59 663 SER A O 1
ATOM 5192 N N . THR A 1 664 ? -49.987 -10.973 -21.558 1.00 39.56 664 THR A N 1
ATOM 5193 C CA . THR A 1 664 ? -49.118 -9.804 -21.412 1.00 39.56 664 THR A CA 1
ATOM 5194 C C . THR A 1 664 ? -49.910 -8.638 -20.815 1.00 39.56 664 THR A C 1
ATOM 5196 O O . THR A 1 664 ? -51.067 -8.438 -21.177 1.00 39.56 664 THR A O 1
ATOM 5199 N N . ARG A 1 665 ? -49.214 -7.812 -20.019 1.00 35.53 665 ARG A N 1
ATOM 5200 C CA . ARG A 1 665 ? -49.593 -6.476 -19.506 1.00 35.53 665 ARG A CA 1
ATOM 5201 C C . ARG A 1 665 ? -50.464 -6.440 -18.247 1.00 35.53 665 ARG A C 1
ATOM 5203 O O . ARG A 1 665 ? -51.641 -6.124 -18.325 1.00 35.53 665 ARG A O 1
ATOM 5210 N N . CYS A 1 666 ? -49.827 -6.674 -17.095 1.00 31.23 666 CYS A N 1
ATOM 5211 C CA . CYS A 1 666 ? -50.044 -5.907 -15.849 1.00 31.23 666 CYS A CA 1
ATOM 5212 C C . CYS A 1 666 ? -49.033 -6.256 -14.727 1.00 31.23 666 CYS A C 1
ATOM 5214 O O . CYS A 1 666 ? -49.353 -6.127 -13.552 1.00 31.23 666 CYS A O 1
ATOM 5216 N N . ALA A 1 667 ? -47.809 -6.676 -15.065 1.00 32.97 667 ALA A N 1
ATOM 5217 C CA . ALA A 1 667 ? -46.750 -6.957 -14.092 1.00 32.97 667 ALA A CA 1
ATOM 5218 C C . ALA A 1 667 ? -45.445 -6.302 -14.563 1.00 32.97 667 ALA A C 1
ATOM 5220 O O . ALA A 1 667 ? -44.619 -6.931 -15.208 1.00 32.97 667 ALA A O 1
ATOM 5221 N N . LEU A 1 668 ? -45.323 -4.997 -14.332 1.00 37.03 668 LEU A N 1
ATOM 5222 C CA . LEU A 1 668 ? -44.076 -4.242 -14.491 1.00 37.03 668 LEU A CA 1
ATOM 5223 C C . LEU A 1 668 ? -43.957 -3.231 -13.341 1.00 37.03 668 LEU A C 1
ATOM 5225 O O . LEU A 1 668 ? -43.782 -2.053 -13.603 1.00 37.03 668 LEU A O 1
ATOM 5229 N N . VAL A 1 669 ? -44.148 -3.659 -12.083 1.00 40.78 669 VAL A N 1
ATOM 5230 C CA . VAL A 1 669 ? -43.731 -2.882 -10.888 1.00 40.78 669 VAL A CA 1
ATOM 5231 C C . VAL A 1 669 ? -43.478 -3.781 -9.650 1.00 40.78 669 VAL A C 1
ATOM 5233 O O . VAL A 1 669 ? -43.651 -3.335 -8.525 1.00 40.78 669 VAL A O 1
ATOM 5236 N N . ALA A 1 670 ? -43.135 -5.069 -9.796 1.00 38.97 670 ALA A N 1
ATOM 5237 C CA . ALA A 1 670 ? -42.969 -5.943 -8.616 1.00 38.97 670 ALA A CA 1
ATOM 5238 C C . ALA A 1 670 ? -41.940 -7.081 -8.773 1.00 38.97 670 ALA A C 1
ATOM 5240 O O . ALA A 1 670 ? -42.063 -8.103 -8.108 1.00 38.97 670 ALA A O 1
ATOM 5241 N N . GLU A 1 671 ? -40.933 -6.926 -9.639 1.00 38.06 671 GLU A N 1
ATOM 5242 C CA . GLU A 1 671 ? -39.854 -7.924 -9.800 1.00 38.06 671 GLU A CA 1
ATOM 5243 C C . GLU A 1 671 ? -38.447 -7.390 -9.459 1.00 38.06 671 GLU A C 1
ATOM 5245 O O . GLU A 1 671 ? -37.457 -8.000 -9.840 1.00 38.06 671 GLU A O 1
ATOM 5250 N N . GLU A 1 672 ? -38.327 -6.303 -8.685 1.00 43.47 672 GLU A N 1
ATOM 5251 C CA . GLU A 1 672 ? -37.018 -5.821 -8.187 1.00 43.47 672 GLU A CA 1
ATOM 5252 C C . GLU A 1 672 ? -36.677 -6.242 -6.743 1.00 43.47 672 GLU A C 1
ATOM 5254 O O . GLU A 1 672 ? -35.567 -5.998 -6.284 1.00 43.47 672 GLU A O 1
ATOM 5259 N N . GLU A 1 673 ? -37.566 -6.934 -6.020 1.00 40.38 673 GLU A N 1
ATOM 5260 C CA . GLU A 1 673 ? -37.325 -7.312 -4.609 1.00 40.38 673 GLU A CA 1
ATOM 5261 C C . GLU A 1 673 ? -36.806 -8.747 -4.387 1.00 40.38 673 GLU A C 1
ATOM 5263 O O . GLU A 1 673 ? -36.610 -9.154 -3.245 1.00 40.38 673 GLU A O 1
ATOM 5268 N N . ASN A 1 674 ? -36.517 -9.515 -5.446 1.00 36.78 674 ASN A N 1
ATOM 5269 C CA . ASN A 1 674 ? -35.974 -10.882 -5.329 1.00 36.78 674 ASN A CA 1
ATOM 5270 C C . ASN A 1 674 ? -34.466 -11.003 -5.622 1.00 36.78 674 ASN A C 1
ATOM 5272 O O . ASN A 1 674 ? -33.957 -12.113 -5.799 1.00 36.78 674 ASN A O 1
ATOM 5276 N N . ASN A 1 675 ? -33.725 -9.891 -5.602 1.00 37.53 675 ASN A N 1
ATOM 5277 C CA . ASN A 1 675 ? -32.270 -9.951 -5.494 1.00 37.53 675 ASN A CA 1
ATOM 5278 C C . ASN A 1 675 ? -31.903 -10.439 -4.086 1.00 37.53 675 ASN A C 1
ATOM 5280 O O . ASN A 1 675 ? -31.985 -9.696 -3.109 1.00 37.53 675 ASN A O 1
ATOM 5284 N N . LEU A 1 676 ? -31.494 -11.708 -3.984 1.00 39.56 676 LEU A N 1
ATOM 5285 C CA . LEU A 1 676 ? -30.707 -12.217 -2.856 1.00 39.56 676 LEU A CA 1
ATOM 5286 C C . LEU A 1 676 ? -29.654 -11.172 -2.460 1.00 39.56 676 LEU A C 1
ATOM 5288 O O . LEU A 1 676 ? -29.085 -10.560 -3.365 1.00 39.56 676 LEU A O 1
ATOM 5292 N N . PRO A 1 677 ? -29.407 -10.950 -1.153 1.00 40.09 677 PRO A N 1
ATOM 5293 C CA . PRO A 1 677 ? -28.701 -9.774 -0.663 1.00 40.09 677 PRO A CA 1
ATOM 5294 C C . PRO A 1 677 ? -27.354 -9.686 -1.361 1.00 40.09 677 PRO A C 1
ATOM 5296 O O . PRO A 1 677 ? -26.468 -10.514 -1.145 1.00 40.09 677 PRO A O 1
ATOM 5299 N N . GLU A 1 678 ? -27.250 -8.715 -2.260 1.00 51.78 678 GLU A N 1
ATOM 5300 C CA . GLU A 1 678 ? -26.048 -8.463 -3.026 1.00 51.78 678 GLU A CA 1
ATOM 5301 C C . GLU A 1 678 ? -24.921 -8.237 -2.020 1.00 51.78 678 GLU A C 1
ATOM 5303 O O . GLU A 1 678 ? -24.955 -7.272 -1.256 1.00 51.78 678 GLU A O 1
ATOM 5308 N N . GLN A 1 679 ? -23.984 -9.190 -1.954 1.00 59.69 679 GLN A N 1
ATOM 5309 C CA . GLN A 1 679 ? -22.898 -9.226 -0.974 1.00 59.69 679 GLN A CA 1
ATOM 5310 C C . GLN A 1 679 ? -22.235 -7.855 -0.933 1.00 59.69 679 GLN A C 1
ATOM 5312 O O . GLN A 1 679 ? -21.629 -7.462 -1.923 1.00 59.69 679 GLN A O 1
ATOM 5317 N N . GLY A 1 680 ? -22.411 -7.099 0.152 1.00 81.19 680 GLY A N 1
ATOM 5318 C CA . GLY A 1 680 ? -21.868 -5.750 0.312 1.00 81.19 680 GLY A CA 1
ATOM 5319 C C . GLY A 1 680 ? -20.362 -5.759 0.571 1.00 81.19 680 GLY A C 1
ATOM 5320 O O . GLY A 1 680 ? -19.717 -6.804 0.533 1.00 81.19 680 GLY A O 1
ATOM 5321 N N . VAL A 1 681 ? -19.791 -4.581 0.809 1.00 93.38 681 VAL A N 1
ATOM 5322 C CA . VAL A 1 681 ? -18.471 -4.467 1.441 1.00 93.38 681 VAL A CA 1
ATOM 5323 C C . VAL A 1 681 ? -18.657 -4.697 2.940 1.00 93.38 681 VAL A C 1
ATOM 5325 O O . VAL A 1 681 ? -19.571 -4.124 3.556 1.00 93.38 681 VAL A O 1
ATOM 5328 N N . ASP A 1 682 ? -17.801 -5.539 3.506 1.00 96.31 682 ASP A N 1
ATOM 5329 C CA . ASP A 1 682 ? -17.806 -5.920 4.913 1.00 96.31 682 ASP A CA 1
ATOM 5330 C C . ASP A 1 682 ? -16.665 -5.270 5.697 1.00 96.31 682 ASP A C 1
ATOM 5332 O O . ASP A 1 682 ? -16.856 -4.992 6.870 1.00 96.31 682 ASP A O 1
ATOM 5336 N N . LEU A 1 683 ? -15.513 -4.984 5.083 1.00 97.88 683 LEU A N 1
ATOM 5337 C CA . LEU A 1 683 ? -14.350 -4.393 5.753 1.00 97.88 683 LEU A CA 1
ATOM 5338 C C . LEU A 1 683 ? -13.922 -3.083 5.082 1.00 97.88 683 LEU A C 1
ATOM 5340 O O . LEU A 1 683 ? -13.621 -3.054 3.892 1.00 97.88 683 LEU A O 1
ATOM 5344 N N . LEU A 1 684 ? -13.843 -2.012 5.868 1.00 97.75 684 LEU A N 1
ATOM 5345 C CA . LEU A 1 684 ? -13.222 -0.744 5.494 1.00 97.75 684 LEU A CA 1
ATOM 5346 C C . LEU A 1 684 ? -11.886 -0.633 6.220 1.00 97.75 684 LEU A C 1
ATOM 5348 O O . LEU A 1 684 ? -11.850 -0.540 7.450 1.00 97.75 684 LEU A O 1
ATOM 5352 N N . ILE A 1 685 ? -10.798 -0.651 5.460 1.00 97.62 685 ILE A N 1
ATOM 5353 C CA . ILE A 1 685 ? -9.429 -0.627 5.979 1.00 97.62 685 ILE A CA 1
ATOM 5354 C C . ILE A 1 685 ? -8.645 0.501 5.316 1.00 97.62 685 ILE A C 1
ATOM 5356 O O . ILE A 1 685 ? -8.964 0.909 4.204 1.00 97.62 685 ILE A O 1
ATOM 5360 N N . THR A 1 686 ? -7.638 1.042 5.991 1.00 96.62 686 THR A N 1
ATOM 5361 C CA . THR A 1 686 ? -6.762 2.057 5.393 1.00 96.62 686 THR A CA 1
ATOM 5362 C C . THR A 1 686 ? -5.498 1.436 4.835 1.00 96.62 686 THR A C 1
ATOM 5364 O O . THR A 1 686 ? -5.081 0.348 5.230 1.00 96.62 686 THR A O 1
ATOM 5367 N N . GLU A 1 687 ? -4.875 2.168 3.924 1.00 93.56 687 GLU A N 1
ATOM 5368 C CA . GLU A 1 687 ? -3.548 1.878 3.412 1.00 93.56 687 GLU A CA 1
ATOM 5369 C C . GLU A 1 687 ? -2.599 3.014 3.787 1.00 93.56 687 GLU A C 1
ATOM 5371 O O . GLU A 1 687 ? -2.855 4.185 3.511 1.00 93.56 687 GLU A O 1
ATOM 5376 N N . GLU A 1 688 ? -1.510 2.663 4.457 1.00 90.69 688 GLU A N 1
ATOM 5377 C CA . GLU A 1 688 ? -0.478 3.573 4.938 1.00 90.69 688 GLU A CA 1
ATOM 5378 C C . GLU A 1 688 ? 0.791 3.471 4.075 1.00 90.69 688 GLU A C 1
ATOM 5380 O O . GLU A 1 688 ? 0.767 2.988 2.944 1.00 90.69 688 GLU A O 1
ATOM 5385 N N . GLY A 1 689 ? 1.921 4.011 4.537 1.00 86.19 689 GLY A N 1
ATOM 5386 C CA . GLY A 1 689 ? 3.172 4.048 3.763 1.00 86.19 689 GLY A CA 1
ATOM 5387 C C . GLY A 1 689 ? 3.681 2.677 3.310 1.00 86.19 689 GLY A C 1
ATOM 5388 O O . GLY A 1 689 ? 4.318 2.564 2.266 1.00 86.19 689 GLY A O 1
ATOM 5389 N N . TRP A 1 690 ? 3.384 1.636 4.088 1.00 84.06 690 TRP A N 1
ATOM 5390 C CA . TRP A 1 690 ? 3.955 0.295 3.936 1.00 84.06 690 TRP A CA 1
ATOM 5391 C C . TRP A 1 690 ? 2.915 -0.794 3.626 1.00 84.06 690 TRP A C 1
ATOM 5393 O O . TRP A 1 690 ? 3.258 -1.973 3.609 1.00 84.06 690 TRP A O 1
ATOM 5403 N N . GLY A 1 691 ? 1.661 -0.420 3.367 1.00 90.94 691 GLY A N 1
ATOM 5404 C CA . GLY A 1 691 ? 0.581 -1.343 3.008 1.00 90.94 691 GLY A CA 1
ATOM 5405 C C . GLY A 1 691 ? -0.680 -1.146 3.839 1.00 90.94 691 GLY A C 1
ATOM 5406 O O . GLY A 1 691 ? -0.900 -0.061 4.369 1.00 90.94 691 GLY A O 1
ATOM 5407 N N . LEU A 1 692 ? -1.528 -2.172 3.941 1.00 95.38 692 LEU A N 1
ATOM 5408 C CA . LEU A 1 692 ? -2.760 -2.083 4.737 1.00 95.38 692 LEU A CA 1
ATOM 5409 C C . LEU A 1 692 ? -2.453 -1.907 6.230 1.00 95.38 692 LEU A C 1
ATOM 5411 O O . LEU A 1 692 ? -1.540 -2.545 6.750 1.00 95.38 692 LEU A O 1
ATOM 5415 N N . SER A 1 693 ? -3.254 -1.102 6.927 1.00 95.44 693 SER A N 1
ATOM 5416 C CA . SER A 1 693 ? -3.097 -0.852 8.363 1.00 95.44 693 SER A CA 1
ATOM 5417 C C . SER A 1 693 ? -4.203 -1.511 9.184 1.00 95.44 693 SER A C 1
ATOM 5419 O O . SER A 1 693 ? -5.385 -1.333 8.891 1.00 95.44 693 SER A O 1
ATOM 5421 N N . SER A 1 694 ? -3.842 -2.232 10.251 1.00 95.50 694 SER A N 1
ATOM 5422 C CA . SER A 1 694 ? -4.816 -2.789 11.211 1.00 95.50 694 SER A CA 1
ATOM 5423 C C . SER A 1 694 ? -5.042 -1.901 12.440 1.00 95.50 694 SER A C 1
ATOM 5425 O O . SER A 1 694 ? -5.736 -2.315 13.376 1.00 95.50 694 SER A O 1
ATOM 5427 N N . ALA A 1 695 ? -4.481 -0.686 12.451 1.00 95.69 695 ALA A N 1
ATOM 5428 C CA . ALA A 1 695 ? -4.605 0.237 13.575 1.00 95.69 695 ALA A CA 1
ATOM 5429 C C . ALA A 1 695 ? -6.049 0.727 13.767 1.00 95.69 695 ALA A C 1
ATOM 5431 O O . ALA A 1 695 ? -6.565 0.751 14.887 1.00 95.69 695 ALA A O 1
ATOM 5432 N N . ASN A 1 696 ? -6.720 1.075 12.664 1.00 98.00 696 ASN A N 1
ATOM 5433 C CA . ASN A 1 696 ? -8.068 1.638 12.658 1.00 98.00 696 ASN A CA 1
ATOM 5434 C C . ASN A 1 696 ? -8.852 1.148 11.432 1.00 98.00 696 ASN A C 1
ATOM 5436 O O . ASN A 1 696 ? -8.422 1.343 10.294 1.00 98.00 696 ASN A O 1
ATOM 5440 N N . TRP A 1 697 ? -9.999 0.509 11.658 1.00 98.44 697 TRP A N 1
ATOM 5441 C CA . TRP A 1 697 ? -10.820 -0.093 10.600 1.00 98.44 697 TRP A CA 1
ATOM 5442 C C . TRP A 1 697 ? -12.274 -0.257 11.051 1.00 98.44 697 TRP A C 1
ATOM 5444 O O . TRP A 1 697 ? -12.578 -0.243 12.245 1.00 98.44 697 TRP A O 1
ATOM 5454 N N . LEU A 1 698 ? -13.189 -0.413 10.092 1.00 98.62 698 LEU A N 1
ATOM 5455 C CA . LEU A 1 698 ? -14.598 -0.714 10.358 1.00 98.62 698 LEU A CA 1
ATOM 5456 C C . LEU A 1 698 ? -14.968 -2.032 9.710 1.00 98.62 698 LEU A C 1
ATOM 5458 O O . LEU A 1 698 ? -14.615 -2.273 8.559 1.00 98.62 698 LEU A O 1
ATOM 5462 N N . ILE A 1 699 ? -15.729 -2.852 10.423 1.00 98.44 699 ILE A N 1
ATOM 5463 C CA . ILE A 1 699 ? -16.195 -4.130 9.904 1.00 98.44 699 ILE A CA 1
ATOM 5464 C C . ILE A 1 699 ? -17.685 -4.331 10.151 1.00 98.44 699 ILE A C 1
ATOM 5466 O O . ILE A 1 699 ? -18.201 -4.019 11.226 1.00 98.44 699 ILE A O 1
ATOM 5470 N N . ARG A 1 700 ? -18.379 -4.853 9.147 1.00 97.62 700 ARG A N 1
ATOM 5471 C CA . ARG A 1 700 ? -19.791 -5.209 9.192 1.00 97.62 700 ARG A CA 1
ATOM 5472 C C . ARG A 1 700 ? -19.964 -6.536 9.917 1.00 97.62 700 ARG A C 1
ATOM 5474 O O . ARG A 1 700 ? -19.154 -7.449 9.757 1.00 97.62 700 ARG A O 1
ATOM 5481 N N . ALA A 1 701 ? -21.053 -6.685 10.657 1.00 97.12 701 ALA A N 1
ATOM 5482 C CA . ALA A 1 701 ? -21.483 -7.982 11.156 1.00 97.12 701 ALA A CA 1
ATOM 5483 C C . ALA A 1 701 ? -21.975 -8.858 9.995 1.00 97.12 701 ALA A C 1
ATOM 5485 O O . ALA A 1 701 ? -23.067 -8.663 9.462 1.00 97.12 701 ALA A O 1
ATOM 5486 N N . SER A 1 702 ? -21.149 -9.824 9.603 1.00 96.00 702 SER A N 1
ATOM 5487 C CA . SER A 1 702 ? -21.476 -10.854 8.620 1.00 96.00 702 SER A CA 1
ATOM 5488 C C . SER A 1 702 ? -20.719 -12.145 8.928 1.00 96.00 702 SER A C 1
ATOM 5490 O O . SER A 1 702 ? -19.723 -12.139 9.660 1.00 96.00 702 SER A O 1
ATOM 5492 N N . ASP A 1 703 ? -21.184 -13.258 8.359 1.00 95.38 703 ASP A N 1
ATOM 5493 C CA . ASP A 1 703 ? -20.517 -14.557 8.499 1.00 95.38 703 ASP A CA 1
ATOM 5494 C C . ASP A 1 703 ? -19.076 -14.506 7.967 1.00 95.38 703 ASP A C 1
ATOM 5496 O O . ASP A 1 703 ? -18.175 -15.091 8.570 1.00 95.38 703 ASP A O 1
ATOM 5500 N N . TRP A 1 704 ? -18.844 -13.761 6.876 1.00 96.12 704 TRP A N 1
ATOM 5501 C CA . TRP A 1 704 ? -17.503 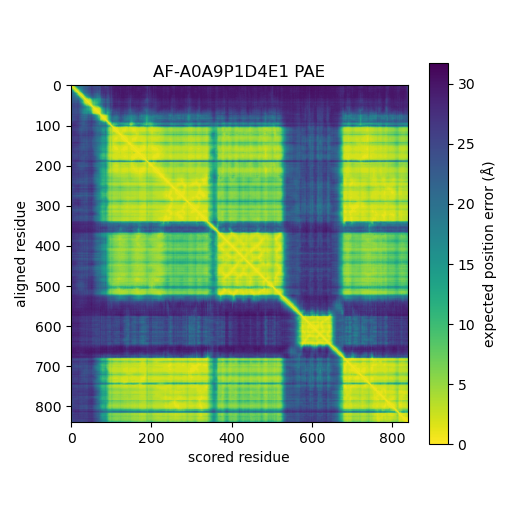-13.558 6.327 1.00 96.12 704 TRP A CA 1
ATOM 5502 C C . TRP A 1 704 ? -16.605 -12.817 7.317 1.00 96.12 704 TRP A C 1
ATOM 5504 O O . TRP A 1 704 ? -15.507 -13.290 7.592 1.00 96.12 704 TRP A O 1
ATOM 5514 N N . SER A 1 705 ? -17.072 -11.708 7.901 1.00 97.88 705 SER A N 1
ATOM 5515 C CA . SER A 1 705 ? -16.278 -10.903 8.838 1.00 97.88 705 SER A CA 1
ATOM 5516 C C . SER A 1 705 ? -15.840 -11.695 10.064 1.00 97.88 705 SER A C 1
ATOM 5518 O O . SER A 1 705 ? -14.697 -11.588 10.507 1.00 97.88 705 SER A O 1
ATOM 5520 N N . ILE A 1 706 ? -16.747 -12.508 10.610 1.00 97.81 706 ILE A N 1
ATOM 5521 C CA . ILE A 1 706 ? -16.468 -13.356 11.771 1.00 97.81 706 ILE A CA 1
ATOM 5522 C C . ILE A 1 706 ? -15.434 -14.428 11.404 1.00 97.81 706 ILE A C 1
ATOM 5524 O O . ILE A 1 706 ? -14.425 -14.551 12.099 1.00 97.81 706 ILE A O 1
ATOM 5528 N N . ASP A 1 707 ? -15.634 -15.152 10.296 1.00 97.12 707 ASP A N 1
ATOM 5529 C CA . ASP A 1 707 ? -14.679 -16.165 9.822 1.00 97.12 707 ASP A CA 1
ATOM 5530 C C . ASP A 1 707 ? -13.308 -15.555 9.498 1.00 97.12 707 ASP A C 1
ATOM 5532 O O . ASP A 1 707 ? -12.273 -16.129 9.831 1.00 97.12 707 ASP A O 1
ATOM 5536 N N . PHE A 1 708 ? -13.282 -14.378 8.869 1.00 97.81 708 PHE A N 1
ATOM 5537 C CA . PHE A 1 708 ? -12.059 -13.652 8.544 1.00 97.81 708 PHE A CA 1
ATOM 5538 C C . PHE A 1 708 ? -11.258 -13.302 9.802 1.00 97.81 708 PHE A C 1
ATOM 5540 O O . PHE A 1 708 ? -10.073 -13.631 9.876 1.00 97.81 708 PHE A O 1
ATOM 5547 N N . LEU A 1 709 ? -11.893 -12.699 10.812 1.00 98.38 709 LEU A N 1
ATOM 5548 C CA . LEU A 1 709 ? -11.223 -12.326 12.060 1.00 98.38 709 LEU A CA 1
ATOM 5549 C C . LEU A 1 709 ? -10.763 -13.544 12.867 1.00 98.38 709 LEU A C 1
ATOM 5551 O O . LEU A 1 709 ? -9.676 -13.517 13.442 1.00 98.38 709 LEU A O 1
ATOM 5555 N N . GLU A 1 710 ? -11.544 -14.626 12.886 1.00 97.19 710 GLU A N 1
ATOM 5556 C CA . GLU A 1 710 ? -11.145 -15.885 13.525 1.00 97.19 710 GLU A CA 1
ATOM 5557 C C . GLU A 1 710 ? -9.941 -16.521 12.828 1.00 97.19 710 GLU A C 1
ATOM 5559 O O . GLU A 1 710 ? -9.000 -16.950 13.496 1.00 97.19 710 GLU A O 1
ATOM 5564 N N . ARG A 1 711 ? -9.925 -16.547 11.490 1.00 96.06 711 ARG A N 1
ATOM 5565 C CA . ARG A 1 711 ? -8.770 -17.031 10.726 1.00 96.06 711 ARG A CA 1
ATOM 5566 C C . ARG A 1 711 ? -7.544 -16.156 10.944 1.00 96.06 711 ARG A C 1
ATOM 5568 O O . ARG A 1 711 ? -6.464 -16.700 11.148 1.00 96.06 711 ARG A O 1
ATOM 5575 N N . ALA A 1 712 ? -7.696 -14.831 10.939 1.00 96.94 712 ALA A N 1
ATOM 5576 C CA . ALA A 1 712 ? -6.594 -13.908 11.205 1.00 96.94 712 ALA A CA 1
ATOM 5577 C C . ALA A 1 712 ? -6.034 -14.120 12.619 1.00 96.94 712 ALA A C 1
ATOM 5579 O O . ALA A 1 712 ? -4.819 -14.185 12.801 1.00 96.94 712 ALA A O 1
ATOM 5580 N N . PHE A 1 713 ? -6.918 -14.299 13.606 1.00 96.50 713 PHE A N 1
ATOM 5581 C CA . PHE A 1 713 ? -6.546 -14.600 14.983 1.00 96.50 713 PHE A CA 1
ATOM 5582 C C . PHE A 1 713 ? -5.786 -15.923 15.097 1.00 96.50 713 PHE A C 1
ATOM 5584 O O . PHE A 1 713 ? -4.721 -15.957 15.707 1.00 96.50 713 PHE A O 1
ATOM 5591 N N . LEU A 1 714 ? -6.297 -17.005 14.501 1.00 95.06 714 LEU A N 1
ATOM 5592 C CA . LEU A 1 714 ? -5.619 -18.305 14.492 1.00 95.06 714 LEU A CA 1
ATOM 5593 C C . LEU A 1 714 ? -4.247 -18.209 13.813 1.00 95.06 714 LEU A C 1
ATOM 5595 O O . LEU A 1 714 ? -3.263 -18.705 14.363 1.00 95.06 714 LEU A O 1
ATOM 5599 N N . LEU A 1 715 ? -4.170 -17.492 12.690 1.00 92.94 715 LEU A N 1
ATOM 5600 C CA . LEU A 1 715 ? -2.936 -17.300 11.944 1.00 92.94 715 LEU A CA 1
ATOM 5601 C C . LEU A 1 715 ? -1.866 -16.597 12.788 1.00 92.94 715 LEU A C 1
ATOM 5603 O O . LEU A 1 715 ? -0.776 -17.136 12.927 1.00 92.94 715 LEU A O 1
ATOM 5607 N N . CYS A 1 716 ? -2.143 -15.439 13.398 1.00 92.81 716 CYS A N 1
ATOM 5608 C CA . CYS A 1 716 ? -1.125 -14.733 14.193 1.00 92.81 716 CYS A CA 1
ATOM 5609 C C . CYS A 1 716 ? -0.904 -15.334 15.587 1.00 92.81 716 CYS A C 1
ATOM 5611 O O . CYS A 1 716 ? 0.184 -15.227 16.146 1.00 92.81 716 CYS A O 1
ATOM 5613 N N . HIS A 1 717 ? -1.913 -15.951 16.206 1.00 91.62 717 HIS A N 1
ATOM 5614 C CA . HIS A 1 717 ? -1.784 -16.471 17.566 1.00 91.62 717 HIS A CA 1
ATOM 5615 C C . HIS A 1 717 ? -1.209 -17.887 17.621 1.00 91.62 717 HIS A C 1
ATOM 5617 O O . HIS A 1 717 ? -0.373 -18.157 18.486 1.00 91.62 717 HIS A O 1
ATOM 5623 N N . ALA A 1 718 ? -1.666 -18.778 16.741 1.00 89.94 718 ALA A N 1
ATOM 5624 C CA . ALA A 1 718 ? -1.332 -20.196 16.791 1.00 89.94 718 ALA A CA 1
ATOM 5625 C C . ALA A 1 718 ? -0.300 -20.581 15.730 1.00 89.94 718 ALA A C 1
ATOM 5627 O O . ALA A 1 718 ? 0.713 -21.197 16.065 1.00 89.94 718 ALA A O 1
ATOM 5628 N N . ASP A 1 719 ? -0.532 -20.201 14.476 1.00 88.06 719 ASP A N 1
ATOM 5629 C CA . ASP A 1 719 ? 0.248 -20.754 13.371 1.00 88.06 719 ASP A CA 1
ATOM 5630 C C . ASP A 1 719 ? 1.567 -19.978 13.162 1.00 88.06 719 ASP A C 1
ATOM 5632 O O . ASP A 1 719 ? 2.651 -20.559 13.090 1.00 88.06 719 ASP A O 1
ATOM 5636 N N . MET A 1 720 ? 1.496 -18.647 13.147 1.00 86.19 720 MET A N 1
ATOM 5637 C CA . MET A 1 720 ? 2.598 -17.696 12.978 1.00 86.19 720 MET A CA 1
ATOM 5638 C C . MET A 1 720 ? 2.670 -16.736 14.173 1.00 86.19 720 MET A C 1
ATOM 5640 O O . MET A 1 720 ? 2.353 -15.558 14.048 1.00 86.19 720 MET A O 1
ATOM 5644 N N . PRO A 1 721 ? 3.186 -17.162 15.335 1.00 79.81 721 PRO A N 1
ATOM 5645 C CA . PRO A 1 721 ? 3.295 -16.291 16.513 1.00 79.81 721 PRO A CA 1
ATOM 5646 C C . PRO A 1 721 ? 4.208 -15.060 16.322 1.00 79.81 721 PRO A C 1
ATOM 5648 O O . PRO A 1 721 ? 4.271 -14.184 17.187 1.00 79.81 721 PRO A O 1
ATOM 5651 N N . LEU A 1 722 ? 4.958 -14.999 15.214 1.00 83.12 722 LEU A N 1
ATOM 5652 C CA . LEU A 1 722 ? 5.766 -13.839 14.828 1.00 83.12 722 LEU A CA 1
ATOM 5653 C C . LEU A 1 722 ? 4.982 -12.800 14.014 1.00 83.12 722 LEU A C 1
ATOM 5655 O O . LEU A 1 722 ? 5.435 -11.657 13.945 1.00 83.12 722 LEU A O 1
ATOM 5659 N N . PHE A 1 723 ? 3.841 -13.175 13.434 1.00 87.62 723 PHE A N 1
ATOM 5660 C CA . PHE A 1 723 ? 2.930 -12.248 12.771 1.00 87.62 723 PHE A CA 1
ATOM 5661 C C . PHE A 1 723 ? 2.254 -11.376 13.826 1.00 87.62 723 PHE A C 1
ATOM 5663 O O . PHE A 1 723 ? 1.800 -11.876 14.855 1.00 87.62 723 PHE A O 1
ATOM 5670 N N . GLY A 1 724 ? 2.189 -10.073 13.571 1.00 91.38 724 GLY A N 1
ATOM 5671 C CA . GLY A 1 724 ? 1.196 -9.218 14.206 1.00 91.38 724 GLY A CA 1
ATOM 5672 C C . GLY A 1 724 ? -0.206 -9.491 13.655 1.00 91.38 724 GLY A C 1
ATOM 5673 O O . GLY A 1 724 ? -0.400 -10.243 12.698 1.00 91.38 724 GLY A O 1
ATOM 5674 N N . ASP A 1 725 ? -1.204 -8.840 14.243 1.00 93.88 725 ASP A N 1
ATOM 5675 C CA . ASP A 1 725 ? -2.567 -8.804 13.710 1.00 93.88 725 ASP A CA 1
ATOM 5676 C C . ASP A 1 725 ? -2.609 -8.220 12.287 1.00 93.88 725 ASP A C 1
ATOM 5678 O O . ASP A 1 725 ? -3.271 -8.792 11.421 1.00 93.88 725 ASP A O 1
ATOM 5682 N N . GLN A 1 726 ? -1.836 -7.157 12.026 1.00 94.19 726 GLN A N 1
ATOM 5683 C CA . GLN A 1 726 ? -1.709 -6.541 10.700 1.00 94.19 726 GLN A CA 1
ATOM 5684 C C . GLN A 1 726 ? -1.213 -7.535 9.647 1.00 94.19 726 GLN A C 1
ATOM 5686 O O . GLN A 1 726 ? -1.843 -7.688 8.602 1.00 94.19 726 GLN A O 1
ATOM 5691 N N . ASP A 1 727 ? -0.126 -8.252 9.940 1.00 94.12 727 ASP A N 1
ATOM 5692 C CA . ASP A 1 727 ? 0.483 -9.207 9.009 1.00 94.12 727 ASP A CA 1
ATOM 5693 C C . ASP A 1 727 ? -0.505 -10.323 8.635 1.00 94.12 727 ASP A C 1
ATOM 5695 O O . ASP A 1 727 ? -0.617 -10.708 7.470 1.00 94.12 727 ASP A O 1
ATOM 5699 N N . ALA A 1 728 ? -1.265 -10.822 9.617 1.00 95.12 728 ALA A N 1
ATOM 5700 C CA . ALA A 1 728 ? -2.260 -11.866 9.390 1.00 95.12 728 ALA A CA 1
ATOM 5701 C C . ALA A 1 728 ? -3.441 -11.368 8.549 1.00 95.12 728 ALA A C 1
ATOM 5703 O O . ALA A 1 728 ? -3.885 -12.075 7.642 1.00 95.12 728 ALA A O 1
ATOM 5704 N N . MET A 1 729 ? -3.926 -10.150 8.810 1.00 97.38 729 MET A N 1
ATOM 5705 C CA . MET A 1 729 ? -4.975 -9.535 7.995 1.00 97.38 729 MET A CA 1
ATOM 5706 C C . MET A 1 729 ? -4.500 -9.315 6.554 1.00 97.38 729 MET A C 1
ATOM 5708 O O . MET A 1 729 ? -5.195 -9.730 5.631 1.00 97.38 729 MET A O 1
ATOM 5712 N N . ILE A 1 730 ? -3.306 -8.745 6.347 1.00 96.19 730 ILE A N 1
ATOM 5713 C CA . ILE A 1 730 ? -2.720 -8.534 5.011 1.00 96.19 730 ILE A CA 1
ATOM 5714 C C . ILE A 1 730 ? -2.595 -9.859 4.260 1.00 96.19 730 ILE A C 1
ATOM 5716 O O . ILE A 1 730 ? -3.021 -9.956 3.110 1.00 96.19 730 ILE A O 1
ATOM 5720 N N . HIS A 1 731 ? -2.051 -10.892 4.908 1.00 95.69 731 HIS A N 1
ATOM 5721 C CA . HIS A 1 731 ? -1.901 -12.203 4.288 1.00 95.69 731 HIS A CA 1
ATOM 5722 C C . HIS A 1 731 ? -3.247 -12.750 3.800 1.00 95.69 731 HIS A C 1
ATOM 5724 O O . HIS A 1 731 ? -3.364 -13.168 2.651 1.00 95.69 731 HIS A O 1
ATOM 5730 N N . LEU A 1 732 ? -4.281 -12.718 4.643 1.00 96.38 732 LEU A N 1
ATOM 5731 C CA . LEU A 1 732 ? -5.591 -13.261 4.287 1.00 96.38 732 LEU A CA 1
ATOM 5732 C C . LEU A 1 732 ? -6.342 -12.414 3.252 1.00 96.38 732 LEU A C 1
ATOM 5734 O O . LEU A 1 732 ? -7.094 -12.987 2.467 1.00 96.38 732 LEU A O 1
ATOM 5738 N N . LEU A 1 733 ? -6.138 -11.094 3.243 1.00 96.81 733 LEU A N 1
ATOM 5739 C CA . LEU A 1 733 ? -6.790 -10.178 2.304 1.00 96.81 733 LEU A CA 1
ATOM 5740 C C . LEU A 1 733 ? -6.133 -10.163 0.922 1.00 96.81 733 LEU A C 1
ATOM 5742 O O . LEU A 1 733 ? -6.833 -9.957 -0.062 1.00 96.81 733 LEU A O 1
ATOM 5746 N N . LEU A 1 734 ? -4.810 -10.339 0.840 1.00 96.25 734 LEU A N 1
ATOM 5747 C CA . LEU A 1 734 ? -4.068 -10.155 -0.410 1.00 96.25 734 LEU A CA 1
ATOM 5748 C C . LEU A 1 734 ? -3.582 -11.460 -1.032 1.00 96.25 734 LEU A C 1
ATOM 5750 O O . LEU A 1 734 ? -3.526 -11.552 -2.256 1.00 96.25 734 LEU A O 1
ATOM 5754 N N . ASN A 1 735 ? -3.194 -12.460 -0.235 1.00 94.75 735 ASN A N 1
ATOM 5755 C CA . ASN A 1 735 ? -2.482 -13.627 -0.763 1.00 94.75 735 ASN A CA 1
ATOM 5756 C C . ASN A 1 735 ? -3.306 -14.437 -1.786 1.00 94.75 735 ASN A C 1
ATOM 5758 O O . ASN A 1 735 ? -2.801 -14.682 -2.884 1.00 94.75 735 ASN A O 1
ATOM 5762 N N . PRO A 1 736 ? -4.576 -14.806 -1.509 1.00 94.69 736 PRO A N 1
ATOM 5763 C CA . PRO A 1 736 ? -5.358 -15.608 -2.451 1.00 94.69 736 PRO A CA 1
ATOM 5764 C C . PRO A 1 736 ? -5.588 -14.903 -3.794 1.00 94.69 736 PRO A C 1
ATOM 5766 O O . PRO A 1 736 ? -5.495 -15.537 -4.843 1.00 94.69 736 PRO A O 1
ATOM 5769 N N . GLY A 1 737 ? -5.860 -13.592 -3.767 1.00 92.56 737 GLY A N 1
ATOM 5770 C CA . GLY A 1 737 ? -6.032 -12.782 -4.973 1.00 92.56 737 GLY A CA 1
ATOM 5771 C C . GLY A 1 737 ? -4.714 -12.604 -5.723 1.00 92.56 737 GLY A C 1
ATOM 5772 O O . GLY A 1 737 ? -4.622 -12.936 -6.900 1.00 92.56 737 GLY A O 1
ATOM 5773 N N . SER A 1 738 ? -3.655 -12.190 -5.025 1.00 93.62 738 SER A N 1
ATOM 5774 C CA . SER A 1 738 ? -2.349 -11.882 -5.634 1.00 93.62 738 SER A CA 1
ATOM 5775 C C . SER A 1 738 ? -1.697 -13.091 -6.305 1.00 93.62 738 SER A C 1
ATOM 5777 O O . SER A 1 738 ? -0.896 -12.924 -7.229 1.00 93.62 738 SER A O 1
ATOM 5779 N N . LEU A 1 739 ? -2.038 -14.310 -5.872 1.00 95.38 739 LEU A N 1
ATOM 5780 C CA . LEU A 1 739 ? -1.530 -15.559 -6.439 1.00 95.38 739 LEU A CA 1
ATOM 5781 C C . LEU A 1 739 ? -2.485 -16.242 -7.441 1.00 95.38 739 LEU A C 1
ATOM 5783 O O . LEU A 1 739 ? -2.134 -17.278 -8.001 1.00 95.38 739 LEU A O 1
ATOM 5787 N N . SER A 1 740 ? -3.660 -15.666 -7.717 1.00 92.50 740 SER A N 1
ATOM 5788 C CA . SER A 1 740 ? -4.635 -16.199 -8.684 1.00 92.50 740 SER A CA 1
ATOM 5789 C C . SER A 1 740 ? -4.355 -15.729 -10.115 1.00 92.50 740 SER A C 1
ATOM 5791 O O . SER A 1 740 ? -3.948 -14.592 -10.327 1.00 92.50 740 SER A O 1
ATOM 5793 N N . PHE A 1 741 ? -4.593 -16.559 -11.131 1.00 86.44 741 PHE A N 1
ATOM 5794 C CA . PHE A 1 741 ? -4.363 -16.174 -12.534 1.00 86.44 741 PHE A CA 1
ATOM 5795 C C . PHE A 1 741 ? -5.285 -15.047 -13.014 1.00 86.44 741 PHE A C 1
ATOM 5797 O O . PHE A 1 741 ? -4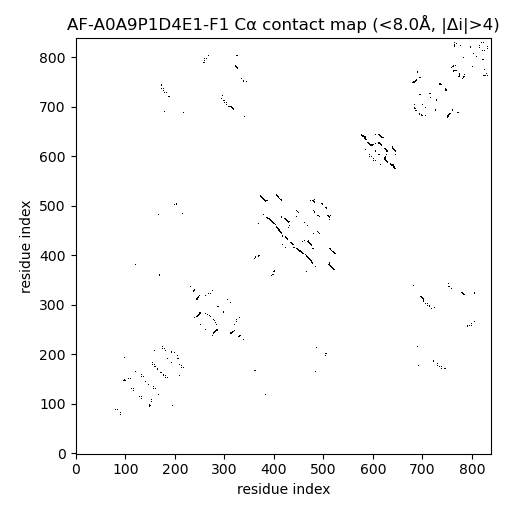.837 -14.174 -13.748 1.00 86.44 741 PHE A O 1
ATOM 5804 N N . ASP A 1 742 ? -6.532 -15.034 -12.539 1.00 80.25 742 ASP A N 1
ATOM 5805 C CA . ASP A 1 742 ? -7.596 -14.150 -13.037 1.00 80.25 742 ASP A CA 1
ATOM 5806 C C . ASP A 1 742 ? -7.859 -12.937 -12.131 1.00 80.25 742 ASP A C 1
ATOM 5808 O O . ASP A 1 742 ? -8.912 -12.300 -12.214 1.00 80.25 742 ASP A O 1
ATOM 5812 N N . ALA A 1 743 ? -6.957 -12.643 -11.195 1.00 66.50 743 ALA A N 1
ATOM 5813 C CA . ALA A 1 743 ? -7.195 -11.566 -10.246 1.00 66.50 743 ALA A CA 1
ATOM 5814 C C . ALA A 1 743 ? -7.046 -10.193 -10.912 1.00 66.50 743 ALA A C 1
ATOM 5816 O O . ALA A 1 743 ? -6.010 -9.889 -11.495 1.00 66.50 743 ALA A O 1
ATOM 5817 N N . GLY A 1 744 ? -8.094 -9.371 -10.790 1.00 72.56 744 GLY A N 1
ATOM 5818 C CA . GLY A 1 744 ? -8.006 -7.921 -10.962 1.00 72.56 744 GLY A CA 1
ATOM 5819 C C . GLY A 1 744 ? -7.326 -7.289 -9.745 1.00 72.56 744 GLY A C 1
ATOM 5820 O O . GLY A 1 744 ? -6.223 -7.685 -9.373 1.00 72.56 744 GLY A O 1
ATOM 5821 N N . ASP A 1 745 ? -7.995 -6.342 -9.077 1.00 74.50 745 ASP A N 1
ATOM 5822 C CA . ASP A 1 745 ? -7.527 -5.880 -7.764 1.00 74.50 745 ASP A CA 1
ATOM 5823 C C . ASP A 1 745 ? -7.370 -7.101 -6.844 1.00 74.50 745 ASP A C 1
ATOM 5825 O O . ASP A 1 745 ? -8.320 -7.847 -6.608 1.00 74.50 745 ASP A O 1
ATOM 5829 N N . SER A 1 746 ? -6.138 -7.362 -6.407 1.00 88.75 746 SER A N 1
ATOM 5830 C CA . SER A 1 746 ? -5.775 -8.578 -5.672 1.00 88.75 746 SER A CA 1
ATOM 5831 C C . SER A 1 746 ? -6.263 -8.573 -4.214 1.00 88.75 746 SER A C 1
ATOM 5833 O O . SER A 1 746 ? -5.941 -9.489 -3.458 1.00 88.75 746 SER A O 1
ATOM 5835 N N . LEU A 1 747 ? -7.023 -7.546 -3.825 1.00 93.25 747 LEU A N 1
ATOM 5836 C CA . LEU A 1 747 ? -7.713 -7.420 -2.547 1.00 93.25 747 LEU A CA 1
ATOM 5837 C C . LEU A 1 747 ? -8.964 -8.316 -2.484 1.00 93.25 747 LEU A C 1
ATOM 5839 O O . LEU A 1 747 ? -9.724 -8.408 -3.447 1.00 93.25 747 LEU A O 1
ATOM 5843 N N . ASP A 1 748 ? -9.205 -8.945 -1.329 1.00 93.88 748 ASP A N 1
ATOM 5844 C CA . ASP A 1 748 ? -10.429 -9.713 -1.071 1.00 93.88 748 ASP A CA 1
ATOM 5845 C C . ASP A 1 748 ? -11.679 -8.863 -1.373 1.00 93.88 748 ASP A C 1
ATOM 5847 O O . ASP A 1 748 ? -11.779 -7.726 -0.899 1.00 93.88 748 ASP A O 1
ATOM 5851 N N . PRO A 1 749 ? -12.657 -9.390 -2.134 1.00 91.50 749 PRO A N 1
ATOM 5852 C CA . PRO A 1 749 ? -13.814 -8.617 -2.566 1.00 91.50 749 PRO A CA 1
ATOM 5853 C C . PRO A 1 749 ? -14.658 -8.081 -1.408 1.00 91.50 749 PRO A C 1
ATOM 5855 O O . PRO A 1 749 ? -15.412 -7.137 -1.618 1.00 91.50 749 PRO A O 1
ATOM 5858 N N . HIS A 1 750 ? -14.579 -8.644 -0.204 1.00 94.31 750 HIS A N 1
ATOM 5859 C CA . HIS A 1 750 ? -15.303 -8.143 0.964 1.00 94.31 750 HIS A CA 1
ATOM 5860 C C . HIS A 1 750 ? -14.650 -6.909 1.608 1.00 94.31 750 HIS A C 1
ATOM 5862 O O . HIS A 1 750 ? -15.275 -6.268 2.457 1.00 94.31 750 HIS A O 1
ATOM 5868 N N . ALA A 1 751 ? -13.433 -6.542 1.202 1.00 95.50 751 ALA A N 1
ATOM 5869 C CA . ALA A 1 751 ? -12.710 -5.388 1.714 1.00 95.50 751 ALA A CA 1
ATOM 5870 C C . ALA A 1 751 ? -12.643 -4.239 0.696 1.00 95.50 751 ALA A C 1
ATOM 5872 O O . ALA A 1 751 ? -12.587 -4.442 -0.515 1.00 95.50 751 ALA A O 1
ATOM 5873 N N . VAL A 1 752 ? -12.618 -3.009 1.207 1.00 94.88 752 VAL A N 1
ATOM 5874 C CA . VAL A 1 752 ? -12.309 -1.791 0.453 1.00 94.88 752 VAL A CA 1
ATOM 5875 C C . VAL A 1 752 ? -11.275 -0.991 1.224 1.00 94.88 752 VAL A C 1
ATOM 5877 O O . VAL A 1 752 ? -11.363 -0.837 2.446 1.00 94.88 752 VAL A O 1
ATOM 5880 N N . ILE A 1 753 ? -10.310 -0.453 0.483 1.00 94.94 753 ILE A N 1
ATOM 5881 C CA . ILE A 1 753 ? -9.356 0.508 1.017 1.00 94.94 753 ILE A CA 1
ATOM 5882 C C . ILE A 1 753 ? -10.001 1.887 0.986 1.00 94.94 753 ILE A C 1
ATOM 5884 O O . ILE A 1 753 ? -10.471 2.332 -0.061 1.00 94.94 753 ILE A O 1
ATOM 5888 N N . VAL A 1 754 ? -10.026 2.552 2.134 1.00 95.44 754 VAL A N 1
ATOM 5889 C CA . VAL A 1 754 ? -10.450 3.947 2.262 1.00 95.44 754 VAL A CA 1
ATOM 5890 C C . VAL A 1 754 ? -9.218 4.853 2.361 1.00 95.44 754 VAL A C 1
ATOM 5892 O O . VAL A 1 754 ? -8.161 4.385 2.805 1.00 95.44 754 VAL A O 1
ATOM 5895 N N . PRO A 1 755 ? -9.309 6.137 1.957 1.00 95.00 755 PRO A N 1
ATOM 5896 C CA . PRO A 1 755 ? -8.186 7.056 2.086 1.00 95.00 755 PRO A CA 1
ATOM 5897 C C . PRO A 1 755 ? -7.671 7.082 3.524 1.00 95.00 755 PRO A C 1
ATOM 5899 O O . PRO A 1 755 ? -8.465 7.075 4.466 1.00 95.00 755 PRO A O 1
ATOM 5902 N N . GLN A 1 756 ? -6.350 7.162 3.701 1.00 94.31 756 GLN A N 1
ATOM 5903 C CA . GLN A 1 756 ? -5.728 7.158 5.026 1.00 94.31 756 GLN A CA 1
ATOM 5904 C C . GLN A 1 756 ? -6.347 8.216 5.955 1.00 94.31 756 GLN A C 1
ATOM 5906 O O . GLN A 1 756 ? -6.645 7.931 7.111 1.00 94.31 756 GLN A O 1
ATOM 5911 N N . ARG A 1 757 ? -6.636 9.400 5.415 1.00 94.62 757 ARG A N 1
ATOM 5912 C CA . ARG A 1 757 ? -7.263 10.540 6.105 1.00 94.62 757 ARG A CA 1
ATOM 5913 C C . ARG A 1 757 ? -8.658 10.279 6.685 1.00 94.62 757 ARG A C 1
ATOM 5915 O O . ARG A 1 757 ? -9.121 11.005 7.561 1.00 94.62 757 ARG A O 1
ATOM 5922 N N . GLU A 1 758 ? -9.345 9.234 6.227 1.00 96.00 758 GLU A N 1
ATOM 5923 C CA . GLU A 1 758 ? -10.657 8.867 6.767 1.00 96.00 758 GLU A CA 1
ATOM 5924 C C . GLU A 1 758 ? -10.553 8.268 8.171 1.00 96.00 758 GLU A C 1
ATOM 5926 O O . GLU A 1 758 ? -11.420 8.533 8.999 1.00 96.00 758 GLU A O 1
ATOM 5931 N N . LEU A 1 759 ? -9.526 7.450 8.438 1.00 96.12 759 LEU A N 1
ATOM 5932 C CA . LEU A 1 759 ? -9.475 6.612 9.645 1.00 96.12 759 LEU A CA 1
ATOM 5933 C C . LEU A 1 759 ? -8.096 6.464 10.285 1.00 96.12 759 LEU A C 1
ATOM 5935 O O . LEU A 1 759 ? -8.023 5.873 11.352 1.00 96.12 759 LEU A O 1
ATOM 5939 N N . ASN A 1 760 ? -7.010 6.896 9.649 1.00 95.12 760 ASN A N 1
ATOM 5940 C CA . ASN A 1 760 ? -5.656 6.527 10.065 1.00 95.12 760 ASN A CA 1
ATOM 5941 C C . ASN A 1 760 ? -4.597 7.574 9.675 1.00 95.12 760 ASN A C 1
ATOM 5943 O O . ASN A 1 760 ? -3.495 7.224 9.246 1.00 95.12 760 ASN A O 1
ATOM 5947 N N . ALA A 1 761 ? -4.936 8.861 9.771 1.00 96.19 761 ALA A N 1
ATOM 5948 C CA . ALA A 1 761 ? -3.984 9.938 9.517 1.00 96.19 761 ALA A CA 1
ATOM 5949 C C . ALA A 1 761 ? -2.877 9.948 10.583 1.00 96.19 761 ALA A C 1
ATOM 5951 O O . ALA A 1 761 ? -3.139 9.664 11.754 1.00 96.19 761 ALA A O 1
ATOM 5952 N N . TYR A 1 762 ? -1.640 10.275 10.205 1.00 97.06 762 TYR A N 1
ATOM 5953 C CA . TYR A 1 762 ? -0.491 10.231 11.119 1.00 97.06 762 TYR A CA 1
ATOM 5954 C C . TYR A 1 762 ? 0.026 11.606 11.498 1.00 97.06 762 TYR A C 1
ATOM 5956 O O . TYR A 1 762 ? -0.104 12.568 10.752 1.00 97.06 762 TYR A O 1
ATOM 5964 N N . ASP A 1 763 ? 0.684 11.696 12.655 1.00 96.31 763 ASP A N 1
ATOM 5965 C CA . ASP A 1 763 ? 1.488 12.880 12.949 1.00 96.31 763 ASP A CA 1
ATOM 5966 C C . ASP A 1 763 ? 2.557 13.091 11.859 1.00 96.31 763 ASP A C 1
ATOM 5968 O O . ASP A 1 763 ? 3.039 12.133 11.247 1.00 96.31 763 ASP A O 1
ATOM 5972 N N . ALA A 1 764 ? 2.939 14.343 11.618 1.00 95.56 764 ALA A N 1
ATOM 5973 C CA . ALA A 1 764 ? 3.819 14.735 10.524 1.00 95.56 764 ALA A CA 1
ATOM 5974 C C . ALA A 1 764 ? 5.176 14.009 10.542 1.00 95.56 764 ALA A C 1
ATOM 5976 O O . ALA A 1 764 ? 5.755 13.735 9.492 1.00 95.56 764 ALA A O 1
ATOM 5977 N N . LEU A 1 765 ? 5.698 13.647 11.719 1.00 94.06 765 LEU A N 1
ATOM 5978 C CA . LEU A 1 765 ? 6.958 12.909 11.796 1.00 94.06 765 LEU A CA 1
ATOM 5979 C C . LEU A 1 765 ? 6.787 11.463 11.319 1.00 94.06 765 LEU A C 1
ATOM 5981 O O . LEU A 1 765 ? 7.600 10.970 10.535 1.00 94.06 765 LEU A O 1
ATOM 5985 N N . ASN A 1 766 ? 5.742 10.788 11.796 1.00 94.31 766 ASN A N 1
ATOM 5986 C CA . ASN A 1 766 ? 5.430 9.422 11.383 1.00 94.31 766 ASN A CA 1
ATOM 5987 C C . ASN A 1 766 ? 5.078 9.368 9.890 1.00 94.31 766 ASN A C 1
ATOM 5989 O O . ASN A 1 766 ? 5.635 8.544 9.164 1.00 94.31 766 ASN A O 1
ATOM 5993 N N . ALA A 1 767 ? 4.262 10.308 9.412 1.00 95.00 767 ALA A N 1
ATOM 5994 C CA . ALA A 1 767 ? 3.927 10.450 8.000 1.00 95.00 767 ALA A CA 1
ATOM 5995 C C . ALA A 1 767 ? 5.173 10.630 7.112 1.00 95.00 767 ALA A C 1
ATOM 5997 O O . ALA A 1 767 ? 5.312 9.942 6.098 1.00 95.00 767 ALA A O 1
ATOM 5998 N N . HIS A 1 768 ? 6.141 11.455 7.535 1.00 93.00 768 HIS A N 1
ATOM 5999 C CA . HIS A 1 768 ? 7.399 11.648 6.807 1.00 93.00 768 HIS A CA 1
ATOM 6000 C C . HIS A 1 768 ? 8.218 10.355 6.689 1.00 93.00 768 HIS A C 1
ATOM 6002 O O . HIS A 1 768 ? 8.708 10.018 5.612 1.00 93.00 768 HIS A O 1
ATOM 6008 N N . PHE A 1 769 ? 8.392 9.614 7.788 1.00 89.44 769 PHE A N 1
ATOM 6009 C CA . PHE A 1 769 ? 9.197 8.388 7.762 1.00 89.44 769 PHE A CA 1
ATOM 6010 C C . PHE A 1 769 ? 8.526 7.253 6.992 1.00 89.44 769 PHE A C 1
ATOM 6012 O O . PHE A 1 769 ? 9.207 6.473 6.314 1.00 89.44 769 PHE A O 1
ATOM 6019 N N . MET A 1 770 ? 7.201 7.173 7.077 1.00 88.75 770 MET A N 1
ATOM 6020 C CA . MET A 1 770 ? 6.434 6.133 6.406 1.00 88.75 770 MET A CA 1
ATOM 6021 C C . MET A 1 770 ? 6.184 6.461 4.931 1.00 88.75 770 MET A C 1
ATOM 6023 O O . MET A 1 770 ? 6.034 5.534 4.142 1.00 88.75 770 MET A O 1
ATOM 6027 N N . GLY A 1 771 ? 6.243 7.733 4.522 1.00 89.94 771 GLY A N 1
ATOM 6028 C CA . GLY A 1 771 ? 5.872 8.148 3.165 1.00 89.94 771 GLY A CA 1
ATOM 6029 C C . GLY A 1 771 ? 4.360 8.035 2.974 1.00 89.94 771 GLY A C 1
ATOM 6030 O O . GLY A 1 771 ? 3.872 7.293 2.120 1.00 89.94 771 GLY A O 1
ATOM 6031 N N . CYS A 1 772 ? 3.602 8.667 3.864 1.00 92.75 772 CYS A N 1
ATOM 6032 C CA . CYS A 1 772 ? 2.145 8.623 3.848 1.00 92.75 772 CYS A CA 1
ATOM 6033 C C . CYS A 1 772 ? 1.538 9.971 4.248 1.00 92.75 772 CYS A C 1
ATOM 6035 O O . CYS A 1 772 ? 2.270 10.933 4.482 1.00 92.75 772 CYS A O 1
ATOM 6037 N N . ASP A 1 773 ? 0.210 10.043 4.306 1.00 91.69 773 ASP A N 1
ATOM 6038 C CA . ASP A 1 773 ? -0.498 11.283 4.595 1.00 91.69 773 ASP A CA 1
ATOM 6039 C C . ASP A 1 773 ? -0.299 11.693 6.059 1.00 91.69 773 ASP A C 1
ATOM 6041 O O . ASP A 1 773 ? -0.475 10.892 6.988 1.00 91.69 773 ASP A O 1
ATOM 6045 N N . ALA A 1 774 ? 0.063 12.961 6.257 1.00 95.88 774 ALA A N 1
ATOM 6046 C CA . ALA A 1 774 ? -0.026 13.600 7.559 1.00 95.88 774 ALA A CA 1
ATOM 6047 C C . ALA A 1 774 ? -1.476 13.949 7.888 1.00 95.88 774 ALA A C 1
ATOM 6049 O O . ALA A 1 774 ? -2.309 14.125 7.001 1.00 95.88 774 ALA A O 1
ATOM 6050 N N . PHE A 1 775 ? -1.730 14.087 9.182 1.00 96.94 775 PHE A N 1
ATOM 6051 C CA . PHE A 1 775 ? -2.940 14.655 9.732 1.00 96.94 775 PHE A CA 1
ATOM 6052 C C . PHE A 1 775 ? -3.198 16.051 9.164 1.00 96.94 775 PHE A C 1
ATOM 6054 O O . PHE A 1 775 ? -2.332 16.928 9.219 1.00 96.94 775 PHE A O 1
ATOM 6061 N N . GLU A 1 776 ? -4.422 16.258 8.689 1.00 95.44 776 GLU A N 1
ATOM 6062 C CA . GLU A 1 776 ? -4.944 17.556 8.289 1.00 95.44 776 GLU A CA 1
ATOM 6063 C C . GLU A 1 776 ? -6.243 17.903 9.026 1.00 95.44 776 GLU A C 1
ATOM 6065 O O . GLU A 1 776 ? -6.956 17.055 9.574 1.00 95.44 776 GLU A O 1
ATOM 6070 N N . GLU A 1 777 ? -6.566 19.197 9.051 1.00 94.12 777 GLU A N 1
ATOM 6071 C CA . GLU A 1 777 ? -7.825 19.667 9.619 1.00 94.12 777 GLU A CA 1
ATOM 6072 C C . GLU A 1 777 ? -9.019 19.034 8.888 1.00 94.12 777 GLU A C 1
ATOM 6074 O O . GLU A 1 777 ? -9.154 19.121 7.669 1.00 94.12 777 GLU A O 1
ATOM 6079 N N . GLY A 1 778 ? -9.911 18.409 9.659 1.00 94.56 778 GLY A N 1
ATOM 6080 C CA . GLY A 1 778 ? -11.084 17.701 9.143 1.00 94.56 778 GLY A CA 1
ATOM 6081 C C . GLY A 1 778 ? -10.960 16.174 9.149 1.00 94.56 778 GLY A C 1
ATOM 6082 O O . GLY A 1 778 ? -11.997 15.498 9.074 1.00 94.56 778 GLY A O 1
ATOM 6083 N N . ASP A 1 779 ? -9.753 15.631 9.323 1.00 97.38 779 ASP A N 1
ATOM 6084 C CA . ASP A 1 779 ? -9.532 14.191 9.487 1.00 97.38 779 ASP A CA 1
ATOM 6085 C C . ASP A 1 779 ? -10.225 13.675 10.757 1.00 97.38 779 ASP A C 1
ATOM 6087 O O . ASP A 1 779 ? -10.258 14.349 11.796 1.00 97.38 779 ASP A O 1
ATOM 6091 N N . LEU A 1 780 ? -10.811 12.471 10.677 1.00 98.06 780 LEU A N 1
ATOM 6092 C CA . LEU A 1 780 ? -11.584 11.900 11.788 1.00 98.06 780 LEU A CA 1
ATOM 6093 C C . LEU A 1 780 ? -10.720 11.737 13.037 1.00 98.06 780 LEU A C 1
ATOM 6095 O O . LEU A 1 780 ? -11.151 12.078 14.140 1.00 98.06 780 LEU A O 1
ATOM 6099 N N . LEU A 1 781 ? -9.530 11.169 12.859 1.00 97.50 781 LEU A N 1
ATOM 6100 C CA . LEU A 1 781 ? -8.624 10.818 13.937 1.00 97.50 781 LEU A CA 1
ATOM 6101 C C . LEU A 1 781 ? -7.167 10.923 13.489 1.00 97.50 781 LEU A C 1
ATOM 6103 O O . LEU A 1 781 ? -6.867 10.833 12.299 1.00 97.50 781 LEU A O 1
ATOM 6107 N N . VAL A 1 782 ? -6.281 11.055 14.472 1.00 97.81 782 VAL A N 1
ATOM 6108 C CA . VAL A 1 782 ? -4.830 10.948 14.307 1.00 97.81 782 VAL A CA 1
ATOM 6109 C C . VAL A 1 782 ? -4.293 9.753 15.089 1.00 97.81 782 VAL A C 1
ATOM 6111 O O . VAL A 1 782 ? -4.728 9.495 16.216 1.00 97.81 782 VAL A O 1
ATOM 6114 N N . THR A 1 783 ? -3.337 9.039 14.504 1.00 97.50 783 THR A N 1
ATOM 6115 C CA . THR A 1 783 ? -2.729 7.821 15.051 1.00 97.50 783 THR A CA 1
ATOM 6116 C C . THR A 1 783 ? -1.235 8.007 15.277 1.00 97.50 783 THR A C 1
ATOM 6118 O O . THR A 1 783 ? -0.534 8.641 14.485 1.00 97.50 783 THR A O 1
ATOM 6121 N N . PHE A 1 784 ? -0.738 7.447 16.380 1.00 96.50 784 PHE A N 1
ATOM 6122 C CA . PHE A 1 784 ? 0.634 7.629 16.852 1.00 96.50 784 PHE A CA 1
ATOM 6123 C C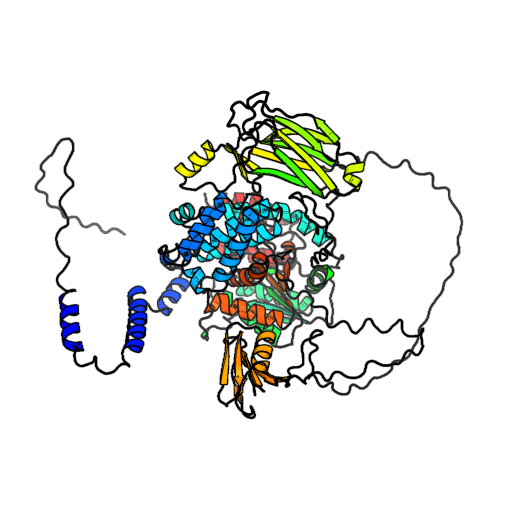 . PHE A 1 784 ? 1.373 6.286 16.979 1.00 96.50 784 PHE A C 1
ATOM 6125 O O . PHE A 1 784 ? 1.757 5.894 18.091 1.00 96.50 784 PHE A O 1
ATOM 6132 N N . PRO A 1 785 ? 1.614 5.581 15.858 1.00 91.50 785 PRO A N 1
ATOM 6133 C CA . PRO A 1 785 ? 2.147 4.228 15.893 1.00 91.50 785 PRO A CA 1
ATOM 6134 C C . PRO A 1 785 ? 3.507 4.180 16.599 1.00 91.50 785 PRO A C 1
ATOM 6136 O O . PRO A 1 785 ? 4.392 5.012 16.384 1.00 91.50 785 PRO A O 1
ATOM 6139 N N . GLY A 1 786 ? 3.680 3.188 17.474 1.00 85.88 786 GLY A N 1
ATOM 6140 C CA . GLY A 1 786 ? 4.963 2.912 18.126 1.00 85.88 786 GLY A CA 1
ATOM 6141 C C . GLY A 1 786 ? 5.429 3.973 19.132 1.00 85.88 786 GLY A C 1
ATOM 6142 O O . GLY A 1 786 ? 6.584 3.921 19.568 1.00 85.88 786 GLY A O 1
ATOM 6143 N N . CYS A 1 787 ? 4.569 4.911 19.537 1.00 89.44 787 CYS A N 1
ATOM 6144 C CA . CYS A 1 787 ? 4.929 5.953 20.493 1.00 89.44 787 CYS A CA 1
ATOM 6145 C C . CYS A 1 787 ? 5.053 5.385 21.921 1.00 89.44 787 CYS A C 1
ATOM 6147 O O . CYS A 1 787 ? 4.066 5.199 22.632 1.00 89.44 787 CYS A O 1
ATOM 6149 N N . LYS A 1 788 ? 6.290 5.083 22.340 1.00 89.56 788 LYS A N 1
ATOM 6150 C CA . LYS A 1 788 ? 6.587 4.415 23.623 1.00 89.56 788 LYS A CA 1
ATOM 6151 C C . LYS A 1 788 ? 7.202 5.318 24.690 1.00 89.56 788 LYS A C 1
ATOM 6153 O O . LYS A 1 788 ? 7.092 4.988 25.865 1.00 89.56 788 LYS A O 1
ATOM 6158 N N . ASP A 1 789 ? 7.865 6.410 24.303 1.00 93.50 789 ASP A N 1
ATOM 6159 C CA . ASP A 1 789 ? 8.531 7.326 25.238 1.00 93.50 789 ASP A CA 1
ATOM 6160 C C . ASP A 1 789 ? 7.536 8.362 25.786 1.00 93.50 789 ASP A C 1
ATOM 6162 O O . ASP A 1 789 ? 7.142 9.267 25.049 1.00 93.50 789 ASP A O 1
ATOM 6166 N N . PRO A 1 790 ? 7.147 8.295 27.070 1.00 94.56 790 PRO A N 1
ATOM 6167 C CA . PRO A 1 790 ? 6.146 9.197 27.627 1.00 94.56 790 PRO A CA 1
ATOM 6168 C C . PRO A 1 790 ? 6.513 10.675 27.525 1.00 94.56 790 PRO A C 1
ATOM 6170 O O . PRO A 1 790 ? 5.622 11.496 27.318 1.00 94.56 790 PRO A O 1
ATOM 6173 N N . ALA A 1 791 ? 7.800 11.023 27.623 1.00 93.88 791 ALA A N 1
ATOM 6174 C CA . ALA A 1 791 ? 8.236 12.416 27.550 1.00 93.88 791 ALA A CA 1
ATOM 6175 C C . ALA A 1 791 ? 8.016 13.012 26.150 1.00 93.88 791 ALA A C 1
ATOM 6177 O O . ALA A 1 791 ? 7.652 14.180 26.024 1.00 93.88 791 ALA A O 1
ATOM 6178 N N . ALA A 1 792 ? 8.201 12.201 25.108 1.00 91.31 792 ALA A N 1
ATOM 6179 C CA . ALA A 1 792 ? 7.962 12.597 23.726 1.00 91.31 792 ALA A CA 1
ATOM 6180 C C . ALA A 1 792 ? 6.488 12.444 23.305 1.00 91.31 792 ALA A C 1
ATOM 6182 O O . ALA A 1 792 ? 6.005 13.218 22.481 1.00 91.31 792 ALA A O 1
ATOM 6183 N N . CYS A 1 793 ? 5.782 11.448 23.849 1.00 95.56 793 CYS A N 1
ATOM 6184 C CA . CYS A 1 793 ? 4.456 11.032 23.389 1.00 95.56 793 CYS A CA 1
ATOM 6185 C C . CYS A 1 793 ? 3.300 11.720 24.119 1.00 95.56 793 CYS A C 1
ATOM 6187 O O . CYS A 1 793 ? 2.345 12.138 23.470 1.00 95.56 793 CYS A O 1
ATOM 6189 N N . ASN A 1 794 ? 3.371 11.881 25.446 1.00 97.00 794 ASN A N 1
ATOM 6190 C CA . ASN A 1 794 ? 2.265 12.468 26.212 1.00 97.00 794 ASN A CA 1
ATOM 6191 C C . ASN A 1 794 ? 1.870 13.869 25.717 1.00 97.00 794 ASN A C 1
ATOM 6193 O O . ASN A 1 794 ? 0.673 14.085 25.530 1.00 97.00 794 ASN A O 1
ATOM 6197 N N . PRO A 1 795 ? 2.818 14.777 25.394 1.00 96.31 795 PRO A N 1
ATOM 6198 C CA . PRO A 1 795 ? 2.461 16.080 24.842 1.00 96.31 795 PRO A CA 1
ATOM 6199 C C . PRO A 1 795 ? 1.680 16.004 23.523 1.00 96.31 795 PRO A C 1
ATOM 6201 O O . PRO A 1 795 ? 0.862 16.877 23.261 1.00 96.31 795 PRO A O 1
ATOM 6204 N N . LEU A 1 796 ? 1.902 14.976 22.692 1.00 96.00 796 LEU A N 1
ATOM 6205 C CA . LEU A 1 796 ? 1.153 14.781 21.443 1.00 96.00 796 LEU A CA 1
ATOM 6206 C C . LEU A 1 796 ? -0.277 14.324 21.719 1.00 96.00 796 LEU A C 1
ATOM 6208 O O . LEU A 1 796 ? -1.216 14.862 21.139 1.00 96.00 796 LEU A O 1
ATOM 6212 N N . PHE A 1 797 ? -0.445 13.360 22.628 1.00 97.25 797 PHE A N 1
ATOM 6213 C CA . PHE A 1 797 ? -1.762 12.842 23.003 1.00 97.25 797 PHE A CA 1
ATOM 6214 C C . PHE A 1 797 ? -2.629 13.915 23.658 1.00 97.25 797 PHE A C 1
ATOM 6216 O O . PHE A 1 797 ? -3.800 14.064 23.314 1.00 97.25 797 PHE A O 1
ATOM 6223 N N . GLU A 1 798 ? -2.044 14.677 24.583 1.00 96.94 798 GLU A N 1
ATOM 6224 C CA . GLU A 1 798 ? -2.707 15.796 25.251 1.00 96.94 798 GLU A CA 1
ATOM 6225 C C . GLU A 1 798 ? -3.103 16.877 24.249 1.00 96.94 798 GLU A C 1
ATOM 6227 O O . GLU A 1 798 ? -4.235 17.354 24.287 1.00 96.94 798 GLU A O 1
ATOM 6232 N N . LEU A 1 799 ? -2.209 17.212 23.317 1.00 96.06 799 LEU A N 1
ATOM 6233 C CA . LEU A 1 799 ? -2.470 18.201 22.281 1.00 96.06 799 LEU A CA 1
ATOM 6234 C C . LEU A 1 799 ? -3.593 17.769 21.326 1.00 96.06 799 LEU A C 1
ATOM 6236 O O . LEU A 1 799 ? -4.516 18.545 21.086 1.00 96.06 799 LEU A O 1
ATOM 6240 N N . ALA A 1 800 ? -3.558 16.533 20.821 1.00 96.81 800 ALA A N 1
ATOM 6241 C CA . ALA A 1 800 ? -4.602 16.000 19.944 1.00 96.81 800 ALA A CA 1
ATOM 6242 C C . ALA A 1 800 ? -5.969 15.950 20.648 1.00 96.81 800 ALA A C 1
ATOM 6244 O O . ALA A 1 800 ? -6.993 16.313 20.068 1.00 96.81 800 ALA A O 1
ATOM 6245 N N . ALA A 1 801 ? -5.993 15.566 21.927 1.00 96.69 801 ALA A N 1
ATOM 6246 C CA . ALA A 1 801 ? -7.217 15.561 22.719 1.00 96.69 801 ALA A CA 1
ATOM 6247 C C . ALA A 1 801 ? -7.732 16.981 23.001 1.00 96.69 801 ALA A C 1
ATOM 6249 O O . ALA A 1 801 ? -8.934 17.234 22.884 1.00 96.69 801 ALA A O 1
ATOM 6250 N N . ALA A 1 802 ? -6.842 17.922 23.325 1.00 95.44 802 ALA A N 1
ATOM 6251 C CA . ALA A 1 802 ? -7.195 19.324 23.521 1.00 95.44 802 ALA A CA 1
ATOM 6252 C C . ALA A 1 802 ? -7.783 19.943 22.243 1.00 95.44 802 ALA A C 1
ATOM 6254 O O . ALA A 1 802 ? -8.791 20.657 22.320 1.00 95.44 802 ALA A O 1
ATOM 6255 N N . TYR A 1 803 ? -7.205 19.615 21.085 1.00 95.38 803 TYR A N 1
ATOM 6256 C CA . TYR A 1 803 ? -7.728 19.982 19.771 1.00 95.38 803 TYR A CA 1
ATOM 6257 C C . TYR A 1 803 ? -9.127 19.406 19.533 1.00 95.38 803 TYR A C 1
ATOM 6259 O O . TYR A 1 803 ? -10.044 20.169 19.241 1.00 95.38 803 TYR A O 1
ATOM 6267 N N . SER A 1 804 ? -9.335 18.107 19.787 1.00 95.56 804 SER A N 1
ATOM 6268 C CA . SER A 1 804 ? -10.648 17.460 19.607 1.00 95.56 804 SER A CA 1
ATOM 6269 C C . SER A 1 804 ? -11.780 18.113 20.408 1.00 95.56 804 SER A C 1
ATOM 6271 O O . SER A 1 804 ? -12.921 18.174 19.956 1.00 95.56 804 SER A O 1
ATOM 6273 N N . ASN A 1 805 ? -11.459 18.647 21.588 1.00 94.56 805 ASN A N 1
ATOM 6274 C CA . ASN A 1 805 ? -12.419 19.293 22.480 1.00 94.56 805 ASN A CA 1
ATOM 6275 C C . ASN A 1 805 ? -12.635 20.786 22.163 1.00 94.56 805 ASN A C 1
ATOM 6277 O O . ASN A 1 805 ? -13.324 21.470 22.919 1.00 94.56 805 ASN A O 1
ATOM 6281 N N . GLY A 1 806 ? -12.005 21.323 21.110 1.00 92.69 806 GLY A N 1
ATOM 6282 C CA . GLY A 1 806 ? -12.047 22.752 20.777 1.00 92.69 806 GLY A CA 1
ATOM 6283 C C . GLY A 1 806 ? -11.347 23.650 21.806 1.00 92.69 806 GLY A C 1
ATOM 6284 O O . GLY A 1 806 ? -11.536 24.863 21.805 1.00 92.69 806 GLY A O 1
ATOM 6285 N N . SER A 1 807 ? -10.551 23.064 22.706 1.00 89.19 807 SER A N 1
ATOM 6286 C CA . SER A 1 807 ? -9.824 23.791 23.758 1.00 89.19 807 SER A CA 1
ATOM 6287 C C . SER A 1 807 ? -8.470 24.339 23.294 1.00 89.19 807 SER A C 1
ATOM 6289 O O . SER A 1 807 ? -7.815 25.067 24.036 1.00 89.19 807 SER A O 1
ATOM 6291 N N . PHE A 1 808 ? -8.070 24.018 22.062 1.00 85.69 808 PHE A N 1
ATOM 6292 C CA . PHE A 1 808 ? -6.840 24.470 21.422 1.00 85.69 808 PHE A CA 1
ATOM 6293 C C . PHE A 1 808 ? -7.165 25.285 20.164 1.00 85.69 808 PHE A C 1
ATOM 6295 O O . PHE A 1 808 ? -7.957 24.852 19.330 1.00 85.69 808 PHE A O 1
ATOM 6302 N N . SER A 1 809 ? -6.533 26.453 20.013 1.00 79.50 809 SER A N 1
ATOM 6303 C CA . SER A 1 809 ? -6.633 27.297 18.815 1.00 79.50 809 SER A CA 1
ATOM 6304 C C . SER A 1 809 ? -5.314 27.261 18.043 1.00 79.50 809 SER A C 1
ATOM 6306 O O . SER A 1 809 ? -4.274 27.663 18.573 1.00 79.50 809 SER A O 1
ATOM 6308 N N . LEU A 1 810 ? -5.358 26.821 16.777 1.00 78.00 810 LEU A N 1
ATOM 6309 C CA . LEU A 1 810 ? -4.173 26.726 15.909 1.00 78.00 810 LEU A CA 1
ATOM 6310 C C . LEU A 1 810 ? -3.431 28.064 15.755 1.00 78.00 810 LEU A C 1
ATOM 6312 O O . LEU A 1 810 ? -2.202 28.077 15.650 1.00 78.00 810 LEU A O 1
ATOM 6316 N N . GLU A 1 811 ? -4.154 29.186 15.770 1.00 75.75 811 GLU A N 1
ATOM 6317 C CA . GLU A 1 811 ? -3.603 30.514 15.468 1.00 75.75 811 GLU A CA 1
ATOM 6318 C C . GLU A 1 811 ? -2.548 30.986 16.481 1.00 75.75 811 GLU A C 1
ATOM 6320 O O . GLU A 1 811 ? -1.701 31.813 16.148 1.00 75.75 811 GLU A O 1
ATOM 6325 N N . HIS A 1 812 ? -2.569 30.471 17.715 1.00 64.88 812 HIS A N 1
ATOM 6326 C CA . HIS A 1 812 ? -1.708 30.970 18.794 1.00 64.88 812 HIS A CA 1
ATOM 6327 C C . HIS A 1 812 ? -0.539 30.036 19.162 1.00 64.88 812 HIS A C 1
ATOM 6329 O O . HIS A 1 812 ? 0.433 30.496 19.773 1.00 64.88 812 HIS A O 1
ATOM 6335 N N . GLU A 1 813 ? -0.585 28.752 18.782 1.00 66.12 813 GLU A N 1
ATOM 6336 C CA . GLU A 1 813 ? 0.325 27.722 19.322 1.00 66.12 813 GLU A CA 1
ATOM 6337 C C . GLU A 1 813 ? 1.073 26.867 18.285 1.00 66.12 813 GLU A C 1
ATOM 6339 O O . GLU A 1 813 ? 2.027 26.170 18.647 1.00 66.12 813 GLU A O 1
ATOM 6344 N N . THR A 1 814 ? 0.738 26.957 16.995 1.00 61.03 814 THR A N 1
ATOM 6345 C CA . THR A 1 814 ? 1.420 26.214 15.909 1.00 61.03 814 THR A CA 1
ATOM 6346 C C . THR A 1 814 ? 2.935 26.460 15.845 1.00 61.03 814 THR A C 1
ATOM 6348 O O . THR A 1 814 ? 3.688 25.588 15.424 1.00 61.03 814 THR A O 1
ATOM 6351 N N . ALA A 1 815 ? 3.419 27.595 16.362 1.00 63.41 815 ALA A N 1
ATOM 6352 C CA . ALA A 1 815 ? 4.835 27.967 16.317 1.00 63.41 815 ALA A CA 1
ATOM 6353 C C . ALA A 1 815 ? 5.657 27.663 17.590 1.00 63.41 815 ALA A C 1
ATOM 6355 O O . ALA A 1 815 ? 6.832 28.027 17.637 1.00 63.41 815 ALA A O 1
ATOM 6356 N N . ARG A 1 816 ? 5.078 27.086 18.660 1.00 74.31 816 ARG A N 1
ATOM 6357 C CA . ARG A 1 816 ? 5.707 27.174 20.002 1.00 74.31 816 ARG A CA 1
ATOM 6358 C C . ARG A 1 816 ? 6.198 25.874 20.636 1.00 74.31 816 ARG A C 1
ATOM 6360 O O . ARG A 1 816 ? 7.014 25.959 21.551 1.00 74.31 816 ARG A O 1
ATOM 6367 N N . SER A 1 817 ? 5.767 24.693 20.188 1.00 90.44 817 SER A N 1
ATOM 6368 C CA . SER A 1 817 ? 6.212 23.421 20.783 1.00 90.44 817 SER A CA 1
ATOM 6369 C C . SER A 1 817 ? 6.561 22.361 19.739 1.00 90.44 817 SER A C 1
ATOM 6371 O O . SER A 1 817 ? 5.971 22.309 18.661 1.00 90.44 817 SER A O 1
ATOM 6373 N N . ALA A 1 818 ? 7.507 21.478 20.076 1.00 91.19 818 ALA A N 1
ATOM 6374 C CA . ALA A 1 818 ? 7.873 20.345 19.225 1.00 91.19 818 ALA A CA 1
ATOM 6375 C C . ALA A 1 818 ? 6.684 19.401 18.973 1.00 91.19 818 ALA A C 1
ATOM 6377 O O . ALA A 1 818 ? 6.574 18.842 17.888 1.00 91.19 818 ALA A O 1
ATOM 6378 N N . ALA A 1 819 ? 5.774 19.264 19.946 1.00 93.38 819 ALA A N 1
ATOM 6379 C CA . ALA A 1 819 ? 4.551 18.479 19.798 1.00 93.38 819 ALA A CA 1
ATOM 6380 C C . ALA A 1 819 ? 3.595 19.093 18.765 1.00 93.38 819 ALA A C 1
ATOM 6382 O O . ALA A 1 819 ? 3.070 18.379 17.919 1.00 93.38 819 ALA A O 1
ATOM 6383 N N . SER A 1 820 ? 3.432 20.419 18.789 1.00 93.31 820 SER A N 1
ATOM 6384 C CA . SER A 1 820 ? 2.598 21.153 17.833 1.00 93.31 820 SER A CA 1
ATOM 6385 C C . SER A 1 820 ? 3.128 21.044 16.409 1.00 93.31 820 SER A C 1
ATOM 6387 O O . SER A 1 820 ? 2.381 20.706 15.498 1.00 93.31 820 SER A O 1
ATOM 6389 N N . ILE A 1 821 ? 4.440 21.210 16.226 1.00 92.38 821 ILE A N 1
ATOM 6390 C CA . ILE A 1 821 ? 5.068 21.052 14.909 1.00 92.38 821 ILE A CA 1
ATOM 6391 C C . ILE A 1 821 ? 4.999 19.599 14.434 1.00 92.38 821 ILE A C 1
ATOM 6393 O O . ILE A 1 821 ? 4.773 19.347 13.257 1.00 92.38 821 ILE A O 1
ATOM 6397 N N . ARG A 1 822 ? 5.161 18.630 15.337 1.00 93.81 822 ARG A N 1
ATOM 6398 C CA . ARG A 1 822 ? 5.028 17.217 14.982 1.00 93.81 822 ARG A CA 1
ATOM 6399 C C . ARG A 1 822 ? 3.590 16.836 14.623 1.00 93.81 822 ARG A C 1
ATOM 6401 O O . ARG A 1 822 ? 3.425 15.960 13.791 1.00 93.81 822 ARG A O 1
ATOM 6408 N N . LEU A 1 823 ? 2.571 17.448 15.224 1.00 93.31 823 LEU A N 1
ATOM 6409 C CA . LEU A 1 823 ? 1.174 17.103 14.949 1.00 93.31 823 LEU A CA 1
ATOM 6410 C C . LEU A 1 823 ? 0.581 17.876 13.760 1.00 93.31 823 LEU A C 1
ATOM 6412 O O . LEU A 1 823 ? -0.069 17.269 12.922 1.00 93.31 823 LEU A O 1
ATOM 6416 N N . PHE A 1 824 ? 0.809 19.189 13.689 1.00 92.62 824 PHE A N 1
ATOM 6417 C CA . PHE A 1 824 ? 0.170 20.097 12.723 1.00 92.62 824 PHE A CA 1
ATOM 6418 C C . PHE A 1 824 ? 1.154 20.765 11.753 1.00 92.62 824 PHE A C 1
ATOM 6420 O O . PHE A 1 824 ? 0.746 21.536 10.887 1.00 92.62 824 PHE A O 1
ATOM 6427 N N . GLY A 1 825 ? 2.460 20.580 11.957 1.00 89.56 825 GLY A N 1
ATOM 6428 C CA . GLY A 1 825 ? 3.483 21.243 11.158 1.00 89.56 825 GLY A CA 1
ATOM 6429 C C . GLY A 1 825 ? 3.774 20.525 9.836 1.00 89.56 825 GLY A C 1
ATOM 6430 O O . GLY A 1 825 ? 3.377 19.376 9.646 1.00 89.56 825 GLY A O 1
ATOM 6431 N N . PRO A 1 826 ? 4.525 21.177 8.931 1.00 92.75 826 PRO A N 1
ATOM 6432 C CA . PRO A 1 826 ? 5.001 20.543 7.706 1.00 92.75 826 PRO A CA 1
ATOM 6433 C C . PRO A 1 826 ? 5.862 19.305 7.993 1.00 92.75 826 PRO A C 1
ATOM 6435 O O . PRO A 1 826 ? 6.667 19.308 8.934 1.00 92.75 826 PRO A O 1
ATOM 6438 N N . LEU A 1 827 ? 5.746 18.286 7.135 1.00 93.12 827 LEU A N 1
ATOM 6439 C CA . LEU A 1 827 ? 6.500 17.028 7.212 1.00 93.12 827 LEU A CA 1
ATOM 6440 C C . LEU A 1 827 ? 8.010 17.267 7.352 1.00 93.12 827 LEU A C 1
ATOM 6442 O O . LEU A 1 827 ? 8.675 16.688 8.215 1.00 93.12 827 LEU A O 1
ATOM 6446 N N . GLU A 1 828 ? 8.555 18.155 6.522 1.00 93.31 828 GLU A N 1
ATOM 6447 C CA . GLU A 1 828 ? 9.985 18.452 6.447 1.00 93.31 828 GLU A CA 1
ATOM 6448 C C . GLU A 1 828 ? 10.485 19.085 7.744 1.00 93.31 828 GLU A C 1
ATOM 6450 O O . GLU A 1 828 ? 11.560 18.733 8.235 1.00 93.31 828 GLU A O 1
ATOM 6455 N N . LEU A 1 829 ? 9.682 19.980 8.327 1.00 93.31 829 LEU A N 1
ATOM 6456 C CA . LEU A 1 829 ? 10.025 20.672 9.562 1.00 93.31 829 LEU A CA 1
ATOM 6457 C C . LEU A 1 829 ? 9.984 19.715 10.760 1.00 93.31 829 LEU A C 1
ATOM 6459 O O . LEU A 1 829 ? 10.898 19.726 11.587 1.00 93.31 829 LEU A O 1
ATOM 6463 N N . ALA A 1 830 ? 8.969 18.849 10.841 1.00 92.06 830 ALA A N 1
ATOM 6464 C CA . ALA A 1 830 ? 8.898 17.813 11.872 1.00 92.06 830 ALA A CA 1
ATOM 6465 C C . ALA A 1 830 ? 10.116 16.871 11.799 1.00 92.06 830 ALA A C 1
ATOM 6467 O O . ALA A 1 830 ? 10.753 16.581 12.820 1.00 92.06 830 ALA A O 1
ATOM 6468 N N . ALA A 1 831 ? 10.496 16.453 10.589 1.00 92.44 831 ALA A N 1
ATOM 6469 C CA . ALA A 1 831 ? 11.668 15.617 10.354 1.00 92.44 831 ALA A CA 1
ATOM 6470 C C . ALA A 1 831 ? 12.986 16.323 10.710 1.00 92.44 831 ALA A C 1
ATOM 6472 O O . ALA A 1 831 ? 13.878 15.711 11.309 1.00 92.44 831 ALA A O 1
ATOM 6473 N N . GLU A 1 832 ? 13.128 17.607 10.374 1.00 93.50 832 GLU A N 1
ATOM 6474 C CA . GLU A 1 832 ? 14.302 18.408 10.722 1.00 93.50 832 GLU A CA 1
ATOM 6475 C C . GLU A 1 832 ? 14.464 18.538 12.238 1.00 93.50 832 GLU A C 1
ATOM 6477 O O . GLU A 1 832 ? 15.552 18.274 12.758 1.00 93.50 832 GLU A O 1
ATOM 6482 N N . LEU A 1 833 ? 13.385 18.863 12.957 1.00 89.69 833 LEU A N 1
ATOM 6483 C CA . LEU A 1 833 ? 13.394 18.949 14.417 1.00 89.69 833 LEU A CA 1
ATOM 6484 C C . LEU A 1 833 ? 13.774 17.619 15.060 1.00 89.69 833 LEU A C 1
ATOM 6486 O O . LEU A 1 833 ? 14.591 17.591 15.982 1.00 89.69 833 LEU A O 1
ATOM 6490 N N . TYR A 1 834 ? 13.250 16.505 14.548 1.00 89.12 834 TYR A N 1
ATOM 6491 C CA . TYR A 1 834 ? 13.628 15.186 15.040 1.00 89.12 834 TYR A CA 1
ATOM 6492 C C . TYR A 1 834 ? 15.124 14.908 14.826 1.00 89.12 834 TYR A C 1
ATOM 6494 O O . TYR A 1 834 ? 15.823 14.520 15.766 1.00 89.12 834 TYR A O 1
ATOM 6502 N N . ARG A 1 835 ? 15.663 15.185 13.628 1.00 90.38 835 ARG A N 1
ATOM 6503 C CA . ARG A 1 835 ? 17.104 15.044 13.337 1.00 90.38 835 ARG A CA 1
ATOM 6504 C C . ARG A 1 835 ? 17.963 15.986 14.179 1.00 90.38 835 ARG A C 1
ATOM 6506 O O . ARG A 1 835 ? 19.085 15.628 14.526 1.00 90.38 835 ARG A O 1
ATOM 6513 N N . ALA A 1 836 ? 17.476 17.186 14.485 1.00 89.62 836 ALA A N 1
ATOM 6514 C CA . ALA A 1 836 ? 18.149 18.124 15.376 1.00 89.62 836 ALA A CA 1
ATOM 6515 C C . ALA A 1 836 ? 18.162 17.614 16.819 1.00 89.62 836 ALA A C 1
ATOM 6517 O O . ALA A 1 836 ? 19.196 17.694 17.459 1.00 89.62 836 ALA A O 1
ATOM 6518 N N . SER A 1 837 ? 17.070 17.015 17.303 1.00 83.69 837 SER A N 1
ATOM 6519 C CA . SER A 1 837 ? 16.996 16.484 18.671 1.00 83.69 837 SER A CA 1
ATOM 6520 C C . SER A 1 837 ? 17.886 15.255 18.918 1.00 83.69 837 SER A C 1
ATOM 6522 O O . SER A 1 837 ? 18.234 14.973 20.061 1.00 83.69 837 SER A O 1
ATOM 6524 N N . ARG A 1 838 ? 18.247 14.512 17.857 1.00 82.75 838 ARG A N 1
ATOM 6525 C CA . ARG A 1 838 ? 19.167 13.362 17.932 1.00 82.75 838 ARG A CA 1
ATOM 6526 C C . ARG A 1 838 ? 20.649 13.730 17.829 1.00 82.75 838 ARG A C 1
ATOM 6528 O O . ARG A 1 838 ? 21.474 12.875 18.150 1.00 82.75 838 ARG A O 1
ATOM 6535 N N . ARG A 1 839 ? 20.973 14.918 17.311 1.00 85.75 839 ARG A N 1
ATOM 6536 C CA . ARG A 1 839 ? 22.345 15.437 17.215 1.00 85.75 839 ARG A CA 1
ATOM 6537 C C . ARG A 1 839 ? 22.720 16.119 18.519 1.00 85.75 839 ARG A C 1
ATOM 6539 O O . ARG A 1 839 ? 23.880 15.922 18.939 1.00 85.75 839 ARG A O 1
#